Protein AF-A0A1V8SED3-F1 (afdb_monomer_lite)

Structure (mmCIF, N/CA/C/O backbone):
data_AF-A0A1V8SED3-F1
#
_entry.id   AF-A0A1V8SED3-F1
#
loop_
_atom_site.group_PDB
_atom_site.id
_atom_site.type_symbol
_atom_site.label_atom_id
_atom_site.label_alt_id
_atom_site.label_comp_id
_atom_site.label_asym_id
_atom_site.label_entity_id
_atom_site.label_seq_id
_atom_site.pdbx_PDB_ins_code
_atom_site.Cartn_x
_atom_site.Cartn_y
_atom_site.Cartn_z
_atom_site.occupancy
_atom_site.B_iso_or_equiv
_atom_site.auth_seq_id
_atom_site.auth_comp_id
_atom_site.auth_asym_id
_atom_site.auth_atom_id
_atom_site.pdbx_PDB_model_num
ATOM 1 N N . MET A 1 1 ? -6.937 -21.856 57.385 1.00 34.22 1 MET A N 1
ATOM 2 C CA . MET A 1 1 ? -5.603 -21.225 57.491 1.00 34.22 1 MET A CA 1
ATOM 3 C C . MET A 1 1 ? -5.571 -20.063 56.517 1.00 34.22 1 MET A C 1
ATOM 5 O O . MET A 1 1 ? -5.797 -20.292 55.337 1.00 34.22 1 MET A O 1
ATOM 9 N N . ALA A 1 2 ? -5.394 -18.839 57.015 1.00 28.59 2 ALA A N 1
ATOM 10 C CA . ALA A 1 2 ? -5.194 -17.654 56.182 1.00 28.59 2 ALA A CA 1
ATOM 11 C C . ALA A 1 2 ? -3.873 -17.773 55.390 1.00 28.59 2 ALA A C 1
ATOM 13 O O . ALA A 1 2 ? -2.951 -18.430 55.886 1.00 28.59 2 ALA A O 1
ATOM 14 N N . PRO A 1 3 ? -3.753 -17.172 54.192 1.00 34.12 3 PRO A N 1
ATOM 15 C CA . PRO A 1 3 ? -2.490 -17.154 53.467 1.00 34.12 3 PRO A CA 1
ATOM 16 C C . PRO A 1 3 ? -1.471 -16.344 54.273 1.00 34.12 3 PRO A C 1
ATOM 18 O O . PRO A 1 3 ? -1.683 -15.171 54.575 1.00 34.12 3 PRO A O 1
ATOM 21 N N . SER A 1 4 ? -0.378 -16.997 54.662 1.00 31.09 4 SER A N 1
ATOM 22 C CA . SER A 1 4 ? 0.747 -16.358 55.333 1.00 31.09 4 SER A CA 1
ATOM 23 C C . SER A 1 4 ? 1.368 -15.319 54.405 1.00 31.09 4 SER A C 1
ATOM 25 O O . SER A 1 4 ? 1.839 -15.659 53.319 1.00 31.09 4 SER A O 1
ATOM 27 N N . THR A 1 5 ? 1.408 -14.069 54.849 1.00 36.16 5 THR A N 1
ATOM 28 C CA . THR A 1 5 ? 2.258 -13.021 54.292 1.00 36.16 5 THR A CA 1
ATOM 29 C C . THR A 1 5 ? 3.719 -13.459 54.405 1.00 36.16 5 THR A C 1
ATOM 31 O O . THR A 1 5 ? 4.318 -13.410 55.476 1.00 36.16 5 THR A O 1
ATOM 34 N N . THR A 1 6 ? 4.306 -13.933 53.305 1.00 38.16 6 THR A N 1
ATOM 35 C CA . THR A 1 6 ? 5.754 -14.146 53.219 1.00 38.16 6 THR A CA 1
ATOM 36 C C . THR A 1 6 ? 6.444 -12.791 53.220 1.00 38.16 6 THR A C 1
ATOM 38 O O . THR A 1 6 ? 6.346 -12.032 52.256 1.00 38.16 6 THR A O 1
ATOM 41 N N . THR A 1 7 ? 7.126 -12.485 54.319 1.00 43.09 7 THR A N 1
ATOM 42 C CA . THR A 1 7 ? 8.085 -11.386 54.438 1.00 43.09 7 THR A CA 1
ATOM 43 C C . THR A 1 7 ? 9.087 -11.463 53.276 1.00 43.09 7 THR A C 1
ATOM 45 O O . THR A 1 7 ? 9.544 -12.568 52.966 1.00 43.09 7 THR A O 1
ATOM 48 N N . PRO A 1 8 ? 9.441 -10.347 52.609 1.00 48.38 8 PRO A N 1
ATOM 49 C CA . PRO A 1 8 ? 10.437 -10.368 51.543 1.00 48.38 8 PRO A CA 1
ATOM 50 C C . PRO A 1 8 ? 11.747 -10.954 52.075 1.00 48.38 8 PRO A C 1
ATOM 52 O O . PRO A 1 8 ? 12.270 -10.500 53.093 1.00 48.38 8 PRO A O 1
ATOM 55 N N . SER A 1 9 ? 12.260 -11.984 51.401 1.00 56.59 9 SER A N 1
ATOM 56 C CA . SER A 1 9 ? 13.536 -12.607 51.741 1.00 56.59 9 SER A CA 1
ATOM 57 C C . SER A 1 9 ? 14.649 -11.575 51.579 1.00 56.59 9 SER A C 1
ATOM 59 O O . SER A 1 9 ? 14.993 -11.195 50.459 1.00 56.59 9 SER A O 1
ATOM 61 N N . ILE A 1 10 ? 15.187 -11.092 52.696 1.00 76.75 10 ILE A N 1
ATOM 62 C CA . ILE A 1 10 ? 16.344 -10.200 52.704 1.00 76.75 10 ILE A CA 1
ATOM 63 C C . ILE A 1 10 ? 17.543 -11.016 52.219 1.00 76.75 10 ILE A C 1
ATOM 65 O O . ILE A 1 10 ? 17.863 -12.054 52.799 1.00 76.75 10 ILE A O 1
ATOM 69 N N . ILE A 1 11 ? 18.182 -10.566 51.139 1.00 86.12 11 ILE A N 1
ATOM 70 C CA . ILE A 1 11 ? 19.407 -11.190 50.638 1.00 86.12 11 ILE A CA 1
ATOM 71 C C . ILE A 1 11 ? 20.515 -10.956 51.679 1.00 86.12 11 ILE A C 1
ATOM 73 O O . ILE A 1 11 ? 20.723 -9.808 52.075 1.00 86.12 11 ILE A O 1
ATOM 77 N N . PRO A 1 12 ? 21.206 -12.009 52.149 1.00 89.75 12 PRO A N 1
ATOM 78 C CA . PRO A 1 12 ? 22.238 -11.891 53.169 1.00 89.75 12 PRO A CA 1
ATOM 79 C C . PRO A 1 12 ? 23.362 -10.934 52.778 1.00 89.75 12 PRO A C 1
ATOM 81 O O . PRO A 1 12 ? 23.795 -10.905 51.624 1.00 89.75 12 PRO A O 1
ATOM 84 N N . LEU A 1 13 ? 23.887 -10.232 53.787 1.00 89.62 13 LEU A N 1
ATOM 85 C CA . LEU A 1 13 ? 24.954 -9.244 53.636 1.00 89.62 13 LEU A CA 1
ATOM 86 C C . LEU A 1 13 ? 26.168 -9.751 52.829 1.00 89.62 13 LEU A C 1
ATOM 88 O O . LEU A 1 13 ? 26.624 -9.000 51.968 1.00 89.62 13 LEU A O 1
ATOM 92 N N . PRO A 1 14 ? 26.669 -10.994 53.014 1.00 91.94 14 PRO A N 1
ATOM 93 C CA . PRO A 1 14 ? 27.806 -11.487 52.235 1.00 91.94 14 PRO A CA 1
ATOM 94 C C . PRO A 1 14 ? 27.554 -11.494 50.722 1.00 91.94 14 PRO A C 1
ATOM 96 O O . PRO A 1 14 ? 28.423 -11.090 49.957 1.00 91.94 14 PRO A O 1
ATOM 99 N N . TYR A 1 15 ? 26.351 -11.878 50.282 1.00 93.00 15 TYR A N 1
ATOM 100 C CA . TYR A 1 15 ? 26.000 -11.900 48.860 1.00 93.00 15 TYR A CA 1
ATOM 101 C C . TYR A 1 15 ? 25.788 -10.498 48.306 1.00 93.00 15 TYR A C 1
ATOM 103 O O . TYR A 1 15 ? 26.232 -10.202 47.202 1.00 93.00 15 TYR A O 1
ATOM 111 N N . THR A 1 16 ? 25.145 -9.613 49.072 1.00 91.12 16 THR A N 1
ATOM 112 C CA . THR A 1 16 ? 24.988 -8.220 48.640 1.00 91.12 16 THR A CA 1
ATOM 113 C C . THR A 1 16 ? 26.326 -7.495 48.573 1.00 91.12 16 THR A C 1
ATOM 115 O O . THR A 1 16 ? 26.546 -6.726 47.648 1.00 91.12 16 THR A O 1
ATOM 118 N N . LEU A 1 17 ? 27.235 -7.744 49.521 1.00 92.50 17 LEU A N 1
ATOM 119 C CA . LEU A 1 17 ? 28.557 -7.128 49.530 1.00 92.50 17 LEU A CA 1
ATOM 120 C C . LEU A 1 17 ? 29.380 -7.614 48.331 1.00 92.50 17 LEU A C 1
ATOM 122 O O . LEU A 1 17 ? 29.975 -6.803 47.626 1.00 92.50 17 LEU A O 1
ATOM 126 N N . PHE A 1 18 ? 29.358 -8.922 48.072 1.00 93.75 18 PHE A N 1
ATOM 127 C CA . PHE A 1 18 ? 30.119 -9.520 46.985 1.00 93.75 18 PHE A CA 1
ATOM 128 C C . PHE A 1 18 ? 29.592 -9.108 45.601 1.00 93.75 18 PHE A C 1
ATOM 130 O O . PHE A 1 18 ? 30.297 -8.414 44.873 1.00 93.75 18 PHE A O 1
ATOM 137 N N . PHE A 1 19 ? 28.336 -9.441 45.277 1.00 93.44 19 PHE A N 1
ATOM 138 C CA . PHE A 1 19 ? 27.779 -9.260 43.927 1.00 93.44 19 PHE A CA 1
ATOM 139 C C . PHE A 1 19 ? 27.471 -7.807 43.568 1.00 93.44 19 PHE A C 1
ATOM 141 O O . PHE A 1 19 ? 27.462 -7.443 42.398 1.00 93.44 19 PHE A O 1
ATOM 148 N N . LEU A 1 20 ? 27.183 -6.946 44.551 1.00 92.00 20 LEU A N 1
ATOM 149 C CA . LEU A 1 20 ? 26.861 -5.553 44.235 1.00 92.00 20 LEU A CA 1
ATOM 150 C C . LEU A 1 20 ? 28.100 -4.663 44.232 1.00 92.00 20 LEU A C 1
ATOM 152 O O . LEU A 1 20 ? 28.108 -3.680 43.493 1.00 92.00 20 LEU A O 1
ATOM 156 N N . TYR A 1 21 ? 29.120 -4.956 45.040 1.00 91.00 21 TYR A N 1
ATOM 157 C CA . TYR A 1 21 ? 30.227 -4.020 45.260 1.00 91.00 21 TYR A CA 1
ATOM 158 C C . TYR A 1 21 ? 31.587 -4.605 44.906 1.00 91.00 21 TYR A C 1
ATOM 160 O O . TYR A 1 21 ? 32.299 -4.001 44.110 1.00 91.00 21 TYR A O 1
ATOM 168 N N . ILE A 1 22 ? 31.949 -5.752 45.481 1.00 92.62 22 ILE A N 1
ATOM 169 C CA . ILE A 1 22 ? 33.295 -6.313 45.315 1.00 92.62 22 ILE A CA 1
ATOM 170 C C . ILE A 1 22 ? 33.513 -6.729 43.855 1.00 92.62 22 ILE A C 1
ATOM 172 O O . ILE A 1 22 ? 34.468 -6.290 43.222 1.00 92.62 22 ILE A O 1
ATOM 176 N N . GLU A 1 23 ? 32.609 -7.517 43.286 1.00 92.75 23 GLU A N 1
ATOM 177 C CA . GLU A 1 23 ? 32.775 -8.060 41.938 1.00 92.75 23 GLU A CA 1
ATOM 178 C C . GLU A 1 23 ? 32.668 -7.031 40.810 1.00 92.75 23 GLU A C 1
ATOM 180 O O . GLU A 1 23 ? 33.584 -6.990 39.981 1.00 92.75 23 GLU A O 1
ATOM 185 N N . PRO A 1 24 ? 31.684 -6.116 40.803 1.00 92.69 24 PRO A N 1
ATOM 186 C CA . PRO A 1 24 ? 31.667 -5.040 39.818 1.00 92.69 24 PRO A CA 1
ATOM 187 C C . PRO A 1 24 ? 32.920 -4.157 39.873 1.00 92.69 24 PRO A C 1
ATOM 189 O O . PRO A 1 24 ? 33.395 -3.711 38.831 1.00 92.69 24 PRO A O 1
ATOM 192 N N . PHE A 1 25 ? 33.494 -3.931 41.062 1.00 91.94 25 PHE A N 1
ATOM 193 C CA . PHE A 1 25 ? 34.724 -3.150 41.209 1.00 91.94 25 PHE A CA 1
ATOM 194 C C . PHE A 1 25 ? 35.937 -3.856 40.590 1.00 91.94 25 PHE A C 1
ATOM 196 O O . PHE A 1 25 ? 36.631 -3.264 39.763 1.00 91.94 25 PHE A O 1
ATOM 203 N N . PHE A 1 26 ? 36.188 -5.120 40.945 1.00 90.06 26 PHE A N 1
ATOM 204 C CA . PHE A 1 26 ? 37.331 -5.867 40.405 1.00 90.06 26 PHE A CA 1
ATOM 205 C C . PHE A 1 26 ? 37.177 -6.174 38.909 1.00 90.06 26 PHE A C 1
ATOM 207 O O . PHE A 1 26 ? 38.161 -6.138 38.172 1.00 90.06 26 PHE A O 1
ATOM 214 N N . THR A 1 27 ? 35.947 -6.366 38.430 1.00 90.69 27 THR A N 1
ATOM 215 C CA . THR A 1 27 ? 35.654 -6.512 36.998 1.00 90.69 27 THR A CA 1
ATOM 216 C C . THR A 1 27 ? 35.943 -5.218 36.232 1.00 90.69 27 THR A C 1
ATOM 218 O O . THR A 1 27 ? 36.595 -5.244 35.187 1.00 90.69 27 THR A O 1
ATOM 221 N N . ALA A 1 28 ? 35.518 -4.065 36.761 1.00 90.75 28 ALA A N 1
ATOM 222 C CA . ALA A 1 28 ? 35.834 -2.768 36.165 1.00 90.75 28 ALA A CA 1
ATOM 223 C C . ALA A 1 28 ? 37.346 -2.485 36.180 1.00 90.75 28 ALA A C 1
ATOM 225 O O . ALA A 1 28 ? 37.878 -1.936 35.216 1.00 90.75 28 ALA A O 1
ATOM 226 N N . LEU A 1 29 ? 38.058 -2.911 37.228 1.00 89.38 29 LEU A N 1
ATOM 227 C CA . LEU A 1 29 ? 39.518 -2.846 37.268 1.00 89.38 29 LEU A CA 1
ATOM 228 C C . LEU A 1 29 ? 40.141 -3.704 36.154 1.00 89.38 29 LEU A C 1
ATOM 230 O O . LEU A 1 29 ? 41.034 -3.231 35.456 1.00 89.38 29 LEU A O 1
ATOM 234 N N . GLY A 1 30 ? 39.622 -4.911 35.913 1.00 87.69 30 GLY A N 1
ATOM 235 C CA . GLY A 1 30 ? 40.016 -5.748 34.775 1.00 87.69 30 GLY A CA 1
ATOM 236 C C . GLY A 1 30 ? 39.813 -5.055 33.422 1.00 87.69 30 GLY A C 1
ATOM 237 O O . GLY A 1 30 ? 40.700 -5.102 32.570 1.00 87.69 30 GLY A O 1
ATOM 238 N N . ALA A 1 31 ? 38.699 -4.334 33.244 1.00 91.88 31 ALA A N 1
ATOM 239 C CA . ALA A 1 31 ? 38.448 -3.531 32.044 1.00 91.88 31 ALA A CA 1
ATOM 240 C C . ALA A 1 31 ? 39.487 -2.410 31.863 1.00 91.88 31 ALA A C 1
ATOM 242 O O . ALA A 1 31 ? 39.986 -2.197 30.759 1.00 91.88 31 ALA A O 1
ATOM 243 N N . VAL A 1 32 ? 39.859 -1.723 32.950 1.00 91.44 32 VAL A N 1
ATOM 244 C CA . VAL A 1 32 ? 40.895 -0.679 32.925 1.00 91.44 32 VAL A CA 1
ATOM 245 C C . VAL A 1 32 ? 42.243 -1.256 32.508 1.00 91.44 32 VAL A C 1
ATOM 247 O O . VAL A 1 32 ? 42.910 -0.671 31.656 1.00 91.44 32 VAL A O 1
ATOM 250 N N . TYR A 1 33 ? 42.635 -2.410 33.054 1.00 88.19 33 TYR A N 1
ATOM 251 C CA . TYR A 1 33 ? 43.904 -3.030 32.683 1.00 88.19 33 TYR A CA 1
ATOM 252 C C . TYR A 1 33 ? 43.917 -3.504 31.224 1.00 88.19 33 TYR A C 1
ATOM 254 O O . TYR A 1 33 ? 44.889 -3.257 30.511 1.00 88.19 33 TYR A O 1
ATOM 262 N N . ALA A 1 34 ? 42.825 -4.113 30.756 1.00 89.38 34 ALA A N 1
ATOM 263 C CA . ALA A 1 34 ? 42.698 -4.578 29.378 1.00 89.38 34 ALA A CA 1
ATOM 264 C C . ALA A 1 34 ? 42.614 -3.430 28.350 1.00 89.38 34 ALA A C 1
ATOM 266 O O . ALA A 1 34 ? 42.947 -3.637 27.188 1.00 89.38 34 ALA A O 1
ATOM 267 N N . PHE A 1 35 ? 42.206 -2.219 28.747 1.00 92.94 35 PHE A N 1
ATOM 268 C CA . PHE A 1 35 ? 42.123 -1.070 27.835 1.00 92.94 35 PHE A CA 1
ATOM 269 C C . PHE A 1 35 ? 43.340 -0.142 27.920 1.00 92.94 35 PHE A C 1
ATOM 271 O O . PHE A 1 35 ? 43.992 0.124 26.915 1.00 92.94 35 PHE A O 1
ATOM 278 N N . PHE A 1 36 ? 43.664 0.352 29.118 1.00 91.06 36 PHE A N 1
ATOM 279 C CA . PHE A 1 36 ? 44.671 1.401 29.317 1.00 91.06 36 PHE A CA 1
ATOM 280 C C . PHE A 1 36 ? 46.074 0.859 29.601 1.00 91.06 36 PHE A C 1
ATOM 282 O O . PHE A 1 36 ? 47.053 1.567 29.381 1.00 91.06 36 PHE A O 1
ATOM 289 N N . LEU A 1 37 ? 46.181 -0.378 30.091 1.00 89.62 37 LEU A N 1
ATOM 290 C CA . LEU A 1 37 ? 47.429 -0.972 30.586 1.00 89.62 37 LEU A CA 1
ATOM 291 C C . LEU A 1 37 ? 47.754 -2.287 29.859 1.00 89.62 37 LEU A C 1
ATOM 293 O O . LEU A 1 37 ? 48.246 -3.241 30.458 1.00 89.62 37 LEU A O 1
ATOM 297 N N . GLN A 1 38 ? 47.487 -2.344 28.550 1.00 88.56 38 GLN A N 1
ATOM 298 C CA . GLN A 1 38 ? 47.598 -3.563 27.735 1.00 88.56 38 GLN A CA 1
ATOM 299 C C . GLN A 1 38 ? 48.959 -4.281 27.823 1.00 88.56 38 GLN A C 1
ATOM 301 O O . GLN A 1 38 ? 48.959 -5.499 28.007 1.00 88.56 38 GLN A O 1
ATOM 306 N N . PRO A 1 39 ? 50.122 -3.594 27.757 1.00 83.62 39 PRO A N 1
ATOM 307 C CA . PRO A 1 39 ? 51.416 -4.268 27.885 1.00 83.62 39 PRO A CA 1
ATOM 308 C C . PRO A 1 39 ? 51.610 -4.909 29.264 1.00 83.62 39 PRO A C 1
ATOM 310 O O . PRO A 1 39 ? 52.153 -6.008 29.369 1.00 83.62 39 PRO A O 1
ATOM 313 N N . GLN A 1 40 ? 51.126 -4.256 30.326 1.00 83.12 40 GLN A N 1
ATOM 314 C CA . GLN A 1 40 ? 51.170 -4.803 31.683 1.00 83.12 40 GLN A CA 1
ATOM 315 C C . GLN A 1 40 ? 50.191 -5.969 31.830 1.00 83.12 40 GLN A C 1
ATOM 317 O O . GLN A 1 40 ? 50.562 -6.993 32.391 1.00 83.12 40 GLN A O 1
ATOM 322 N N . TYR A 1 41 ? 48.984 -5.859 31.270 1.00 84.00 41 TYR A N 1
ATOM 323 C CA . TYR A 1 41 ? 47.994 -6.936 31.261 1.00 84.00 41 TYR A CA 1
ATOM 324 C C . TYR A 1 41 ? 48.542 -8.206 30.592 1.00 84.00 41 TYR A C 1
ATOM 326 O O . TYR A 1 41 ? 48.415 -9.293 31.152 1.00 84.00 41 TYR A O 1
ATOM 334 N N . LEU A 1 42 ? 49.228 -8.069 29.451 1.00 82.31 42 LEU A N 1
ATOM 335 C CA . LEU A 1 42 ? 49.868 -9.184 28.742 1.00 82.31 42 LEU A CA 1
ATOM 336 C C . LEU A 1 42 ? 51.078 -9.759 29.486 1.00 82.31 42 LEU A C 1
ATOM 338 O O . LEU A 1 42 ? 51.218 -10.974 29.581 1.00 82.31 42 LEU A O 1
ATOM 342 N N . THR A 1 43 ? 51.927 -8.901 30.060 1.00 77.44 43 THR A N 1
ATOM 343 C CA . THR A 1 43 ? 53.099 -9.345 30.845 1.00 77.44 43 THR A CA 1
ATOM 344 C C . THR A 1 43 ? 52.683 -10.141 32.076 1.00 77.44 43 THR A C 1
ATOM 346 O O . THR A 1 43 ? 53.377 -11.060 32.494 1.00 77.44 43 THR A O 1
ATOM 349 N N . LEU A 1 44 ? 51.541 -9.795 32.666 1.00 76.38 44 LEU A N 1
ATOM 350 C CA . LEU A 1 44 ? 51.029 -10.493 33.834 1.00 76.38 44 LEU A CA 1
ATOM 351 C C . LEU A 1 44 ? 50.265 -11.781 33.478 1.00 76.38 44 LEU A C 1
ATOM 353 O O . LEU A 1 44 ? 50.133 -12.647 34.338 1.00 76.38 44 LEU A O 1
ATOM 357 N N . THR A 1 45 ? 49.771 -11.926 32.242 1.00 74.56 45 THR A N 1
ATOM 358 C CA . THR A 1 45 ? 49.025 -13.117 31.787 1.00 74.56 45 THR A CA 1
ATOM 359 C C . THR A 1 45 ? 49.897 -14.189 31.134 1.00 74.56 45 THR A C 1
ATOM 361 O O . THR A 1 45 ? 49.450 -15.329 31.050 1.00 74.56 45 THR A O 1
ATOM 364 N N . VAL A 1 46 ? 51.118 -13.874 30.684 1.00 66.44 46 VAL A N 1
ATOM 365 C CA . VAL A 1 46 ? 52.028 -14.845 30.050 1.00 66.44 46 VAL A CA 1
ATOM 366 C C . VAL A 1 46 ? 53.444 -14.710 30.639 1.00 66.44 46 VAL A C 1
ATOM 368 O O . VAL A 1 46 ? 53.962 -13.600 30.703 1.00 66.44 46 VAL A O 1
ATOM 371 N N . PRO A 1 47 ? 54.120 -15.809 31.032 1.00 56.75 47 PRO A N 1
ATOM 372 C CA . PRO A 1 47 ? 55.396 -15.764 31.764 1.00 56.75 47 PRO A CA 1
ATOM 373 C C . PRO A 1 47 ? 56.627 -15.278 30.967 1.00 56.75 47 PRO A C 1
ATOM 375 O O . PRO A 1 47 ? 57.720 -15.187 31.524 1.00 56.75 47 PRO A O 1
ATOM 378 N N . SER A 1 48 ? 56.496 -14.968 29.675 1.00 60.78 48 SER A N 1
ATOM 379 C CA . SER A 1 48 ? 57.594 -14.498 28.816 1.00 60.78 48 SER A CA 1
ATOM 380 C C . SER A 1 48 ? 57.475 -13.004 28.534 1.00 60.78 48 SER A C 1
ATOM 382 O O . SER A 1 48 ? 56.389 -12.594 28.146 1.00 60.78 48 SER A O 1
ATOM 384 N N . ASN A 1 49 ? 58.577 -12.238 28.628 1.00 60.22 49 ASN A N 1
ATOM 385 C CA . ASN A 1 49 ? 58.669 -10.812 28.253 1.00 60.22 49 ASN A CA 1
ATOM 386 C C . ASN A 1 49 ? 57.960 -10.541 26.912 1.00 60.22 49 ASN A C 1
ATOM 388 O O . ASN A 1 49 ? 58.561 -10.788 25.858 1.00 60.22 49 ASN A O 1
ATOM 392 N N . PRO A 1 50 ? 56.701 -10.071 26.914 1.00 64.38 50 PRO A N 1
ATOM 393 C CA . PRO A 1 50 ? 55.960 -9.970 25.676 1.00 64.38 50 PRO A CA 1
ATOM 394 C C . PRO A 1 50 ? 56.469 -8.757 24.902 1.00 64.38 50 PRO A C 1
ATOM 396 O O . PRO A 1 50 ? 56.760 -7.700 25.470 1.00 64.38 50 PRO A O 1
ATOM 399 N N . LEU A 1 51 ? 56.574 -8.903 23.581 1.00 70.81 51 LEU A N 1
ATOM 400 C CA . LEU A 1 51 ? 56.672 -7.744 22.699 1.00 70.81 51 LEU A CA 1
ATOM 401 C C . LEU A 1 51 ? 55.424 -6.860 22.902 1.00 70.81 51 LEU A C 1
ATOM 403 O O . LEU A 1 51 ? 54.382 -7.365 23.330 1.00 70.81 51 LEU A O 1
ATOM 407 N N . PRO A 1 52 ? 55.487 -5.551 22.597 1.00 76.75 52 PRO A N 1
ATOM 408 C CA . PRO A 1 52 ? 54.295 -4.710 22.600 1.00 76.75 52 PRO A CA 1
ATOM 409 C C . PRO A 1 52 ? 53.168 -5.351 21.769 1.00 76.75 52 PRO A C 1
ATOM 411 O O . PRO A 1 52 ? 53.465 -5.905 20.705 1.00 76.75 52 PRO A O 1
ATOM 414 N N . PRO A 1 53 ? 51.898 -5.275 22.213 1.00 80.44 53 PRO A N 1
ATOM 415 C CA . PRO A 1 53 ? 50.793 -5.927 21.520 1.00 80.44 53 PRO A CA 1
ATOM 416 C C . PRO A 1 53 ? 50.693 -5.445 20.074 1.00 80.44 53 PRO A C 1
ATOM 418 O O . PRO A 1 53 ? 50.655 -4.241 19.802 1.00 80.44 53 PRO A O 1
ATOM 421 N N . SER A 1 54 ? 50.606 -6.387 19.141 1.00 85.75 54 SER A N 1
ATOM 422 C CA . SER A 1 54 ? 50.275 -6.122 17.745 1.00 85.75 54 SER A CA 1
ATOM 423 C C . SER A 1 54 ? 48.894 -5.473 17.628 1.00 85.75 54 SER A C 1
ATOM 425 O O . SER A 1 54 ? 48.039 -5.624 18.500 1.00 85.75 54 SER A O 1
ATOM 427 N N . LEU A 1 55 ? 48.617 -4.800 16.506 1.00 84.31 55 LEU A N 1
ATOM 428 C CA . LEU A 1 55 ? 47.317 -4.153 16.277 1.00 84.31 55 LEU A CA 1
ATOM 429 C C . LEU A 1 55 ? 46.129 -5.121 16.449 1.00 84.31 55 LEU A C 1
ATOM 431 O O . LEU A 1 55 ? 45.074 -4.727 16.937 1.00 84.31 55 LEU A O 1
ATOM 435 N N . ARG A 1 56 ? 46.302 -6.400 16.091 1.00 83.94 56 ARG A N 1
ATOM 436 C CA . ARG A 1 56 ? 45.266 -7.430 16.276 1.00 83.94 56 ARG A CA 1
ATOM 437 C C . ARG A 1 56 ? 45.024 -7.736 17.753 1.00 83.94 56 ARG A C 1
ATOM 439 O O . ARG A 1 56 ? 43.873 -7.828 18.165 1.00 83.94 56 ARG A O 1
ATOM 446 N N . GLU A 1 57 ? 46.084 -7.851 18.546 1.00 85.00 57 GLU A N 1
ATOM 447 C CA . GLU A 1 57 ? 45.986 -8.091 19.991 1.00 85.00 57 GLU A CA 1
ATOM 448 C C . GLU A 1 57 ? 45.378 -6.887 20.712 1.00 85.00 57 GLU A C 1
ATOM 450 O O . GLU A 1 57 ? 44.521 -7.069 21.570 1.00 85.00 57 GLU A O 1
ATOM 455 N N . GLN A 1 58 ? 45.723 -5.662 20.302 1.00 86.69 58 GLN A N 1
ATOM 456 C CA . GLN A 1 58 ? 45.114 -4.443 20.846 1.00 86.69 58 GLN A CA 1
ATOM 457 C C . GLN A 1 58 ? 43.598 -4.406 20.605 1.00 86.69 58 GLN A C 1
ATOM 459 O O . GLN A 1 58 ? 42.836 -4.055 21.504 1.00 86.69 58 GLN A O 1
ATOM 464 N N . VAL A 1 59 ? 43.134 -4.807 19.413 1.00 90.62 59 VAL A N 1
ATOM 465 C CA . VAL A 1 59 ? 41.694 -4.894 19.108 1.00 90.62 59 VAL A CA 1
ATOM 466 C C . VAL A 1 59 ? 41.002 -5.935 19.992 1.00 90.62 59 VAL A C 1
ATOM 468 O O . VAL A 1 59 ? 39.937 -5.647 20.536 1.00 90.62 59 VAL A O 1
ATOM 471 N N . VAL A 1 60 ? 41.606 -7.110 20.187 1.00 90.62 60 VAL A N 1
ATOM 472 C CA . VAL A 1 60 ? 41.047 -8.164 21.053 1.00 90.62 60 VAL A CA 1
ATOM 473 C C . VAL A 1 60 ? 41.008 -7.720 22.518 1.00 90.62 60 VAL A C 1
ATOM 475 O O . VAL A 1 60 ? 39.993 -7.914 23.184 1.00 90.62 60 VAL A O 1
ATOM 478 N N . LEU A 1 61 ? 42.062 -7.070 23.017 1.00 90.50 61 LEU A N 1
ATOM 479 C CA . LEU A 1 61 ? 42.113 -6.534 24.381 1.00 90.50 61 LEU A CA 1
ATOM 480 C C . LEU A 1 61 ? 41.090 -5.409 24.597 1.00 90.50 61 LEU A C 1
ATOM 482 O O . LEU A 1 61 ? 40.423 -5.382 25.629 1.00 90.50 61 LEU A O 1
ATOM 486 N N . ASN A 1 62 ? 40.871 -4.550 23.598 1.00 92.00 62 ASN A N 1
ATOM 487 C CA . ASN A 1 62 ? 39.817 -3.533 23.638 1.00 92.00 62 ASN A CA 1
ATOM 488 C C . ASN A 1 62 ? 38.410 -4.149 23.660 1.00 92.00 62 ASN A C 1
ATOM 490 O O . ASN A 1 62 ? 37.538 -3.683 24.396 1.00 92.00 62 ASN A O 1
ATOM 494 N N . GLN A 1 63 ? 38.176 -5.212 22.885 1.00 93.31 63 GLN A N 1
ATOM 495 C CA . GLN A 1 63 ? 36.910 -5.950 22.913 1.00 93.31 63 GLN A CA 1
ATOM 496 C C . GLN A 1 63 ? 36.692 -6.649 24.262 1.00 93.31 63 GLN A C 1
ATOM 498 O O . GLN A 1 63 ? 35.584 -6.603 24.800 1.00 93.31 63 GLN A O 1
ATOM 503 N N . LEU A 1 64 ? 37.746 -7.233 24.838 1.00 89.94 64 LEU A N 1
ATOM 504 C CA . LEU A 1 64 ? 37.714 -7.842 26.167 1.00 89.94 64 LEU A CA 1
ATOM 505 C C . LEU A 1 64 ? 37.423 -6.802 27.260 1.00 89.94 64 LEU A C 1
ATOM 507 O O . LEU A 1 64 ? 36.575 -7.034 28.119 1.00 89.94 64 LEU A O 1
ATOM 511 N N . ALA A 1 65 ? 38.057 -5.628 27.193 1.00 93.50 65 ALA A N 1
ATOM 512 C CA . ALA A 1 65 ? 37.795 -4.528 28.114 1.00 93.50 65 ALA A CA 1
ATOM 513 C C . ALA A 1 65 ? 36.339 -4.049 28.045 1.00 93.50 65 ALA A C 1
ATOM 515 O O . ALA A 1 65 ? 35.703 -3.841 29.078 1.00 93.50 65 ALA A O 1
ATOM 516 N N . ASN A 1 66 ? 35.790 -3.924 26.833 1.00 94.50 66 ASN A N 1
ATOM 517 C CA . ASN A 1 66 ? 34.390 -3.562 26.639 1.00 94.50 66 ASN A CA 1
ATOM 518 C C . ASN A 1 66 ? 33.443 -4.622 27.229 1.00 94.50 66 ASN A C 1
ATOM 520 O O . ASN A 1 66 ? 32.449 -4.278 27.866 1.00 94.50 66 ASN A O 1
ATOM 524 N N . LEU A 1 67 ? 33.773 -5.910 27.083 1.00 91.06 67 LEU A N 1
ATOM 525 C CA . LEU A 1 67 ? 32.995 -6.999 27.674 1.00 91.06 67 LEU A CA 1
ATOM 526 C C . LEU A 1 67 ? 33.012 -6.948 29.209 1.00 91.06 67 LEU A C 1
ATOM 528 O O . LEU A 1 67 ? 31.952 -7.048 29.825 1.00 91.06 67 LEU A O 1
ATOM 532 N N . TYR A 1 68 ? 34.180 -6.734 29.827 1.00 91.31 68 TYR A N 1
ATOM 533 C CA . TYR A 1 68 ? 34.292 -6.560 31.279 1.00 91.31 68 TYR A CA 1
ATOM 534 C C . TYR A 1 68 ? 33.521 -5.335 31.779 1.00 91.31 68 TYR A C 1
ATOM 536 O O . TYR A 1 68 ? 32.831 -5.416 32.794 1.00 91.31 68 TYR A O 1
ATOM 544 N N . LEU A 1 69 ? 33.561 -4.217 31.051 1.00 93.00 69 LEU A N 1
ATOM 545 C CA . LEU A 1 69 ? 32.812 -3.017 31.419 1.00 93.00 69 LEU A CA 1
ATOM 546 C C . LEU A 1 69 ? 31.295 -3.247 31.359 1.00 93.00 69 LEU A C 1
ATOM 548 O O . LEU A 1 69 ? 30.581 -2.923 32.310 1.00 93.00 69 LEU A O 1
ATOM 552 N N . VAL A 1 70 ? 30.800 -3.840 30.268 1.00 91.94 70 VAL A N 1
ATOM 553 C CA . VAL A 1 70 ? 29.377 -4.176 30.120 1.00 91.94 70 VAL A CA 1
ATOM 554 C C . VAL A 1 70 ? 28.940 -5.167 31.193 1.00 91.94 70 VAL A C 1
ATOM 556 O O . VAL A 1 70 ? 27.853 -5.006 31.748 1.00 91.94 70 VAL A O 1
ATOM 559 N N . PHE A 1 71 ? 29.775 -6.153 31.524 1.00 88.56 71 PHE A N 1
ATOM 560 C CA . PHE A 1 71 ? 29.500 -7.098 32.601 1.00 88.56 71 PHE A CA 1
ATOM 561 C C . PHE A 1 71 ? 29.378 -6.384 33.959 1.00 88.56 71 PHE A C 1
ATOM 563 O O . PHE A 1 71 ? 28.328 -6.494 34.597 1.00 88.56 71 PHE A O 1
ATOM 570 N N . ALA A 1 72 ? 30.369 -5.572 34.346 1.00 91.31 72 ALA A N 1
ATOM 571 C CA . ALA A 1 72 ? 30.364 -4.834 35.611 1.00 91.31 72 ALA A CA 1
ATOM 572 C C . ALA A 1 72 ? 29.129 -3.924 35.754 1.00 91.31 72 ALA A C 1
ATOM 574 O O . ALA A 1 72 ? 28.484 -3.900 36.804 1.00 91.31 72 ALA A O 1
ATOM 575 N N . VAL A 1 73 ? 28.765 -3.202 34.687 1.00 89.81 73 VAL A N 1
ATOM 576 C CA . VAL A 1 73 ? 27.587 -2.320 34.673 1.00 89.81 73 VAL A CA 1
ATOM 577 C C . VAL A 1 73 ? 26.292 -3.130 34.727 1.00 89.81 73 VAL A C 1
ATOM 579 O O . VAL A 1 73 ? 25.397 -2.805 35.506 1.00 89.81 73 VAL A O 1
ATOM 582 N N . SER A 1 74 ? 26.186 -4.201 33.940 1.00 86.31 74 SER A N 1
ATOM 583 C CA . SER A 1 74 ? 24.971 -5.020 33.871 1.00 86.31 74 SER A CA 1
ATOM 584 C C . SER A 1 74 ? 24.682 -5.706 35.201 1.00 86.31 74 SER A C 1
ATOM 586 O O . SER A 1 74 ? 23.553 -5.642 35.684 1.00 86.31 74 SER A O 1
ATOM 588 N N . GLU A 1 75 ? 25.691 -6.305 35.834 1.00 87.50 75 GLU A N 1
ATOM 589 C CA . GLU A 1 75 ? 25.547 -6.909 37.159 1.00 87.50 75 GLU A CA 1
ATOM 590 C C . GLU A 1 75 ? 25.166 -5.866 38.209 1.00 87.50 75 GLU A C 1
ATOM 592 O O . GLU A 1 75 ? 24.187 -6.043 38.944 1.00 87.50 75 GLU A O 1
ATOM 597 N N . ALA A 1 76 ? 25.870 -4.732 38.218 1.00 85.12 76 ALA A N 1
ATOM 598 C CA . ALA A 1 76 ? 25.607 -3.666 39.164 1.00 85.12 76 ALA A CA 1
ATOM 599 C C . ALA A 1 76 ? 24.186 -3.100 39.036 1.00 85.12 76 ALA A C 1
ATOM 601 O O . ALA A 1 76 ? 23.548 -2.854 40.063 1.00 85.12 76 ALA A O 1
ATOM 602 N N . CYS A 1 77 ? 23.690 -2.893 37.815 1.00 88.06 77 CYS A N 1
ATOM 603 C CA . CYS A 1 77 ? 22.373 -2.322 37.552 1.00 88.06 77 CYS A CA 1
ATOM 604 C C . CYS A 1 77 ? 21.245 -3.337 37.766 1.00 88.06 77 CYS A C 1
ATOM 606 O O . CYS A 1 77 ? 20.282 -3.030 38.471 1.00 88.06 77 CYS A O 1
ATOM 608 N N . VAL A 1 78 ? 21.355 -4.547 37.206 1.00 88.69 78 VAL A N 1
ATOM 609 C CA . VAL A 1 78 ? 20.283 -5.557 37.251 1.00 88.69 78 VAL A CA 1
ATOM 610 C C . VAL A 1 78 ? 20.031 -6.024 38.681 1.00 88.69 78 VAL A C 1
ATOM 612 O O . VAL A 1 78 ? 18.881 -6.047 39.122 1.00 88.69 78 VAL A O 1
ATOM 615 N N . LEU A 1 79 ? 21.086 -6.339 39.440 1.00 90.19 79 LEU A N 1
ATOM 616 C CA . LEU A 1 79 ? 20.930 -6.845 40.805 1.00 90.19 79 LEU A CA 1
ATOM 617 C C . LEU A 1 79 ? 20.531 -5.748 41.808 1.00 90.19 79 LEU A C 1
ATOM 619 O O . LEU A 1 79 ? 19.914 -6.054 42.828 1.00 90.19 79 LEU A O 1
ATOM 623 N N . ARG A 1 80 ? 20.794 -4.464 41.514 1.00 90.62 80 ARG A N 1
ATOM 624 C CA . ARG A 1 80 ? 20.274 -3.327 42.305 1.00 90.62 80 ARG A CA 1
ATOM 625 C C . ARG A 1 80 ? 18.825 -2.977 41.978 1.00 90.62 80 ARG A C 1
ATOM 627 O O . ARG A 1 80 ? 18.111 -2.496 42.856 1.00 90.62 80 ARG A O 1
ATOM 634 N N . ALA A 1 81 ? 18.386 -3.216 40.744 1.00 88.25 81 ALA A N 1
ATOM 635 C CA . ALA A 1 81 ? 17.039 -2.879 40.292 1.00 88.25 81 ALA A CA 1
ATOM 636 C C . ALA A 1 81 ? 15.948 -3.778 40.900 1.00 88.25 81 ALA A C 1
ATOM 638 O O . ALA A 1 81 ? 14.767 -3.435 40.843 1.00 88.25 81 ALA A O 1
ATOM 639 N N . THR A 1 82 ? 16.308 -4.924 41.489 1.00 87.81 82 THR A N 1
ATOM 640 C CA . THR A 1 82 ? 15.333 -5.864 42.050 1.00 87.81 82 THR A CA 1
ATOM 641 C C . THR A 1 82 ? 15.838 -6.601 43.285 1.00 87.81 82 THR A C 1
ATOM 643 O O . THR A 1 82 ? 17.012 -6.939 43.408 1.00 87.81 82 THR A O 1
ATOM 646 N N . LYS A 1 83 ? 14.906 -6.910 44.191 1.00 82.56 83 LYS A N 1
ATOM 647 C CA . LYS A 1 83 ? 15.118 -7.805 45.340 1.00 82.56 83 LYS A CA 1
ATOM 648 C C . LYS A 1 83 ? 14.486 -9.191 45.127 1.00 82.56 83 LYS A C 1
ATOM 650 O O . LYS A 1 83 ? 14.471 -9.995 46.056 1.00 82.56 83 LYS A O 1
ATOM 655 N N . ASP A 1 84 ? 13.932 -9.478 43.940 1.00 88.19 84 ASP A N 1
ATOM 656 C CA . ASP A 1 84 ? 13.359 -10.797 43.632 1.00 88.19 84 ASP A CA 1
ATOM 657 C C . ASP A 1 84 ? 14.484 -11.829 43.461 1.00 88.19 84 ASP A C 1
ATOM 659 O O . ASP A 1 84 ? 15.269 -11.787 42.508 1.00 88.19 84 ASP A O 1
ATOM 663 N N . VAL A 1 85 ? 14.530 -12.795 44.380 1.00 86.31 85 VAL A N 1
ATOM 664 C CA . VAL A 1 85 ? 15.516 -13.882 44.394 1.00 86.31 85 VAL A CA 1
ATOM 665 C C . VAL A 1 85 ? 15.470 -14.714 43.111 1.00 86.31 85 VAL A C 1
ATOM 667 O O . VAL A 1 85 ? 16.495 -15.254 42.709 1.00 86.31 85 VAL A O 1
ATOM 670 N N . ARG A 1 86 ? 14.327 -14.816 42.420 1.00 87.44 86 ARG A N 1
ATOM 671 C CA . ARG A 1 86 ? 14.247 -15.529 41.134 1.00 87.44 86 ARG A CA 1
ATOM 672 C C . ARG A 1 86 ? 15.052 -14.824 40.052 1.00 87.44 86 ARG A C 1
ATOM 674 O O . ARG A 1 86 ? 15.737 -15.502 39.293 1.00 87.44 86 ARG A O 1
ATOM 681 N N . VAL A 1 87 ? 15.017 -13.492 40.016 1.00 89.62 87 VAL A N 1
ATOM 682 C CA . VAL A 1 87 ? 15.818 -12.712 39.063 1.00 89.62 87 VAL A CA 1
ATOM 683 C C . VAL A 1 87 ? 17.301 -12.854 39.388 1.00 89.62 87 VAL A C 1
ATOM 685 O O . VAL A 1 87 ? 18.087 -13.148 38.493 1.00 89.62 87 VAL A O 1
ATOM 688 N N . TRP A 1 88 ? 17.666 -12.771 40.672 1.00 93.44 88 TRP A N 1
ATOM 689 C CA . TRP A 1 88 ? 19.038 -13.023 41.122 1.00 93.44 88 TRP A CA 1
ATOM 690 C C . TRP A 1 88 ? 19.520 -14.423 40.727 1.00 93.44 88 TRP A C 1
ATOM 692 O O . TRP A 1 88 ? 20.604 -14.563 40.181 1.00 93.44 88 TRP A O 1
ATOM 702 N N . LYS A 1 89 ? 18.707 -15.467 40.926 1.00 92.94 89 LYS A N 1
ATOM 703 C CA . LYS A 1 89 ? 19.074 -16.838 40.541 1.00 92.94 89 LYS A CA 1
ATOM 704 C C . LYS A 1 89 ? 19.306 -16.978 39.038 1.00 92.94 89 LYS A C 1
ATOM 706 O O . LYS A 1 89 ? 20.301 -17.570 38.646 1.00 92.94 89 LYS A O 1
ATOM 711 N N . ILE A 1 90 ? 18.414 -16.440 38.204 1.00 93.94 90 ILE A N 1
ATOM 712 C CA . ILE A 1 90 ? 18.554 -16.522 36.741 1.00 93.94 90 ILE A CA 1
ATOM 713 C C . ILE A 1 90 ? 19.821 -15.795 36.284 1.00 93.94 90 ILE A C 1
ATOM 715 O O . ILE A 1 90 ? 20.592 -16.340 35.498 1.00 93.94 90 ILE A O 1
ATOM 719 N N . PHE A 1 91 ? 20.056 -14.596 36.814 1.00 93.31 91 PHE A N 1
ATOM 720 C CA . PHE A 1 91 ? 21.228 -13.802 36.470 1.00 93.31 91 PHE A CA 1
ATOM 721 C C . PHE A 1 91 ? 22.533 -14.494 36.902 1.00 93.31 91 PHE A C 1
ATOM 723 O O . PHE A 1 91 ? 23.435 -14.674 36.088 1.00 93.31 91 PHE A O 1
ATOM 730 N N . LEU A 1 92 ? 22.601 -14.991 38.143 1.00 94.00 92 LEU A N 1
ATOM 731 C CA . LEU A 1 92 ? 23.783 -15.681 38.671 1.00 94.00 92 LEU A CA 1
ATOM 732 C C . LEU A 1 92 ? 24.045 -17.045 38.008 1.00 94.00 92 LEU A C 1
ATOM 734 O O . LEU A 1 92 ? 25.195 -17.468 37.967 1.00 94.00 92 LEU A O 1
ATOM 738 N N . ILE A 1 93 ? 23.030 -17.723 37.453 1.00 95.69 93 ILE A N 1
ATOM 739 C CA . ILE A 1 93 ? 23.237 -18.923 36.617 1.00 95.69 93 ILE A CA 1
ATOM 740 C C . ILE A 1 93 ? 24.002 -18.564 35.342 1.00 95.69 93 ILE A C 1
ATOM 742 O O . ILE A 1 93 ? 24.942 -19.268 34.981 1.00 95.69 93 ILE A O 1
ATOM 746 N N . GLY A 1 94 ? 23.618 -17.474 34.670 1.00 92.56 94 GLY A N 1
ATOM 747 C CA . GLY A 1 94 ? 24.317 -17.009 33.471 1.00 92.56 94 GLY A CA 1
ATOM 748 C C . GLY A 1 94 ? 25.786 -16.695 33.753 1.00 92.56 94 GLY A C 1
ATOM 749 O O . GLY A 1 94 ? 26.662 -17.106 32.996 1.00 92.56 94 GLY A O 1
ATOM 750 N N . LEU A 1 95 ? 26.057 -16.049 34.887 1.00 92.06 95 LEU A N 1
ATOM 751 C CA . LEU A 1 95 ? 27.421 -15.726 35.303 1.00 92.06 95 LEU A CA 1
ATOM 752 C C . LEU A 1 95 ? 28.227 -16.953 35.729 1.00 92.06 95 LEU A C 1
ATOM 754 O O . LEU A 1 95 ? 29.387 -17.063 35.359 1.00 92.06 95 LEU A O 1
ATOM 758 N N . LEU A 1 96 ? 27.610 -17.929 36.400 1.00 95.44 96 LEU A N 1
ATOM 759 C CA . LEU A 1 96 ? 28.292 -19.175 36.753 1.00 95.44 96 LEU A CA 1
ATOM 760 C C . LEU A 1 96 ? 28.753 -19.953 35.506 1.00 95.44 96 LEU A C 1
ATOM 762 O O . LEU A 1 96 ? 29.813 -20.572 35.514 1.00 95.44 96 LEU A O 1
ATOM 766 N N . ILE A 1 97 ? 27.981 -19.911 34.415 1.00 94.94 97 ILE A N 1
ATOM 767 C CA . ILE A 1 97 ? 28.399 -20.494 33.129 1.00 94.94 97 ILE A CA 1
ATOM 768 C C . ILE A 1 97 ? 29.618 -19.744 32.573 1.00 94.94 97 ILE A C 1
ATOM 770 O O . ILE A 1 97 ? 30.551 -20.379 32.079 1.00 94.94 97 ILE A O 1
ATOM 774 N N . ALA A 1 98 ? 29.626 -18.412 32.672 1.00 89.88 98 ALA A N 1
ATOM 775 C CA . ALA A 1 98 ? 30.758 -17.594 32.249 1.00 89.88 98 ALA A CA 1
ATOM 776 C C . ALA A 1 98 ? 32.013 -17.858 33.099 1.00 89.88 98 ALA A C 1
ATOM 778 O O . ALA A 1 98 ? 33.096 -17.950 32.530 1.00 89.88 98 ALA A O 1
ATOM 779 N N . ASP A 1 99 ? 31.871 -18.077 34.412 1.00 92.06 99 ASP A N 1
ATOM 780 C CA . ASP A 1 99 ? 32.978 -18.437 35.309 1.00 92.06 99 ASP A CA 1
ATOM 781 C C . ASP A 1 99 ? 33.667 -19.731 34.843 1.00 92.06 99 ASP A C 1
ATOM 783 O O . ASP A 1 99 ? 34.889 -19.780 34.696 1.00 92.06 99 ASP A O 1
ATOM 787 N N . PHE A 1 100 ? 32.892 -20.776 34.526 1.00 93.25 100 PHE A N 1
ATOM 788 C CA . PHE A 1 100 ? 33.449 -22.022 33.987 1.00 93.25 100 PHE A CA 1
ATOM 789 C C . PHE A 1 100 ? 34.089 -21.837 32.608 1.00 93.25 100 PHE A C 1
ATOM 791 O O . PHE A 1 100 ? 35.122 -22.448 32.332 1.00 93.25 100 PHE A O 1
ATOM 798 N N . GLY A 1 101 ? 33.502 -20.997 31.752 1.00 90.38 101 GLY A N 1
ATOM 799 C CA . GLY A 1 101 ? 34.086 -20.639 30.459 1.00 90.38 101 GLY A CA 1
ATOM 800 C C . GLY A 1 101 ? 35.423 -19.905 30.601 1.00 90.38 101 GLY A C 1
ATOM 801 O O . GLY A 1 101 ? 36.375 -20.227 29.891 1.00 90.38 101 GLY A O 1
ATOM 802 N N . HIS A 1 102 ? 35.518 -18.970 31.551 1.00 88.81 102 HIS A N 1
ATOM 803 C CA . HIS A 1 102 ? 36.745 -18.235 31.847 1.00 88.81 102 HIS A CA 1
ATOM 804 C C . HIS A 1 102 ? 37.837 -19.177 32.355 1.00 88.81 102 HIS A C 1
ATOM 806 O O . HIS A 1 102 ? 38.923 -19.201 31.781 1.00 88.81 102 HIS A O 1
ATOM 812 N N . LEU A 1 103 ? 37.532 -20.023 33.346 1.00 89.38 103 LEU A N 1
ATOM 813 C CA . LEU A 1 103 ? 38.463 -21.052 33.813 1.00 89.38 103 LEU A CA 1
ATOM 814 C C . LEU A 1 103 ? 38.905 -21.939 32.637 1.00 89.38 103 LEU A C 1
ATOM 816 O O . LEU A 1 103 ? 40.085 -22.013 32.327 1.00 89.38 103 LEU A O 1
ATOM 820 N N . ALA A 1 104 ? 37.987 -22.499 31.849 1.00 88.38 104 ALA A N 1
ATOM 821 C CA . ALA A 1 104 ? 38.369 -23.302 30.683 1.00 88.38 104 ALA A CA 1
ATOM 822 C C . ALA A 1 104 ? 39.323 -22.569 29.711 1.00 88.38 104 ALA A C 1
ATOM 824 O O . ALA A 1 104 ? 40.224 -23.197 29.154 1.00 88.38 104 ALA A O 1
ATOM 825 N N . SER A 1 105 ? 39.174 -21.251 29.540 1.00 84.44 105 SER A N 1
ATOM 826 C CA . SER A 1 105 ? 40.058 -20.448 28.684 1.00 84.44 105 SER A CA 1
ATOM 827 C C . SER A 1 105 ? 41.465 -20.241 29.264 1.00 84.44 105 SER A C 1
ATOM 829 O O . SER A 1 105 ? 42.445 -20.293 28.523 1.00 84.44 105 SER A O 1
ATOM 831 N N . VAL A 1 106 ? 41.589 -20.086 30.585 1.00 82.56 106 VAL A N 1
ATOM 832 C CA . VAL A 1 106 ? 42.873 -19.872 31.276 1.00 82.56 106 VAL A CA 1
ATOM 833 C C . VAL A 1 106 ? 43.700 -21.163 31.338 1.00 82.56 106 VAL A C 1
ATOM 835 O O . VAL A 1 106 ? 44.929 -21.119 31.393 1.00 82.56 106 VAL A O 1
ATOM 838 N N . PHE A 1 107 ? 43.053 -22.332 31.253 1.00 82.62 107 PHE A N 1
ATOM 839 C CA . PHE A 1 107 ? 43.735 -23.633 31.222 1.00 82.62 107 PHE A CA 1
ATOM 840 C C . PHE A 1 107 ? 44.763 -23.755 30.090 1.00 82.62 107 PHE A C 1
ATOM 842 O O . PHE A 1 107 ? 45.803 -24.386 30.272 1.00 82.62 107 PHE A O 1
ATOM 849 N N . ALA A 1 108 ? 44.505 -23.119 28.943 1.00 72.62 108 ALA A N 1
ATOM 850 C CA . ALA A 1 108 ? 45.416 -23.134 27.801 1.00 72.62 108 ALA A CA 1
ATOM 851 C C . ALA A 1 108 ? 46.773 -22.463 28.090 1.00 72.62 108 ALA A C 1
ATOM 853 O O . ALA A 1 108 ? 47.739 -22.738 27.381 1.00 72.62 108 ALA A O 1
ATOM 854 N N . VAL A 1 109 ? 46.845 -21.601 29.111 1.00 73.25 109 VAL A N 1
ATOM 855 C CA . VAL A 1 109 ? 48.039 -20.815 29.454 1.00 73.25 109 VAL A CA 1
ATOM 856 C C . VAL A 1 109 ? 48.682 -21.295 30.759 1.00 73.25 109 VAL A C 1
ATOM 858 O O . VAL A 1 109 ? 49.895 -21.457 30.811 1.00 73.25 109 VAL A O 1
ATOM 861 N N . GLU A 1 110 ? 47.883 -21.576 31.791 1.00 73.94 110 GLU A N 1
ATOM 862 C CA . GLU A 1 110 ? 48.369 -21.900 33.149 1.00 73.94 110 GLU A CA 1
ATOM 863 C C . GLU A 1 110 ? 48.569 -23.416 33.390 1.00 73.94 110 GLU A C 1
ATOM 865 O O . GLU A 1 110 ? 49.189 -23.837 34.371 1.00 73.94 110 GLU A O 1
ATOM 870 N N . GLY A 1 111 ? 48.041 -24.268 32.499 1.00 81.56 111 GLY A N 1
ATOM 871 C CA . GLY A 1 111 ? 48.103 -25.726 32.631 1.00 81.56 111 GLY A CA 1
ATOM 872 C C . GLY A 1 111 ? 47.424 -26.257 33.903 1.00 81.56 111 GLY A C 1
ATOM 873 O O . GLY A 1 111 ? 46.739 -25.536 34.619 1.00 81.56 111 GLY A O 1
ATOM 874 N N . TRP A 1 112 ? 47.588 -27.549 34.205 1.00 85.12 112 TRP A N 1
ATOM 875 C CA . TRP A 1 112 ? 46.961 -28.150 35.396 1.00 85.12 112 TRP A CA 1
ATOM 876 C C . TRP A 1 112 ? 47.573 -27.644 36.707 1.00 85.12 112 TRP A C 1
ATOM 878 O O . TRP A 1 112 ? 46.875 -27.505 37.708 1.00 85.12 112 TRP A O 1
ATOM 888 N N . GLU A 1 113 ? 48.874 -27.362 36.713 1.00 84.56 113 GLU A N 1
ATOM 889 C CA . GLU A 1 113 ? 49.594 -26.937 37.915 1.00 84.56 113 GLU A CA 1
ATOM 890 C C . GLU A 1 113 ? 49.170 -25.545 38.394 1.00 84.56 113 GLU A C 1
ATOM 892 O O . GLU A 1 113 ? 48.990 -25.348 39.599 1.00 84.56 113 GLU A O 1
ATOM 897 N N . GLY A 1 114 ? 48.886 -24.622 37.468 1.00 83.56 114 GLY A N 1
ATOM 898 C CA . GLY A 1 114 ? 48.425 -23.276 37.797 1.00 83.56 114 GLY A CA 1
ATOM 899 C C . GLY A 1 114 ? 47.074 -23.232 38.519 1.00 83.56 114 GLY A C 1
ATOM 900 O O . GLY A 1 114 ? 46.776 -22.249 39.180 1.00 83.56 114 GLY A O 1
ATOM 901 N N . TYR A 1 115 ? 46.266 -24.296 38.498 1.00 87.94 115 TYR A N 1
ATOM 902 C CA . TYR A 1 115 ? 44.939 -24.303 39.136 1.00 87.94 115 TYR A CA 1
ATOM 903 C C . TYR A 1 115 ? 44.977 -24.554 40.642 1.00 87.94 115 TYR A C 1
ATOM 905 O O . TYR A 1 115 ? 44.024 -24.189 41.336 1.00 87.94 115 TYR A O 1
ATOM 913 N N . TRP A 1 116 ? 46.040 -25.194 41.142 1.00 85.50 116 TRP A N 1
ATOM 914 C CA . TRP A 1 116 ? 46.135 -25.644 42.536 1.00 85.50 116 TRP A CA 1
ATOM 915 C C . TRP A 1 116 ? 47.420 -25.218 43.252 1.00 85.50 116 TRP A C 1
ATOM 917 O O . TRP A 1 116 ? 47.425 -25.189 44.484 1.00 85.50 116 TRP A O 1
ATOM 927 N N . LYS A 1 117 ? 48.489 -24.841 42.535 1.00 89.12 117 LYS A N 1
ATOM 928 C CA . LYS A 1 117 ? 49.718 -24.297 43.136 1.00 89.12 117 LYS A CA 1
ATOM 929 C C . LYS A 1 117 ? 49.549 -22.827 43.526 1.00 89.12 117 LYS A C 1
ATOM 931 O O . LYS A 1 117 ? 50.217 -21.937 43.013 1.00 89.12 117 LYS A O 1
ATOM 936 N N . ILE A 1 118 ? 48.645 -22.567 44.468 1.00 86.56 118 ILE A N 1
ATOM 937 C CA . ILE A 1 118 ? 48.255 -21.209 44.889 1.00 86.56 118 ILE A CA 1
ATOM 938 C C . ILE A 1 118 ? 49.458 -20.401 45.423 1.00 86.56 118 ILE A C 1
ATOM 940 O O . ILE A 1 118 ? 49.482 -19.179 45.320 1.00 86.56 118 ILE A O 1
ATOM 944 N N . TRP A 1 119 ? 50.487 -21.069 45.957 1.00 89.62 119 TRP A N 1
ATOM 945 C CA . TRP A 1 119 ? 51.729 -20.431 46.421 1.00 89.62 119 TRP A CA 1
ATOM 946 C C . TRP A 1 119 ? 52.621 -19.887 45.290 1.00 89.62 119 TRP A C 1
ATOM 948 O O . TRP A 1 119 ? 53.559 -19.150 45.578 1.00 89.62 119 TRP A O 1
ATOM 958 N N . GLU A 1 120 ? 52.335 -20.220 44.028 1.00 85.88 120 GLU A N 1
ATOM 959 C CA . GLU A 1 120 ? 53.034 -19.713 42.836 1.00 85.88 120 GLU A CA 1
ATOM 960 C C . GLU A 1 120 ? 52.227 -18.626 42.095 1.00 85.88 120 GLU A C 1
ATOM 962 O O . GLU A 1 120 ? 52.698 -18.078 41.100 1.00 85.88 120 GLU A O 1
ATOM 967 N N . TRP A 1 121 ? 51.025 -18.274 42.569 1.00 87.62 121 TRP A N 1
ATOM 968 C CA . TRP A 1 121 ? 50.155 -17.304 41.897 1.00 87.62 121 TRP A CA 1
ATOM 969 C C . TRP A 1 121 ? 50.688 -15.872 41.964 1.00 87.62 121 TRP A C 1
ATOM 971 O O . TRP A 1 121 ? 50.893 -15.310 43.043 1.00 87.62 121 TRP A O 1
ATOM 981 N N . ASN A 1 122 ? 50.815 -15.242 40.793 1.00 83.25 122 ASN A N 1
ATOM 982 C CA . ASN A 1 122 ? 51.075 -13.809 40.666 1.00 83.25 122 ASN A CA 1
ATOM 983 C C . ASN A 1 122 ? 49.763 -12.994 40.775 1.00 83.25 122 ASN A C 1
ATOM 985 O O . ASN A 1 122 ? 48.672 -13.551 40.920 1.00 83.25 122 ASN A O 1
ATOM 989 N N . SER A 1 123 ? 49.842 -11.661 40.709 1.00 79.56 123 SER A N 1
ATOM 990 C CA . SER A 1 123 ? 48.670 -10.777 40.844 1.00 79.56 123 SER A CA 1
ATOM 991 C C . SER A 1 123 ? 47.560 -11.050 39.819 1.00 79.56 123 SER A C 1
ATOM 993 O O . SER A 1 123 ? 46.383 -10.871 40.130 1.00 79.56 123 SER A O 1
ATOM 995 N N . MET A 1 124 ? 47.910 -11.515 38.622 1.00 79.25 124 MET A N 1
ATOM 996 C CA . MET A 1 124 ? 46.957 -11.851 37.569 1.00 79.25 124 MET A CA 1
ATOM 997 C C . MET A 1 124 ? 46.392 -13.257 37.730 1.00 79.25 124 MET A C 1
ATOM 999 O O . MET A 1 124 ? 45.196 -13.429 37.526 1.00 79.25 124 MET A O 1
ATOM 1003 N N . SER A 1 125 ? 47.169 -14.239 38.190 1.00 83.00 125 SER A N 1
ATOM 1004 C CA . SER A 1 125 ? 46.628 -15.553 38.565 1.00 83.00 125 SER A CA 1
ATOM 1005 C C . SER A 1 125 ? 45.622 -15.418 39.723 1.00 83.00 125 SER A C 1
ATOM 1007 O O . SER A 1 125 ? 44.556 -16.032 39.701 1.00 83.00 125 SER A O 1
ATOM 1009 N N . TRP A 1 126 ? 45.868 -14.517 40.683 1.00 85.69 126 TRP A N 1
ATOM 1010 C CA . TRP A 1 126 ? 44.879 -14.169 41.713 1.00 85.69 126 TRP A CA 1
ATOM 1011 C C . TRP A 1 126 ? 43.602 -13.534 41.143 1.00 85.69 126 TRP A C 1
ATOM 1013 O O . TRP A 1 126 ? 42.514 -13.807 41.650 1.00 85.69 126 TRP A O 1
ATOM 1023 N N . GLY A 1 127 ? 43.709 -12.727 40.084 1.00 81.44 127 GLY A N 1
ATOM 1024 C CA . GLY A 1 127 ? 42.557 -12.142 39.391 1.00 81.44 127 GLY A CA 1
ATOM 1025 C C . GLY A 1 127 ? 41.775 -13.149 38.538 1.00 81.44 127 GLY A C 1
ATOM 1026 O O . GLY A 1 127 ? 40.560 -13.241 38.661 1.00 81.44 127 GLY A O 1
ATOM 1027 N N . ASN A 1 128 ? 42.463 -13.933 37.707 1.00 81.44 128 ASN A N 1
ATOM 1028 C CA . ASN A 1 128 ? 41.851 -14.842 36.730 1.00 81.44 128 ASN A CA 1
ATOM 1029 C C . ASN A 1 128 ? 41.399 -16.180 37.333 1.00 81.44 128 ASN A C 1
ATOM 1031 O O . ASN A 1 128 ? 40.442 -16.780 36.854 1.00 81.44 128 ASN A O 1
ATOM 1035 N N . LEU A 1 129 ? 42.071 -16.664 38.382 1.00 86.94 129 LEU A N 1
ATOM 1036 C CA . LEU A 1 129 ? 41.731 -17.930 39.038 1.00 86.94 129 LEU A CA 1
ATOM 1037 C C . LEU A 1 129 ? 41.138 -17.686 40.422 1.00 86.94 129 LEU A C 1
ATOM 1039 O O . LEU A 1 129 ? 40.020 -18.111 40.696 1.00 86.94 129 LEU A O 1
ATOM 1043 N N . GLY A 1 130 ? 41.841 -16.952 41.288 1.00 88.31 130 GLY A N 1
ATOM 1044 C CA . GLY A 1 130 ? 41.404 -16.729 42.670 1.00 88.31 130 GLY A CA 1
ATOM 1045 C C . GLY A 1 130 ? 40.052 -16.018 42.780 1.00 88.31 130 GLY A C 1
ATOM 1046 O O . GLY A 1 130 ? 39.157 -16.481 43.491 1.00 88.31 130 GLY A O 1
ATOM 1047 N N . PHE A 1 131 ? 39.876 -14.916 42.050 1.00 89.19 131 PHE A N 1
ATOM 1048 C CA . PHE A 1 131 ? 38.635 -14.143 42.078 1.00 89.19 131 PHE A CA 1
ATOM 1049 C C . PHE A 1 131 ? 37.470 -14.885 41.412 1.00 89.19 131 PHE A C 1
ATOM 1051 O O . PHE A 1 131 ? 36.355 -14.877 41.932 1.00 89.19 131 PHE A O 1
ATOM 1058 N N . VAL A 1 132 ? 37.738 -15.601 40.318 1.00 91.38 132 VAL A N 1
ATOM 1059 C CA . VAL A 1 132 ? 36.733 -16.412 39.613 1.00 91.38 132 VAL A CA 1
ATOM 1060 C C . VAL A 1 132 ? 36.308 -17.618 40.453 1.00 91.38 132 VAL A C 1
ATOM 1062 O O . VAL A 1 132 ? 35.120 -17.920 40.529 1.00 91.38 132 VAL A O 1
ATOM 1065 N N . TYR A 1 133 ? 37.226 -18.259 41.186 1.00 93.31 133 TYR A N 1
ATOM 1066 C CA . TYR A 1 133 ? 36.874 -19.278 42.180 1.00 93.31 133 TYR A CA 1
ATOM 1067 C C . TYR A 1 133 ? 35.993 -18.719 43.295 1.00 93.31 133 TYR A C 1
ATOM 1069 O O . TYR A 1 133 ? 35.020 -19.370 43.687 1.00 93.31 133 TYR A O 1
ATOM 1077 N N . ALA A 1 134 ? 36.295 -17.519 43.798 1.00 93.94 134 ALA A N 1
ATOM 1078 C CA . ALA A 1 134 ? 35.458 -16.861 44.795 1.00 93.94 134 ALA A CA 1
ATOM 1079 C C . ALA A 1 134 ? 34.057 -16.552 44.235 1.00 93.94 134 ALA A C 1
ATOM 1081 O O . ALA A 1 134 ? 33.061 -16.887 44.880 1.00 93.94 134 ALA A O 1
ATOM 1082 N N . GLY A 1 135 ? 33.972 -16.005 43.018 1.00 93.88 135 GLY A N 1
ATOM 1083 C CA . GLY A 1 135 ? 32.716 -15.714 42.321 1.00 93.88 135 GLY A CA 1
ATOM 1084 C C . GLY A 1 135 ? 31.866 -16.960 42.085 1.00 93.88 135 GLY A C 1
ATOM 1085 O O . GLY A 1 135 ? 30.724 -17.031 42.549 1.00 93.88 135 GLY A O 1
ATOM 1086 N N . ALA A 1 136 ? 32.447 -17.996 41.479 1.00 95.31 136 ALA A N 1
ATOM 1087 C CA . ALA A 1 136 ? 31.779 -19.271 41.239 1.00 95.31 136 ALA A CA 1
ATOM 1088 C C . ALA A 1 136 ? 31.291 -19.913 42.548 1.00 95.31 136 ALA A C 1
ATOM 1090 O O . ALA A 1 136 ? 30.152 -20.377 42.632 1.00 95.31 136 ALA A O 1
ATOM 1091 N N . THR A 1 137 ? 32.109 -19.882 43.606 1.00 95.62 137 THR A N 1
ATOM 1092 C CA . THR A 1 137 ? 31.736 -20.420 44.925 1.00 95.62 137 THR A CA 1
ATOM 1093 C C . THR A 1 137 ? 30.565 -19.650 45.535 1.00 95.62 137 THR A C 1
ATOM 1095 O O . THR A 1 137 ? 29.601 -20.265 45.998 1.00 95.62 137 THR A O 1
ATOM 1098 N N . MET A 1 138 ? 30.595 -18.314 45.496 1.00 95.31 138 MET A N 1
ATOM 1099 C CA . MET A 1 138 ? 29.507 -17.467 45.995 1.00 95.31 138 MET A CA 1
ATOM 1100 C C . MET A 1 138 ? 28.208 -17.699 45.218 1.00 95.31 138 MET A C 1
ATOM 1102 O O . MET A 1 138 ? 27.130 -17.763 45.815 1.00 95.31 138 MET A O 1
ATOM 1106 N N . ARG A 1 139 ? 28.294 -17.890 43.897 1.00 95.19 139 ARG A N 1
ATOM 1107 C CA . ARG A 1 139 ? 27.143 -18.209 43.040 1.00 95.19 139 ARG A CA 1
ATOM 1108 C C . ARG A 1 139 ? 26.569 -19.578 43.355 1.00 95.19 139 ARG A C 1
ATOM 1110 O O . ARG A 1 139 ? 25.364 -19.686 43.568 1.00 95.19 139 ARG A O 1
ATOM 1117 N N . ILE A 1 140 ? 27.407 -20.608 43.458 1.00 96.44 140 ILE A N 1
ATOM 1118 C CA . ILE A 1 140 ? 26.982 -21.963 43.835 1.00 96.44 140 ILE A CA 1
ATOM 1119 C C . ILE A 1 140 ? 26.305 -21.944 45.209 1.00 96.44 140 ILE A C 1
ATOM 1121 O O . ILE A 1 140 ? 25.218 -22.503 45.361 1.00 96.44 140 ILE A O 1
ATOM 1125 N N . ALA A 1 141 ? 26.886 -21.248 46.189 1.00 94.50 141 ALA A N 1
ATOM 1126 C CA . ALA A 1 141 ? 26.319 -21.123 47.528 1.00 94.50 141 ALA A CA 1
ATOM 1127 C C . ALA A 1 141 ? 24.944 -20.429 47.519 1.00 94.50 141 ALA A C 1
ATOM 1129 O O . ALA A 1 141 ? 23.993 -20.925 48.135 1.00 94.50 141 ALA A O 1
ATOM 1130 N N . PHE A 1 142 ? 24.805 -19.335 46.763 1.00 94.31 142 PHE A N 1
ATOM 1131 C CA . PHE A 1 142 ? 23.537 -18.621 46.609 1.00 94.31 142 PHE A CA 1
ATOM 1132 C C . PHE A 1 142 ? 22.470 -19.484 45.920 1.00 94.31 142 PHE A C 1
ATOM 1134 O O . PHE A 1 142 ? 21.325 -19.562 46.376 1.00 94.31 142 PHE A O 1
ATOM 1141 N N . LEU A 1 143 ? 22.838 -20.171 44.834 1.00 93.25 143 LEU A N 1
ATOM 1142 C CA . LEU A 1 143 ? 21.938 -21.031 44.062 1.00 93.25 143 LEU A CA 1
ATOM 1143 C C . LEU A 1 143 ? 21.493 -22.263 44.862 1.00 93.25 143 LEU A C 1
ATOM 1145 O O . LEU A 1 143 ? 20.321 -22.642 44.788 1.00 93.25 143 LEU A O 1
ATOM 1149 N N . ALA A 1 144 ? 22.383 -22.814 45.692 1.00 92.25 144 ALA A N 1
ATOM 1150 C CA . ALA A 1 144 ? 22.090 -23.883 46.647 1.00 92.25 144 ALA A CA 1
ATOM 1151 C C . ALA A 1 144 ? 21.241 -23.419 47.849 1.00 92.25 144 ALA A C 1
ATOM 1153 O O . ALA A 1 144 ? 20.779 -24.245 48.635 1.00 92.25 144 ALA A O 1
ATOM 1154 N N . GLY A 1 145 ? 20.997 -22.112 47.993 1.00 87.81 145 GLY A N 1
ATOM 1155 C CA . GLY A 1 145 ? 20.172 -21.551 49.061 1.00 87.81 145 GLY A CA 1
ATOM 1156 C C . GLY A 1 145 ? 20.883 -21.397 50.406 1.00 87.81 145 GLY A C 1
ATOM 1157 O O . GLY A 1 145 ? 20.215 -21.197 51.421 1.00 87.81 145 GLY A O 1
ATOM 1158 N N . LEU A 1 146 ? 22.217 -21.468 50.449 1.00 88.94 146 LEU A N 1
ATOM 1159 C CA . LEU A 1 146 ? 22.979 -21.300 51.687 1.00 88.94 146 LEU A CA 1
ATOM 1160 C C . LEU A 1 146 ? 22.808 -19.872 52.218 1.00 88.94 146 LEU A C 1
ATOM 1162 O O . LEU A 1 146 ? 23.066 -18.901 51.513 1.00 88.94 146 LEU A O 1
ATOM 1166 N N . GLY A 1 147 ? 22.341 -19.726 53.458 1.00 80.00 147 GLY A N 1
ATOM 1167 C CA . GLY A 1 147 ? 22.088 -18.420 54.083 1.00 80.00 147 GLY A CA 1
ATOM 1168 C C . GLY A 1 147 ? 20.805 -17.709 53.626 1.00 80.00 147 GLY A C 1
ATOM 1169 O O . GLY A 1 147 ? 20.400 -16.741 54.264 1.00 80.00 147 GLY A O 1
ATOM 1170 N N . LEU A 1 148 ? 20.113 -18.196 52.588 1.00 80.06 148 LEU A N 1
ATOM 1171 C CA . LEU A 1 148 ? 18.792 -17.707 52.179 1.00 80.06 148 LEU A CA 1
ATOM 1172 C C . LEU A 1 148 ? 17.734 -18.390 53.058 1.00 80.06 148 LEU A C 1
ATOM 1174 O O . LEU A 1 148 ? 17.253 -19.465 52.717 1.00 80.06 148 LEU A O 1
ATOM 1178 N N . GLY A 1 149 ? 17.440 -17.807 54.227 1.00 64.31 149 GLY A N 1
ATOM 1179 C CA . GLY A 1 149 ? 16.603 -18.383 55.292 1.00 64.31 149 GLY A CA 1
ATOM 1180 C C . GLY A 1 149 ? 15.435 -19.255 54.805 1.00 64.31 149 GLY A C 1
ATOM 1181 O O . GLY A 1 149 ? 14.401 -18.749 54.374 1.00 64.31 149 GLY A O 1
ATOM 1182 N N . GLY A 1 150 ? 15.611 -20.576 54.891 1.00 48.28 150 GLY A N 1
ATOM 1183 C CA . GLY A 1 150 ? 14.605 -21.576 54.543 1.00 48.28 150 GLY A CA 1
ATOM 1184 C C . GLY A 1 150 ? 13.732 -21.927 55.746 1.00 48.28 150 GLY A C 1
ATOM 1185 O O . GLY A 1 150 ? 14.238 -22.178 56.839 1.00 48.28 150 GLY A O 1
ATOM 1186 N N . GLY A 1 151 ? 12.414 -21.938 55.540 1.00 42.16 151 GLY A N 1
ATOM 1187 C CA . GLY A 1 151 ? 11.405 -22.204 56.561 1.00 42.16 151 GLY A CA 1
ATOM 1188 C C . GLY A 1 151 ? 11.661 -23.463 57.399 1.00 42.16 151 GLY A C 1
ATOM 1189 O O . GLY A 1 151 ? 12.008 -24.531 56.896 1.00 42.16 151 GLY A O 1
ATOM 1190 N N . SER A 1 152 ? 11.437 -23.311 58.703 1.00 33.62 152 SER A N 1
ATOM 1191 C CA . SER A 1 152 ? 11.460 -24.368 59.712 1.00 33.62 152 SER A CA 1
ATOM 1192 C C . SER A 1 152 ? 10.589 -25.569 59.313 1.00 33.62 152 SER A C 1
ATOM 1194 O O . SER A 1 152 ? 9.378 -25.446 59.112 1.00 33.62 152 SER A O 1
ATOM 1196 N N . LYS A 1 153 ? 11.209 -26.756 59.265 1.00 41.28 153 LYS A N 1
ATOM 1197 C CA . LYS A 1 153 ? 10.520 -28.051 59.326 1.00 41.28 153 LYS A CA 1
ATOM 1198 C C . LYS A 1 153 ? 9.765 -28.138 60.655 1.00 41.28 153 LYS A C 1
ATOM 1200 O O . LYS A 1 153 ? 10.355 -28.414 61.699 1.00 41.28 153 LYS A O 1
ATOM 1205 N N . ARG A 1 154 ? 8.448 -27.946 60.622 1.00 32.62 154 ARG A N 1
ATOM 1206 C CA . ARG A 1 154 ? 7.591 -28.136 61.794 1.00 32.62 154 ARG A CA 1
ATOM 1207 C C . ARG A 1 154 ? 7.345 -29.636 62.010 1.00 32.62 154 ARG A C 1
ATOM 1209 O O . ARG A 1 154 ? 6.602 -30.265 61.264 1.00 32.62 154 ARG A O 1
ATOM 1216 N N . LYS A 1 155 ? 7.999 -30.201 63.033 1.00 40.25 155 LYS A N 1
ATOM 1217 C CA . LYS A 1 155 ? 7.676 -31.509 63.630 1.00 40.25 155 LYS A CA 1
ATOM 1218 C C . LYS A 1 155 ? 6.229 -31.485 64.143 1.00 40.25 155 LYS A C 1
ATOM 1220 O O . LYS A 1 155 ? 5.873 -30.595 64.913 1.00 40.25 155 LYS A O 1
ATOM 1225 N N . GLY A 1 156 ? 5.427 -32.470 63.745 1.00 29.84 156 GLY A N 1
ATOM 1226 C CA . GLY A 1 156 ? 4.077 -32.720 64.252 1.00 29.84 156 GLY A CA 1
ATOM 1227 C C . GLY A 1 156 ? 3.884 -34.214 64.507 1.00 29.84 156 GLY A C 1
ATOM 1228 O O . GLY A 1 156 ? 4.054 -35.027 63.607 1.00 29.84 156 GLY A O 1
ATOM 1229 N N . SER A 1 157 ? 3.603 -34.540 65.763 1.00 28.47 157 SER A N 1
ATOM 1230 C CA . SER A 1 157 ? 3.469 -35.870 66.358 1.00 28.47 157 SER A CA 1
ATOM 1231 C C . SER A 1 157 ? 2.151 -36.577 65.989 1.00 28.47 157 SER A C 1
ATOM 1233 O O . SER A 1 157 ? 1.093 -35.971 66.102 1.00 28.47 157 SER A O 1
ATOM 1235 N N . GLY A 1 158 ? 2.248 -37.865 65.629 1.00 28.44 158 GLY A N 1
ATOM 1236 C CA . GLY A 1 158 ? 1.385 -38.979 66.064 1.00 28.44 158 GLY A CA 1
ATOM 1237 C C . GLY A 1 158 ? -0.105 -39.038 65.682 1.00 28.44 158 GLY A C 1
ATOM 1238 O O . GLY A 1 158 ? -0.927 -38.374 66.298 1.00 28.44 158 GLY A O 1
ATOM 1239 N N . SER A 1 159 ? -0.479 -40.013 64.839 1.00 26.33 159 SER A N 1
ATOM 1240 C CA . SER A 1 159 ? -1.457 -41.062 65.203 1.00 26.33 159 SER A CA 1
ATOM 1241 C C . SER A 1 159 ? -1.448 -42.218 64.189 1.00 26.33 159 SER A C 1
ATOM 1243 O O . SER A 1 159 ? -1.307 -42.017 62.986 1.00 26.33 159 SER A O 1
ATOM 1245 N N . LYS A 1 160 ? -1.556 -43.441 64.716 1.00 32.72 160 LYS A N 1
ATOM 1246 C CA . LYS A 1 160 ? -1.431 -44.744 64.048 1.00 32.72 160 LYS A CA 1
ATOM 1247 C C . LYS A 1 160 ? -2.627 -45.066 63.141 1.00 32.72 160 LYS A C 1
ATOM 1249 O O . LYS A 1 160 ? -3.765 -44.853 63.549 1.00 32.72 160 LYS A O 1
ATOM 1254 N N . ARG A 1 161 ? -2.378 -45.801 62.048 1.00 27.69 161 ARG A N 1
ATOM 1255 C CA . ARG A 1 161 ? -3.164 -47.001 61.686 1.00 27.69 161 ARG A CA 1
ATOM 1256 C C . ARG A 1 161 ? -2.384 -47.912 60.729 1.00 27.69 161 ARG A C 1
ATOM 1258 O O . ARG A 1 161 ? -1.964 -47.490 59.660 1.00 27.69 161 ARG A O 1
ATOM 1265 N N . ASN A 1 162 ? -2.191 -49.152 61.175 1.00 29.00 162 ASN A N 1
ATOM 1266 C CA . ASN A 1 162 ? -1.722 -50.298 60.394 1.00 29.00 162 ASN A CA 1
ATOM 1267 C C . ASN A 1 162 ? -2.726 -50.640 59.280 1.00 29.00 162 ASN A C 1
ATOM 1269 O O . ASN A 1 162 ? -3.920 -50.430 59.493 1.00 29.00 162 ASN A O 1
ATOM 1273 N N . ILE A 1 163 ? -2.264 -51.276 58.193 1.00 29.28 163 ILE A N 1
ATOM 1274 C CA . ILE A 1 163 ? -2.632 -52.658 57.792 1.00 29.28 163 ILE A CA 1
ATOM 1275 C C . ILE A 1 163 ? -2.040 -53.007 56.404 1.00 29.28 163 ILE A C 1
ATOM 1277 O O . ILE A 1 163 ? -2.369 -52.385 55.403 1.00 29.28 163 ILE A O 1
ATOM 1281 N N . LEU A 1 164 ? -1.167 -54.024 56.444 1.00 27.30 164 LEU A N 1
ATOM 1282 C CA . LEU A 1 164 ? -0.936 -55.173 55.547 1.00 27.30 164 LEU A CA 1
ATOM 1283 C C . LEU A 1 164 ? -0.572 -55.052 54.052 1.00 27.30 164 LEU A C 1
ATOM 1285 O O . LEU A 1 164 ? -1.053 -54.233 53.282 1.00 27.30 164 LEU A O 1
ATOM 1289 N N . ALA A 1 165 ? 0.298 -56.004 53.707 1.00 30.69 165 ALA A N 1
ATOM 1290 C CA . ALA A 1 165 ? 0.903 -56.337 52.430 1.00 30.69 165 ALA A CA 1
ATOM 1291 C C . ALA A 1 165 ? 0.138 -57.441 51.681 1.00 30.69 165 ALA A C 1
ATOM 1293 O O . ALA A 1 165 ? -0.490 -58.269 52.330 1.00 30.69 165 ALA A O 1
ATOM 1294 N N . THR A 1 166 ? 0.326 -57.487 50.355 1.00 25.27 166 THR A N 1
ATOM 1295 C CA . THR A 1 166 ? 0.273 -58.656 49.432 1.00 25.27 166 THR A CA 1
ATOM 1296 C C . THR A 1 166 ? 0.659 -58.101 48.050 1.00 25.27 166 THR A C 1
ATOM 1298 O O . THR A 1 166 ? 0.037 -57.143 47.605 1.00 25.27 166 THR A O 1
ATOM 1301 N N . VAL A 1 167 ? 1.820 -58.384 47.442 1.00 29.70 167 VAL A N 1
ATOM 1302 C CA . VAL A 1 167 ? 2.261 -59.613 46.742 1.00 29.70 167 VAL A CA 1
ATOM 1303 C C . VAL A 1 167 ? 1.157 -60.265 45.912 1.00 29.70 167 VAL A C 1
ATOM 1305 O O . VAL A 1 167 ? 0.289 -60.900 46.489 1.00 29.70 167 VAL A O 1
ATOM 1308 N N . GLU A 1 168 ? 1.250 -60.133 44.582 1.00 24.06 168 GLU A N 1
ATOM 1309 C CA . GLU A 1 168 ? 1.195 -61.241 43.609 1.00 24.06 168 GLU A CA 1
ATOM 1310 C C . GLU A 1 168 ? 1.532 -60.739 42.182 1.00 24.06 168 GLU A C 1
ATOM 1312 O O . GLU A 1 168 ? 1.016 -59.731 41.703 1.00 24.06 168 GLU A O 1
ATOM 1317 N N . THR A 1 169 ? 2.471 -61.430 41.531 1.00 28.38 169 THR A N 1
ATOM 1318 C CA . THR A 1 169 ? 2.693 -61.491 40.067 1.00 28.38 169 THR A CA 1
ATOM 1319 C C . THR A 1 169 ? 1.809 -62.637 39.499 1.00 28.38 169 THR A C 1
ATOM 1321 O O . THR A 1 169 ? 1.026 -63.165 40.287 1.00 28.38 169 THR A O 1
ATOM 1324 N N . PRO A 1 170 ? 1.906 -63.159 38.244 1.00 50.94 170 PRO A N 1
ATOM 1325 C CA . PRO A 1 170 ? 2.668 -62.805 37.027 1.00 50.94 170 PRO A CA 1
ATOM 1326 C C . PRO A 1 170 ? 1.839 -62.955 35.703 1.00 50.94 170 PRO A C 1
ATOM 1328 O O . PRO A 1 170 ? 0.624 -63.084 35.745 1.00 50.94 170 PRO A O 1
ATOM 1331 N N . TYR A 1 171 ? 2.546 -62.975 34.553 1.00 23.62 171 TYR A N 1
ATOM 1332 C CA . TYR A 1 171 ? 2.272 -63.533 33.193 1.00 23.62 171 TYR A CA 1
ATOM 1333 C C . TYR A 1 171 ? 2.513 -62.472 32.102 1.00 23.62 171 TYR A C 1
ATOM 1335 O O . TYR A 1 171 ? 1.797 -61.484 32.033 1.00 23.62 171 TYR A O 1
ATOM 1343 N N . VAL A 1 172 ? 3.599 -62.462 31.312 1.00 27.56 172 VAL A N 1
ATOM 1344 C CA . VAL A 1 172 ? 4.277 -63.444 30.424 1.00 27.56 172 VAL A CA 1
ATOM 1345 C C . VAL A 1 172 ? 3.477 -63.816 29.175 1.00 27.56 172 VAL A C 1
ATOM 1347 O O . VAL A 1 172 ? 2.531 -64.592 29.237 1.00 27.56 172 VAL A O 1
ATOM 1350 N N . GLY A 1 173 ? 3.985 -63.363 28.021 1.00 24.97 173 GLY A N 1
ATOM 1351 C CA . GLY A 1 173 ? 3.654 -63.917 26.708 1.00 24.97 173 GLY A CA 1
ATOM 1352 C C . GLY A 1 173 ? 4.361 -63.258 25.516 1.00 24.97 173 GLY A C 1
ATOM 1353 O O . GLY A 1 173 ? 3.745 -62.470 24.819 1.00 24.97 173 GLY A O 1
ATOM 1354 N N . ARG A 1 174 ? 5.628 -63.662 25.282 1.00 24.70 174 ARG A N 1
ATOM 1355 C CA . ARG A 1 174 ? 6.207 -64.124 23.983 1.00 24.70 174 ARG A CA 1
ATOM 1356 C C . ARG A 1 174 ? 6.096 -63.183 22.756 1.00 24.70 174 ARG A C 1
ATOM 1358 O O . ARG A 1 174 ? 5.009 -62.922 22.280 1.00 24.70 174 ARG A O 1
ATOM 1365 N N . ALA A 1 175 ? 7.154 -62.619 22.159 1.00 27.95 175 ALA A N 1
ATOM 1366 C CA . ALA A 1 175 ? 8.443 -63.121 21.634 1.00 27.95 175 ALA A CA 1
ATOM 1367 C C . ALA A 1 175 ? 8.380 -63.966 20.338 1.00 27.95 175 ALA A C 1
ATOM 1369 O O . ALA A 1 175 ? 8.026 -65.137 20.389 1.00 27.95 175 ALA A O 1
ATOM 1370 N N . SER A 1 176 ? 8.869 -63.397 19.225 1.00 25.30 176 SER A N 1
ATOM 1371 C CA . SER A 1 176 ? 9.875 -63.952 18.278 1.00 25.30 176 SER A CA 1
ATOM 1372 C C . SER A 1 176 ? 10.233 -62.819 17.287 1.00 25.30 176 SER A C 1
ATOM 1374 O O . SER A 1 176 ? 9.327 -62.111 16.868 1.00 25.30 176 SER A O 1
ATOM 1376 N N . ARG A 1 177 ? 11.473 -62.345 17.082 1.00 28.77 177 ARG A N 1
ATOM 1377 C CA . ARG A 1 177 ? 12.816 -62.885 16.748 1.00 28.77 177 ARG A CA 1
ATOM 1378 C C . ARG A 1 177 ? 13.076 -63.116 15.248 1.00 28.77 177 ARG A C 1
ATOM 1380 O O . ARG A 1 177 ? 12.341 -63.853 14.610 1.00 28.77 177 ARG A O 1
ATOM 1387 N N . HIS A 1 178 ? 14.245 -62.584 14.848 1.00 27.23 178 HIS A N 1
ATOM 1388 C CA . HIS A 1 178 ? 15.111 -62.800 13.667 1.00 27.23 178 HIS A CA 1
ATOM 1389 C C . HIS A 1 178 ? 15.141 -61.631 12.662 1.00 27.23 178 HIS A C 1
ATOM 1391 O O . HIS A 1 178 ? 14.097 -61.093 12.335 1.00 27.23 178 HIS A O 1
ATOM 1397 N N . ALA A 1 179 ? 16.284 -61.164 12.139 1.00 26.03 179 ALA A N 1
ATOM 1398 C CA . ALA A 1 179 ? 17.706 -61.463 12.355 1.00 26.03 179 ALA A CA 1
ATOM 1399 C C . ALA A 1 179 ? 18.582 -60.288 11.834 1.00 26.03 179 ALA A C 1
ATOM 1401 O O . ALA A 1 179 ? 18.071 -59.346 11.239 1.00 26.03 179 ALA A O 1
ATOM 1402 N N . GLN A 1 180 ? 19.886 -60.376 12.127 1.00 26.02 180 GLN A N 1
ATOM 1403 C CA . GLN A 1 180 ? 21.036 -59.500 11.804 1.00 26.02 180 GLN A CA 1
ATOM 1404 C C . GLN A 1 180 ? 21.154 -59.170 10.289 1.00 26.02 180 GLN A C 1
ATOM 1406 O O . GLN A 1 180 ? 20.552 -59.871 9.490 1.00 26.02 180 GLN A O 1
ATOM 1411 N N . SER A 1 181 ? 21.863 -58.144 9.782 1.00 25.47 181 SER A N 1
ATOM 1412 C CA . SER A 1 181 ? 23.268 -57.718 9.995 1.00 25.47 181 SER A CA 1
ATOM 1413 C C . SER A 1 181 ? 23.507 -56.276 9.481 1.00 25.47 181 SER A C 1
ATOM 1415 O O . SER A 1 181 ? 22.971 -55.899 8.447 1.00 25.47 181 SER A O 1
ATOM 1417 N N . ALA A 1 182 ? 24.166 -55.399 10.247 1.00 26.75 182 ALA A N 1
ATOM 1418 C CA . ALA A 1 182 ? 25.555 -54.907 10.089 1.00 26.75 182 ALA A CA 1
ATOM 1419 C C . ALA A 1 182 ? 25.937 -54.219 8.750 1.00 26.75 182 ALA A C 1
ATOM 1421 O O . ALA A 1 182 ? 26.010 -54.863 7.711 1.00 26.75 182 ALA A O 1
ATOM 1422 N N . GLY A 1 183 ? 26.301 -52.927 8.824 1.00 25.30 183 GLY A N 1
ATOM 1423 C CA . GLY A 1 183 ? 26.948 -52.153 7.751 1.00 25.30 183 GLY A CA 1
ATOM 1424 C C . GLY A 1 183 ? 27.143 -50.677 8.142 1.00 25.30 183 GLY A C 1
ATOM 1425 O O . GLY A 1 183 ? 26.192 -50.022 8.541 1.00 25.30 183 GLY A O 1
ATOM 1426 N N . HIS A 1 184 ? 28.383 -50.188 8.107 1.00 27.44 184 HIS A N 1
ATOM 1427 C CA . HIS A 1 184 ? 28.886 -48.948 8.720 1.00 27.44 184 HIS A CA 1
ATOM 1428 C C . HIS A 1 184 ? 28.439 -47.630 8.044 1.00 27.44 184 HIS A C 1
ATOM 1430 O O . HIS A 1 184 ? 28.356 -47.580 6.823 1.00 27.44 184 HIS A O 1
ATOM 1436 N N . ALA A 1 185 ? 28.293 -46.555 8.845 1.00 27.05 185 ALA A N 1
ATOM 1437 C CA . ALA A 1 185 ? 29.040 -45.275 8.752 1.00 27.05 185 ALA A CA 1
ATOM 1438 C C . ALA A 1 185 ? 28.215 -44.012 9.134 1.00 27.05 185 ALA A C 1
ATOM 1440 O O . ALA A 1 185 ? 27.168 -43.726 8.569 1.00 27.05 185 ALA A O 1
ATOM 1441 N N . HIS A 1 186 ? 28.765 -43.253 10.093 1.00 29.05 186 HIS A N 1
ATOM 1442 C CA . HIS A 1 186 ? 28.547 -41.838 10.453 1.00 29.05 186 HIS A CA 1
ATOM 1443 C C . HIS A 1 186 ? 27.134 -41.302 10.789 1.00 29.05 186 HIS A C 1
ATOM 1445 O O . HIS A 1 186 ? 26.373 -40.824 9.954 1.00 29.05 186 HIS A O 1
ATOM 1451 N N . ARG A 1 187 ? 26.869 -41.235 12.103 1.00 25.59 187 ARG A N 1
ATOM 1452 C CA . ARG A 1 187 ? 25.942 -40.304 12.771 1.00 25.59 187 ARG A CA 1
ATOM 1453 C C . ARG A 1 187 ? 26.739 -39.137 13.359 1.00 25.59 187 ARG A C 1
ATOM 1455 O O . ARG A 1 187 ? 27.745 -39.409 13.995 1.00 25.59 187 ARG A O 1
ATOM 1462 N N . PHE A 1 188 ? 26.227 -37.910 13.264 1.00 25.47 188 PHE A N 1
ATOM 1463 C CA . PHE A 1 188 ? 25.964 -37.011 14.405 1.00 25.47 188 PHE A CA 1
ATOM 1464 C C . PHE A 1 188 ? 25.102 -35.827 13.925 1.00 25.47 188 PHE A C 1
ATOM 1466 O O . PHE A 1 188 ? 25.400 -35.231 12.898 1.00 25.47 188 PHE A O 1
ATOM 1473 N N . GLY A 1 189 ? 24.023 -35.512 14.659 1.00 25.39 189 GLY A N 1
ATOM 1474 C CA . GLY A 1 189 ? 23.227 -34.289 14.462 1.00 25.39 189 GLY A CA 1
ATOM 1475 C C . GLY A 1 189 ? 21.726 -34.462 14.175 1.00 25.39 189 GLY A C 1
ATOM 1476 O O . GLY A 1 189 ? 21.230 -33.923 13.195 1.00 25.39 189 GLY A O 1
ATOM 1477 N N . ARG A 1 190 ? 20.969 -35.171 15.028 1.00 25.53 190 ARG A N 1
ATOM 1478 C CA . ARG A 1 190 ? 19.505 -34.989 15.139 1.00 25.53 190 ARG A CA 1
ATOM 1479 C C . ARG A 1 190 ? 19.210 -34.267 16.452 1.00 25.53 190 ARG A C 1
ATOM 1481 O O . ARG A 1 190 ? 19.390 -34.862 17.510 1.00 25.53 190 ARG A O 1
ATOM 1488 N N . TYR A 1 191 ? 18.746 -33.020 16.379 1.00 27.34 191 TYR A N 1
ATOM 1489 C CA . TYR A 1 191 ? 18.086 -32.353 17.500 1.00 27.34 191 TYR A CA 1
ATOM 1490 C C . TYR A 1 191 ? 16.599 -32.712 17.517 1.00 27.34 191 TYR A C 1
ATOM 1492 O O . TYR A 1 191 ? 15.937 -32.787 16.481 1.00 27.34 191 TYR A O 1
ATOM 1500 N N . LEU A 1 192 ? 16.128 -33.001 18.727 1.00 25.39 192 LEU A N 1
ATOM 1501 C CA . LEU A 1 192 ? 14.782 -33.427 19.072 1.00 25.39 192 LEU A CA 1
ATOM 1502 C C . LEU A 1 192 ? 13.754 -32.311 18.863 1.00 25.39 192 LEU A C 1
ATOM 1504 O O . LEU A 1 192 ? 13.905 -31.199 19.361 1.00 25.39 192 LEU A O 1
ATOM 1508 N N . TYR A 1 193 ? 12.669 -32.687 18.192 1.00 24.12 193 TYR A N 1
ATOM 1509 C CA . TYR A 1 193 ? 11.361 -32.055 18.283 1.00 24.12 193 TYR A CA 1
ATOM 1510 C C . TYR A 1 193 ? 10.769 -32.302 19.678 1.00 24.12 193 TYR A C 1
ATOM 1512 O O . TYR A 1 193 ? 10.747 -33.442 20.142 1.00 24.12 193 TYR A O 1
ATOM 1520 N N . VAL A 1 194 ? 10.225 -31.257 20.304 1.00 24.98 194 VAL A N 1
ATOM 1521 C CA . VAL A 1 194 ? 9.248 -31.380 21.393 1.00 24.98 194 VAL A CA 1
ATOM 1522 C C . VAL A 1 194 ? 7.991 -30.628 20.966 1.00 24.98 194 VAL A C 1
ATOM 1524 O O . VAL A 1 194 ? 8.025 -29.437 20.668 1.00 24.98 194 VAL A O 1
ATOM 1527 N N . THR A 1 195 ? 6.894 -31.371 20.880 1.00 25.39 195 THR A N 1
ATOM 1528 C CA . THR A 1 195 ? 5.528 -30.914 20.606 1.00 25.39 195 THR A CA 1
ATOM 1529 C C . THR A 1 195 ? 4.960 -30.091 21.772 1.00 25.39 195 THR A C 1
ATOM 1531 O O . THR A 1 195 ? 5.275 -30.403 22.922 1.00 25.39 195 THR A O 1
ATOM 1534 N N . PRO A 1 196 ? 4.075 -29.103 21.535 1.00 27.62 196 PRO A N 1
ATOM 1535 C CA . PRO A 1 196 ? 3.398 -28.384 22.611 1.00 27.62 196 PRO A CA 1
ATOM 1536 C C . PRO A 1 196 ? 2.317 -29.258 23.259 1.00 27.62 196 PRO A C 1
ATOM 1538 O O . PRO A 1 196 ? 1.458 -29.808 22.573 1.00 27.62 196 PRO A O 1
ATOM 1541 N N . LEU A 1 197 ? 2.367 -29.366 24.585 1.00 23.20 197 LEU A N 1
ATOM 1542 C CA . LEU A 1 197 ? 1.332 -29.971 25.416 1.00 23.20 197 LEU A CA 1
ATOM 1543 C C . LEU A 1 197 ? 0.197 -28.950 25.619 1.00 23.20 197 LEU A C 1
ATOM 1545 O O . LEU A 1 197 ? 0.437 -27.849 26.119 1.00 23.20 197 LEU A O 1
ATOM 1549 N N . GLU A 1 198 ? -1.029 -29.314 25.250 1.00 25.34 198 GLU A N 1
ATOM 1550 C CA . GLU A 1 198 ? -2.249 -28.602 25.635 1.00 25.34 198 GLU A CA 1
ATOM 1551 C C . GLU A 1 198 ? -2.441 -28.691 27.158 1.00 25.34 198 GLU A C 1
ATOM 1553 O O . GLU A 1 198 ? -2.496 -29.783 27.724 1.00 25.34 198 GLU A O 1
ATOM 1558 N N . ILE A 1 199 ? -2.564 -27.544 27.834 1.00 24.75 199 ILE A N 1
ATOM 1559 C CA . ILE A 1 199 ? -3.018 -27.480 29.228 1.00 24.75 199 ILE A CA 1
ATOM 1560 C C . ILE A 1 199 ? -4.425 -26.889 29.247 1.00 24.75 199 ILE A C 1
ATOM 1562 O O . ILE A 1 199 ? -4.637 -25.684 29.110 1.00 24.75 199 ILE A O 1
ATOM 1566 N N . THR A 1 200 ? -5.387 -27.779 29.454 1.00 23.75 200 THR A N 1
ATOM 1567 C CA . THR A 1 200 ? -6.781 -27.503 29.790 1.00 23.75 200 THR A CA 1
ATOM 1568 C C . THR A 1 200 ? -6.857 -26.858 31.177 1.00 23.75 200 THR A C 1
ATOM 1570 O O . THR A 1 200 ? -6.588 -27.508 32.186 1.00 23.75 200 THR A O 1
ATOM 1573 N N . LEU A 1 201 ? -7.243 -25.582 31.262 1.00 25.05 201 LEU A N 1
ATOM 1574 C CA . LEU A 1 201 ? -7.554 -24.930 32.539 1.00 25.05 201 LEU A CA 1
ATOM 1575 C C . LEU A 1 201 ? -9.021 -25.173 32.913 1.00 25.05 201 LEU A C 1
ATOM 1577 O O . LEU A 1 201 ? -9.932 -24.505 32.423 1.00 25.05 201 LEU A O 1
ATOM 1581 N N . ALA A 1 202 ? -9.234 -26.115 33.830 1.00 23.08 202 ALA A N 1
ATOM 1582 C CA . ALA A 1 202 ? -10.472 -26.250 34.583 1.00 23.08 202 ALA A CA 1
ATOM 1583 C C . ALA A 1 202 ? -10.621 -25.061 35.554 1.00 23.08 202 ALA A C 1
ATOM 1585 O O . ALA A 1 202 ? -9.813 -24.876 36.464 1.00 23.08 202 ALA A O 1
ATOM 1586 N N . ARG A 1 203 ? -11.664 -24.243 35.368 1.00 26.41 203 ARG A N 1
ATOM 1587 C CA . ARG A 1 203 ? -12.095 -23.230 36.343 1.00 26.41 203 ARG A CA 1
ATOM 1588 C C . ARG A 1 203 ? -12.951 -23.903 37.419 1.00 26.41 203 ARG A C 1
ATOM 1590 O O . ARG A 1 203 ? -14.086 -24.276 37.143 1.00 26.41 203 ARG A O 1
ATOM 1597 N N . GLN A 1 204 ? -12.437 -24.004 38.644 1.00 24.52 204 GLN A N 1
ATOM 1598 C CA . GLN A 1 204 ? -13.260 -24.181 39.842 1.00 24.52 204 GLN A CA 1
ATOM 1599 C C . GLN A 1 204 ? -13.522 -22.817 40.483 1.00 24.52 204 GLN A C 1
ATOM 1601 O O . GLN A 1 204 ? -12.605 -22.045 40.758 1.00 24.52 204 GLN A O 1
ATOM 1606 N N . ALA A 1 205 ? -14.806 -22.530 40.673 1.00 25.73 205 ALA A N 1
ATOM 1607 C CA . ALA A 1 205 ? -15.323 -21.373 41.375 1.00 25.73 205 ALA A CA 1
ATOM 1608 C C . ALA A 1 205 ? -15.033 -21.465 42.880 1.00 25.73 205 ALA A C 1
ATOM 1610 O O . ALA A 1 205 ? -15.160 -22.535 43.471 1.00 25.73 205 ALA A O 1
ATOM 1611 N N . ASN A 1 206 ? -14.740 -20.326 43.509 1.00 24.30 206 ASN A N 1
ATOM 1612 C CA . ASN A 1 206 ? -15.093 -20.117 44.906 1.00 24.30 206 ASN A CA 1
ATOM 1613 C C . ASN A 1 206 ? -15.536 -18.664 45.114 1.00 24.30 206 ASN A C 1
ATOM 1615 O O . ASN A 1 206 ? -14.822 -17.711 44.812 1.00 24.30 206 ASN A O 1
ATOM 1619 N N . THR A 1 207 ? -16.780 -18.549 45.557 1.00 27.55 207 THR A N 1
ATOM 1620 C CA . THR A 1 207 ? -17.571 -17.350 45.826 1.00 27.55 207 THR A CA 1
ATOM 1621 C C . THR A 1 207 ? -17.215 -16.703 47.164 1.00 27.55 207 THR A C 1
ATOM 1623 O O . THR A 1 207 ? -16.969 -17.401 48.143 1.00 27.55 207 THR A O 1
ATOM 1626 N N . GLY A 1 208 ? -17.293 -15.369 47.214 1.00 24.78 208 GLY A N 1
ATOM 1627 C CA . GLY A 1 208 ? -17.178 -14.546 48.423 1.00 24.78 208 GLY A CA 1
ATOM 1628 C C . GLY A 1 208 ? -17.864 -13.181 48.264 1.00 24.78 208 GLY A C 1
ATOM 1629 O O . GLY A 1 208 ? -17.196 -12.171 48.117 1.00 24.78 208 GLY A O 1
ATOM 1630 N N . ILE A 1 209 ? -19.200 -13.218 48.195 1.00 27.02 209 ILE A N 1
ATOM 1631 C CA . ILE A 1 209 ? -20.224 -12.276 48.705 1.00 27.02 209 ILE A CA 1
ATOM 1632 C C . ILE A 1 209 ? -19.828 -10.793 48.898 1.00 27.02 209 ILE A C 1
ATOM 1634 O O . ILE A 1 209 ? -19.183 -10.479 49.889 1.00 27.02 209 ILE A O 1
ATOM 1638 N N . ILE A 1 210 ? -20.397 -9.890 48.078 1.00 27.73 210 ILE A N 1
ATOM 1639 C CA . ILE A 1 210 ? -21.279 -8.774 48.511 1.00 27.73 210 ILE A CA 1
ATOM 1640 C C . ILE A 1 210 ? -22.366 -8.614 47.431 1.00 27.73 210 ILE A C 1
ATOM 1642 O O . ILE A 1 210 ? -22.062 -8.545 46.241 1.00 27.73 210 ILE A O 1
ATOM 1646 N N . GLY A 1 211 ? -23.634 -8.662 47.844 1.00 24.72 211 GLY A N 1
ATOM 1647 C CA . GLY A 1 211 ? -24.793 -8.801 46.965 1.00 24.72 211 GLY A CA 1
ATOM 1648 C C . GLY A 1 211 ? -25.361 -7.495 46.410 1.00 24.72 211 GLY A C 1
ATOM 1649 O O . GLY A 1 211 ? -25.306 -6.452 47.052 1.00 24.72 211 GLY A O 1
ATOM 1650 N N . LEU A 1 212 ? -25.996 -7.613 45.244 1.00 26.77 212 LEU A N 1
ATOM 1651 C CA . LEU A 1 212 ? -27.164 -6.831 44.842 1.00 26.77 212 LEU A CA 1
ATOM 1652 C C . LEU A 1 212 ? -27.976 -7.681 43.856 1.00 26.77 212 LEU A C 1
ATOM 1654 O O . LEU A 1 212 ? -27.446 -8.240 42.897 1.00 26.77 212 LEU A O 1
ATOM 1658 N N . ALA A 1 213 ? -29.248 -7.864 44.193 1.00 27.41 213 ALA A N 1
ATOM 1659 C CA . ALA A 1 213 ? -30.168 -8.803 43.575 1.00 27.41 213 ALA A CA 1
ATOM 1660 C C . ALA A 1 213 ? -30.452 -8.467 42.102 1.00 27.41 213 ALA A C 1
ATOM 1662 O O . ALA A 1 213 ? -30.796 -7.335 41.772 1.00 27.41 213 ALA A O 1
ATOM 1663 N N . SER A 1 214 ? -30.402 -9.480 41.236 1.00 25.30 214 SER A N 1
ATOM 1664 C CA . SER A 1 214 ? -31.113 -9.470 39.957 1.00 25.30 214 SER A CA 1
ATOM 1665 C C . SER A 1 214 ? -32.058 -10.669 39.927 1.00 25.30 214 SER A C 1
ATOM 1667 O O . SER A 1 214 ? -31.642 -11.826 39.963 1.00 25.30 214 SER A O 1
ATOM 1669 N N . PHE A 1 215 ? -33.357 -10.375 39.939 1.00 25.92 215 PHE A N 1
ATOM 1670 C CA . PHE A 1 215 ? -34.401 -11.339 39.624 1.00 25.92 215 PHE A CA 1
ATOM 1671 C C . PHE A 1 215 ? -34.292 -11.679 38.134 1.00 25.92 215 PHE A C 1
ATOM 1673 O O . PHE A 1 215 ? -34.412 -10.804 37.279 1.00 25.92 215 PHE A O 1
ATOM 1680 N N . VAL A 1 216 ? -34.045 -12.951 37.827 1.00 26.56 216 VAL A N 1
ATOM 1681 C CA . VAL A 1 216 ? -34.079 -13.482 36.463 1.00 26.56 216 VAL A CA 1
ATOM 1682 C C . VAL A 1 216 ? -35.522 -13.846 36.141 1.00 26.56 216 VAL A C 1
ATOM 1684 O O . VAL A 1 216 ? -36.052 -14.800 36.706 1.00 26.56 216 VAL A O 1
ATOM 1687 N N . ASN A 1 217 ? -36.134 -13.120 35.206 1.00 23.62 217 ASN A N 1
ATOM 1688 C CA . ASN A 1 217 ? -37.292 -13.612 34.472 1.00 23.62 217 ASN A CA 1
ATOM 1689 C C . ASN A 1 217 ? -36.784 -14.178 33.138 1.00 23.62 217 ASN A C 1
ATOM 1691 O O . ASN A 1 217 ? -36.105 -13.488 32.378 1.00 23.62 217 ASN A O 1
ATOM 1695 N N . ARG A 1 218 ? -37.027 -15.469 32.905 1.00 29.00 218 ARG A N 1
ATOM 1696 C CA . ARG A 1 218 ? -36.620 -16.189 31.694 1.00 29.00 218 ARG A CA 1
ATOM 1697 C C . ARG A 1 218 ? -37.579 -15.856 30.553 1.00 29.00 218 ARG A C 1
ATOM 1699 O O . ARG A 1 218 ? -38.605 -16.507 30.490 1.00 29.00 218 ARG A O 1
ATOM 1706 N N . GLU A 1 219 ? -37.202 -14.964 29.636 1.00 27.62 219 GLU A N 1
ATOM 1707 C CA . GLU A 1 219 ? -37.592 -15.008 28.213 1.00 27.62 219 GLU A CA 1
ATOM 1708 C C . GLU A 1 219 ? -36.525 -14.288 27.353 1.00 27.62 219 GLU A C 1
ATOM 1710 O O . GLU A 1 219 ? -36.021 -13.238 27.735 1.00 27.62 219 GLU A O 1
ATOM 1715 N N . ALA A 1 220 ? -36.162 -14.891 26.210 1.00 29.08 220 ALA A N 1
ATOM 1716 C CA . ALA A 1 220 ? -35.265 -14.398 25.147 1.00 29.08 220 ALA A CA 1
ATOM 1717 C C . ALA A 1 220 ? -33.831 -13.955 25.547 1.00 29.08 220 ALA A C 1
ATOM 1719 O O . ALA A 1 220 ? -33.558 -12.811 25.905 1.00 29.08 220 ALA A O 1
ATOM 1720 N N . GLY A 1 221 ? -32.863 -14.864 25.378 1.00 26.12 221 GLY A N 1
ATOM 1721 C CA . GLY A 1 221 ? -31.437 -14.602 25.585 1.00 26.12 221 GLY A CA 1
ATOM 1722 C C . GLY A 1 221 ? -30.830 -13.630 24.568 1.00 26.12 221 GLY A C 1
ATOM 1723 O O . GLY A 1 221 ? -30.306 -14.048 23.539 1.00 26.12 221 GLY A O 1
ATOM 1724 N N . TYR A 1 222 ? -30.819 -12.342 24.907 1.00 29.42 222 TYR A N 1
ATOM 1725 C CA . TYR A 1 222 ? -29.876 -11.360 24.378 1.00 29.42 222 TYR A CA 1
ATOM 1726 C C . TYR A 1 222 ? -28.803 -11.112 25.443 1.00 29.42 222 TYR A C 1
ATOM 1728 O O . TYR A 1 222 ? -29.071 -10.487 26.467 1.00 29.42 222 TYR A O 1
ATOM 1736 N N . TYR A 1 223 ? -27.573 -11.587 25.226 1.00 29.58 223 TYR A N 1
ATOM 1737 C CA . TYR A 1 223 ? -26.439 -11.130 26.032 1.00 29.58 223 TYR A CA 1
ATOM 1738 C C . TYR A 1 223 ? -26.242 -9.633 25.764 1.00 29.58 223 TYR A C 1
ATOM 1740 O O . TYR A 1 223 ? -25.809 -9.242 24.679 1.00 29.58 223 TYR A O 1
ATOM 1748 N N . SER A 1 224 ? -26.569 -8.781 26.737 1.00 34.50 224 SER A N 1
ATOM 1749 C CA . SER A 1 224 ? -26.239 -7.361 26.675 1.00 34.50 224 SER A CA 1
ATOM 1750 C C . SER A 1 224 ? -24.724 -7.210 26.816 1.00 34.50 224 SER A C 1
ATOM 1752 O O . SER A 1 224 ? -24.190 -7.186 27.924 1.00 34.50 224 SER A O 1
ATOM 1754 N N . VAL A 1 225 ? -24.010 -7.139 25.695 1.00 49.09 225 VAL A N 1
ATOM 1755 C CA . VAL A 1 225 ? -22.594 -6.761 25.696 1.00 49.09 225 VAL A CA 1
ATOM 1756 C C . VAL A 1 225 ? -22.527 -5.314 26.191 1.00 49.09 225 VAL A C 1
ATOM 1758 O O . VAL A 1 225 ? -23.082 -4.413 25.558 1.00 49.09 225 VAL A O 1
ATOM 1761 N N . LEU A 1 226 ? -21.926 -5.088 27.361 1.00 57.25 226 LEU A N 1
ATOM 1762 C CA . LEU A 1 226 ? -21.641 -3.737 27.844 1.00 57.25 226 LEU A CA 1
ATOM 1763 C C . LEU A 1 226 ? -20.597 -3.109 26.914 1.00 57.25 226 LEU A C 1
ATOM 1765 O O . LEU A 1 226 ? -19.655 -3.779 26.498 1.00 57.25 226 LEU A O 1
ATOM 1769 N N . ALA A 1 227 ? -20.787 -1.841 26.550 1.00 61.81 227 ALA A N 1
ATOM 1770 C CA . ALA A 1 227 ? -19.780 -1.120 25.781 1.00 61.81 227 ALA A CA 1
ATOM 1771 C C . ALA A 1 227 ? -18.501 -0.980 26.620 1.00 61.81 227 ALA A C 1
ATOM 1773 O O . ALA A 1 227 ? -18.580 -0.684 27.812 1.00 61.81 227 ALA A O 1
ATOM 1774 N N . ASP A 1 228 ? -17.347 -1.185 25.990 1.00 77.19 228 ASP A N 1
ATOM 1775 C CA . ASP A 1 228 ? -16.029 -1.005 26.596 1.00 77.19 228 ASP A CA 1
ATOM 1776 C C . ASP A 1 228 ? -15.123 -0.247 25.616 1.00 77.19 228 ASP A C 1
ATOM 1778 O O . ASP A 1 228 ? -15.222 -0.398 24.395 1.00 77.19 228 ASP A O 1
ATOM 1782 N N . TYR A 1 229 ? -14.238 0.579 26.165 1.00 78.06 229 TYR A N 1
ATOM 1783 C CA . TYR A 1 229 ? -13.159 1.236 25.444 1.00 78.06 229 TYR A CA 1
ATOM 1784 C C . TYR A 1 229 ? -12.221 0.227 24.790 1.00 78.06 229 TYR A C 1
ATOM 1786 O O . TYR A 1 229 ? -11.782 0.446 23.665 1.00 78.06 229 TYR A O 1
ATOM 1794 N N . SER A 1 230 ? -11.981 -0.912 25.449 1.00 79.19 230 SER A N 1
ATOM 1795 C CA . SER A 1 230 ? -11.184 -2.002 24.874 1.00 79.19 230 SER A CA 1
ATOM 1796 C C . SER A 1 230 ? -11.831 -2.639 23.634 1.00 79.19 230 SER A C 1
ATOM 1798 O O . SER A 1 230 ? -11.141 -3.266 22.833 1.00 79.19 230 SER A O 1
ATOM 1800 N N . GLY A 1 231 ? -13.143 -2.443 23.441 1.00 83.06 231 GLY A N 1
ATOM 1801 C CA . GLY A 1 231 ? -13.867 -2.883 22.250 1.00 83.06 231 GLY A CA 1
ATOM 1802 C C . GLY A 1 231 ? -13.548 -2.063 20.998 1.00 83.06 231 GLY A C 1
ATOM 1803 O O . GLY A 1 231 ? -13.849 -2.519 19.899 1.00 83.06 231 GLY A O 1
ATOM 1804 N N . ASN A 1 232 ? -12.940 -0.880 21.146 1.00 91.69 232 ASN A N 1
ATOM 1805 C CA . ASN A 1 232 ? -12.460 -0.060 20.039 1.00 91.69 232 ASN A CA 1
ATOM 1806 C C . ASN A 1 232 ? -10.937 -0.165 19.937 1.00 91.69 232 ASN A C 1
ATOM 1808 O O . ASN A 1 232 ? -10.199 0.341 20.784 1.00 91.69 232 ASN A O 1
ATOM 1812 N N . ILE A 1 233 ? -10.473 -0.805 18.868 1.00 89.38 233 ILE A N 1
ATOM 1813 C CA . ILE A 1 233 ? -9.065 -1.162 18.670 1.00 89.38 233 ILE A CA 1
ATOM 1814 C C . ILE A 1 233 ? -8.180 0.091 18.587 1.00 89.38 233 ILE A C 1
ATOM 1816 O O . ILE A 1 233 ? -7.011 0.027 18.947 1.00 89.38 233 ILE A O 1
ATOM 1820 N N . ASN A 1 234 ? -8.743 1.249 18.226 1.00 87.88 234 ASN A N 1
ATOM 1821 C CA . ASN A 1 234 ? -8.000 2.507 18.147 1.00 87.88 234 ASN A CA 1
ATOM 1822 C C . ASN A 1 234 ? -7.504 3.036 19.511 1.00 87.88 234 ASN A C 1
ATOM 1824 O O . ASN A 1 234 ? -6.609 3.873 19.525 1.00 87.88 234 ASN A O 1
ATOM 1828 N N . TYR A 1 235 ? -8.033 2.569 20.655 1.00 84.00 235 TYR A N 1
ATOM 1829 C CA . TYR A 1 235 ? -7.427 2.874 21.969 1.00 84.00 235 TYR A CA 1
ATOM 1830 C C . TYR A 1 235 ? -6.274 1.948 22.340 1.00 84.00 235 TYR A C 1
ATOM 1832 O O . TYR A 1 235 ? -5.528 2.236 23.283 1.00 84.00 235 TYR A O 1
ATOM 1840 N N . GLY A 1 236 ? -6.173 0.813 21.650 1.00 74.56 236 GLY A N 1
ATOM 1841 C CA . GLY A 1 236 ? -5.083 -0.120 21.829 1.00 74.56 236 GLY A CA 1
ATOM 1842 C C . GLY A 1 236 ? -3.751 0.583 21.618 1.00 74.56 236 GLY A C 1
ATOM 1843 O O . GLY A 1 236 ? -3.626 1.515 20.826 1.00 74.56 236 GLY A O 1
ATOM 1844 N N . SER A 1 237 ? -2.746 0.127 22.357 1.00 63.41 237 SER A N 1
ATOM 1845 C CA . SER A 1 237 ? -1.375 0.468 22.012 1.00 63.41 237 SER A CA 1
ATOM 1846 C C . SER A 1 237 ? -1.105 0.038 20.590 1.00 63.41 237 SER A C 1
ATOM 1848 O O . SER A 1 237 ? -1.476 -1.091 20.261 1.00 63.41 237 SER A O 1
ATOM 1850 N N . PRO A 1 238 ? -0.363 0.837 19.804 1.00 54.44 238 PRO A N 1
ATOM 1851 C CA . PRO A 1 238 ? 0.204 0.310 18.601 1.00 54.44 238 PRO A CA 1
ATOM 1852 C C . PRO A 1 238 ? 1.180 -0.847 18.888 1.00 54.44 238 PRO A C 1
ATOM 1854 O O . PRO A 1 238 ? 1.590 -1.559 17.976 1.00 54.44 238 PRO A O 1
ATOM 1857 N N . SER A 1 239 ? 1.530 -1.058 20.171 1.00 48.75 239 SER A N 1
ATOM 1858 C CA . SER A 1 239 ? 2.254 -2.229 20.631 1.00 48.75 239 SER A CA 1
ATOM 1859 C C . SER A 1 239 ? 1.754 -2.916 21.946 1.00 48.75 239 SER A C 1
ATOM 1861 O O . SER A 1 239 ? 1.794 -2.329 23.025 1.00 48.75 239 SER A O 1
ATOM 1863 N N . LEU A 1 240 ? 1.375 -4.202 21.917 1.00 47.50 240 LEU A N 1
ATOM 1864 C CA . LEU A 1 240 ? 1.072 -5.123 23.022 1.00 47.50 240 LEU A CA 1
ATOM 1865 C C . LEU A 1 240 ? 2.210 -5.296 24.050 1.00 47.50 240 LEU A C 1
ATOM 1867 O O . LEU A 1 240 ? 1.882 -5.332 25.240 1.00 47.50 240 LEU A O 1
ATOM 1871 N N . ARG A 1 241 ? 3.502 -5.394 23.670 1.00 38.69 241 ARG A N 1
ATOM 1872 C CA . ARG A 1 241 ? 4.626 -5.442 24.648 1.00 38.69 241 ARG A CA 1
ATOM 1873 C C . ARG A 1 241 ? 4.765 -4.145 25.431 1.00 38.69 241 ARG A C 1
ATOM 1875 O O . ARG A 1 241 ? 5.098 -4.149 26.614 1.00 38.69 241 ARG A O 1
ATOM 1882 N N . HIS A 1 242 ? 4.433 -3.041 24.785 1.00 50.28 242 HIS A N 1
ATOM 1883 C CA . HIS A 1 242 ? 4.425 -1.721 25.387 1.00 50.28 242 HIS A CA 1
ATOM 1884 C C . HIS A 1 242 ? 2.982 -1.261 25.571 1.00 50.28 242 HIS A C 1
ATOM 1886 O O . HIS A 1 242 ? 2.538 -0.313 24.926 1.00 50.28 242 HIS A O 1
ATOM 1892 N N . ARG A 1 243 ? 2.227 -1.911 26.473 1.00 55.47 243 ARG A N 1
ATOM 1893 C CA . ARG A 1 243 ? 0.856 -1.469 26.818 1.00 55.47 243 ARG A CA 1
ATOM 1894 C C . ARG A 1 243 ? 0.781 0.029 27.150 1.00 55.47 243 ARG A C 1
ATOM 1896 O O . ARG A 1 243 ? -0.265 0.635 26.957 1.00 55.47 243 ARG A O 1
ATOM 1903 N N . GLY A 1 244 ? 1.888 0.612 27.620 1.00 51.88 244 GLY A N 1
ATOM 1904 C CA . GLY A 1 244 ? 2.036 2.041 27.894 1.00 51.88 244 GLY A CA 1
ATOM 1905 C C . GLY A 1 244 ? 2.115 2.964 26.671 1.00 51.88 244 GLY A C 1
ATOM 1906 O O . GLY A 1 244 ? 2.105 4.166 26.883 1.00 51.88 244 GLY A O 1
ATOM 1907 N N . LEU A 1 245 ? 2.182 2.447 25.434 1.00 54.44 245 LEU A N 1
ATOM 1908 C CA . LEU A 1 245 ? 1.945 3.239 24.213 1.00 54.44 245 LEU A CA 1
ATOM 1909 C C . LEU A 1 245 ? 0.473 3.157 23.780 1.00 54.44 245 LEU A C 1
ATOM 1911 O O . LEU A 1 245 ? 0.096 3.658 22.737 1.00 54.44 245 LEU A O 1
ATOM 1915 N N . GLY A 1 246 ? -0.400 2.505 24.541 1.00 64.19 246 GLY A N 1
ATOM 1916 C CA . GLY A 1 246 ? -1.836 2.691 24.363 1.00 64.19 246 GLY A CA 1
ATOM 1917 C C . GLY A 1 246 ? -2.253 4.025 24.927 1.00 64.19 246 GLY A C 1
ATOM 1918 O O . GLY A 1 246 ? -1.602 4.569 25.819 1.00 64.19 246 GLY A O 1
ATOM 1919 N N . ILE A 1 247 ? -3.403 4.515 24.478 1.00 73.25 247 ILE A N 1
ATOM 1920 C CA . ILE A 1 247 ? -4.072 5.555 25.246 1.00 73.25 247 ILE A CA 1
ATOM 1921 C C . ILE A 1 247 ? -4.348 4.968 26.630 1.00 73.25 247 ILE A C 1
ATOM 1923 O O . ILE A 1 247 ? -4.939 3.892 26.757 1.00 73.25 247 ILE A O 1
ATOM 1927 N N . HIS A 1 248 ? -3.905 5.661 27.679 1.00 74.88 248 HIS A N 1
ATOM 1928 C CA . HIS A 1 248 ? -4.041 5.176 29.048 1.00 74.88 248 HIS A CA 1
ATOM 1929 C C . HIS A 1 248 ? -5.522 5.143 29.470 1.00 74.88 248 HIS A C 1
ATOM 1931 O O . HIS A 1 248 ? -6.058 6.106 30.028 1.00 74.88 248 HIS A O 1
ATOM 1937 N N . LEU A 1 249 ? -6.193 4.018 29.200 1.00 78.81 249 LEU A N 1
ATOM 1938 C CA . LEU A 1 249 ? -7.632 3.834 29.405 1.00 78.81 249 LEU A CA 1
ATOM 1939 C C . LEU A 1 249 ? -8.113 4.176 30.820 1.00 78.81 249 LEU A C 1
ATOM 1941 O O . LEU A 1 249 ? -9.141 4.843 30.925 1.00 78.81 249 LEU A O 1
ATOM 1945 N N . PRO A 1 250 ? -7.398 3.833 31.914 1.00 80.50 250 PRO A N 1
ATOM 1946 C CA . PRO A 1 250 ? -7.821 4.252 33.248 1.00 80.50 250 PRO A CA 1
ATOM 1947 C C . PRO A 1 250 ? -7.921 5.776 33.393 1.00 80.50 250 PRO A C 1
ATOM 1949 O O . PRO A 1 250 ? -8.829 6.262 34.062 1.00 80.50 250 PRO A O 1
ATOM 1952 N N . SER A 1 251 ? -7.044 6.542 32.730 1.00 76.44 251 SER A N 1
ATOM 1953 C CA . SER A 1 251 ? -7.129 8.011 32.714 1.00 76.44 251 SER A CA 1
ATOM 1954 C C . SER A 1 251 ? -8.324 8.499 31.900 1.00 76.44 251 SER A C 1
ATOM 1956 O O . SER A 1 251 ? -9.004 9.430 32.328 1.00 76.44 251 SER A O 1
ATOM 1958 N N . VAL A 1 252 ? -8.604 7.860 30.758 1.00 78.31 252 VAL A N 1
ATOM 1959 C CA . VAL A 1 252 ? -9.775 8.166 29.919 1.00 78.31 252 VAL A CA 1
ATOM 1960 C C . VAL A 1 252 ? -11.071 7.918 30.683 1.00 78.31 252 VAL A C 1
ATOM 1962 O O . VAL A 1 252 ? -11.966 8.757 30.642 1.00 78.31 252 VAL A O 1
ATOM 1965 N N . VAL A 1 253 ? -11.165 6.804 31.410 1.00 80.62 253 VAL A N 1
ATOM 1966 C CA . VAL A 1 253 ? -12.342 6.442 32.211 1.00 80.62 253 VAL A CA 1
ATOM 1967 C C . VAL A 1 253 ? -12.485 7.358 33.430 1.00 80.62 253 VAL A C 1
ATOM 1969 O O . VAL A 1 253 ? -13.578 7.848 33.693 1.00 80.62 253 VAL A O 1
ATOM 1972 N N . LYS A 1 254 ? -11.393 7.657 34.151 1.00 80.12 254 LYS A N 1
ATOM 1973 C CA . LYS A 1 254 ? -11.425 8.479 35.378 1.00 80.12 254 LYS A CA 1
ATOM 1974 C C . LYS A 1 254 ? -11.962 9.895 35.148 1.00 80.12 254 LYS A C 1
ATOM 1976 O O . LYS A 1 254 ? -12.598 10.451 36.036 1.00 80.12 254 LYS A O 1
ATOM 1981 N N . ARG A 1 255 ? -11.689 10.490 33.986 1.00 75.94 255 ARG A N 1
ATOM 1982 C CA . ARG A 1 255 ? -12.124 11.859 33.654 1.00 75.94 255 ARG A CA 1
ATOM 1983 C C . ARG A 1 255 ? -13.537 11.935 33.058 1.00 75.94 255 ARG A C 1
ATOM 1985 O O . ARG A 1 255 ? -13.982 13.021 32.696 1.00 75.94 255 ARG A O 1
ATOM 1992 N N . GLN A 1 256 ? -14.238 10.807 32.927 1.00 73.38 256 GLN A N 1
ATOM 1993 C CA . GLN A 1 256 ? -15.613 10.796 32.433 1.00 73.38 256 GLN A CA 1
ATOM 1994 C C . GLN A 1 256 ? -16.615 11.089 33.535 1.00 73.38 256 GLN A C 1
ATOM 1996 O O . GLN A 1 256 ? -16.524 10.571 34.645 1.00 73.38 256 GLN A O 1
ATOM 2001 N N . THR A 1 257 ? -17.627 11.876 33.191 1.00 60.72 257 THR A N 1
ATOM 2002 C CA . THR A 1 257 ? -18.764 12.156 34.065 1.00 60.72 257 THR A CA 1
ATOM 2003 C C . THR A 1 257 ? -19.959 11.318 33.611 1.00 60.72 257 THR A C 1
ATOM 2005 O O . THR A 1 257 ? -20.610 11.657 32.622 1.00 60.72 257 THR A O 1
ATOM 2008 N N . ALA A 1 258 ? -20.272 10.221 34.304 1.00 52.22 258 ALA A N 1
ATOM 2009 C CA . ALA A 1 258 ? -21.551 9.532 34.104 1.00 52.22 258 ALA A CA 1
ATOM 2010 C C . ALA A 1 258 ? -22.682 10.379 34.734 1.00 52.22 258 ALA A C 1
ATOM 2012 O O . ALA A 1 258 ? -22.496 10.803 35.876 1.00 52.22 258 ALA A O 1
ATOM 2013 N N . PRO A 1 259 ? -23.826 10.655 34.059 1.00 49.44 259 PRO A N 1
ATOM 2014 C CA . PRO A 1 259 ? -24.398 9.976 32.891 1.00 49.44 259 PRO A CA 1
ATOM 2015 C C . PRO A 1 259 ? -24.728 10.913 31.705 1.00 49.44 259 PRO A C 1
ATOM 2017 O O . PRO A 1 259 ? -25.706 10.683 30.997 1.00 49.44 259 PRO A O 1
ATOM 2020 N N . ALA A 1 260 ? -23.962 11.976 31.457 1.00 50.69 260 ALA A N 1
ATOM 2021 C CA . ALA A 1 260 ? -24.185 12.786 30.258 1.00 50.69 260 ALA A CA 1
ATOM 2022 C C . ALA A 1 260 ? -23.523 12.099 29.052 1.00 50.69 260 ALA A C 1
ATOM 2024 O O . ALA A 1 260 ? -22.405 12.433 28.670 1.00 50.69 260 ALA A O 1
ATOM 2025 N N . SER A 1 261 ? -24.177 11.090 28.470 1.00 57.12 261 SER A N 1
ATOM 2026 C CA . SER A 1 261 ? -23.834 10.669 27.109 1.00 57.12 261 SER A CA 1
ATOM 2027 C C . SER A 1 261 ? -23.965 11.881 26.190 1.00 57.12 261 SER A C 1
ATOM 2029 O O . SER A 1 261 ? -24.939 12.627 26.330 1.00 57.12 261 SER A O 1
ATOM 2031 N N . ALA A 1 262 ? -23.026 12.067 25.258 1.00 63.41 262 ALA A N 1
ATOM 2032 C CA . ALA A 1 262 ? -23.129 13.127 24.256 1.00 63.41 262 ALA A CA 1
ATOM 2033 C C . ALA A 1 262 ? -24.537 13.137 23.646 1.00 63.41 262 ALA A C 1
ATOM 2035 O O . ALA A 1 262 ? -25.075 12.071 23.330 1.00 63.41 262 ALA A O 1
ATOM 2036 N N . ASN A 1 263 ? -25.148 14.323 23.534 1.00 75.44 263 ASN A N 1
ATOM 2037 C CA . ASN A 1 263 ? -26.512 14.450 23.029 1.00 75.44 263 ASN A CA 1
ATOM 2038 C C . ASN A 1 263 ? -26.601 13.776 21.655 1.00 75.44 263 ASN A C 1
ATOM 2040 O O . ASN A 1 263 ? -26.000 14.251 20.691 1.00 75.44 263 ASN A O 1
ATOM 2044 N N . ALA A 1 264 ? -27.336 12.665 21.571 1.00 79.00 264 ALA A N 1
ATOM 2045 C CA . ALA A 1 264 ? -27.356 11.836 20.377 1.00 79.00 264 ALA A CA 1
ATOM 2046 C C . ALA A 1 264 ? -27.841 12.607 19.143 1.00 79.00 264 ALA A C 1
ATOM 2048 O O . ALA A 1 264 ? -27.364 12.331 18.050 1.00 79.00 264 ALA A O 1
ATOM 2049 N N . SER A 1 265 ? -28.718 13.605 19.313 1.00 78.38 265 SER A N 1
ATOM 2050 C CA . SER A 1 265 ? -29.198 14.444 18.208 1.00 78.38 265 SER A CA 1
ATOM 2051 C C . SER A 1 265 ? -28.121 15.357 17.610 1.00 78.38 265 SER A C 1
ATOM 2053 O O . SER A 1 265 ? -28.321 15.890 16.525 1.00 78.38 265 SER A O 1
ATOM 2055 N N . ALA A 1 266 ? -27.003 15.570 18.310 1.00 81.50 266 ALA A N 1
ATOM 2056 C CA . ALA A 1 266 ? -25.872 16.355 17.821 1.00 81.50 266 ALA A CA 1
ATOM 2057 C C . ALA A 1 266 ? -24.810 15.497 17.111 1.00 81.50 266 ALA A C 1
ATOM 2059 O O . ALA A 1 266 ? -23.886 16.046 16.521 1.00 81.50 266 ALA A O 1
ATOM 2060 N N . LEU A 1 267 ? -24.905 14.164 17.179 1.00 87.00 267 LEU A N 1
ATOM 2061 C CA . LEU A 1 267 ? -23.907 13.245 16.634 1.00 87.00 267 LEU A CA 1
ATOM 2062 C C . LEU A 1 267 ? -24.249 12.824 15.209 1.00 87.00 267 LEU A C 1
ATOM 2064 O O . LEU A 1 267 ? -25.387 12.463 14.933 1.00 87.00 267 LEU A O 1
ATOM 2068 N N . ASN A 1 268 ? -23.242 12.775 14.335 1.00 86.19 268 ASN A N 1
ATOM 2069 C CA . ASN A 1 268 ? -23.395 12.319 12.954 1.00 86.19 268 ASN A CA 1
ATOM 2070 C C . ASN A 1 268 ? -22.234 11.419 12.511 1.00 86.19 268 ASN A C 1
ATOM 2072 O O . ASN A 1 268 ? -21.083 11.608 12.919 1.00 86.19 268 ASN A O 1
ATOM 2076 N N . PHE A 1 269 ? -22.524 10.472 11.614 1.00 92.00 269 PHE A N 1
ATOM 2077 C CA . PHE A 1 269 ? -21.520 9.644 10.935 1.00 92.00 269 PHE A CA 1
ATOM 2078 C C . PHE A 1 269 ? -20.874 10.430 9.786 1.00 92.00 269 PHE A C 1
ATOM 2080 O O . PHE A 1 269 ? -21.212 10.272 8.616 1.00 92.00 269 PHE A O 1
ATOM 2087 N N . THR A 1 270 ? -19.974 11.338 10.158 1.00 82.69 270 THR A N 1
ATOM 2088 C CA . THR A 1 270 ? -19.477 12.437 9.309 1.00 82.69 270 THR A CA 1
ATOM 2089 C C . THR A 1 270 ? -18.635 12.005 8.106 1.00 82.69 270 THR A C 1
ATOM 2091 O O . THR A 1 270 ? -18.598 12.730 7.120 1.00 82.69 270 THR A O 1
ATOM 2094 N N . HIS A 1 271 ? -17.969 10.849 8.176 1.00 93.62 271 HIS A N 1
ATOM 2095 C CA . HIS A 1 271 ? -16.991 10.392 7.172 1.00 93.62 271 HIS A CA 1
ATOM 2096 C C . HIS A 1 271 ? -17.303 8.976 6.663 1.00 93.62 271 HIS A C 1
ATOM 2098 O O . HIS A 1 271 ? -16.409 8.203 6.317 1.00 93.62 271 HIS A O 1
ATOM 2104 N N . GLY A 1 272 ? -18.593 8.628 6.661 1.00 95.00 272 GLY A N 1
ATOM 2105 C CA . GLY A 1 272 ? -19.096 7.341 6.200 1.00 95.00 272 GLY A CA 1
ATOM 2106 C C . GLY A 1 272 ? -18.600 6.158 7.028 1.00 95.00 272 GLY A C 1
ATOM 2107 O O . GLY A 1 272 ? -18.421 6.235 8.245 1.00 95.00 272 GLY A O 1
ATOM 2108 N N . ILE A 1 273 ? -18.440 5.031 6.352 1.00 98.50 273 ILE A N 1
ATOM 2109 C CA . ILE A 1 273 ? -18.072 3.742 6.931 1.00 98.50 273 ILE A CA 1
ATOM 2110 C C . ILE A 1 273 ? -17.044 3.070 6.028 1.00 98.50 273 ILE A C 1
ATOM 2112 O O . ILE A 1 273 ? -16.960 3.388 4.844 1.00 98.50 273 ILE A O 1
ATOM 2116 N N . ALA A 1 274 ? -16.292 2.125 6.577 1.00 98.75 274 ALA A N 1
ATOM 2117 C CA . ALA A 1 274 ? -15.365 1.307 5.812 1.00 98.75 274 ALA A CA 1
ATOM 2118 C C . ALA A 1 274 ? -15.257 -0.100 6.397 1.00 98.75 274 ALA A C 1
ATOM 2120 O O . ALA A 1 274 ? -15.577 -0.319 7.570 1.00 98.75 274 ALA A O 1
ATOM 2121 N N . SER A 1 275 ? -14.790 -1.037 5.580 1.00 98.81 275 SER A N 1
ATOM 2122 C CA . SER A 1 275 ? -14.350 -2.348 6.040 1.00 98.81 275 SER A CA 1
ATOM 2123 C C . SER A 1 275 ? -13.005 -2.699 5.421 1.00 98.81 275 SER A C 1
ATOM 2125 O O . SER A 1 275 ? -12.643 -2.158 4.375 1.00 98.81 275 SER A O 1
ATOM 2127 N N . GLY A 1 276 ? -12.235 -3.566 6.064 1.00 98.25 276 GLY A N 1
ATOM 2128 C CA . GLY A 1 276 ? -10.896 -3.875 5.583 1.00 98.25 276 GLY A CA 1
ATOM 2129 C C . GLY A 1 276 ? -10.213 -4.993 6.338 1.00 98.25 276 GLY A C 1
ATOM 2130 O O . GLY A 1 276 ? -10.773 -5.556 7.283 1.00 98.25 276 GLY A O 1
ATOM 2131 N N . ASP A 1 277 ? -9.034 -5.347 5.833 1.00 97.06 277 ASP A N 1
ATOM 2132 C CA . ASP A 1 277 ? -8.272 -6.535 6.196 1.00 97.06 277 ASP A CA 1
ATOM 2133 C C . ASP A 1 277 ? -9.199 -7.749 6.403 1.00 97.06 277 ASP A C 1
ATOM 2135 O O . ASP A 1 277 ? -9.507 -8.150 7.526 1.00 97.06 277 ASP A O 1
ATOM 2139 N N . PRO A 1 278 ? -9.728 -8.354 5.340 1.00 98.00 278 PRO A N 1
ATOM 2140 C CA . PRO A 1 278 ? -10.588 -9.513 5.498 1.00 98.00 278 PRO A CA 1
ATOM 2141 C C . PRO A 1 278 ? -9.756 -10.736 5.914 1.00 98.00 278 PRO A C 1
ATOM 2143 O O . PRO A 1 278 ? -8.775 -11.093 5.268 1.00 98.00 278 PRO A O 1
ATOM 2146 N N . TYR A 1 279 ? -10.164 -11.401 6.994 1.00 97.88 279 TYR A N 1
ATOM 2147 C CA . TYR A 1 279 ? -9.740 -12.758 7.346 1.00 97.88 279 TYR A CA 1
ATOM 2148 C C . TYR A 1 279 ? -10.889 -13.735 7.109 1.00 97.88 279 TYR A C 1
ATOM 2150 O O . TYR A 1 279 ? -12.005 -13.344 6.760 1.00 97.88 279 TYR A O 1
ATOM 2158 N N . SER A 1 280 ? -10.603 -15.031 7.246 1.00 98.12 280 SER A N 1
ATOM 2159 C CA . SER A 1 280 ? -11.585 -16.070 6.928 1.00 98.12 280 SER A CA 1
ATOM 2160 C C . SER A 1 280 ? -12.781 -16.114 7.875 1.00 98.12 280 SER A C 1
ATOM 2162 O O . SER A 1 280 ? -13.840 -16.624 7.529 1.00 98.12 280 SER A O 1
ATOM 2164 N N . ASP A 1 281 ? -12.628 -15.559 9.068 1.00 98.12 281 ASP A N 1
ATOM 2165 C CA . ASP A 1 281 ? -13.630 -15.566 10.125 1.00 98.12 281 ASP A CA 1
ATOM 2166 C C . ASP A 1 281 ? -13.863 -14.183 10.742 1.00 98.12 281 ASP A C 1
ATOM 2168 O O . ASP A 1 281 ? -14.690 -14.041 11.650 1.00 98.12 281 ASP A O 1
ATOM 2172 N N . SER A 1 282 ? -13.164 -13.156 10.251 1.00 98.19 282 SER A N 1
ATOM 2173 C CA . SER A 1 282 ? -13.306 -11.797 10.750 1.00 98.19 282 SER A CA 1
ATOM 2174 C C . SER A 1 282 ? -13.032 -10.718 9.707 1.00 98.19 282 SER A C 1
ATOM 2176 O O . SER A 1 282 ? -12.371 -10.942 8.695 1.00 98.19 282 SER A O 1
ATOM 2178 N N . VAL A 1 283 ? -13.526 -9.512 9.975 1.00 98.38 283 VAL A N 1
ATOM 2179 C CA . VAL A 1 283 ? -13.227 -8.310 9.188 1.00 98.38 283 VAL A CA 1
ATOM 2180 C C . VAL A 1 283 ? -13.182 -7.084 10.096 1.00 98.38 283 VAL A C 1
ATOM 2182 O O . VAL A 1 283 ? -13.904 -7.025 11.098 1.00 98.38 283 VAL A O 1
ATOM 2185 N N . ILE A 1 284 ? -12.335 -6.107 9.766 1.00 98.06 284 ILE A N 1
ATOM 2186 C CA . ILE A 1 284 ? -12.344 -4.808 10.439 1.00 98.06 284 ILE A CA 1
ATOM 2187 C C . ILE A 1 284 ? -13.494 -3.973 9.899 1.00 98.06 284 ILE A C 1
ATOM 2189 O O . ILE A 1 284 ? -13.666 -3.853 8.690 1.00 98.06 284 ILE A O 1
ATOM 2193 N N . LEU A 1 285 ? -14.264 -3.376 10.805 1.00 98.69 285 LEU A N 1
ATOM 2194 C CA . LEU A 1 285 ? -15.274 -2.371 10.501 1.00 98.69 285 LEU A CA 1
ATOM 2195 C C . LEU A 1 285 ? -14.830 -1.038 11.094 1.00 98.69 285 LEU A C 1
ATOM 2197 O O . LEU A 1 285 ? -14.372 -0.980 12.238 1.00 98.69 285 LEU A O 1
ATOM 2201 N N . TRP A 1 286 ? -15.000 0.029 10.324 1.00 98.44 286 TRP A N 1
ATOM 2202 C CA . TRP A 1 286 ? -14.565 1.368 10.687 1.00 98.44 286 TRP A CA 1
ATOM 2203 C C . TRP A 1 286 ? -15.650 2.416 10.426 1.00 98.44 286 TRP A C 1
ATOM 2205 O O . TRP A 1 286 ? -16.394 2.328 9.447 1.00 98.44 286 TRP A O 1
ATOM 2215 N N . THR A 1 287 ? -15.723 3.432 11.284 1.00 98.06 287 THR A N 1
ATOM 2216 C CA . THR A 1 287 ? -16.477 4.671 11.044 1.00 98.06 287 THR A CA 1
ATOM 2217 C C . THR A 1 287 ? -15.949 5.814 11.919 1.00 98.06 287 THR A C 1
ATOM 2219 O O . THR A 1 287 ? -15.109 5.599 12.790 1.00 98.06 287 THR A O 1
ATOM 2222 N N . ARG A 1 288 ? -16.473 7.029 11.735 1.00 94.81 288 ARG A N 1
ATOM 2223 C CA . ARG A 1 288 ? -16.282 8.168 12.642 1.00 94.81 288 ARG A CA 1
ATOM 2224 C C . ARG A 1 288 ? -17.631 8.779 12.994 1.00 94.81 288 ARG A C 1
ATOM 2226 O O . ARG A 1 288 ? -18.366 9.195 12.097 1.00 94.81 288 ARG A O 1
ATOM 2233 N N . VAL A 1 289 ? -17.929 8.889 14.288 1.00 91.44 289 VAL A N 1
ATOM 2234 C CA . VAL A 1 289 ? -19.157 9.526 14.785 1.00 91.44 289 VAL A CA 1
ATOM 2235 C C . VAL A 1 289 ? -18.823 10.670 15.722 1.00 91.44 289 VAL A C 1
ATOM 2237 O O . VAL A 1 289 ? -18.332 10.468 16.824 1.00 91.44 289 VAL A O 1
ATOM 2240 N N . ALA A 1 290 ? -19.093 11.890 15.282 1.00 85.50 290 ALA A N 1
ATOM 2241 C CA . ALA A 1 290 ? -18.637 13.084 15.976 1.00 85.50 290 ALA A CA 1
ATOM 2242 C C . ALA A 1 290 ? -19.762 14.119 16.084 1.00 85.50 290 ALA A C 1
ATOM 2244 O O . ALA A 1 290 ? -20.648 14.147 15.223 1.00 85.50 290 ALA A O 1
ATOM 2245 N N . PRO A 1 291 ? -19.714 14.996 17.104 1.00 71.75 291 PRO A N 1
ATOM 2246 C CA . PRO A 1 291 ? -20.611 16.144 17.201 1.00 71.75 291 PRO A CA 1
ATOM 2247 C C . PRO A 1 291 ? -20.270 17.255 16.193 1.00 71.75 291 PRO A C 1
ATOM 2249 O O . PRO A 1 291 ? -20.999 18.233 16.069 1.00 71.75 291 PRO A O 1
ATOM 2252 N N . THR A 1 292 ? -19.129 17.147 15.502 1.00 69.38 292 THR A N 1
ATOM 2253 C CA . THR A 1 292 ? -18.613 18.162 14.579 1.00 69.38 292 THR A CA 1
ATOM 2254 C C . THR A 1 292 ? -17.886 17.504 13.397 1.00 69.38 292 THR A C 1
ATOM 2256 O O . THR A 1 292 ? -17.395 16.372 13.484 1.00 69.38 292 THR A O 1
ATOM 2259 N N . THR A 1 293 ? -17.821 18.218 12.271 1.00 62.03 293 THR A N 1
ATOM 2260 C CA . THR A 1 293 ? -17.016 17.840 11.097 1.00 62.03 293 THR A CA 1
ATOM 2261 C C . THR A 1 293 ? -15.547 18.264 11.213 1.00 62.03 293 THR A C 1
ATOM 2263 O O . THR A 1 293 ? -14.744 17.883 10.363 1.00 62.03 293 THR A O 1
ATOM 2266 N N . ASP A 1 294 ? -15.180 19.052 12.228 1.00 62.00 294 ASP A N 1
ATOM 2267 C CA . ASP A 1 294 ? -13.789 19.389 12.545 1.00 62.00 294 ASP A CA 1
ATOM 2268 C C . ASP A 1 294 ? -13.101 18.220 13.270 1.00 62.00 294 ASP A C 1
ATOM 2270 O O . ASP A 1 294 ? -13.762 17.347 13.849 1.00 62.00 294 ASP A O 1
ATOM 2274 N N . ASN A 1 295 ? -11.774 18.185 13.210 1.00 65.62 295 ASN A N 1
ATOM 2275 C CA . ASN A 1 295 ? -10.944 17.142 13.815 1.00 65.62 295 ASN A CA 1
ATOM 2276 C C . ASN A 1 295 ? -10.410 17.575 15.184 1.00 65.62 295 ASN A C 1
ATOM 2278 O O . ASN A 1 295 ? -10.351 18.764 15.498 1.00 65.62 295 ASN A O 1
ATOM 2282 N N . ASP A 1 296 ? -10.000 16.605 16.002 1.00 51.56 296 ASP A N 1
ATOM 2283 C CA . ASP A 1 296 ? -9.354 16.892 17.286 1.00 51.56 296 ASP A CA 1
ATOM 2284 C C . ASP A 1 296 ? -8.025 17.649 17.094 1.00 51.56 296 ASP A C 1
ATOM 2286 O O . ASP A 1 296 ? -7.095 17.128 16.476 1.00 51.56 296 ASP A O 1
ATOM 2290 N N . ARG A 1 297 ? -7.942 18.871 17.645 1.00 50.56 297 ARG A N 1
ATOM 2291 C CA . ARG A 1 297 ? -6.826 19.827 17.487 1.00 50.56 297 ARG A CA 1
ATOM 2292 C C . ARG A 1 297 ? -5.549 19.474 18.264 1.00 50.56 297 ARG A C 1
ATOM 2294 O O . ARG A 1 297 ? -4.680 20.331 18.406 1.00 50.56 297 ARG A O 1
ATOM 2301 N N . SER A 1 298 ? -5.420 18.261 18.805 1.00 48.31 298 SER A N 1
ATOM 2302 C CA . SER A 1 298 ? -4.225 17.867 19.553 1.00 48.31 298 SER A CA 1
ATOM 2303 C C . SER A 1 298 ? -2.974 17.889 18.665 1.00 48.31 298 SER A C 1
ATOM 2305 O O . SER A 1 298 ? -2.811 17.072 17.757 1.00 48.31 298 SER A O 1
ATOM 2307 N N . ASN A 1 299 ? -2.066 18.814 18.985 1.00 41.53 299 ASN A N 1
ATOM 2308 C CA . ASN A 1 299 ? -0.715 18.914 18.426 1.00 41.53 299 ASN A CA 1
ATOM 2309 C C . ASN A 1 299 ? 0.358 18.461 19.423 1.00 41.53 299 ASN A C 1
ATOM 2311 O O . ASN A 1 299 ? 1.531 18.751 19.213 1.00 41.53 299 ASN A O 1
ATOM 2315 N N . VAL A 1 300 ? -0.027 17.796 20.523 1.00 40.12 300 VAL A N 1
ATOM 2316 C CA . VAL A 1 300 ? 0.915 17.403 21.579 1.00 40.12 300 VAL A CA 1
ATOM 2317 C C . VAL A 1 300 ? 1.887 16.375 21.016 1.00 40.12 300 VAL A C 1
ATOM 2319 O O . VAL A 1 300 ? 1.566 15.198 20.852 1.00 40.12 300 VAL A O 1
ATOM 2322 N N . THR A 1 301 ? 3.081 16.858 20.703 1.00 37.34 301 THR A N 1
ATOM 2323 C CA . THR A 1 301 ? 4.239 16.053 20.357 1.00 37.34 301 THR A CA 1
ATOM 2324 C C . THR A 1 301 ? 4.847 15.470 21.624 1.00 37.34 301 THR A C 1
ATOM 2326 O O . THR A 1 301 ? 4.926 16.129 22.662 1.00 37.34 301 THR A O 1
ATOM 2329 N N . VAL A 1 302 ? 5.259 14.214 21.526 1.00 41.94 302 VAL A N 1
ATOM 2330 C CA . VAL A 1 302 ? 5.959 13.460 22.560 1.00 41.94 302 VAL A CA 1
ATOM 2331 C C . VAL A 1 302 ? 7.317 14.125 22.787 1.00 41.94 302 VAL A C 1
ATOM 2333 O O . VAL A 1 302 ? 8.028 14.429 21.833 1.00 41.94 302 VAL A O 1
ATOM 2336 N N . SER A 1 303 ? 7.704 14.354 24.038 1.00 34.75 303 SER A N 1
ATOM 2337 C CA . SER A 1 303 ? 9.087 14.694 24.371 1.00 34.75 303 SER A CA 1
ATOM 2338 C C . SER A 1 303 ? 9.609 13.746 25.450 1.00 34.75 303 SER A C 1
ATOM 2340 O O . SER A 1 303 ? 8.964 13.513 26.472 1.00 34.75 303 SER A O 1
ATOM 2342 N N . GLY A 1 304 ? 10.790 13.176 25.197 1.00 36.97 304 GLY A N 1
ATOM 2343 C CA . GLY A 1 304 ? 11.508 12.305 26.131 1.00 36.97 304 GLY A CA 1
ATOM 2344 C C . GLY A 1 304 ? 11.087 10.828 26.140 1.00 36.97 304 GLY A C 1
ATOM 2345 O O . GLY A 1 304 ? 10.181 10.392 25.437 1.00 36.97 304 GLY A O 1
ATOM 2346 N N . THR A 1 305 ? 11.781 10.041 26.965 1.00 34.16 305 THR A N 1
ATOM 2347 C CA . THR A 1 305 ? 11.647 8.579 27.136 1.00 34.16 305 THR A CA 1
ATOM 2348 C C . THR A 1 305 ? 10.518 8.161 28.102 1.00 34.16 305 THR A C 1
ATOM 2350 O O . THR A 1 305 ? 10.657 7.185 28.837 1.00 34.16 305 THR A O 1
ATOM 2353 N N . VAL A 1 306 ? 9.402 8.898 28.148 1.00 27.91 306 VAL A N 1
ATOM 2354 C CA . VAL A 1 306 ? 8.254 8.659 29.058 1.00 27.91 306 VAL A CA 1
ATOM 2355 C C . VAL A 1 306 ? 6.969 8.342 28.259 1.00 27.91 306 VAL A C 1
ATOM 2357 O O . VAL A 1 306 ? 6.909 8.679 27.079 1.00 27.91 306 VAL A O 1
ATOM 2360 N N . PRO A 1 307 ? 5.968 7.648 28.854 1.00 35.56 307 PRO A N 1
ATOM 2361 C CA . PRO A 1 307 ? 4.910 6.917 28.147 1.00 35.56 307 PRO A CA 1
ATOM 2362 C C . PRO A 1 307 ? 4.213 7.732 27.061 1.00 35.56 307 PRO A C 1
ATOM 2364 O O . PRO A 1 307 ? 3.695 8.819 27.330 1.00 35.56 307 PRO A O 1
ATOM 2367 N N . LEU A 1 308 ? 4.181 7.178 25.845 1.00 37.97 308 LEU A N 1
ATOM 2368 C CA . LEU A 1 308 ? 3.456 7.780 24.738 1.00 37.97 308 LEU A CA 1
ATOM 2369 C C . LEU A 1 308 ? 1.970 7.954 25.117 1.00 37.97 308 LEU A C 1
ATOM 2371 O O . LEU A 1 308 ? 1.354 7.070 25.705 1.00 37.97 308 LEU A O 1
ATOM 2375 N N . TYR A 1 309 ? 1.403 9.093 24.709 1.00 47.53 309 TYR A N 1
ATOM 2376 C CA . TYR A 1 309 ? -0.032 9.425 24.737 1.00 47.53 309 TYR A CA 1
ATOM 2377 C C . TYR A 1 309 ? -0.608 9.894 26.081 1.00 47.53 309 TYR A C 1
ATOM 2379 O O . TYR A 1 309 ? -1.526 9.298 26.651 1.00 47.53 309 TYR A O 1
ATOM 2387 N N . ASN A 1 310 ? -0.141 11.059 26.541 1.00 41.62 310 ASN A N 1
ATOM 2388 C CA . ASN A 1 310 ? -0.791 11.795 27.620 1.00 41.62 310 ASN A CA 1
ATOM 2389 C C . ASN A 1 310 ? -1.741 12.888 27.079 1.00 41.62 310 ASN A C 1
ATOM 2391 O O . ASN A 1 310 ? -1.295 13.912 26.575 1.00 41.62 310 ASN A O 1
ATOM 2395 N N . HIS A 1 311 ? -3.055 12.682 27.228 1.00 43.62 311 HIS A N 1
ATOM 2396 C CA . HIS A 1 311 ? -4.115 13.664 26.930 1.00 43.62 311 HIS A CA 1
ATOM 2397 C C . HIS A 1 311 ? -4.444 14.593 28.128 1.00 43.62 311 HIS A C 1
ATOM 2399 O O . HIS A 1 311 ? -5.509 15.206 28.146 1.00 43.62 311 HIS A O 1
ATOM 2405 N N . LEU A 1 312 ? -3.597 14.646 29.170 1.00 42.78 312 LEU A N 1
ATOM 2406 C CA . LEU A 1 312 ? -3.873 15.347 30.438 1.00 42.78 312 LEU A CA 1
ATOM 2407 C C . LEU A 1 312 ? -3.301 16.774 30.530 1.00 42.78 312 LEU A C 1
ATOM 2409 O O . LEU A 1 312 ? -3.419 17.384 31.588 1.00 42.78 312 LEU A O 1
ATOM 2413 N N . THR A 1 313 ? -2.674 17.318 29.484 1.00 42.78 313 THR A N 1
ATOM 2414 C CA . THR A 1 313 ? -2.202 18.712 29.502 1.00 42.78 313 THR A CA 1
ATOM 2415 C C . THR A 1 313 ? -3.281 19.646 28.947 1.00 42.78 313 THR A C 1
ATOM 2417 O O . THR A 1 313 ? -3.641 19.600 27.772 1.00 42.78 313 THR A O 1
ATOM 2420 N N . GLU A 1 314 ? -3.835 20.475 29.835 1.00 39.91 314 GLU A N 1
ATOM 2421 C CA . GLU A 1 314 ? -5.034 21.304 29.620 1.00 39.91 314 GLU A CA 1
ATOM 2422 C C . GLU A 1 314 ? -4.853 22.477 28.645 1.00 39.91 314 GLU A C 1
ATOM 2424 O O . GLU A 1 314 ? -5.830 23.135 28.297 1.00 39.91 314 GLU A O 1
ATOM 2429 N N . GLU A 1 315 ? -3.639 22.747 28.169 1.00 36.31 315 GLU A N 1
ATOM 2430 C CA . GLU A 1 315 ? -3.358 23.978 27.423 1.00 36.31 315 GLU A CA 1
ATOM 2431 C C . GLU A 1 315 ? -3.947 23.982 25.992 1.00 36.31 315 GLU A C 1
ATOM 2433 O O . GLU A 1 315 ? -4.143 25.051 25.420 1.00 36.31 315 GLU A O 1
ATOM 2438 N N . TYR A 1 316 ? -4.311 22.820 25.418 1.00 39.84 316 TYR A N 1
ATOM 2439 C CA . TYR A 1 316 ? -4.613 22.733 23.975 1.00 39.84 316 TYR A CA 1
ATOM 2440 C C . TYR A 1 316 ? -5.925 22.027 23.586 1.00 39.84 316 TYR A C 1
ATOM 2442 O O . TYR A 1 316 ? -6.507 22.374 22.557 1.00 39.84 316 TYR A O 1
ATOM 2450 N N . VAL A 1 317 ? -6.437 21.075 24.383 1.00 46.31 317 VAL A N 1
ATOM 2451 C CA . VAL A 1 317 ? -7.775 20.472 24.193 1.00 46.31 317 VAL A CA 1
ATOM 2452 C C . VAL A 1 317 ? -8.372 20.084 25.543 1.00 46.31 317 VAL A C 1
ATOM 2454 O O . VAL A 1 317 ? -7.780 19.328 26.311 1.00 46.31 317 VAL A O 1
ATOM 2457 N N . ARG A 1 318 ? -9.615 20.502 25.790 1.00 50.62 318 ARG A N 1
ATOM 2458 C CA . ARG A 1 318 ? -10.437 19.919 26.852 1.00 50.62 318 ARG A CA 1
ATOM 2459 C C . ARG A 1 318 ? -10.892 18.535 26.394 1.00 50.62 318 ARG A C 1
ATOM 2461 O O . ARG A 1 318 ? -11.830 18.434 25.604 1.00 50.62 318 ARG A O 1
ATOM 2468 N N . ALA A 1 319 ? -10.211 17.482 26.845 1.00 57.94 319 ALA A N 1
ATOM 2469 C CA . ALA A 1 319 ? -10.614 16.107 26.560 1.00 57.94 319 ALA A CA 1
ATOM 2470 C C . ALA A 1 319 ? -12.111 15.932 26.861 1.00 57.94 319 ALA A C 1
ATOM 2472 O O . ALA A 1 319 ? -12.575 16.340 27.931 1.00 57.94 319 ALA A O 1
ATOM 2473 N N . SER A 1 320 ? -12.871 15.354 25.922 1.00 63.19 320 SER A N 1
ATOM 2474 C CA . SER A 1 320 ? -14.304 15.144 26.151 1.00 63.19 320 SER A CA 1
ATOM 2475 C C . SER A 1 320 ? -14.493 14.301 27.412 1.00 63.19 320 SER A C 1
ATOM 2477 O O . SER A 1 320 ? -13.941 13.203 27.527 1.00 63.19 320 SER A O 1
ATOM 2479 N N . THR A 1 321 ? -15.288 14.808 28.353 1.00 67.06 321 THR A N 1
ATOM 2480 C CA . THR A 1 321 ? -15.711 14.060 29.545 1.00 67.06 321 THR A CA 1
ATOM 2481 C C . THR A 1 321 ? -16.875 13.114 29.237 1.00 67.06 321 THR A C 1
ATOM 2483 O O . THR A 1 321 ? -17.327 12.389 30.124 1.00 67.06 321 THR A O 1
ATOM 2486 N N . GLN A 1 322 ? -17.370 13.119 27.992 1.00 73.50 322 GLN A N 1
ATOM 2487 C CA . GLN A 1 322 ? -18.540 12.365 27.558 1.00 73.50 322 GLN A CA 1
ATOM 2488 C C . GLN A 1 322 ? -18.142 11.288 26.533 1.00 73.50 322 GLN A C 1
ATOM 2490 O O . GLN A 1 322 ? -17.763 11.633 25.406 1.00 73.50 322 GLN A O 1
ATOM 2495 N N . PRO A 1 323 ? -18.218 9.991 26.888 1.00 82.06 323 PRO A N 1
ATOM 2496 C CA . PRO A 1 323 ? -18.053 8.902 25.930 1.00 82.06 323 PRO A CA 1
ATOM 2497 C C . PRO A 1 323 ? -19.174 8.906 24.885 1.00 82.06 323 PRO A C 1
ATOM 2499 O O . PRO A 1 323 ? -20.339 9.153 25.211 1.00 82.06 323 PRO A O 1
ATOM 2502 N N . ILE A 1 324 ? -18.856 8.522 23.647 1.00 87.38 324 ILE A N 1
ATOM 2503 C CA . ILE A 1 324 ? -19.859 8.157 22.642 1.00 87.38 324 ILE A CA 1
ATOM 2504 C C . ILE A 1 324 ? -19.907 6.635 22.546 1.00 87.38 324 ILE A C 1
ATOM 2506 O O . ILE A 1 324 ? -18.938 5.998 22.141 1.00 87.38 324 ILE A O 1
ATOM 2510 N N . CYS A 1 325 ? -21.039 6.045 22.924 1.00 91.62 325 CYS A N 1
ATOM 2511 C CA . CYS A 1 325 ? -21.290 4.621 22.722 1.00 91.62 325 CYS A CA 1
ATOM 2512 C C . CYS A 1 325 ? -21.806 4.375 21.307 1.00 91.62 325 CYS A C 1
ATOM 2514 O O . CYS A 1 325 ? -22.797 4.980 20.890 1.00 91.62 325 CYS A O 1
ATOM 2516 N N . VAL A 1 326 ? -21.194 3.422 20.611 1.00 94.50 326 VAL A N 1
ATOM 2517 C CA . VAL A 1 326 ? -21.597 2.992 19.272 1.00 94.50 326 VAL A CA 1
ATOM 2518 C C . VAL A 1 326 ? -21.804 1.488 19.269 1.00 94.50 326 VAL A C 1
ATOM 2520 O O . VAL A 1 326 ? -20.913 0.730 19.641 1.00 94.50 326 VAL A O 1
ATOM 2523 N N . SER A 1 327 ? -22.984 1.046 18.854 1.00 95.88 327 SER A N 1
ATOM 2524 C CA . SER A 1 327 ? -23.255 -0.355 18.533 1.00 95.88 327 SER A CA 1
ATOM 2525 C C . SER A 1 327 ? -23.030 -0.616 17.050 1.00 95.88 327 SER A C 1
ATOM 2527 O O . SER A 1 327 ? -23.315 0.256 16.231 1.00 95.88 327 SER A O 1
ATOM 2529 N N . TYR A 1 328 ? -22.591 -1.820 16.703 1.00 97.56 328 TYR A N 1
ATOM 2530 C CA . TYR A 1 328 ? -22.539 -2.300 15.327 1.00 97.56 328 TYR A CA 1
ATOM 2531 C C . TYR A 1 328 ? -23.270 -3.633 15.198 1.00 97.56 328 TYR A C 1
ATOM 2533 O O . TYR A 1 328 ? -23.332 -4.415 16.151 1.00 97.56 328 TYR A O 1
ATOM 2541 N N . VAL A 1 329 ? -23.789 -3.892 14.004 1.00 98.12 329 VAL A N 1
ATOM 2542 C CA . VAL A 1 329 ? -24.360 -5.183 13.610 1.00 98.12 329 VAL A CA 1
ATOM 2543 C C . VAL A 1 329 ? -23.770 -5.619 12.277 1.00 98.12 329 VAL A C 1
ATOM 2545 O O . VAL A 1 329 ? -23.458 -4.781 11.434 1.00 98.12 329 VAL A O 1
ATOM 2548 N N . VAL A 1 330 ? -23.646 -6.929 12.095 1.00 98.75 330 VAL A N 1
ATOM 2549 C CA . VAL A 1 330 ? -23.255 -7.604 10.856 1.00 98.75 330 VAL A CA 1
ATOM 2550 C C . VAL A 1 330 ? -24.294 -8.674 10.561 1.00 98.75 330 VAL A C 1
ATOM 2552 O O . VAL A 1 330 ? -24.604 -9.490 11.430 1.00 98.75 330 VAL A O 1
ATOM 2555 N N . ALA A 1 331 ? -24.828 -8.692 9.346 1.00 98.62 331 ALA A N 1
ATOM 2556 C CA . ALA A 1 331 ? -25.915 -9.565 8.932 1.00 98.62 331 ALA A CA 1
ATOM 2557 C C . ALA A 1 331 ? -25.669 -10.198 7.557 1.00 98.62 331 ALA A C 1
ATOM 2559 O O . ALA A 1 331 ? -24.879 -9.708 6.752 1.00 98.62 331 ALA A O 1
ATOM 2560 N N . ARG A 1 332 ? -26.377 -11.300 7.280 1.00 98.00 332 ARG A N 1
ATOM 2561 C CA . ARG A 1 332 ? -26.345 -12.009 5.981 1.00 98.00 332 ARG A CA 1
ATOM 2562 C C . ARG A 1 332 ? -27.258 -11.401 4.916 1.00 98.00 332 ARG A C 1
ATOM 2564 O O . ARG A 1 332 ? -27.412 -11.979 3.845 1.00 98.00 332 ARG A O 1
ATOM 2571 N N . ASP A 1 333 ? -27.953 -10.324 5.231 1.00 97.75 333 ASP A N 1
ATOM 2572 C CA . ASP A 1 333 ? -28.867 -9.639 4.325 1.00 97.75 333 ASP A CA 1
ATOM 2573 C C . ASP A 1 333 ? -28.802 -8.137 4.552 1.00 97.75 333 ASP A C 1
ATOM 2575 O O . ASP A 1 333 ? -28.518 -7.669 5.656 1.00 97.75 333 ASP A O 1
ATOM 2579 N N . GLU A 1 334 ? -29.100 -7.402 3.490 1.00 96.94 334 GLU A N 1
ATOM 2580 C CA . GLU A 1 334 ? -29.058 -5.945 3.449 1.00 96.94 334 GLU A CA 1
ATOM 2581 C C . GLU A 1 334 ? -30.058 -5.280 4.398 1.00 96.94 334 GLU A C 1
ATOM 2583 O O . GLU A 1 334 ? -29.805 -4.196 4.926 1.00 96.94 334 GLU A O 1
ATOM 2588 N N . ASP A 1 335 ? -31.182 -5.938 4.675 1.00 96.50 335 ASP A N 1
ATOM 2589 C CA . ASP A 1 335 ? -32.194 -5.463 5.622 1.00 96.50 335 ASP A CA 1
ATOM 2590 C C . ASP A 1 335 ? -31.773 -5.626 7.088 1.00 96.50 335 ASP A C 1
ATOM 2592 O O . ASP A 1 335 ? -32.474 -5.146 7.978 1.00 96.50 335 ASP A O 1
ATOM 2596 N N . LEU A 1 336 ? -30.625 -6.264 7.345 1.00 97.19 336 LEU A N 1
ATOM 2597 C CA . LEU A 1 336 ? -30.073 -6.525 8.674 1.00 97.19 336 LEU A CA 1
ATOM 2598 C C . LEU A 1 336 ? -30.978 -7.400 9.562 1.00 97.19 336 LEU A C 1
ATOM 2600 O O . LEU A 1 336 ? -30.938 -7.295 10.787 1.00 97.19 336 LEU A O 1
ATOM 2604 N N . LYS A 1 337 ? -31.778 -8.293 8.963 1.00 97.25 337 LYS A N 1
ATOM 2605 C CA . LYS A 1 337 ? -32.692 -9.198 9.683 1.00 97.25 337 LYS A CA 1
ATOM 2606 C C . LYS A 1 337 ? -31.969 -10.420 10.250 1.00 97.25 337 LYS A C 1
ATOM 2608 O O . LYS A 1 337 ? -32.299 -10.874 11.342 1.00 97.25 337 LYS A O 1
ATOM 2613 N N . ARG A 1 338 ? -30.973 -10.966 9.540 1.00 97.50 338 ARG A N 1
ATOM 2614 C CA . ARG A 1 338 ? -30.207 -12.153 9.973 1.00 97.50 338 ARG A CA 1
ATOM 2615 C C . ARG A 1 338 ? -28.838 -11.752 10.511 1.00 97.50 338 ARG A C 1
ATOM 2617 O O . ARG A 1 338 ? -27.817 -11.960 9.848 1.00 97.50 338 ARG A O 1
ATOM 2624 N N . VAL A 1 339 ? -28.832 -11.169 11.707 1.00 98.00 339 VAL A N 1
ATOM 2625 C CA . VAL A 1 339 ? -27.612 -10.754 12.418 1.00 98.00 339 VAL A CA 1
ATOM 2626 C C . VAL A 1 339 ? -26.771 -11.979 12.794 1.00 98.00 339 VAL A C 1
ATOM 2628 O O . VAL A 1 339 ? -27.277 -12.946 13.356 1.00 98.00 339 VAL A O 1
ATOM 2631 N N . VAL A 1 340 ? -25.478 -11.935 12.473 1.00 97.81 340 VAL A N 1
ATOM 2632 C CA . VAL A 1 340 ? -24.492 -12.992 12.762 1.00 97.81 340 VAL A CA 1
ATOM 2633 C C . VAL A 1 340 ? -23.385 -12.542 13.708 1.00 97.81 340 VAL A C 1
ATOM 2635 O O . VAL A 1 340 ? -22.740 -13.378 14.328 1.00 97.81 340 VAL A O 1
ATOM 2638 N N . SER A 1 341 ? -23.156 -11.236 13.819 1.00 97.19 341 SER A N 1
ATOM 2639 C CA . SER A 1 341 ? -22.190 -10.650 14.743 1.00 97.19 341 SER A CA 1
ATOM 2640 C C . SER A 1 341 ? -22.654 -9.246 15.111 1.00 97.19 341 SER A C 1
ATOM 2642 O O . SER A 1 341 ? -23.240 -8.542 14.291 1.00 97.19 341 SER A O 1
ATOM 2644 N N . GLN A 1 342 ? -22.459 -8.855 16.362 1.00 96.56 342 GLN A N 1
ATOM 2645 C CA . GLN A 1 342 ? -22.840 -7.544 16.870 1.00 96.56 342 GLN A CA 1
ATOM 2646 C C . GLN A 1 342 ? -21.990 -7.199 18.085 1.00 96.56 342 GLN A C 1
ATOM 2648 O O . GLN A 1 342 ? -21.502 -8.086 18.787 1.00 96.56 342 GLN A O 1
ATOM 2653 N N . GLY A 1 343 ? -21.854 -5.913 18.372 1.00 93.94 343 GLY A N 1
ATOM 2654 C CA . GLY A 1 343 ? -21.100 -5.463 19.531 1.00 93.94 343 GLY A CA 1
ATOM 2655 C C . GLY A 1 343 ? -21.297 -3.988 19.818 1.00 93.94 343 GLY A C 1
ATOM 2656 O O . GLY A 1 343 ? -22.062 -3.297 19.144 1.00 93.94 343 GLY A O 1
ATOM 2657 N N . ARG A 1 344 ? -20.611 -3.509 20.855 1.00 93.69 344 ARG A N 1
ATOM 2658 C CA . ARG A 1 344 ? -20.596 -2.100 21.252 1.00 93.69 344 ARG A CA 1
ATOM 2659 C C . ARG A 1 344 ? -19.172 -1.670 21.560 1.00 93.69 344 ARG A C 1
ATOM 2661 O O . ARG A 1 344 ? -18.388 -2.457 22.080 1.00 93.69 344 ARG A O 1
ATOM 2668 N N . ALA A 1 345 ? -18.874 -0.418 21.263 1.00 92.94 345 ALA A N 1
ATOM 2669 C CA . ALA A 1 345 ? -17.572 0.191 21.451 1.00 92.94 345 ALA A CA 1
ATOM 2670 C C . ALA A 1 345 ? -17.750 1.649 21.890 1.00 92.94 345 ALA A C 1
ATOM 2672 O O . ALA A 1 345 ? -18.700 2.314 21.466 1.00 92.94 345 ALA A O 1
ATOM 2673 N N . TYR A 1 346 ? -16.848 2.144 22.737 1.00 91.25 346 TYR A N 1
ATOM 2674 C CA . TYR A 1 346 ? -16.779 3.572 23.039 1.00 91.25 346 TYR A CA 1
ATOM 2675 C C . TYR A 1 346 ? -15.834 4.298 22.081 1.00 91.25 346 TYR A C 1
ATOM 2677 O O . TYR A 1 346 ? -14.880 3.719 21.562 1.00 91.25 346 TYR A O 1
ATOM 2685 N N . THR A 1 347 ? -16.103 5.580 21.852 1.00 89.38 347 THR A N 1
ATOM 2686 C CA . THR A 1 347 ? -15.189 6.515 21.194 1.00 89.38 347 THR A CA 1
ATOM 2687 C C . THR A 1 347 ? -15.225 7.891 21.869 1.00 89.38 347 THR A C 1
ATOM 2689 O O . THR A 1 347 ? -16.144 8.202 22.633 1.00 89.38 347 THR A O 1
ATOM 2692 N N . SER A 1 348 ? -14.197 8.701 21.629 1.00 85.25 348 SER A N 1
ATOM 2693 C CA . SER A 1 348 ? -13.961 10.020 22.222 1.00 85.25 348 SER A CA 1
ATOM 2694 C C . SER A 1 348 ? -12.964 10.811 21.373 1.00 85.25 348 SER A C 1
ATOM 2696 O O . SER A 1 348 ? -12.406 10.305 20.396 1.00 85.25 348 SER A O 1
ATOM 2698 N N . SER A 1 349 ? -12.702 12.052 21.780 1.00 80.44 349 SER A N 1
ATOM 2699 C CA . SER A 1 349 ? -11.744 12.940 21.121 1.00 80.44 349 SER A CA 1
ATOM 2700 C C . SER A 1 349 ? -10.306 12.395 21.090 1.00 80.44 349 SER A C 1
ATOM 2702 O O . SER A 1 349 ? -9.567 12.707 20.163 1.00 80.44 349 SER A O 1
ATOM 2704 N N . ASP A 1 350 ? -9.911 11.515 22.023 1.00 80.19 350 ASP A N 1
ATOM 2705 C CA . ASP A 1 350 ? -8.548 10.953 22.076 1.00 80.19 350 ASP A CA 1
ATOM 2706 C C . ASP A 1 350 ? -8.142 10.237 20.782 1.00 80.19 350 ASP A C 1
ATOM 2708 O O . ASP A 1 350 ? -6.983 10.296 20.380 1.00 80.19 350 ASP A O 1
ATOM 2712 N N . ILE A 1 351 ? -9.101 9.607 20.105 1.00 85.38 351 ILE A N 1
ATOM 2713 C CA . ILE A 1 351 ? -8.917 8.890 18.833 1.00 85.38 351 ILE A CA 1
ATOM 2714 C C . ILE A 1 351 ? -9.700 9.551 17.695 1.00 85.38 351 ILE A C 1
ATOM 2716 O O . ILE A 1 351 ? -10.144 8.886 16.760 1.00 85.38 351 ILE A O 1
ATOM 2720 N N . ASP A 1 352 ? -9.953 10.857 17.816 1.00 87.38 352 ASP A N 1
ATOM 2721 C CA . ASP A 1 352 ? -10.697 11.651 16.835 1.00 87.38 352 ASP A CA 1
ATOM 2722 C C . ASP A 1 352 ? -12.090 11.087 16.512 1.00 87.38 352 ASP A C 1
ATOM 2724 O O . ASP A 1 352 ? -12.576 11.136 15.379 1.00 87.38 352 ASP A O 1
ATOM 2728 N N . TYR A 1 353 ? -12.738 10.525 17.536 1.00 90.06 353 TYR A N 1
ATOM 2729 C CA . TYR A 1 353 ? -14.079 9.949 17.473 1.00 90.06 353 TYR A CA 1
ATOM 2730 C C . TYR A 1 353 ? -14.249 8.796 16.469 1.00 90.06 353 TYR A C 1
ATOM 2732 O O . TYR A 1 353 ? -15.362 8.471 16.035 1.00 90.06 353 TYR A O 1
ATOM 2740 N N . THR A 1 354 ? -13.141 8.168 16.081 1.00 94.56 354 THR A N 1
ATOM 2741 C CA . THR A 1 354 ? -13.145 6.992 15.214 1.00 94.56 354 THR A CA 1
ATOM 2742 C C . THR A 1 354 ? -13.594 5.753 15.988 1.00 94.56 354 THR A C 1
ATOM 2744 O O . THR A 1 354 ? -13.399 5.624 17.198 1.00 94.56 354 THR A O 1
ATOM 2747 N N . VAL A 1 355 ? -14.237 4.822 15.299 1.00 96.19 355 VAL A N 1
ATOM 2748 C CA . VAL A 1 355 ? -14.628 3.515 15.821 1.00 96.19 355 VAL A CA 1
ATOM 2749 C C . VAL A 1 355 ? -14.023 2.481 14.906 1.00 96.19 355 VAL A C 1
ATOM 2751 O O . VAL A 1 355 ? -14.365 2.448 13.728 1.00 96.19 355 VAL A O 1
ATOM 2754 N N . LYS A 1 356 ? -13.158 1.631 15.455 1.00 96.44 356 LYS A N 1
ATOM 2755 C CA . LYS A 1 356 ? -12.604 0.479 14.756 1.00 96.44 356 LYS A CA 1
ATOM 2756 C C . LYS A 1 356 ? -12.831 -0.779 15.575 1.00 96.44 356 LYS A C 1
ATOM 2758 O O . LYS A 1 356 ? -12.354 -0.891 16.703 1.00 96.44 356 LYS A O 1
ATOM 2763 N N . VAL A 1 357 ? -13.551 -1.729 14.998 1.00 96.12 357 VAL A N 1
ATOM 2764 C CA . VAL A 1 357 ? -13.911 -2.992 15.652 1.00 96.12 357 VAL A CA 1
ATOM 2765 C C . VAL A 1 357 ? -13.588 -4.161 14.735 1.00 96.12 357 VAL A C 1
ATOM 2767 O O . VAL A 1 357 ? -13.659 -4.039 13.515 1.00 96.12 357 VAL A O 1
ATOM 2770 N N . GLU A 1 358 ? -13.264 -5.311 15.317 1.00 96.06 358 GLU A N 1
ATOM 2771 C CA . GLU A 1 358 ? -13.123 -6.560 14.574 1.00 96.06 358 GLU A CA 1
ATOM 2772 C C . GLU A 1 358 ? -14.387 -7.404 14.750 1.00 96.06 358 GLU A C 1
ATOM 2774 O O . GLU A 1 358 ? -14.651 -7.929 15.835 1.00 96.06 358 GLU A O 1
ATOM 2779 N N . ALA A 1 359 ? -15.171 -7.548 13.682 1.00 97.00 359 ALA A N 1
ATOM 2780 C CA . ALA A 1 359 ? -16.329 -8.430 13.673 1.00 97.00 359 ALA A CA 1
ATOM 2781 C C . ALA A 1 359 ? -15.861 -9.872 13.456 1.00 97.00 359 ALA A C 1
ATOM 2783 O O . ALA A 1 359 ? -15.369 -10.197 12.380 1.00 97.00 359 ALA A O 1
ATOM 2784 N N . LYS A 1 360 ? -15.998 -10.725 14.478 1.00 96.38 360 LYS A N 1
ATOM 2785 C CA . LYS A 1 360 ? -15.545 -12.132 14.485 1.00 96.38 360 LYS A CA 1
ATOM 2786 C C . LYS A 1 360 ? -16.701 -13.119 14.315 1.00 96.38 360 LYS A C 1
ATOM 2788 O O . LYS A 1 360 ? -17.868 -12.735 14.406 1.00 96.38 360 LYS A O 1
ATOM 2793 N N . GLY A 1 361 ? -16.358 -14.399 14.140 1.00 96.88 361 GLY A N 1
ATOM 2794 C CA . GLY A 1 361 ? -17.313 -15.511 14.059 1.00 96.88 361 GLY A CA 1
ATOM 2795 C C . GLY A 1 361 ? -18.022 -15.607 12.708 1.00 96.88 361 GLY A C 1
ATOM 2796 O O . GLY A 1 361 ? -19.106 -16.183 12.606 1.00 96.88 361 GLY A O 1
ATOM 2797 N N . LEU A 1 362 ? -17.434 -15.012 11.673 1.00 98.50 362 LEU A N 1
ATOM 2798 C CA . LEU A 1 362 ? -17.988 -14.980 10.330 1.00 98.50 362 LEU A CA 1
ATOM 2799 C C . LEU A 1 362 ? -17.626 -16.264 9.568 1.00 98.50 362 LEU A C 1
ATOM 2801 O O . LEU A 1 362 ? -16.649 -16.946 9.866 1.00 98.50 362 LEU A O 1
ATOM 2805 N N . LYS A 1 363 ? -18.438 -16.622 8.572 1.00 98.50 363 LYS A N 1
ATOM 2806 C CA . LYS A 1 363 ? -18.078 -17.674 7.609 1.00 98.50 363 LYS A CA 1
ATOM 2807 C C . LYS A 1 363 ? -17.094 -17.136 6.574 1.00 98.50 363 LYS A C 1
ATOM 2809 O O . LYS A 1 363 ? -17.226 -15.981 6.172 1.00 98.50 363 LYS A O 1
ATOM 2814 N N . ALA A 1 364 ? -16.190 -17.999 6.120 1.00 98.50 364 ALA A N 1
ATOM 2815 C CA . ALA A 1 364 ? -15.211 -17.702 5.080 1.00 98.50 364 ALA A CA 1
ATOM 2816 C C . ALA A 1 364 ? -15.868 -17.408 3.731 1.00 98.50 364 ALA A C 1
ATOM 2818 O O . ALA A 1 364 ? -16.969 -17.889 3.453 1.00 98.50 364 ALA A O 1
ATOM 2819 N N . PHE A 1 365 ? -15.190 -16.588 2.931 1.00 98.19 365 PHE A N 1
ATOM 2820 C CA . PHE A 1 365 ? -15.565 -16.184 1.576 1.00 98.19 365 PHE A CA 1
ATOM 2821 C C . PHE A 1 365 ? -17.046 -15.811 1.414 1.00 98.19 365 PHE A C 1
ATOM 2823 O O . PHE A 1 365 ? -17.714 -16.193 0.457 1.00 98.19 365 PHE A O 1
ATOM 2830 N N . THR A 1 366 ? -17.588 -15.086 2.392 1.00 98.50 366 THR A N 1
ATOM 2831 C CA . THR A 1 366 ? -19.017 -14.770 2.476 1.00 98.50 366 THR A CA 1
ATOM 2832 C C . THR A 1 366 ? -19.218 -13.261 2.508 1.00 98.50 366 THR A C 1
ATOM 2834 O O . THR A 1 366 ? -18.540 -12.553 3.253 1.00 98.50 366 THR A O 1
ATOM 2837 N N . GLN A 1 367 ? -20.177 -12.775 1.717 1.00 98.62 367 GLN A N 1
ATOM 2838 C CA . GLN A 1 367 ? -20.610 -11.381 1.740 1.00 98.62 367 GLN A CA 1
ATOM 2839 C C . GLN A 1 367 ? -21.528 -11.113 2.942 1.00 98.62 367 GLN A C 1
ATOM 2841 O O . GLN A 1 367 ? -22.433 -11.898 3.235 1.00 98.62 367 GLN A O 1
ATOM 2846 N N . TYR A 1 368 ? -21.320 -9.979 3.605 1.00 98.81 368 TYR A N 1
ATOM 2847 C CA . TYR A 1 368 ? -22.123 -9.494 4.723 1.00 98.81 368 TYR A CA 1
ATOM 2848 C C . TYR A 1 368 ? -22.486 -8.024 4.545 1.00 98.81 368 TYR A C 1
ATOM 2850 O O . TYR A 1 368 ? -21.802 -7.282 3.842 1.00 98.81 368 TYR A O 1
ATOM 2858 N N . TRP A 1 369 ? -23.527 -7.604 5.258 1.00 98.81 369 TRP A N 1
ATOM 2859 C CA . TRP A 1 369 ? -23.907 -6.207 5.419 1.00 98.81 369 TRP A CA 1
ATOM 2860 C C . TRP A 1 369 ? -23.709 -5.784 6.863 1.00 98.81 369 TRP A C 1
ATOM 2862 O O . TRP A 1 369 ? -23.896 -6.588 7.776 1.00 98.81 369 TRP A O 1
ATOM 2872 N N . TYR A 1 370 ? -23.332 -4.531 7.083 1.00 98.81 370 TYR A N 1
ATOM 2873 C CA . TYR A 1 370 ? -23.089 -4.003 8.418 1.00 98.81 370 TYR A CA 1
ATOM 2874 C C . TYR A 1 370 ? -23.581 -2.566 8.564 1.00 98.81 370 TYR A C 1
ATOM 2876 O O . TYR A 1 370 ? -23.716 -1.830 7.587 1.00 98.81 370 TYR A O 1
ATOM 2884 N N . GLN A 1 371 ? -23.865 -2.162 9.799 1.00 98.50 371 GLN A N 1
ATOM 2885 C CA . GLN A 1 371 ? -24.276 -0.797 10.117 1.00 98.50 371 GLN A CA 1
ATOM 2886 C C . GLN A 1 371 ? -23.897 -0.449 11.556 1.00 98.50 371 GLN A C 1
ATOM 2888 O O . GLN A 1 371 ? -23.949 -1.302 12.446 1.00 98.50 371 GLN A O 1
ATOM 2893 N N . PHE A 1 372 ? -23.548 0.815 11.783 1.00 98.38 372 PHE A N 1
ATOM 2894 C CA . PHE A 1 372 ? -23.323 1.382 13.104 1.00 98.38 372 PHE A CA 1
ATOM 2895 C C . PHE A 1 372 ? -24.532 2.195 13.566 1.00 98.38 372 PHE A C 1
ATOM 2897 O O . PHE A 1 372 ? -25.285 2.756 12.769 1.00 98.38 372 PHE A O 1
ATOM 2904 N N . ARG A 1 373 ? -24.700 2.293 14.881 1.00 96.62 373 ARG A N 1
ATOM 2905 C CA . ARG A 1 373 ? -25.752 3.075 15.531 1.00 96.62 373 ARG A CA 1
ATOM 2906 C C . ARG A 1 373 ? -25.222 3.688 16.817 1.00 96.62 373 ARG A C 1
ATOM 2908 O O . ARG A 1 373 ? -24.564 2.998 17.595 1.00 96.62 373 ARG A O 1
ATOM 2915 N N . VAL A 1 374 ? -25.541 4.953 17.068 1.00 94.56 374 VAL A N 1
ATOM 2916 C CA . VAL A 1 374 ? -25.308 5.572 18.379 1.00 94.56 374 VAL A CA 1
ATOM 2917 C C . VAL A 1 374 ? -26.206 4.880 19.406 1.00 94.56 374 VAL A C 1
ATOM 2919 O O . VAL A 1 374 ? -27.419 4.781 19.228 1.00 94.56 374 VAL A O 1
ATOM 2922 N N . CYS A 1 375 ? -25.617 4.359 20.479 1.00 90.62 375 CYS A N 1
ATOM 2923 C CA . CYS A 1 375 ? -26.359 3.575 21.460 1.00 90.62 375 CYS A CA 1
ATOM 2924 C C . CYS A 1 375 ? -27.536 4.361 22.054 1.00 90.62 375 CYS A C 1
ATOM 2926 O O . CYS A 1 375 ? -27.372 5.506 22.461 1.00 90.62 375 CYS A O 1
ATOM 2928 N N . GLY A 1 376 ? -28.701 3.718 22.164 1.00 88.38 376 GLY A N 1
ATOM 2929 C CA . GLY A 1 376 ? -29.892 4.341 22.750 1.00 88.38 376 GLY A CA 1
ATOM 2930 C C . GLY A 1 376 ? -30.535 5.431 21.885 1.00 88.38 376 GLY A C 1
ATOM 2931 O O . GLY A 1 376 ? -31.400 6.143 22.380 1.00 88.38 376 GLY A O 1
ATOM 2932 N N . SER A 1 377 ? -30.145 5.570 20.612 1.00 91.19 377 SER A N 1
ATOM 2933 C CA . SER A 1 377 ? -30.729 6.548 19.689 1.00 91.19 377 SER A CA 1
ATOM 2934 C C . SER A 1 377 ? -31.098 5.932 18.333 1.00 91.19 377 SER A C 1
ATOM 2936 O O . SER A 1 377 ? -30.798 4.770 18.051 1.00 91.19 377 SER A O 1
ATOM 2938 N N . GLN A 1 378 ? -31.763 6.727 17.489 1.00 91.38 378 GLN A N 1
ATOM 2939 C CA . GLN A 1 378 ? -32.093 6.376 16.100 1.00 91.38 378 GLN A CA 1
ATOM 2940 C C . GLN A 1 378 ? -31.028 6.839 15.092 1.00 91.38 378 GLN A C 1
ATOM 2942 O O . GLN A 1 378 ? -31.192 6.648 13.890 1.00 91.38 378 GLN A O 1
ATOM 2947 N N . VAL A 1 379 ? -29.929 7.442 15.557 1.00 93.69 379 VAL A N 1
ATOM 2948 C CA . VAL A 1 379 ? -28.849 7.903 14.680 1.00 93.69 379 VAL A CA 1
ATOM 2949 C C . VAL A 1 379 ? -28.038 6.698 14.216 1.00 93.69 379 VAL A C 1
ATOM 2951 O O . VAL A 1 379 ? -27.344 6.051 15.007 1.00 93.69 379 VAL A O 1
ATOM 2954 N N . VAL A 1 380 ? -28.128 6.401 12.922 1.00 95.94 380 VAL A N 1
ATOM 2955 C CA . VAL A 1 380 ? -27.474 5.266 12.261 1.00 95.94 380 VAL A CA 1
ATOM 2956 C C . VAL A 1 380 ? -26.522 5.735 11.168 1.00 95.94 380 VAL A C 1
ATOM 2958 O O . VAL A 1 380 ? -26.720 6.788 10.564 1.00 95.94 380 VAL A O 1
ATOM 2961 N N . SER A 1 381 ? -25.480 4.949 10.911 1.00 97.44 381 SER A N 1
ATOM 2962 C CA . SER A 1 381 ? -24.595 5.160 9.768 1.00 97.44 381 SER A CA 1
ATOM 2963 C C . SER A 1 381 ? -25.293 4.746 8.469 1.00 97.44 381 SER A C 1
ATOM 2965 O O . SER A 1 381 ? -26.308 4.039 8.514 1.00 97.44 381 SER A O 1
ATOM 2967 N N . PRO A 1 382 ? -24.723 5.061 7.293 1.00 95.81 382 PRO A N 1
ATOM 2968 C CA . PRO A 1 382 ? -25.025 4.307 6.079 1.00 95.81 382 PRO A CA 1
ATOM 2969 C C . PRO A 1 382 ? -24.862 2.795 6.308 1.00 95.81 382 PRO A C 1
ATOM 2971 O O . PRO A 1 382 ? -24.148 2.375 7.228 1.00 95.81 382 PRO A O 1
ATOM 2974 N N . LYS A 1 383 ? -25.526 1.976 5.490 1.00 97.75 383 LYS A N 1
ATOM 2975 C CA . LYS A 1 383 ? -25.278 0.529 5.453 1.00 97.75 383 LYS A CA 1
ATOM 2976 C C . LYS A 1 383 ? -24.049 0.258 4.597 1.00 97.75 383 LYS A C 1
ATOM 2978 O O . LYS A 1 383 ? -23.890 0.873 3.546 1.00 97.75 383 LYS A O 1
ATOM 2983 N N . GLY A 1 384 ? -23.205 -0.656 5.051 1.00 98.38 384 GLY A N 1
ATOM 2984 C CA . GLY A 1 384 ? -22.040 -1.118 4.311 1.00 98.38 384 GLY A CA 1
ATOM 2985 C C . GLY A 1 384 ? -22.160 -2.574 3.929 1.00 98.38 384 GLY A C 1
ATOM 2986 O O . GLY A 1 384 ? -22.957 -3.319 4.500 1.00 98.38 384 GLY A O 1
ATOM 2987 N N . ARG A 1 385 ? -21.325 -2.974 2.982 1.00 98.50 385 ARG A N 1
ATOM 2988 C CA . ARG A 1 385 ? -21.142 -4.335 2.506 1.00 98.50 385 ARG A CA 1
ATOM 2989 C C . ARG A 1 385 ? -19.667 -4.697 2.626 1.00 98.50 385 ARG A C 1
ATOM 2991 O O . ARG A 1 385 ? -18.789 -3.859 2.454 1.00 98.50 385 ARG A O 1
ATOM 2998 N N . THR A 1 386 ? -19.398 -5.946 2.963 1.00 98.75 386 THR A N 1
ATOM 2999 C CA . THR A 1 386 ? -18.043 -6.471 3.124 1.00 98.75 386 THR A CA 1
ATOM 3000 C C . THR A 1 386 ? -18.003 -7.946 2.741 1.00 98.75 386 THR A C 1
ATOM 3002 O O . THR A 1 386 ? -19.052 -8.588 2.654 1.00 98.75 386 THR A O 1
ATOM 3005 N N . LYS A 1 387 ? -16.811 -8.502 2.523 1.00 98.62 387 LYS A N 1
ATOM 3006 C CA . LYS A 1 387 ? -16.608 -9.924 2.223 1.00 98.62 387 LYS A CA 1
ATOM 3007 C C . LYS A 1 387 ? -15.443 -10.449 3.055 1.00 98.62 387 LYS A C 1
ATOM 3009 O O . LYS A 1 387 ? -14.391 -9.822 3.107 1.00 98.62 387 LYS A O 1
ATOM 3014 N N . THR A 1 388 ? -15.623 -11.583 3.724 1.00 98.81 388 THR A N 1
ATOM 3015 C CA . THR A 1 388 ? -14.522 -12.281 4.411 1.00 98.81 388 THR A CA 1
ATOM 3016 C C . THR A 1 388 ? -13.582 -12.939 3.407 1.00 98.81 388 THR A C 1
ATOM 3018 O O . THR A 1 388 ? -13.977 -13.224 2.275 1.00 98.81 388 THR A O 1
ATOM 3021 N N . ALA A 1 389 ? -12.341 -13.205 3.811 1.00 98.50 389 ALA A N 1
ATOM 3022 C CA . ALA A 1 389 ? -11.409 -13.987 3.002 1.00 98.50 389 ALA A CA 1
ATOM 3023 C C . ALA A 1 389 ? -11.854 -15.463 2.944 1.00 98.50 389 ALA A C 1
ATOM 3025 O O . ALA A 1 389 ? -12.566 -15.934 3.834 1.00 98.50 389 ALA A O 1
ATOM 3026 N N . PRO A 1 390 ? -11.466 -16.237 1.926 1.00 98.44 390 PRO A N 1
ATOM 3027 C CA . PRO A 1 390 ? -11.490 -17.698 2.025 1.00 98.44 390 PRO A CA 1
ATOM 3028 C C . PRO A 1 390 ? -10.477 -18.180 3.083 1.00 98.44 390 PRO A C 1
ATOM 3030 O O . PRO A 1 390 ? -9.564 -17.448 3.473 1.00 98.44 390 PRO A O 1
ATOM 3033 N N . ARG A 1 391 ? -10.614 -19.414 3.577 1.00 98.12 391 ARG A N 1
ATOM 3034 C CA . ARG A 1 391 ? -9.560 -20.042 4.396 1.00 98.12 391 ARG A CA 1
ATOM 3035 C C . ARG A 1 391 ? -8.388 -20.408 3.500 1.00 98.12 391 ARG A C 1
ATOM 3037 O O . ARG A 1 391 ? -8.581 -20.717 2.333 1.00 98.12 391 ARG A O 1
ATOM 3044 N N . ALA A 1 392 ? -7.187 -20.498 4.065 1.00 96.62 392 ALA A N 1
ATOM 3045 C CA . ALA A 1 392 ? -5.966 -20.783 3.305 1.00 96.62 392 ALA A CA 1
ATOM 3046 C C . ALA A 1 392 ? -6.028 -22.058 2.433 1.00 96.62 392 ALA A C 1
ATOM 3048 O O . ALA A 1 392 ? -5.345 -22.132 1.421 1.00 96.62 392 ALA A O 1
ATOM 3049 N N . ASN A 1 393 ? -6.838 -23.056 2.795 1.00 96.19 393 ASN A N 1
ATOM 3050 C CA . ASN A 1 393 ? -6.940 -24.323 2.060 1.00 96.19 393 ASN A CA 1
ATOM 3051 C C . ASN A 1 393 ? -8.247 -24.473 1.269 1.00 96.19 393 ASN A C 1
ATOM 3053 O O . ASN A 1 393 ? -8.505 -25.561 0.755 1.00 96.19 393 ASN A O 1
ATOM 3057 N N . ASP A 1 394 ? -9.068 -23.426 1.180 1.00 97.81 394 ASP A N 1
ATOM 3058 C CA . ASP A 1 394 ? -10.291 -23.473 0.380 1.00 97.81 394 ASP A CA 1
ATOM 3059 C C . ASP A 1 394 ? -9.946 -23.455 -1.119 1.00 97.81 394 ASP A C 1
ATOM 3061 O O . ASP A 1 394 ? -9.010 -22.773 -1.559 1.00 97.81 394 ASP A O 1
ATOM 3065 N N . ASP A 1 395 ? -10.720 -24.206 -1.901 1.00 96.56 395 ASP A N 1
ATOM 3066 C CA . ASP A 1 395 ? -10.679 -24.167 -3.360 1.00 96.56 395 ASP A CA 1
ATOM 3067 C C . ASP A 1 395 ? -11.557 -23.007 -3.842 1.00 96.56 395 ASP A C 1
ATOM 3069 O O . ASP A 1 395 ? -12.776 -23.018 -3.676 1.00 96.56 395 ASP A O 1
ATOM 3073 N N . VAL A 1 396 ? -10.914 -21.980 -4.398 1.00 96.44 396 VAL A N 1
ATOM 3074 C CA . VAL A 1 396 ? -11.558 -20.743 -4.855 1.00 96.44 396 VAL A CA 1
ATOM 3075 C C . VAL A 1 396 ? -11.449 -20.682 -6.375 1.00 96.44 396 VAL A C 1
ATOM 3077 O O . VAL A 1 396 ? -10.352 -20.835 -6.915 1.00 96.44 396 VAL A O 1
ATOM 3080 N N . SER A 1 397 ? -12.580 -20.506 -7.060 1.00 95.75 397 SER A N 1
ATOM 3081 C CA . SER A 1 397 ? -12.649 -20.453 -8.527 1.00 95.75 397 SER A CA 1
ATOM 3082 C C . SER A 1 397 ? -12.087 -19.155 -9.087 1.00 95.75 397 SER A C 1
ATOM 3084 O O . SER A 1 397 ? -11.394 -19.170 -10.103 1.00 95.75 397 SER A O 1
ATOM 3086 N N . ASP A 1 398 ? -12.383 -18.049 -8.414 1.00 97.06 398 ASP A N 1
ATOM 3087 C CA . ASP A 1 398 ? -12.059 -16.712 -8.869 1.00 97.06 398 ASP A CA 1
ATOM 3088 C C . ASP A 1 398 ? -11.954 -15.732 -7.697 1.00 97.06 398 ASP A C 1
ATOM 3090 O O . ASP A 1 398 ? -12.634 -15.879 -6.678 1.00 97.06 398 ASP A O 1
ATOM 3094 N N . ILE A 1 399 ? -11.052 -14.760 -7.842 1.00 98.56 399 ILE A N 1
ATOM 3095 C CA . ILE A 1 399 ? -10.940 -13.585 -6.975 1.00 98.56 399 ILE A CA 1
ATOM 3096 C C . ILE A 1 399 ? -10.758 -12.358 -7.865 1.00 98.56 399 ILE A C 1
ATOM 3098 O O . ILE A 1 399 ? -9.830 -12.314 -8.679 1.00 98.56 399 ILE A O 1
ATOM 3102 N N . GLY A 1 400 ? -11.613 -11.356 -7.671 1.00 98.62 400 GLY A N 1
ATOM 3103 C CA . GLY A 1 400 ? -11.488 -10.045 -8.305 1.00 98.62 400 GLY A CA 1
ATOM 3104 C C . GLY A 1 400 ? -10.857 -9.015 -7.366 1.00 98.62 400 GLY A C 1
ATOM 3105 O O . GLY A 1 400 ? -11.291 -8.883 -6.220 1.00 98.62 400 GLY A O 1
ATOM 3106 N N . LEU A 1 401 ? -9.874 -8.249 -7.841 1.00 98.81 401 LEU A N 1
ATOM 3107 C CA . LEU A 1 401 ? -9.249 -7.149 -7.095 1.00 98.81 401 LEU A CA 1
ATOM 3108 C C . LEU A 1 401 ? -9.331 -5.850 -7.894 1.00 98.81 401 LEU A C 1
ATOM 3110 O O . LEU A 1 401 ? -8.980 -5.854 -9.067 1.00 98.81 401 LEU A O 1
ATOM 3114 N N . ALA A 1 402 ? -9.710 -4.737 -7.269 1.00 98.81 402 ALA A N 1
ATOM 3115 C CA . ALA A 1 402 ? -9.456 -3.404 -7.825 1.00 98.81 402 ALA A CA 1
ATOM 3116 C C . ALA A 1 402 ? -8.223 -2.801 -7.152 1.00 98.81 402 ALA A C 1
ATOM 3118 O O . ALA A 1 402 ? -8.128 -2.844 -5.924 1.00 98.81 402 ALA A O 1
ATOM 3119 N N . VAL A 1 403 ? -7.295 -2.247 -7.931 1.00 98.88 403 VAL A N 1
ATOM 3120 C CA . VAL A 1 403 ? -6.019 -1.732 -7.423 1.00 98.88 403 VAL A CA 1
ATOM 3121 C C . VAL A 1 403 ? -5.888 -0.236 -7.698 1.00 98.88 403 VAL A C 1
ATOM 3123 O O . VAL A 1 403 ? -6.130 0.224 -8.816 1.00 98.88 403 VAL A O 1
ATOM 3126 N N . TYR A 1 404 ? -5.495 0.512 -6.666 1.00 98.75 404 TYR A N 1
ATOM 3127 C CA . TYR A 1 404 ? -5.360 1.969 -6.690 1.00 98.75 404 TYR A CA 1
ATOM 3128 C C . TYR A 1 404 ? -4.061 2.445 -6.036 1.00 98.75 404 TYR A C 1
ATOM 3130 O O . TYR A 1 404 ? -3.522 1.784 -5.145 1.00 98.75 404 TYR A O 1
ATOM 3138 N N . SER A 1 405 ? -3.637 3.648 -6.409 1.00 98.56 405 SER A N 1
ATOM 3139 C CA . SER A 1 405 ? -2.639 4.457 -5.705 1.00 98.56 405 SER A CA 1
ATOM 3140 C C . SER A 1 405 ? -2.824 5.943 -6.045 1.00 98.56 405 SER A C 1
ATOM 3142 O O . SER A 1 405 ? -3.584 6.292 -6.957 1.00 98.56 405 SER A O 1
ATOM 3144 N N . CYS A 1 406 ? -2.125 6.823 -5.328 1.00 98.56 406 CYS A N 1
ATOM 3145 C CA . CYS A 1 406 ? -1.882 8.213 -5.737 1.00 98.56 406 CYS A CA 1
ATOM 3146 C C . CYS A 1 406 ? -3.168 9.027 -5.971 1.00 98.56 406 CYS A C 1
ATOM 3148 O O . CYS A 1 406 ? -3.603 9.319 -7.092 1.00 98.56 406 CYS A O 1
ATOM 3150 N N . SER A 1 407 ? -3.810 9.394 -4.864 1.00 97.50 407 SER A N 1
ATOM 3151 C CA . SER A 1 407 ? -5.122 10.049 -4.842 1.00 97.50 407 SER A CA 1
ATOM 3152 C C . SER A 1 407 ? -5.051 11.537 -4.507 1.00 97.50 407 SER A C 1
ATOM 3154 O O . SER A 1 407 ? -5.770 11.990 -3.626 1.00 97.50 407 SER A O 1
ATOM 3156 N N . ASN A 1 408 ? -4.209 12.337 -5.168 1.00 95.75 408 ASN A N 1
ATOM 3157 C CA . ASN A 1 408 ? -4.083 13.764 -4.843 1.00 95.75 408 ASN A CA 1
ATOM 3158 C C . ASN A 1 408 ? -5.425 14.518 -4.992 1.00 95.75 408 ASN A C 1
ATOM 3160 O O . ASN A 1 408 ? -5.885 14.808 -6.102 1.00 95.75 408 ASN A O 1
ATOM 3164 N N . PHE A 1 409 ? -6.069 14.813 -3.858 1.00 95.56 409 PHE A N 1
ATOM 3165 C CA . PHE A 1 409 ? -7.426 15.369 -3.769 1.00 95.56 409 PHE A CA 1
ATOM 3166 C C . PHE A 1 409 ? -7.601 16.702 -4.526 1.00 95.56 409 PHE A C 1
ATOM 3168 O O . PHE A 1 409 ? -8.588 16.848 -5.250 1.00 95.56 409 PHE A O 1
ATOM 3175 N N . PRO A 1 410 ? -6.662 17.661 -4.425 1.00 93.44 410 PRO A N 1
ATOM 3176 C CA . PRO A 1 410 ? -6.627 18.878 -5.237 1.00 93.44 410 PRO A CA 1
ATOM 3177 C C . PRO A 1 410 ? -6.692 18.698 -6.745 1.00 93.44 410 PRO A C 1
ATOM 3179 O O . PRO A 1 410 ? -7.251 19.569 -7.417 1.00 93.44 410 PRO A O 1
ATOM 3182 N N . ASN A 1 411 ? -6.116 17.616 -7.270 1.00 91.19 411 ASN A N 1
ATOM 3183 C CA . ASN A 1 411 ? -5.896 17.460 -8.706 1.00 91.19 411 ASN A CA 1
ATOM 3184 C C . ASN A 1 411 ? -7.152 16.996 -9.451 1.00 91.19 411 ASN A C 1
ATOM 3186 O O . ASN A 1 411 ? -7.251 17.198 -10.661 1.00 91.19 411 ASN A O 1
ATOM 3190 N N . GLY A 1 412 ? -8.130 16.405 -8.757 1.00 91.38 412 GLY A N 1
ATOM 3191 C CA . GLY A 1 412 ? -9.346 15.935 -9.409 1.00 91.38 412 GLY A CA 1
ATOM 3192 C C . GLY A 1 412 ? -10.320 15.186 -8.508 1.00 91.38 412 GLY A C 1
ATOM 3193 O O . GLY A 1 412 ? -10.055 14.915 -7.338 1.00 91.38 412 GLY A O 1
ATOM 3194 N N . PHE A 1 413 ? -11.485 14.867 -9.067 1.00 95.25 413 PHE A N 1
ATOM 3195 C CA . PHE A 1 413 ? -12.481 13.982 -8.466 1.00 95.25 413 PHE A CA 1
ATOM 3196 C C . PHE A 1 413 ? -12.038 12.525 -8.547 1.00 95.25 413 PHE A C 1
ATOM 3198 O O . PHE A 1 413 ? -11.473 12.102 -9.554 1.00 95.25 413 PHE A O 1
ATOM 3205 N N . PHE A 1 414 ? -12.331 11.735 -7.512 1.00 97.81 414 PHE A N 1
ATOM 3206 C CA . PHE A 1 414 ? -11.896 10.341 -7.447 1.00 97.81 414 PHE A CA 1
ATOM 3207 C C . PHE A 1 414 ? -12.825 9.382 -8.208 1.00 97.81 414 PHE A C 1
ATOM 3209 O O . PHE A 1 414 ? -13.267 8.357 -7.682 1.00 97.81 414 PHE A O 1
ATOM 3216 N N . ASN A 1 415 ? -13.097 9.705 -9.475 1.00 98.00 415 ASN A N 1
ATOM 3217 C CA . ASN A 1 415 ? -13.993 8.940 -10.346 1.00 98.00 415 ASN A CA 1
ATOM 3218 C C . ASN A 1 415 ? -13.575 7.460 -10.447 1.00 98.00 415 ASN A C 1
ATOM 3220 O O . ASN A 1 415 ? -14.444 6.593 -10.500 1.00 98.00 415 ASN A O 1
ATOM 3224 N N . ALA A 1 416 ? -12.269 7.163 -10.383 1.00 98.31 416 ALA A N 1
ATOM 3225 C CA . ALA A 1 416 ? -11.725 5.803 -10.393 1.00 98.31 416 ALA A CA 1
ATOM 3226 C C . ALA A 1 416 ? -12.328 4.905 -9.294 1.00 98.31 416 ALA A C 1
ATOM 3228 O O . ALA A 1 416 ? -12.818 3.817 -9.596 1.00 98.31 416 ALA A O 1
ATOM 3229 N N . TYR A 1 417 ? -12.391 5.384 -8.042 1.00 98.69 417 TYR A N 1
ATOM 3230 C CA . TYR A 1 417 ? -13.015 4.634 -6.943 1.00 98.69 417 TYR A CA 1
ATOM 3231 C C . TYR A 1 417 ? -14.492 4.362 -7.203 1.00 98.69 417 TYR A C 1
ATOM 3233 O O . TYR A 1 417 ? -14.992 3.265 -6.949 1.00 98.69 417 TYR A O 1
ATOM 3241 N N . GLY A 1 418 ? -15.196 5.372 -7.713 1.00 98.19 418 GLY A N 1
ATOM 3242 C CA . GLY A 1 418 ? -16.616 5.278 -8.000 1.00 98.19 418 GLY A CA 1
ATOM 3243 C C . GLY A 1 418 ? -16.905 4.302 -9.133 1.00 98.19 418 GLY A C 1
ATOM 3244 O O . GLY A 1 418 ? -17.874 3.554 -9.050 1.00 98.19 418 GLY A O 1
ATOM 3245 N N . ASN A 1 419 ? -16.073 4.293 -10.174 1.00 98.38 419 ASN A N 1
ATOM 3246 C CA . ASN A 1 419 ? -16.269 3.473 -11.363 1.00 98.38 419 ASN A CA 1
ATOM 3247 C C . ASN A 1 419 ? -16.216 1.978 -11.035 1.00 98.38 419 ASN A C 1
ATOM 3249 O O . ASN A 1 419 ? -17.185 1.270 -11.310 1.00 98.38 419 ASN A O 1
ATOM 3253 N N . SER A 1 420 ? -15.167 1.515 -10.350 1.00 97.56 420 SER A N 1
ATOM 3254 C CA . SER A 1 420 ? -15.097 0.115 -9.907 1.00 97.56 420 SER A CA 1
ATOM 3255 C C . SER A 1 420 ? -16.220 -0.229 -8.921 1.00 97.56 420 SER A C 1
ATOM 3257 O O . SER A 1 420 ? -16.887 -1.255 -9.046 1.00 97.56 420 SER A O 1
ATOM 3259 N N . ALA A 1 421 ? -16.531 0.673 -7.980 1.00 98.19 421 ALA A N 1
ATOM 3260 C CA . ALA A 1 421 ? -17.612 0.456 -7.019 1.00 98.19 421 ALA A CA 1
ATOM 3261 C C . ALA A 1 421 ? -19.004 0.375 -7.657 1.00 98.19 421 ALA A C 1
ATOM 3263 O O . ALA A 1 421 ? -19.876 -0.337 -7.151 1.00 98.19 421 ALA A O 1
ATOM 3264 N N . ARG A 1 422 ? -19.238 1.085 -8.762 1.00 98.00 422 ARG A N 1
ATOM 3265 C CA . ARG A 1 422 ? -20.481 1.002 -9.536 1.00 98.00 422 ARG A CA 1
ATOM 3266 C C . ARG A 1 422 ? -20.535 -0.248 -10.414 1.00 98.00 422 ARG A C 1
ATOM 3268 O O . ARG A 1 422 ? -21.613 -0.825 -10.512 1.00 98.00 422 ARG A O 1
ATOM 3275 N N . LYS A 1 423 ? -19.405 -0.684 -10.987 1.00 96.62 423 LYS A N 1
ATOM 3276 C CA . LYS A 1 423 ? -19.304 -1.956 -11.726 1.00 96.62 423 LYS A CA 1
ATOM 3277 C C . LYS A 1 423 ? -19.532 -3.179 -10.845 1.00 96.62 423 LYS A C 1
ATOM 3279 O O . LYS A 1 423 ? -20.150 -4.131 -11.304 1.00 96.62 423 LYS A O 1
ATOM 3284 N N . ASP A 1 424 ? -19.066 -3.131 -9.597 1.00 96.50 424 ASP A N 1
ATOM 3285 C CA . ASP A 1 424 ? -19.308 -4.172 -8.590 1.00 96.50 424 ASP A CA 1
ATOM 3286 C C . ASP A 1 424 ? -18.871 -5.582 -9.047 1.00 96.50 424 ASP A C 1
ATOM 3288 O O . ASP A 1 424 ? -19.579 -6.571 -8.875 1.00 96.50 424 ASP A O 1
ATOM 3292 N N . ASN A 1 425 ? -17.697 -5.654 -9.680 1.00 95.38 425 ASN A N 1
ATOM 3293 C CA . ASN A 1 425 ? -17.130 -6.845 -10.326 1.00 95.38 425 ASN A CA 1
ATOM 3294 C C . ASN A 1 425 ? -15.833 -7.346 -9.655 1.00 95.38 425 ASN A C 1
ATOM 3296 O O . ASN A 1 425 ? -15.073 -8.107 -10.258 1.00 95.38 425 ASN A O 1
ATOM 3300 N N . VAL A 1 426 ? -15.564 -6.896 -8.428 1.00 98.44 426 VAL A N 1
ATOM 3301 C CA . VAL A 1 426 ? -14.397 -7.279 -7.624 1.00 98.44 426 VAL A CA 1
ATOM 3302 C C . VAL A 1 426 ? -14.822 -7.668 -6.210 1.00 98.44 426 VAL A C 1
ATOM 3304 O O . VAL A 1 426 ? -15.868 -7.245 -5.720 1.00 98.44 426 VAL A O 1
ATOM 3307 N N . ASP A 1 427 ? -13.995 -8.460 -5.534 1.00 98.62 427 ASP A N 1
ATOM 3308 C CA . ASP A 1 427 ? -14.223 -8.892 -4.154 1.00 98.62 427 ASP A CA 1
ATOM 3309 C C . ASP A 1 427 ? -13.588 -7.948 -3.136 1.00 98.62 427 ASP A C 1
ATOM 3311 O O . ASP A 1 427 ? -14.169 -7.663 -2.082 1.00 98.62 427 ASP A O 1
ATOM 3315 N N . TYR A 1 428 ? -12.380 -7.477 -3.451 1.00 98.81 428 TYR A N 1
ATOM 3316 C CA . TYR A 1 428 ? -11.548 -6.685 -2.556 1.00 98.81 428 TYR A CA 1
ATOM 3317 C C . TYR A 1 428 ? -10.928 -5.494 -3.283 1.00 98.81 428 TYR A C 1
ATOM 3319 O O . TYR A 1 428 ? -10.739 -5.498 -4.500 1.00 98.81 428 TYR A O 1
ATOM 3327 N N . VAL A 1 429 ? -10.571 -4.482 -2.499 1.00 98.81 429 VAL A N 1
ATOM 3328 C CA . VAL A 1 429 ? -9.810 -3.323 -2.968 1.00 98.81 429 VAL A CA 1
ATOM 3329 C C . VAL A 1 429 ? -8.400 -3.389 -2.403 1.00 98.81 429 VAL A C 1
ATOM 3331 O O . VAL A 1 429 ? -8.235 -3.596 -1.203 1.00 98.81 429 VAL A O 1
ATOM 3334 N N . LEU A 1 430 ? -7.395 -3.173 -3.246 1.00 98.69 430 LEU A N 1
ATOM 3335 C CA . LEU A 1 430 ? -6.012 -2.945 -2.849 1.00 98.69 430 LEU A CA 1
ATOM 3336 C C . LEU A 1 430 ? -5.671 -1.468 -3.051 1.00 98.69 430 LEU A C 1
ATOM 3338 O O . LEU A 1 430 ? -5.955 -0.896 -4.101 1.00 98.69 430 LEU A O 1
ATOM 3342 N N . HIS A 1 431 ? -5.042 -0.858 -2.050 1.00 98.75 431 HIS A N 1
ATOM 3343 C CA . HIS A 1 431 ? -4.489 0.490 -2.167 1.00 98.75 431 HIS A CA 1
ATOM 3344 C C . HIS A 1 431 ? -2.998 0.448 -1.841 1.00 98.75 431 HIS A C 1
ATOM 3346 O O . HIS A 1 431 ? -2.636 0.057 -0.729 1.00 98.75 431 HIS A O 1
ATOM 3352 N N . LEU A 1 432 ? -2.161 0.813 -2.813 1.00 98.69 432 LEU A N 1
ATOM 3353 C CA . LEU A 1 432 ? -0.704 0.639 -2.759 1.00 98.69 432 LEU A CA 1
ATOM 3354 C C . LEU A 1 432 ? 0.048 1.829 -2.150 1.00 98.69 432 LEU A C 1
ATOM 3356 O O . LEU A 1 432 ? 1.246 1.727 -1.935 1.00 98.69 432 LEU A O 1
ATOM 3360 N N . GLY A 1 433 ? -0.667 2.905 -1.823 1.00 97.81 433 GLY A N 1
ATOM 3361 C CA . GLY A 1 433 ? -0.150 4.058 -1.086 1.00 97.81 433 GLY A CA 1
ATOM 3362 C C . GLY A 1 433 ? -0.477 5.380 -1.768 1.00 97.81 433 GLY A C 1
ATOM 3363 O O . GLY A 1 433 ? -1.183 5.386 -2.784 1.00 97.81 433 GLY A O 1
ATOM 3364 N N . ASP A 1 434 ? -0.073 6.487 -1.152 1.00 98.44 434 ASP A N 1
ATOM 3365 C CA . ASP A 1 434 ? -0.491 7.850 -1.499 1.00 98.44 434 ASP A CA 1
ATOM 3366 C C . ASP A 1 434 ? -2.010 8.048 -1.427 1.00 98.44 434 ASP A C 1
ATOM 3368 O O . ASP A 1 434 ? -2.668 8.636 -2.298 1.00 98.44 434 ASP A O 1
ATOM 3372 N N . TYR A 1 435 ? -2.605 7.513 -0.363 1.00 98.50 435 TYR A N 1
ATOM 3373 C CA . TYR A 1 435 ? -4.012 7.713 -0.039 1.00 98.50 435 TYR A CA 1
ATOM 3374 C C . TYR A 1 435 ? -4.287 9.178 0.304 1.00 98.50 435 TYR A C 1
ATOM 3376 O O . TYR A 1 435 ? -5.371 9.686 0.021 1.00 98.50 435 TYR A O 1
ATOM 3384 N N . ILE A 1 436 ? -3.306 9.854 0.908 1.00 98.38 436 ILE A N 1
ATOM 3385 C CA . ILE A 1 436 ? -3.268 11.303 1.101 1.00 98.38 436 ILE A CA 1
ATOM 3386 C C . ILE A 1 436 ? -1.977 11.886 0.532 1.00 98.38 436 ILE A C 1
ATOM 3388 O O . ILE A 1 436 ? -1.004 11.168 0.376 1.00 98.38 436 ILE A O 1
ATOM 3392 N N . TYR A 1 437 ? -1.982 13.199 0.302 1.00 97.88 437 TYR A N 1
ATOM 3393 C CA . TYR A 1 437 ? -0.781 14.020 0.130 1.00 97.88 437 TYR A CA 1
ATOM 3394 C C . TYR A 1 437 ? -0.665 15.000 1.289 1.00 97.88 437 TYR A C 1
ATOM 3396 O O . TYR A 1 437 ? -1.690 15.446 1.815 1.00 97.88 437 TYR A O 1
ATOM 3404 N N . GLU A 1 438 ? 0.558 15.355 1.668 1.00 95.81 438 GLU A N 1
ATOM 3405 C CA . GLU A 1 438 ? 0.954 16.184 2.809 1.00 95.81 438 GLU A CA 1
ATOM 3406 C C . GLU A 1 438 ? 0.994 17.686 2.495 1.00 95.81 438 GLU A C 1
ATOM 3408 O O . GLU A 1 438 ? 0.831 18.516 3.391 1.00 95.81 438 GLU A O 1
ATOM 3413 N N . TYR A 1 439 ? 1.137 18.042 1.219 1.00 94.12 439 TYR A N 1
ATOM 3414 C CA . TYR A 1 439 ? 1.406 19.404 0.759 1.00 94.12 439 TYR A CA 1
ATOM 3415 C C . TYR A 1 439 ? 0.361 20.462 1.141 1.00 94.12 439 TYR A C 1
ATOM 3417 O O . TYR A 1 439 ? -0.817 20.178 1.386 1.00 94.12 439 TYR A O 1
ATOM 3425 N N . ALA A 1 440 ? 0.796 21.724 1.143 1.00 90.12 440 ALA A N 1
ATOM 3426 C CA . ALA A 1 440 ? -0.102 22.872 1.087 1.00 90.12 440 ALA A CA 1
ATOM 3427 C C . ALA A 1 440 ? -0.748 22.979 -0.302 1.00 90.12 440 ALA A C 1
ATOM 3429 O O . ALA A 1 440 ? -0.192 22.526 -1.297 1.00 90.12 440 ALA A O 1
ATOM 3430 N N . THR A 1 441 ? -1.909 23.628 -0.394 1.00 81.62 441 THR A N 1
ATOM 3431 C CA . THR A 1 441 ? -2.564 23.866 -1.689 1.00 81.62 441 THR A CA 1
ATOM 3432 C C . THR A 1 441 ? -3.036 25.305 -1.780 1.00 81.62 441 THR A C 1
ATOM 3434 O O . THR A 1 441 ? -3.780 25.761 -0.905 1.00 81.62 441 THR A O 1
ATOM 3437 N N . SER A 1 442 ? -2.671 25.991 -2.859 1.00 69.12 442 SER A N 1
ATOM 3438 C CA . SER A 1 442 ? -3.218 27.291 -3.249 1.00 69.12 442 SER A CA 1
ATOM 3439 C C . SER A 1 442 ? -3.996 27.144 -4.561 1.00 69.12 442 SER A C 1
ATOM 3441 O O . SER A 1 442 ? -3.599 26.390 -5.442 1.00 69.12 442 SER A O 1
ATOM 3443 N N . ASN A 1 443 ? -5.134 27.835 -4.683 1.00 70.31 443 ASN A N 1
ATOM 3444 C CA . ASN A 1 443 ? -5.917 27.928 -5.926 1.00 70.31 443 ASN A CA 1
ATOM 3445 C C . ASN A 1 443 ? -6.293 26.583 -6.599 1.00 70.31 443 ASN A C 1
ATOM 3447 O O . ASN A 1 443 ? -6.349 26.503 -7.824 1.00 70.31 443 ASN A O 1
ATOM 3451 N N . SER A 1 444 ? -6.581 25.532 -5.820 1.00 79.25 444 SER A N 1
ATOM 3452 C CA . SER A 1 444 ? -7.075 24.252 -6.349 1.00 79.25 444 SER A CA 1
ATOM 3453 C C . SER A 1 444 ? -8.604 24.206 -6.439 1.00 79.25 444 SER A C 1
ATOM 3455 O O . SER A 1 444 ? -9.309 24.814 -5.631 1.00 79.25 444 SER A O 1
ATOM 3457 N N . LEU A 1 445 ? -9.127 23.424 -7.395 1.00 78.62 445 LEU A N 1
ATOM 3458 C CA . LEU A 1 445 ? -10.566 23.151 -7.535 1.00 78.62 445 LEU A CA 1
ATOM 3459 C C . LEU A 1 445 ? -11.149 22.537 -6.253 1.00 78.62 445 LEU A C 1
ATOM 3461 O O . LEU A 1 445 ? -12.289 22.805 -5.875 1.00 78.62 445 LEU A O 1
ATOM 3465 N N . ARG A 1 446 ? -10.341 21.708 -5.586 1.00 87.62 446 ARG A N 1
ATOM 3466 C CA . ARG A 1 446 ? -10.685 20.985 -4.364 1.00 87.62 446 ARG A CA 1
ATOM 3467 C C . ARG A 1 446 ? -9.635 21.279 -3.283 1.00 87.62 446 ARG A C 1
ATOM 3469 O O . ARG A 1 446 ? -8.620 20.588 -3.203 1.00 87.62 446 ARG A O 1
ATOM 3476 N N . PRO A 1 447 ? -9.814 22.326 -2.463 1.00 87.50 447 PRO A N 1
ATOM 3477 C CA . PRO A 1 447 ? -8.823 22.693 -1.456 1.00 87.50 447 PRO A CA 1
ATOM 3478 C C . PRO A 1 447 ? -8.762 21.663 -0.324 1.00 87.50 447 PRO A C 1
ATOM 3480 O O . PRO A 1 447 ? -9.801 21.246 0.191 1.00 87.50 447 PRO A O 1
ATOM 3483 N N . VAL A 1 448 ? -7.549 21.311 0.113 1.00 91.81 448 VAL A N 1
ATOM 3484 C CA . VAL A 1 448 ? -7.355 20.453 1.295 1.00 91.81 448 VAL A CA 1
ATOM 3485 C C . VAL A 1 448 ? -7.461 21.247 2.592 1.00 91.81 448 VAL A C 1
ATOM 3487 O O . VAL A 1 448 ? -7.311 22.472 2.606 1.00 91.81 448 VAL A O 1
ATOM 3490 N N . GLN A 1 449 ? -7.683 20.543 3.703 1.00 88.19 449 GLN A N 1
ATOM 3491 C CA . GLN A 1 449 ? -7.513 21.088 5.044 1.00 88.19 449 GLN A CA 1
ATOM 3492 C C . GLN A 1 449 ? -6.466 20.276 5.832 1.00 88.19 449 GLN A C 1
ATOM 3494 O O . GLN A 1 449 ? -6.397 19.058 5.670 1.00 88.19 449 GLN A O 1
ATOM 3499 N N . PRO A 1 450 ? -5.651 20.931 6.681 1.00 90.19 450 PRO A N 1
ATOM 3500 C CA . PRO A 1 450 ? -5.429 22.378 6.680 1.00 90.19 450 PRO A CA 1
ATOM 3501 C C . PRO A 1 450 ? -4.745 22.812 5.367 1.00 90.19 450 PRO A C 1
ATOM 3503 O O . PRO A 1 450 ? -4.081 22.004 4.720 1.00 90.19 450 PRO A O 1
ATOM 3506 N N . ARG A 1 451 ? -4.898 24.082 4.965 1.00 91.25 451 ARG A N 1
ATOM 3507 C CA . ARG A 1 451 ? -4.273 24.656 3.748 1.00 91.25 451 ARG A CA 1
ATOM 3508 C C . ARG A 1 451 ? -2.782 24.982 3.940 1.00 91.25 451 ARG A C 1
ATOM 3510 O O . ARG A 1 451 ? -2.328 26.073 3.617 1.00 91.25 451 ARG A O 1
ATOM 3517 N N . LYS A 1 452 ? -2.039 24.047 4.517 1.00 90.38 452 LYS A N 1
ATOM 3518 C CA . LYS A 1 452 ? -0.592 24.105 4.754 1.00 90.38 452 LYS A CA 1
ATOM 3519 C C . LYS A 1 452 ? -0.018 22.695 4.642 1.00 90.38 452 LYS A C 1
ATOM 3521 O O . LYS A 1 452 ? -0.784 21.731 4.605 1.00 90.38 452 LYS A O 1
ATOM 3526 N N . GLU A 1 453 ? 1.303 22.588 4.619 1.00 92.62 453 GLU A N 1
ATOM 3527 C CA . GLU A 1 453 ? 1.955 21.299 4.813 1.00 92.62 453 GLU A CA 1
ATOM 3528 C C . GLU A 1 453 ? 1.656 20.760 6.225 1.00 92.62 453 GLU A C 1
ATOM 3530 O O . GLU A 1 453 ? 1.517 21.532 7.185 1.00 92.62 453 GLU A O 1
ATOM 3535 N N . ILE A 1 454 ? 1.471 19.445 6.335 1.00 92.19 454 ILE A N 1
ATOM 3536 C CA . ILE A 1 454 ? 1.025 18.776 7.562 1.00 92.19 454 ILE A CA 1
ATOM 3537 C C . ILE A 1 454 ? 2.200 18.193 8.355 1.00 92.19 454 ILE A C 1
ATOM 3539 O O . ILE A 1 454 ? 3.052 17.504 7.808 1.00 92.19 454 ILE A O 1
ATOM 3543 N N . PHE A 1 455 ? 2.230 18.443 9.667 1.00 89.31 455 PHE A N 1
ATOM 3544 C CA . PHE A 1 455 ? 3.299 17.957 10.557 1.00 89.31 455 PHE A CA 1
ATOM 3545 C C . PHE A 1 455 ? 2.753 17.344 11.850 1.00 89.31 455 PHE A C 1
ATOM 3547 O O . PHE A 1 455 ? 3.262 16.336 12.348 1.00 89.31 455 PHE A O 1
ATOM 3554 N N . SER A 1 456 ? 1.717 17.964 12.415 1.00 84.88 456 SER A N 1
ATOM 3555 C CA . SER A 1 456 ? 1.110 17.548 13.679 1.00 84.88 456 SER A CA 1
ATOM 3556 C C . SER A 1 456 ? 0.058 16.454 13.491 1.00 84.88 456 SER A C 1
ATOM 3558 O O . SER A 1 456 ? -0.480 16.269 12.400 1.00 84.88 456 SER A O 1
ATOM 3560 N N . LEU A 1 457 ? -0.289 15.754 14.574 1.00 83.25 457 LEU A N 1
ATOM 3561 C CA . LEU A 1 457 ? -1.350 14.745 14.565 1.00 83.25 457 LEU A CA 1
ATOM 3562 C C . LEU A 1 457 ? -2.696 15.308 14.073 1.00 83.25 457 LEU A C 1
ATOM 3564 O O . LEU A 1 457 ? -3.359 14.666 13.255 1.00 83.25 457 LEU A O 1
ATOM 3568 N N . TYR A 1 458 ? -3.088 16.507 14.519 1.00 83.88 458 TYR A N 1
ATOM 3569 C CA . TYR A 1 458 ? -4.270 17.195 13.988 1.00 83.88 458 TYR A CA 1
ATOM 3570 C C . TYR A 1 458 ? -4.175 17.408 12.479 1.00 83.88 458 TYR A C 1
ATOM 3572 O O . TYR A 1 458 ? -5.149 17.149 11.775 1.00 83.88 458 TYR A O 1
ATOM 3580 N N . ASP A 1 459 ? -3.024 17.864 11.974 1.00 89.75 459 ASP A N 1
ATOM 3581 C CA . ASP A 1 459 ? -2.877 18.157 10.551 1.00 89.75 459 ASP A CA 1
ATOM 3582 C C . ASP A 1 459 ? -3.127 16.893 9.701 1.00 89.75 459 ASP A C 1
ATOM 3584 O O . ASP A 1 459 ? -3.892 16.957 8.736 1.00 89.75 459 ASP A O 1
ATOM 3588 N N . TYR A 1 460 ? -2.579 15.734 10.098 1.00 94.62 460 TYR A N 1
ATOM 3589 C CA . TYR A 1 460 ? -2.832 14.451 9.421 1.00 94.62 460 TYR A CA 1
ATOM 3590 C C . TYR A 1 460 ? -4.285 13.989 9.535 1.00 94.62 460 TYR A C 1
ATOM 3592 O O . TYR A 1 460 ? -4.897 13.637 8.525 1.00 94.62 460 TYR A O 1
ATOM 3600 N N . ARG A 1 461 ? -4.879 14.034 10.736 1.00 93.25 461 ARG A N 1
ATOM 3601 C CA . ARG A 1 461 ? -6.303 13.706 10.943 1.00 93.25 461 ARG A CA 1
ATOM 3602 C C . ARG A 1 461 ? -7.205 14.568 10.062 1.00 93.25 461 ARG A C 1
ATOM 3604 O O . ARG A 1 461 ? -8.122 14.067 9.412 1.00 93.25 461 ARG A O 1
ATOM 3611 N N . ARG A 1 462 ? -6.910 15.867 9.990 1.00 91.38 462 ARG A N 1
ATOM 3612 C CA . ARG A 1 462 ? -7.651 16.839 9.184 1.00 91.38 462 ARG A CA 1
ATOM 3613 C C . ARG A 1 462 ? -7.465 16.614 7.685 1.00 91.38 462 ARG A C 1
ATOM 3615 O O . ARG A 1 462 ? -8.424 16.772 6.921 1.00 91.38 462 ARG A O 1
ATOM 3622 N N . ARG A 1 463 ? -6.274 16.186 7.262 1.00 96.25 463 ARG A N 1
ATOM 3623 C CA . ARG A 1 463 ? -6.008 15.799 5.874 1.00 96.25 463 ARG A CA 1
ATOM 3624 C C . ARG A 1 463 ? -6.811 14.566 5.474 1.00 96.25 463 ARG A C 1
ATOM 3626 O O . ARG A 1 463 ? -7.551 14.627 4.495 1.00 96.25 463 ARG A O 1
ATOM 3633 N N . LEU A 1 464 ? -6.752 13.499 6.270 1.00 97.62 464 LEU A N 1
ATOM 3634 C CA . LEU A 1 464 ? -7.528 12.269 6.063 1.00 97.62 464 LEU A CA 1
ATOM 3635 C C . LEU A 1 464 ? -9.036 12.541 6.038 1.00 97.62 464 LEU A C 1
ATOM 3637 O O . LEU A 1 464 ? -9.736 12.053 5.149 1.00 97.62 464 LEU A O 1
ATOM 3641 N N . ALA A 1 465 ? -9.525 13.380 6.954 1.00 95.69 465 ALA A N 1
ATOM 3642 C CA . ALA A 1 465 ? -10.910 13.840 6.971 1.00 95.69 465 ALA A CA 1
ATOM 3643 C C . ALA A 1 465 ? -11.307 14.538 5.669 1.00 95.69 465 ALA A C 1
ATOM 3645 O O . ALA A 1 465 ? -12.350 14.223 5.103 1.00 95.69 465 ALA A O 1
ATOM 3646 N N . THR A 1 466 ? -10.451 15.430 5.157 1.00 95.19 466 THR A N 1
ATOM 3647 C CA . THR A 1 466 ? -10.701 16.121 3.884 1.00 95.19 466 THR A CA 1
ATOM 3648 C C . THR A 1 466 ? -10.839 15.129 2.735 1.00 95.19 466 THR A C 1
ATOM 3650 O O . THR A 1 466 ? -11.802 15.203 1.976 1.00 95.19 466 THR A O 1
ATOM 3653 N N . TYR A 1 467 ? -9.934 14.157 2.635 1.00 97.69 467 TYR A N 1
ATOM 3654 C CA . TYR A 1 467 ? -9.973 13.153 1.571 1.00 97.69 467 TYR A CA 1
ATOM 3655 C C . TYR A 1 467 ? -11.242 12.297 1.663 1.00 97.69 467 TYR A C 1
ATOM 3657 O O . TYR A 1 467 ? -11.927 12.087 0.663 1.00 97.69 467 TYR A O 1
ATOM 3665 N N . ARG A 1 468 ? -11.640 11.921 2.884 1.00 95.69 468 ARG A N 1
ATOM 3666 C CA . ARG A 1 468 ? -12.888 11.204 3.205 1.00 95.69 468 ARG A CA 1
ATOM 3667 C C . ARG A 1 468 ? -14.176 12.016 2.987 1.00 95.69 468 ARG A C 1
ATOM 3669 O O . ARG A 1 468 ? -15.247 11.519 3.322 1.00 95.69 468 ARG A O 1
ATOM 3676 N N . THR A 1 469 ? -14.111 13.223 2.422 1.00 93.31 469 THR A N 1
ATOM 3677 C CA . THR A 1 469 ? -15.305 13.948 1.943 1.00 93.31 469 THR A CA 1
ATOM 3678 C C . THR A 1 469 ? -15.691 13.590 0.506 1.00 93.31 469 THR A C 1
ATOM 3680 O O . THR A 1 469 ? -16.799 13.908 0.074 1.00 93.31 469 THR A O 1
ATOM 3683 N N . ASP A 1 470 ? -14.809 12.923 -0.246 1.00 96.88 470 ASP A N 1
ATOM 3684 C CA . ASP A 1 470 ? -15.100 12.500 -1.614 1.00 96.88 470 ASP A CA 1
ATOM 3685 C C . ASP A 1 470 ? -16.159 11.384 -1.642 1.00 96.88 470 ASP A C 1
ATOM 3687 O O . ASP A 1 470 ? -16.004 10.331 -1.023 1.00 96.88 470 ASP A O 1
ATOM 3691 N N . SER A 1 471 ? -17.254 11.608 -2.373 1.00 95.38 471 SER A N 1
ATOM 3692 C CA . SER A 1 471 ? -18.382 10.672 -2.407 1.00 95.38 471 SER A CA 1
ATOM 3693 C C . SER A 1 471 ? -18.063 9.342 -3.093 1.00 95.38 471 SER A C 1
ATOM 3695 O O . SER A 1 471 ? -18.658 8.331 -2.728 1.00 95.38 471 SER A O 1
ATOM 3697 N N . ASP A 1 472 ? -17.148 9.315 -4.065 1.00 98.31 472 ASP A N 1
ATOM 3698 C CA . ASP A 1 472 ? -16.761 8.082 -4.758 1.00 98.31 472 ASP A CA 1
ATOM 3699 C C . ASP A 1 472 ? -15.789 7.246 -3.917 1.00 98.31 472 ASP A C 1
ATOM 3701 O O . ASP A 1 472 ? -15.895 6.017 -3.887 1.00 98.31 472 ASP A O 1
ATOM 3705 N N . LEU A 1 473 ? -14.937 7.902 -3.126 1.00 98.56 473 LEU A N 1
ATOM 3706 C CA . LEU A 1 473 ? -14.156 7.230 -2.088 1.00 98.56 473 LEU A CA 1
ATOM 3707 C C . LEU A 1 473 ? -15.054 6.620 -1.006 1.00 98.56 473 LEU A C 1
ATOM 3709 O O . LEU A 1 473 ? -14.893 5.450 -0.654 1.00 98.56 473 LEU A O 1
ATOM 3713 N N . LEU A 1 474 ? -16.027 7.383 -0.494 1.00 97.94 474 LEU A N 1
ATOM 3714 C CA . LEU A 1 474 ? -16.994 6.880 0.487 1.00 97.94 474 LEU A CA 1
ATOM 3715 C C . LEU A 1 474 ? -17.815 5.707 -0.063 1.00 97.94 474 LEU A C 1
ATOM 3717 O O . LEU A 1 474 ? -18.030 4.728 0.653 1.00 97.94 474 LEU A O 1
ATOM 3721 N N . LEU A 1 475 ? -18.232 5.777 -1.331 1.00 98.25 475 LEU A N 1
ATOM 3722 C CA . LEU A 1 475 ? -18.947 4.694 -2.004 1.00 98.25 475 LEU A CA 1
ATOM 3723 C C . LEU A 1 475 ? -18.111 3.408 -2.030 1.00 98.25 475 LEU A C 1
ATOM 3725 O O . LEU A 1 475 ? -18.600 2.363 -1.601 1.00 98.25 475 LEU A O 1
ATOM 3729 N N . SER A 1 476 ? -16.856 3.482 -2.476 1.00 98.62 476 SER A N 1
ATOM 3730 C CA . SER A 1 476 ? -15.981 2.307 -2.554 1.00 98.62 476 SER A CA 1
ATOM 3731 C C . SER A 1 476 ? -15.683 1.703 -1.172 1.00 98.62 476 SER A C 1
ATOM 3733 O O . SER A 1 476 ? -15.804 0.489 -0.986 1.00 98.62 476 SER A O 1
ATOM 3735 N N . HIS A 1 477 ? -15.411 2.533 -0.156 1.00 98.69 477 HIS A N 1
ATOM 3736 C CA . HIS A 1 477 ? -15.241 2.069 1.232 1.00 98.69 477 HIS A CA 1
ATOM 3737 C C . HIS A 1 477 ? -16.494 1.414 1.815 1.00 98.69 477 HIS A C 1
ATOM 3739 O O . HIS A 1 477 ? -16.384 0.474 2.601 1.00 98.69 477 HIS A O 1
ATOM 3745 N N . SER A 1 478 ? -17.685 1.878 1.429 1.00 98.19 478 SER A N 1
ATOM 3746 C CA . SER A 1 478 ? -18.941 1.281 1.890 1.00 98.19 478 SER A CA 1
ATOM 3747 C C . SER A 1 478 ? -19.241 -0.080 1.260 1.00 98.19 478 SER A C 1
ATOM 3749 O O . SER A 1 478 ? -20.068 -0.812 1.796 1.00 98.19 478 SER A O 1
ATOM 3751 N N . LYS A 1 479 ? -18.607 -0.425 0.129 1.00 98.12 479 LYS A N 1
ATOM 3752 C CA . LYS A 1 479 ? -18.953 -1.608 -0.671 1.00 98.12 479 LYS A CA 1
ATOM 3753 C C . LYS A 1 479 ? -17.999 -2.787 -0.530 1.00 98.12 479 LYS A C 1
ATOM 3755 O O . LYS A 1 479 ? -18.456 -3.920 -0.710 1.00 98.12 479 LYS A O 1
ATOM 3760 N N . PHE A 1 480 ? -16.716 -2.534 -0.287 1.00 98.75 480 PHE A N 1
ATOM 3761 C CA . PHE A 1 480 ? -15.670 -3.556 -0.331 1.00 98.75 480 PHE A CA 1
ATOM 3762 C C . PHE A 1 480 ? -14.830 -3.570 0.943 1.00 98.75 480 PHE A C 1
ATOM 3764 O O . PHE A 1 480 ? -14.720 -2.566 1.649 1.00 98.75 480 PHE A O 1
ATOM 3771 N N . ALA A 1 481 ? -14.193 -4.711 1.212 1.00 98.69 481 ALA A N 1
ATOM 3772 C CA . ALA A 1 481 ? -13.106 -4.766 2.17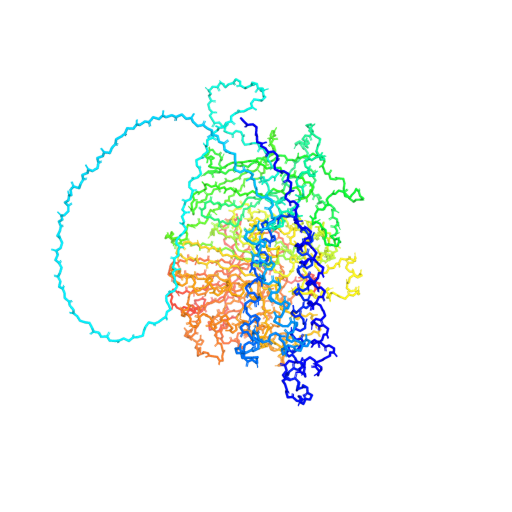8 1.00 98.69 481 ALA A CA 1
ATOM 3773 C C . ALA A 1 481 ? -11.810 -4.286 1.510 1.00 98.69 481 ALA A C 1
ATOM 3775 O O . ALA A 1 481 ? -11.408 -4.813 0.471 1.00 98.69 481 ALA A O 1
ATOM 3776 N N . TRP A 1 482 ? -11.174 -3.281 2.107 1.00 98.75 482 TRP A N 1
ATOM 3777 C CA . TRP A 1 482 ? -9.922 -2.702 1.628 1.00 98.75 482 TRP A CA 1
ATOM 3778 C C . TRP A 1 482 ? -8.707 -3.352 2.300 1.00 98.75 482 TRP A C 1
ATOM 3780 O O . TRP A 1 482 ? -8.678 -3.539 3.517 1.00 98.75 482 TRP A O 1
ATOM 3790 N N . ILE A 1 483 ? -7.684 -3.650 1.505 1.00 98.56 483 ILE A N 1
ATOM 3791 C CA . ILE A 1 483 ? -6.358 -4.100 1.923 1.00 98.56 483 ILE A CA 1
ATOM 3792 C C . ILE A 1 483 ? -5.381 -2.995 1.535 1.00 98.56 483 ILE A C 1
ATOM 3794 O O . ILE A 1 483 ? -5.065 -2.813 0.361 1.00 98.56 483 ILE A O 1
ATOM 3798 N N . THR A 1 484 ? -4.941 -2.210 2.515 1.00 96.56 484 THR A N 1
ATOM 3799 C CA . THR A 1 484 ? -4.148 -1.003 2.246 1.00 96.56 484 THR A CA 1
ATOM 3800 C C . THR A 1 484 ? -2.729 -1.110 2.771 1.00 96.56 484 THR A C 1
ATOM 3802 O O . THR A 1 484 ? -2.467 -1.761 3.789 1.00 96.56 484 THR A O 1
ATOM 3805 N N . VAL A 1 485 ? -1.824 -0.426 2.089 1.00 96.06 485 VAL A N 1
ATOM 3806 C CA . VAL A 1 485 ? -0.503 -0.074 2.589 1.00 96.06 485 VAL A CA 1
ATOM 3807 C C . VAL A 1 485 ? -0.244 1.400 2.280 1.00 96.06 485 VAL A C 1
ATOM 3809 O O . VAL A 1 485 ? -0.902 1.964 1.405 1.00 96.06 485 VAL A O 1
ATOM 3812 N N . TRP A 1 486 ? 0.614 2.044 3.064 1.00 95.88 486 TRP A N 1
ATOM 3813 C CA . TRP A 1 486 ? 1.061 3.406 2.779 1.00 95.88 486 TRP A CA 1
ATOM 3814 C C . TRP A 1 486 ? 2.210 3.401 1.778 1.00 95.88 486 TRP A C 1
ATOM 3816 O O . TRP A 1 486 ? 2.898 2.389 1.637 1.00 95.88 486 TRP A O 1
ATOM 3826 N N . ASP A 1 487 ? 2.423 4.546 1.149 1.00 97.38 487 ASP A N 1
ATOM 3827 C CA . ASP A 1 487 ? 3.659 4.910 0.481 1.00 97.38 487 ASP A CA 1
ATOM 3828 C C . ASP A 1 487 ? 4.341 6.039 1.279 1.00 97.38 487 ASP A C 1
ATOM 3830 O O . ASP A 1 487 ? 4.407 5.969 2.516 1.00 97.38 487 ASP A O 1
ATOM 3834 N N . ASP A 1 488 ? 4.917 7.041 0.625 1.00 95.75 488 ASP A N 1
ATOM 3835 C CA . ASP A 1 488 ? 5.613 8.144 1.271 1.00 95.75 488 ASP A CA 1
ATOM 3836 C C . ASP A 1 488 ? 4.663 9.274 1.657 1.00 95.75 488 ASP A C 1
ATOM 3838 O O . ASP A 1 488 ? 4.767 9.770 2.781 1.00 95.75 488 ASP A O 1
ATOM 3842 N N . HIS A 1 489 ? 3.698 9.643 0.812 1.00 98.06 489 HIS A N 1
ATOM 3843 C CA . HIS A 1 489 ? 2.847 10.813 1.037 1.00 98.06 489 HIS A CA 1
ATOM 3844 C C . HIS A 1 489 ? 1.826 10.675 2.179 1.00 98.06 489 HIS A C 1
ATOM 3846 O O . HIS A 1 489 ? 1.285 11.680 2.659 1.00 98.06 489 HIS A O 1
ATOM 3852 N N . GLU A 1 490 ? 1.623 9.471 2.725 1.00 97.44 490 GLU A N 1
ATOM 3853 C CA . GLU A 1 490 ? 1.009 9.305 4.048 1.00 97.44 490 GLU A CA 1
ATOM 3854 C C . GLU A 1 490 ? 1.799 9.990 5.176 1.00 97.44 490 GLU A C 1
ATOM 3856 O O . GLU A 1 490 ? 1.236 10.258 6.239 1.00 97.44 490 GLU A O 1
ATOM 3861 N N . PHE A 1 491 ? 3.077 10.282 4.934 1.00 95.44 491 PHE A N 1
ATOM 3862 C CA . PHE A 1 491 ? 4.025 10.940 5.822 1.00 95.44 491 PHE A CA 1
ATOM 3863 C C . PHE A 1 491 ? 4.543 12.243 5.183 1.00 95.44 491 PHE A C 1
ATOM 3865 O O . PHE A 1 491 ? 4.175 13.350 5.584 1.00 95.44 491 PHE A O 1
ATOM 3872 N N . ALA A 1 492 ? 5.430 12.110 4.202 1.00 95.56 492 ALA A N 1
ATOM 3873 C CA . ALA A 1 492 ? 5.982 13.175 3.380 1.00 95.56 492 ALA A CA 1
ATOM 3874 C C . ALA A 1 492 ? 6.783 12.572 2.220 1.00 95.56 492 ALA A C 1
ATOM 3876 O O . ALA A 1 492 ? 7.341 11.483 2.365 1.00 95.56 492 ALA A O 1
ATOM 3877 N N . ASN A 1 493 ? 6.899 13.334 1.137 1.00 95.88 493 ASN A N 1
ATOM 3878 C CA . ASN A 1 493 ? 7.583 12.966 -0.098 1.00 95.88 493 ASN A CA 1
ATOM 3879 C C . ASN A 1 493 ? 8.981 12.349 0.120 1.00 95.88 493 ASN A C 1
ATOM 3881 O O . ASN A 1 493 ? 9.802 12.880 0.885 1.00 95.88 493 ASN A O 1
ATOM 3885 N N . 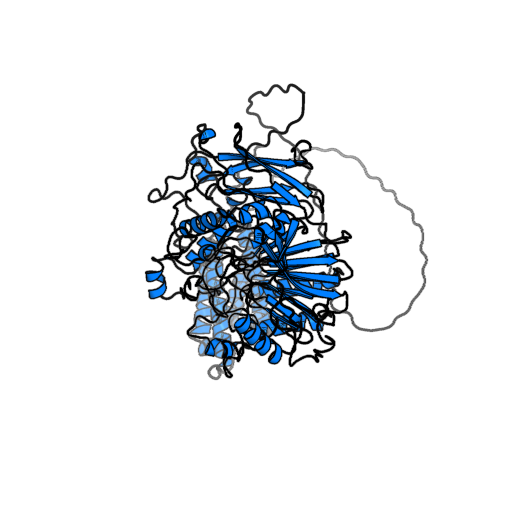ASN A 1 494 ? 9.247 11.254 -0.592 1.00 94.44 494 ASN A N 1
ATOM 3886 C CA . ASN A 1 494 ? 10.464 10.444 -0.601 1.00 94.44 494 ASN A CA 1
ATOM 3887 C C . ASN A 1 494 ? 10.954 10.051 0.803 1.00 94.44 494 ASN A C 1
ATOM 3889 O O . ASN A 1 494 ? 12.096 10.308 1.203 1.00 94.44 494 ASN A O 1
ATOM 3893 N N . GLY A 1 495 ? 10.073 9.416 1.578 1.00 93.75 495 GLY A N 1
ATOM 3894 C CA . GLY A 1 495 ? 10.397 8.913 2.911 1.00 93.75 495 GLY A CA 1
ATOM 3895 C C . GLY A 1 495 ? 11.422 7.775 2.917 1.00 93.75 495 GLY A C 1
ATOM 3896 O O . GLY A 1 495 ? 11.343 6.826 2.136 1.00 93.75 495 GLY A O 1
ATOM 3897 N N . TYR A 1 496 ? 12.367 7.853 3.854 1.00 93.81 496 TYR A N 1
ATOM 3898 C CA . TYR A 1 496 ? 13.317 6.795 4.207 1.00 93.81 496 TYR A CA 1
ATOM 3899 C C . TYR A 1 496 ? 13.465 6.716 5.733 1.00 93.81 496 TYR A C 1
ATOM 3901 O O . TYR A 1 496 ? 12.829 7.480 6.466 1.00 93.81 496 TYR A O 1
ATOM 3909 N N . ARG A 1 497 ? 14.284 5.796 6.262 1.00 90.75 497 ARG A N 1
ATOM 3910 C CA . ARG A 1 497 ? 14.395 5.567 7.717 1.00 90.75 497 ARG A CA 1
ATOM 3911 C C . ARG A 1 497 ? 14.643 6.848 8.524 1.00 90.75 497 ARG A C 1
ATOM 3913 O O . ARG A 1 497 ? 13.947 7.069 9.512 1.00 90.75 497 ARG A O 1
ATOM 3920 N N . ASP A 1 498 ? 15.540 7.713 8.058 1.00 89.56 498 ASP A N 1
ATOM 3921 C CA . ASP A 1 498 ? 16.026 8.857 8.838 1.00 89.56 498 ASP A CA 1
ATOM 3922 C C . ASP A 1 498 ? 15.501 10.221 8.333 1.00 89.56 498 ASP A C 1
ATOM 3924 O O . ASP A 1 498 ? 15.964 11.258 8.809 1.00 89.56 498 ASP A O 1
ATOM 3928 N N . GLY A 1 499 ? 14.555 10.265 7.382 1.00 93.12 499 GLY A N 1
ATOM 3929 C CA . GLY A 1 499 ? 14.054 11.539 6.851 1.00 93.12 499 GLY A CA 1
ATOM 3930 C C . GLY A 1 499 ? 13.123 11.446 5.641 1.00 93.12 499 GLY A C 1
ATOM 3931 O O . GLY A 1 499 ? 12.616 10.380 5.298 1.00 93.12 499 GLY A O 1
ATOM 3932 N N . PHE A 1 500 ? 12.920 12.606 5.019 1.00 93.50 500 PHE A N 1
ATOM 3933 C CA . PHE A 1 500 ? 12.081 12.880 3.848 1.00 93.50 500 PHE A CA 1
ATOM 3934 C C . PHE A 1 500 ? 12.745 13.974 2.990 1.00 93.50 500 PHE A C 1
ATOM 3936 O O . PHE A 1 500 ? 13.609 14.697 3.498 1.00 93.50 500 PHE A O 1
ATOM 3943 N N . SER A 1 501 ? 12.299 14.191 1.747 1.00 91.25 501 SER A N 1
ATOM 3944 C CA . SER A 1 501 ? 12.840 15.254 0.870 1.00 91.25 501 SER A CA 1
ATOM 3945 C C . SER A 1 501 ? 12.813 16.642 1.519 1.00 91.25 501 SER A C 1
ATOM 3947 O O . SER A 1 501 ? 13.788 17.388 1.448 1.00 91.25 501 SER A O 1
ATOM 3949 N N . GLY A 1 502 ? 11.718 16.981 2.207 1.00 86.62 502 GLY A N 1
ATOM 3950 C CA . GLY A 1 502 ? 11.555 18.272 2.885 1.00 86.62 502 GLY A CA 1
ATOM 3951 C C . GLY A 1 502 ? 12.108 18.333 4.314 1.00 86.62 502 GLY A C 1
ATOM 3952 O O . GLY A 1 502 ? 12.040 19.388 4.949 1.00 86.62 502 GLY A O 1
ATOM 3953 N N . MET A 1 503 ? 12.613 17.220 4.863 1.00 89.62 503 MET A N 1
ATOM 3954 C CA . MET A 1 503 ? 12.926 17.119 6.291 1.00 89.62 503 MET A CA 1
ATOM 3955 C C . MET A 1 503 ? 13.973 16.035 6.590 1.00 89.62 503 MET A C 1
ATOM 3957 O O . MET A 1 503 ? 13.671 14.845 6.591 1.00 89.62 503 MET A O 1
ATOM 3961 N N . ASN A 1 504 ? 15.200 16.455 6.903 1.00 84.44 504 ASN A N 1
ATOM 3962 C CA . ASN A 1 504 ? 16.394 15.601 6.923 1.00 84.44 504 ASN A CA 1
ATOM 3963 C C . ASN A 1 504 ? 17.169 15.638 8.257 1.00 84.44 504 ASN A C 1
ATOM 3965 O O . ASN A 1 504 ? 18.395 15.561 8.263 1.00 84.44 504 ASN A O 1
ATOM 3969 N N . ASN A 1 505 ? 16.469 15.786 9.388 1.00 82.88 505 ASN A N 1
ATOM 3970 C CA . ASN A 1 505 ? 17.056 15.783 10.740 1.00 82.88 505 ASN A CA 1
ATOM 3971 C C . ASN A 1 505 ? 18.162 16.836 10.993 1.00 82.88 505 ASN A C 1
ATOM 3973 O O . ASN A 1 505 ? 18.979 16.691 11.900 1.00 82.88 505 ASN A O 1
ATOM 3977 N N . THR A 1 506 ? 18.163 17.938 10.242 1.00 87.94 506 THR A N 1
ATOM 3978 C CA . THR A 1 506 ? 18.994 19.123 10.521 1.00 87.94 506 THR A CA 1
ATOM 3979 C C . THR A 1 506 ? 18.266 20.106 11.443 1.00 87.94 506 THR A C 1
ATOM 3981 O O . THR A 1 506 ? 17.032 20.150 11.443 1.00 87.94 506 THR A O 1
ATOM 3984 N N . GLU A 1 507 ? 19.004 20.939 12.189 1.00 88.81 507 GLU A N 1
ATOM 3985 C CA . GLU A 1 507 ? 18.422 22.010 13.026 1.00 88.81 507 GLU A CA 1
ATOM 3986 C C . GLU A 1 507 ? 17.498 22.926 12.210 1.00 88.81 507 GLU A C 1
ATOM 3988 O O . GLU A 1 507 ? 16.380 23.237 12.615 1.00 88.81 507 GLU A O 1
ATOM 3993 N N . ASP A 1 508 ? 17.944 23.292 11.015 1.00 89.31 508 ASP A N 1
ATOM 3994 C CA . ASP A 1 508 ? 17.203 24.115 10.070 1.00 89.31 508 ASP A CA 1
ATOM 3995 C C . ASP A 1 508 ? 15.874 23.457 9.634 1.00 89.31 508 ASP A C 1
ATOM 3997 O O . ASP A 1 508 ? 14.812 24.086 9.702 1.00 89.31 508 ASP A O 1
ATOM 4001 N N . SER A 1 509 ? 15.887 22.159 9.293 1.00 87.94 509 SER A N 1
ATOM 4002 C CA . SER A 1 509 ? 14.650 21.417 8.998 1.00 87.94 509 SER A CA 1
ATOM 4003 C C . SER A 1 509 ? 13.703 21.336 10.203 1.00 87.94 509 SER A C 1
ATOM 4005 O O . SER A 1 509 ? 12.491 21.482 10.042 1.00 87.94 509 SER A O 1
ATOM 4007 N N . PHE A 1 510 ? 14.241 21.183 11.417 1.00 87.19 510 PHE A N 1
ATOM 4008 C CA . PHE A 1 510 ? 13.466 21.148 12.657 1.00 87.19 510 PHE A CA 1
ATOM 4009 C C . PHE A 1 510 ? 12.786 22.493 12.946 1.00 87.19 510 PHE A C 1
ATOM 4011 O O . PHE A 1 510 ? 11.605 22.529 13.298 1.00 87.19 510 PHE A O 1
ATOM 4018 N N . ILE A 1 511 ? 13.496 23.610 12.756 1.00 86.75 511 ILE A N 1
ATOM 4019 C CA . ILE A 1 511 ? 12.941 24.959 12.934 1.00 86.75 511 ILE A CA 1
ATOM 4020 C C . ILE A 1 511 ? 11.828 25.219 11.911 1.00 86.75 511 ILE A C 1
ATOM 4022 O O . ILE A 1 511 ? 10.736 25.640 12.305 1.00 86.75 511 ILE A O 1
ATOM 4026 N N . ARG A 1 512 ? 12.056 24.916 10.623 1.00 85.62 512 ARG A N 1
ATOM 4027 C CA . ARG A 1 512 ? 11.039 25.078 9.565 1.00 85.62 512 ARG A CA 1
ATOM 4028 C C . ARG A 1 512 ? 9.790 24.232 9.795 1.00 85.62 512 ARG A C 1
ATOM 4030 O O . ARG A 1 512 ? 8.686 24.712 9.557 1.00 85.62 512 ARG A O 1
ATOM 4037 N N . ALA A 1 513 ? 9.954 23.011 10.300 1.00 83.38 513 ALA A N 1
ATOM 4038 C CA . ALA A 1 513 ? 8.859 22.097 10.622 1.00 83.38 513 ALA A CA 1
ATOM 4039 C C . ALA A 1 513 ? 8.059 22.503 11.878 1.00 83.38 513 ALA A C 1
ATOM 4041 O O . ALA A 1 513 ? 7.247 21.725 12.378 1.00 83.38 513 ALA A O 1
ATOM 4042 N N . GLY A 1 514 ? 8.294 23.697 12.437 1.00 83.50 514 GLY A N 1
ATOM 4043 C CA . GLY A 1 514 ? 7.612 24.159 13.643 1.00 83.50 514 GLY A CA 1
ATOM 4044 C C . GLY A 1 514 ? 8.059 23.412 14.899 1.00 83.50 514 GLY A C 1
ATOM 4045 O O . GLY A 1 514 ? 7.249 23.202 15.798 1.00 83.50 514 GLY A O 1
ATOM 4046 N N . ARG A 1 515 ? 9.340 23.018 14.963 1.00 85.06 515 ARG A N 1
ATOM 4047 C CA . ARG A 1 515 ? 9.947 22.249 16.066 1.00 85.06 515 ARG A CA 1
ATOM 4048 C C . ARG A 1 515 ? 9.359 20.842 16.225 1.00 85.06 515 ARG A C 1
ATOM 4050 O O . ARG A 1 515 ? 9.289 20.307 17.330 1.00 85.06 515 ARG A O 1
ATOM 4057 N N . VAL A 1 516 ? 8.962 20.232 15.111 1.00 84.94 516 VAL A N 1
ATOM 4058 C CA . VAL A 1 516 ? 8.605 18.811 15.010 1.00 84.94 516 VAL A CA 1
ATOM 4059 C C . VAL A 1 516 ? 9.824 18.061 14.466 1.00 84.94 516 VAL A C 1
ATOM 4061 O O . VAL A 1 516 ? 10.425 18.521 13.502 1.00 84.94 516 VAL A O 1
ATOM 4064 N N . SER A 1 517 ? 10.224 16.941 15.078 1.00 88.00 517 SER A N 1
ATOM 4065 C CA . SER A 1 517 ? 11.300 16.071 14.563 1.00 88.00 517 SER A CA 1
ATOM 4066 C C . SER A 1 517 ? 10.779 15.075 13.518 1.00 88.00 517 SER A C 1
ATOM 4068 O O . SER A 1 517 ? 9.568 14.864 13.417 1.00 88.00 517 SER A O 1
ATOM 4070 N N . VAL A 1 518 ? 11.675 14.440 12.749 1.00 89.31 518 VAL A N 1
ATOM 4071 C CA . VAL A 1 518 ? 11.298 13.415 11.752 1.00 89.31 518 VAL A CA 1
ATOM 4072 C C . VAL A 1 518 ? 10.514 12.287 12.419 1.00 89.31 518 VAL A C 1
ATOM 4074 O O . VAL A 1 518 ? 9.405 11.971 11.988 1.00 89.31 518 VAL A O 1
ATOM 4077 N N . ASP A 1 519 ? 11.034 11.749 13.523 1.00 85.81 519 ASP A N 1
ATOM 4078 C CA . ASP A 1 519 ? 10.381 10.674 14.276 1.00 85.81 519 ASP A CA 1
ATOM 4079 C C . ASP A 1 519 ? 9.002 11.099 14.777 1.00 85.81 519 ASP A C 1
ATOM 4081 O O . ASP A 1 519 ? 8.032 10.345 14.696 1.00 85.81 519 ASP A O 1
ATOM 4085 N N . GLN A 1 520 ? 8.874 12.343 15.240 1.00 81.81 520 GLN A N 1
ATOM 4086 C CA . GLN A 1 520 ? 7.596 12.854 15.707 1.00 81.81 520 GLN A CA 1
ATOM 4087 C C . GLN A 1 520 ? 6.580 12.995 14.568 1.00 81.81 520 GLN A C 1
ATOM 4089 O O . GLN A 1 520 ? 5.410 12.643 14.751 1.00 81.81 520 GLN A O 1
ATOM 4094 N N . ARG A 1 521 ? 7.004 13.478 13.393 1.00 88.81 521 ARG A N 1
ATOM 4095 C CA . ARG A 1 521 ? 6.156 13.540 12.194 1.00 88.81 521 ARG A CA 1
ATOM 4096 C C . ARG A 1 521 ? 5.715 12.134 11.777 1.00 88.81 521 ARG A C 1
ATOM 4098 O O . ARG A 1 521 ? 4.526 11.942 11.527 1.00 88.81 521 ARG A O 1
ATOM 4105 N N . LYS A 1 522 ? 6.626 11.150 11.795 1.00 87.06 522 LYS A N 1
ATOM 4106 C CA . LYS A 1 522 ? 6.313 9.736 11.528 1.00 87.06 522 LYS A CA 1
ATOM 4107 C C . LYS A 1 522 ? 5.269 9.180 12.482 1.00 87.06 522 LYS A C 1
ATOM 4109 O O . LYS A 1 522 ? 4.264 8.632 12.042 1.00 87.06 522 LYS A O 1
ATOM 4114 N N . MET A 1 523 ? 5.449 9.382 13.784 1.00 83.31 523 MET A N 1
ATOM 4115 C CA . MET A 1 523 ? 4.493 8.893 14.779 1.00 83.31 523 MET A CA 1
ATOM 4116 C C . MET A 1 523 ? 3.117 9.563 14.661 1.00 83.31 523 MET A C 1
ATOM 4118 O O . MET A 1 523 ? 2.098 8.906 14.889 1.00 83.31 523 MET A O 1
ATOM 4122 N N . ASN A 1 524 ? 3.067 10.844 14.278 1.00 85.06 524 ASN A N 1
ATOM 4123 C CA . ASN A 1 524 ? 1.812 11.548 14.007 1.00 85.06 524 ASN A CA 1
ATOM 4124 C C . ASN A 1 524 ? 1.076 10.948 12.798 1.00 85.06 524 ASN A C 1
ATOM 4126 O O . ASN A 1 524 ? -0.120 10.665 12.899 1.00 85.06 524 ASN A O 1
ATOM 4130 N N . ALA A 1 525 ? 1.795 10.721 11.695 1.00 90.75 525 ALA A N 1
ATOM 4131 C CA . ALA A 1 525 ? 1.271 10.116 10.472 1.00 90.75 525 ALA A CA 1
ATOM 4132 C C . ALA A 1 525 ? 0.735 8.699 10.720 1.00 90.75 525 ALA A C 1
ATOM 4134 O O . ALA A 1 525 ? -0.432 8.416 10.452 1.00 90.75 525 ALA A O 1
ATOM 4135 N N . VAL A 1 526 ? 1.557 7.839 11.332 1.00 88.19 526 VAL A N 1
ATOM 4136 C CA . VAL A 1 526 ? 1.222 6.447 11.677 1.00 88.19 526 VAL A CA 1
ATOM 4137 C C . VAL A 1 526 ? -0.046 6.390 12.512 1.00 88.19 526 VAL A C 1
ATOM 4139 O O . VAL A 1 526 ? -0.980 5.662 12.177 1.00 88.19 526 VAL A O 1
ATOM 4142 N N . ARG A 1 527 ? -0.117 7.191 13.582 1.00 84.75 527 ARG A N 1
ATOM 4143 C CA . ARG A 1 527 ? -1.298 7.224 14.447 1.00 84.75 527 ARG A CA 1
ATOM 4144 C C . ARG A 1 527 ? -2.541 7.635 13.670 1.00 84.75 527 ARG A C 1
ATOM 4146 O O . ARG A 1 527 ? -3.556 6.952 13.766 1.00 84.75 527 ARG A O 1
ATOM 4153 N N . ALA A 1 528 ? -2.473 8.721 12.904 1.00 90.00 528 ALA A N 1
ATOM 4154 C CA . ALA A 1 528 ? -3.616 9.180 12.127 1.00 90.00 528 ALA A CA 1
ATOM 4155 C C . ALA A 1 528 ? -4.060 8.121 11.102 1.00 90.00 528 ALA A C 1
ATOM 4157 O O . ALA A 1 528 ? -5.252 7.839 10.994 1.00 90.00 528 ALA A O 1
ATOM 4158 N N . TYR A 1 529 ? -3.117 7.472 10.413 1.00 93.00 529 TYR A N 1
ATOM 4159 C CA . TYR A 1 529 ? -3.407 6.420 9.441 1.00 93.00 529 TYR A CA 1
ATOM 4160 C C . TYR A 1 529 ? -4.081 5.206 10.096 1.00 93.00 529 TYR A C 1
ATOM 4162 O O . TYR A 1 529 ? -5.142 4.766 9.645 1.00 93.00 529 TYR A O 1
ATOM 4170 N N . PHE A 1 530 ? -3.547 4.709 11.218 1.00 89.75 530 PHE A N 1
ATOM 4171 C CA . PHE A 1 530 ? -4.181 3.630 11.979 1.00 89.75 530 PHE A CA 1
ATOM 4172 C C . PHE A 1 530 ? -5.534 4.040 12.567 1.00 89.75 530 PHE A C 1
ATOM 4174 O O . PHE A 1 530 ? -6.416 3.197 12.661 1.00 89.75 530 PHE A O 1
ATOM 4181 N N . GLU A 1 531 ? -5.763 5.297 12.935 1.00 91.00 531 GLU A N 1
ATOM 4182 C CA . GLU A 1 531 ? -7.079 5.733 13.414 1.00 91.00 531 GLU A CA 1
ATOM 4183 C C . GLU A 1 531 ? -8.125 5.763 12.288 1.00 91.00 531 GLU A C 1
ATOM 4185 O O . GLU A 1 531 ? -9.279 5.404 12.528 1.00 91.00 531 GLU A O 1
ATOM 4190 N N . TRP A 1 532 ? -7.730 6.148 11.069 1.00 95.44 532 TRP A N 1
ATOM 4191 C CA . TRP A 1 532 ? -8.630 6.502 9.958 1.00 95.44 532 TRP A CA 1
ATOM 4192 C C . TRP A 1 532 ? -8.796 5.446 8.857 1.00 95.44 532 TRP A C 1
ATOM 4194 O O . TRP A 1 532 ? -9.687 5.571 8.010 1.00 95.44 532 TRP A O 1
ATOM 4204 N N . MET A 1 533 ? -7.961 4.410 8.845 1.00 95.75 533 MET A N 1
ATOM 4205 C CA . MET A 1 533 ? -7.997 3.365 7.820 1.00 95.75 533 MET A CA 1
ATOM 4206 C C . MET A 1 533 ? -8.500 2.032 8.385 1.00 95.75 533 MET A C 1
ATOM 4208 O O . MET A 1 533 ? -8.193 1.706 9.533 1.00 95.75 533 MET A O 1
ATOM 4212 N N . PRO A 1 534 ? -9.251 1.215 7.619 1.00 96.44 534 PRO A N 1
ATOM 4213 C CA . PRO A 1 534 ? -9.874 -0.016 8.113 1.00 96.44 534 PRO A CA 1
ATOM 4214 C C . PRO A 1 534 ? -8.903 -1.214 8.168 1.00 96.44 534 PRO A C 1
ATOM 4216 O O . PRO A 1 534 ? -9.270 -2.327 7.815 1.00 96.44 534 PRO A O 1
ATOM 4219 N N . LEU A 1 535 ? -7.664 -1.000 8.611 1.00 91.56 535 LEU A N 1
ATOM 4220 C CA . LEU A 1 535 ? -6.648 -2.050 8.733 1.00 91.56 535 LEU A CA 1
ATOM 4221 C C . LEU A 1 535 ? -6.437 -2.514 10.175 1.00 91.56 535 LEU A C 1
ATOM 4223 O O . LEU A 1 535 ? -6.684 -1.765 11.134 1.00 91.56 535 LEU A O 1
ATOM 4227 N N . ARG A 1 536 ? -5.962 -3.755 10.307 1.00 88.06 536 ARG A N 1
ATOM 4228 C CA . ARG A 1 536 ? -5.473 -4.320 11.562 1.00 88.06 536 ARG A CA 1
ATOM 4229 C C . ARG A 1 536 ? -4.094 -3.783 11.869 1.00 88.06 536 ARG A C 1
ATOM 4231 O O . ARG A 1 536 ? -3.268 -3.563 10.991 1.00 88.06 536 ARG A O 1
ATOM 4238 N N . GLN A 1 537 ? -3.816 -3.711 13.155 1.00 77.69 537 GLN A N 1
ATOM 4239 C CA . GLN A 1 537 ? -2.443 -3.734 13.599 1.00 77.69 537 GLN A CA 1
ATOM 4240 C C . GLN A 1 537 ? -1.843 -5.115 13.347 1.00 77.69 537 GLN A C 1
ATOM 4242 O O . GLN A 1 537 ? -2.426 -6.124 13.745 1.00 77.69 537 GLN A O 1
ATOM 4247 N N . VAL A 1 538 ? -0.717 -5.158 12.640 1.00 72.62 538 VAL A N 1
ATOM 4248 C CA . VAL A 1 538 ? -0.145 -6.415 12.142 1.00 72.62 538 VAL A CA 1
ATOM 4249 C C . VAL A 1 538 ? 0.659 -7.124 13.210 1.00 72.62 538 VAL A C 1
ATOM 4251 O O . VAL A 1 538 ? 0.428 -8.292 13.510 1.00 72.62 538 VAL A O 1
ATOM 4254 N N . ASP A 1 539 ? 1.627 -6.406 13.755 1.00 64.69 539 ASP A N 1
ATOM 4255 C CA . ASP A 1 539 ? 2.430 -6.863 14.860 1.00 64.69 539 ASP A CA 1
ATOM 4256 C C . ASP A 1 539 ? 2.342 -5.782 15.900 1.00 64.69 539 ASP A C 1
ATOM 4258 O O . ASP A 1 539 ? 2.758 -4.642 15.709 1.00 64.69 539 ASP A O 1
ATOM 4262 N N . MET A 1 540 ? 1.749 -6.164 17.008 1.00 51.09 540 MET A N 1
ATOM 4263 C CA . MET A 1 540 ? 1.610 -5.271 18.117 1.00 51.09 540 MET A CA 1
ATOM 4264 C C . MET A 1 540 ? 2.947 -5.134 18.851 1.00 51.09 540 MET A C 1
ATOM 4266 O O . MET A 1 540 ? 2.953 -4.859 20.024 1.00 51.09 540 MET A O 1
ATOM 4270 N N . ASP A 1 541 ? 4.105 -5.379 18.275 1.00 47.72 541 ASP A N 1
ATOM 4271 C CA . ASP A 1 541 ? 5.374 -5.028 18.913 1.00 47.72 541 ASP A CA 1
ATOM 4272 C C . ASP A 1 541 ? 6.242 -4.159 18.008 1.00 47.72 541 ASP A C 1
ATOM 4274 O O . ASP A 1 541 ? 7.382 -3.847 18.345 1.00 47.72 541 ASP A O 1
ATOM 4278 N N . ASP A 1 542 ? 5.671 -3.748 16.878 1.00 67.69 542 ASP A N 1
ATOM 4279 C CA . ASP A 1 542 ? 6.334 -3.023 15.817 1.00 67.69 542 ASP A CA 1
ATOM 4280 C C . ASP A 1 542 ? 5.416 -1.893 15.329 1.00 67.69 542 ASP A C 1
ATOM 4282 O O . ASP A 1 542 ? 4.497 -2.086 14.532 1.00 67.69 542 ASP A O 1
ATOM 4286 N N . GLY A 1 543 ? 5.641 -0.694 15.874 1.00 64.81 543 GLY A N 1
ATOM 4287 C CA . GLY A 1 543 ? 4.761 0.461 15.679 1.00 64.81 543 GLY A CA 1
ATOM 4288 C C . GLY A 1 543 ? 4.737 1.007 14.251 1.00 64.81 543 GLY A C 1
ATOM 4289 O O . GLY A 1 543 ? 3.786 1.695 13.891 1.00 64.81 543 GLY A O 1
ATOM 4290 N N . LEU A 1 544 ? 5.744 0.679 13.438 1.00 77.62 544 LEU A N 1
ATOM 4291 C CA . LEU A 1 544 ? 5.786 1.023 12.019 1.00 77.62 544 LEU A CA 1
ATOM 4292 C C . LEU A 1 544 ? 5.304 -0.137 11.144 1.00 77.62 544 LEU A C 1
ATOM 4294 O O . LEU A 1 544 ? 5.341 -0.025 9.925 1.00 77.62 544 LEU A O 1
ATOM 4298 N N . ARG A 1 545 ? 4.807 -1.241 11.723 1.00 85.25 545 ARG A N 1
ATOM 4299 C CA . ARG A 1 545 ? 4.424 -2.407 10.933 1.00 85.25 545 ARG A CA 1
ATOM 4300 C C . ARG A 1 545 ? 3.084 -2.332 10.239 1.00 85.25 545 ARG A C 1
ATOM 4302 O O . ARG A 1 545 ? 2.036 -2.532 10.854 1.00 85.25 545 ARG A O 1
ATOM 4309 N N . VAL A 1 546 ? 3.152 -2.206 8.914 1.00 90.44 546 VAL A N 1
ATOM 4310 C CA . VAL A 1 546 ? 2.000 -2.301 8.006 1.00 90.44 546 VAL A CA 1
ATOM 4311 C C . VAL A 1 546 ? 2.066 -3.502 7.049 1.00 90.44 546 VAL A C 1
ATOM 4313 O O . VAL A 1 546 ? 1.019 -4.002 6.625 1.00 90.44 546 VAL A O 1
ATOM 4316 N N . TRP A 1 547 ? 3.260 -4.018 6.732 1.00 93.88 547 TRP A N 1
ATOM 4317 C CA . TRP A 1 547 ? 3.433 -5.140 5.799 1.00 93.88 547 TRP A CA 1
ATOM 4318 C C . TRP A 1 547 ? 2.921 -6.449 6.404 1.00 93.88 547 TRP A C 1
ATOM 4320 O O . TRP A 1 547 ? 3.221 -6.811 7.549 1.00 93.88 547 TRP A O 1
ATOM 4330 N N . ARG A 1 548 ? 2.120 -7.171 5.619 1.00 95.56 548 ARG A N 1
ATOM 4331 C CA . ARG A 1 548 ? 1.379 -8.372 6.033 1.00 95.56 548 ARG A CA 1
ATOM 4332 C C . ARG A 1 548 ? 0.988 -9.213 4.824 1.00 95.56 548 ARG A C 1
ATOM 4334 O O . ARG A 1 548 ? 1.136 -8.778 3.687 1.00 95.56 548 ARG A O 1
ATOM 4341 N N . SER A 1 549 ? 0.488 -10.419 5.066 1.00 96.81 549 SER A N 1
ATOM 4342 C CA . SER A 1 549 ? 0.100 -11.349 4.004 1.00 96.81 549 SER A CA 1
ATOM 4343 C C . SER A 1 549 ? -1.279 -11.958 4.240 1.00 96.81 549 SER A C 1
ATOM 4345 O O . SER A 1 549 ? -1.687 -12.159 5.385 1.00 96.81 549 SER A O 1
ATOM 4347 N N . PHE A 1 550 ? -1.966 -12.305 3.154 1.00 97.81 550 PHE A N 1
ATOM 4348 C CA . PHE A 1 550 ? -3.281 -12.938 3.149 1.00 97.81 550 PHE A CA 1
ATOM 4349 C C . PHE A 1 550 ? -3.239 -14.199 2.285 1.00 97.81 550 PHE A C 1
ATOM 4351 O O . PHE A 1 550 ? -2.918 -14.135 1.100 1.00 97.81 550 PHE A O 1
ATOM 4358 N N . ALA A 1 551 ? -3.598 -15.339 2.872 1.00 97.50 551 ALA A N 1
ATOM 4359 C CA . ALA A 1 551 ? -3.782 -16.587 2.140 1.00 97.50 551 ALA A CA 1
ATOM 4360 C C . ALA A 1 551 ? -5.237 -16.677 1.667 1.00 97.50 551 ALA A C 1
ATOM 4362 O O . ALA A 1 551 ? -6.112 -17.147 2.401 1.00 97.50 551 ALA A O 1
ATOM 4363 N N . LEU A 1 552 ? -5.503 -16.199 0.453 1.00 98.31 552 LEU A N 1
ATOM 4364 C CA . LEU A 1 552 ? -6.830 -16.207 -0.147 1.00 98.31 552 LEU A CA 1
ATOM 4365 C C . LEU A 1 552 ? -7.063 -17.548 -0.869 1.00 98.31 552 LEU A C 1
ATOM 4367 O O . LEU A 1 552 ? -7.021 -17.655 -2.098 1.00 98.31 552 LEU A O 1
ATOM 4371 N N . GLY A 1 553 ? -7.288 -18.596 -0.073 1.00 97.81 553 GLY A N 1
ATOM 4372 C CA . GLY A 1 553 ? -7.469 -19.951 -0.580 1.00 97.81 553 GLY A CA 1
ATOM 4373 C C . GLY A 1 553 ? -6.153 -20.588 -1.005 1.00 97.81 553 GLY A C 1
ATOM 4374 O O . GLY A 1 553 ? -5.048 -20.121 -0.693 1.00 97.81 553 GLY A O 1
ATOM 4375 N N . LYS A 1 554 ? -6.273 -21.665 -1.778 1.00 97.69 554 LYS A N 1
ATOM 4376 C CA . LYS A 1 554 ? -5.149 -22.197 -2.562 1.00 97.69 554 LYS A CA 1
ATOM 4377 C C . LYS A 1 554 ? -4.837 -21.326 -3.786 1.00 97.69 554 LYS A C 1
ATOM 4379 O O . LYS A 1 554 ? -3.824 -21.549 -4.441 1.00 97.69 554 LYS A O 1
ATOM 4384 N N . LEU A 1 555 ? -5.699 -20.358 -4.108 1.00 98.62 555 LEU A N 1
ATOM 4385 C CA . LEU A 1 555 ? -5.597 -19.567 -5.328 1.00 98.62 555 LEU A CA 1
ATOM 4386 C C . LEU A 1 555 ? -4.544 -18.458 -5.220 1.00 98.62 555 LEU A C 1
ATOM 4388 O O . LEU A 1 555 ? -3.657 -18.397 -6.065 1.00 98.62 555 LEU A O 1
ATOM 4392 N N . VAL A 1 556 ? -4.611 -17.608 -4.193 1.00 98.69 556 VAL A N 1
ATOM 4393 C CA . VAL A 1 556 ? -3.716 -16.446 -4.066 1.00 98.69 556 VAL A CA 1
ATOM 4394 C C . VAL A 1 556 ? -3.049 -16.413 -2.697 1.00 98.69 556 VAL A C 1
ATOM 4396 O O . VAL A 1 556 ? -3.721 -16.461 -1.670 1.00 98.69 556 VAL A O 1
ATOM 4399 N N . ASP A 1 557 ? -1.728 -16.254 -2.681 1.00 98.62 557 ASP A N 1
ATOM 4400 C CA . ASP A 1 557 ? -1.018 -15.634 -1.563 1.00 98.62 557 ASP A CA 1
ATOM 4401 C C . ASP A 1 557 ? -0.740 -14.171 -1.905 1.00 98.62 557 ASP A C 1
ATOM 4403 O O . ASP A 1 557 ? 0.061 -13.883 -2.794 1.00 98.62 557 ASP A O 1
ATOM 4407 N N . LEU A 1 558 ? -1.405 -13.254 -1.204 1.00 98.81 558 LEU A N 1
ATOM 4408 C CA . LEU A 1 558 ? -1.176 -11.817 -1.319 1.00 98.81 558 LEU A CA 1
ATOM 4409 C C . LEU A 1 558 ? -0.164 -11.383 -0.257 1.00 98.81 558 LEU A C 1
ATOM 4411 O O . LEU A 1 558 ? -0.385 -11.610 0.933 1.00 98.81 558 LEU A O 1
ATOM 4415 N N . VAL A 1 559 ? 0.918 -10.732 -0.668 1.00 98.62 559 VAL A N 1
ATOM 4416 C CA . VAL A 1 559 ? 1.968 -10.197 0.202 1.00 98.62 559 VAL A CA 1
ATOM 4417 C C . VAL A 1 559 ? 2.049 -8.688 -0.002 1.00 98.62 559 VAL A C 1
ATOM 4419 O O . VAL A 1 559 ? 2.405 -8.236 -1.082 1.00 98.62 559 VAL A O 1
ATOM 4422 N N . MET A 1 560 ? 1.720 -7.911 1.027 1.00 98.25 560 MET A N 1
ATOM 4423 C CA . MET A 1 560 ? 1.795 -6.447 1.009 1.00 98.25 560 MET A CA 1
ATOM 4424 C C . MET A 1 560 ? 3.092 -6.005 1.684 1.00 98.25 560 MET A C 1
ATOM 4426 O O . MET A 1 560 ? 3.300 -6.342 2.852 1.00 98.25 560 MET A O 1
ATOM 4430 N N . LEU A 1 561 ? 3.943 -5.276 0.964 1.00 98.25 561 LEU A N 1
ATOM 4431 C CA . LEU A 1 561 ? 5.239 -4.766 1.417 1.00 98.25 561 LEU A CA 1
ATOM 4432 C C . LEU A 1 561 ? 5.135 -3.306 1.873 1.00 98.25 561 LEU A C 1
ATOM 4434 O O . LEU A 1 561 ? 4.262 -2.582 1.419 1.00 98.25 561 LEU A O 1
ATOM 4438 N N . ASP A 1 562 ? 6.041 -2.883 2.751 1.00 96.50 562 ASP A N 1
ATOM 4439 C CA . ASP A 1 562 ? 6.416 -1.482 2.987 1.00 96.50 562 ASP A CA 1
ATOM 4440 C C . ASP A 1 562 ? 7.806 -1.241 2.390 1.00 96.50 562 ASP A C 1
ATOM 4442 O O . ASP A 1 562 ? 8.777 -1.882 2.796 1.00 96.50 562 ASP A O 1
ATOM 4446 N N . THR A 1 563 ? 7.907 -0.362 1.400 1.00 96.50 563 THR A N 1
ATOM 4447 C CA . THR A 1 563 ? 9.180 0.016 0.770 1.00 96.50 563 THR A CA 1
ATOM 4448 C C . THR A 1 563 ? 9.525 1.482 1.023 1.00 96.50 563 THR A C 1
ATOM 4450 O O . THR A 1 563 ? 10.134 2.124 0.166 1.00 96.50 563 THR A O 1
ATOM 4453 N N . ARG A 1 564 ? 9.108 2.049 2.163 1.00 93.75 564 ARG A N 1
ATOM 4454 C CA . ARG A 1 564 ? 9.331 3.462 2.510 1.00 93.75 564 ARG A CA 1
ATOM 4455 C C . ARG A 1 564 ? 9.854 3.667 3.915 1.00 93.75 564 ARG A C 1
ATOM 4457 O O . ARG A 1 564 ? 11.002 4.051 4.103 1.00 93.75 564 ARG A O 1
ATOM 4464 N N . ASN A 1 565 ? 9.000 3.487 4.915 1.00 87.56 565 ASN A N 1
ATOM 4465 C CA . ASN A 1 565 ? 9.189 4.182 6.188 1.00 87.56 565 ASN A CA 1
ATOM 4466 C C . ASN A 1 565 ? 9.770 3.300 7.289 1.00 87.56 565 ASN A C 1
ATOM 4468 O O . ASN A 1 565 ? 10.240 3.846 8.291 1.00 87.56 565 ASN A O 1
ATOM 4472 N N . TYR A 1 566 ? 9.770 1.979 7.091 1.00 88.31 566 TYR A N 1
ATOM 4473 C CA . TYR A 1 566 ? 10.238 1.033 8.094 1.00 88.31 566 TYR A CA 1
ATOM 4474 C C . TYR A 1 566 ? 11.757 1.088 8.311 1.00 88.31 566 TYR A C 1
ATOM 4476 O O . TYR A 1 566 ? 12.211 1.491 9.378 1.00 88.31 566 TYR A O 1
ATOM 4484 N N . ASP A 1 567 ? 12.549 0.716 7.302 1.00 90.94 567 ASP A N 1
ATOM 4485 C CA . ASP A 1 567 ? 14.016 0.619 7.427 1.00 90.94 567 ASP A CA 1
ATOM 4486 C C . ASP A 1 567 ? 14.728 0.835 6.074 1.00 90.94 567 ASP A C 1
ATOM 4488 O O . ASP A 1 567 ? 15.806 0.309 5.801 1.00 90.94 567 ASP A O 1
ATOM 4492 N N . ARG A 1 568 ? 14.100 1.607 5.179 1.00 94.88 568 ARG A N 1
ATOM 4493 C CA . ARG A 1 568 ? 14.655 1.954 3.865 1.00 94.88 568 ARG A CA 1
ATOM 4494 C C . ARG A 1 568 ? 15.912 2.815 4.014 1.00 94.88 568 ARG A C 1
ATOM 4496 O O . ARG A 1 568 ? 15.891 3.843 4.695 1.00 94.88 568 ARG A O 1
ATOM 4503 N N . SER A 1 569 ? 16.985 2.436 3.317 1.00 95.94 569 SER A N 1
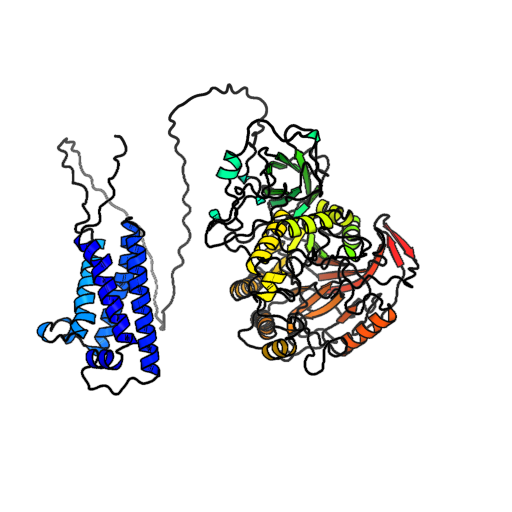ATOM 4504 C CA . SER A 1 569 ? 18.201 3.259 3.183 1.00 95.94 569 SER A CA 1
ATOM 4505 C C . SER A 1 569 ? 17.898 4.556 2.428 1.00 95.94 569 SER A C 1
ATOM 4507 O O . SER A 1 569 ? 16.957 4.585 1.645 1.00 95.94 569 SER A O 1
ATOM 4509 N N . ILE A 1 570 ? 18.699 5.612 2.608 1.00 95.25 570 ILE A N 1
ATOM 4510 C CA . ILE A 1 570 ? 18.472 6.927 1.973 1.00 95.25 570 ILE A CA 1
ATOM 4511 C C . ILE A 1 570 ? 18.124 6.827 0.478 1.00 95.25 570 ILE A C 1
ATOM 4513 O O . ILE A 1 570 ? 18.795 6.112 -0.268 1.00 95.25 570 ILE A O 1
ATOM 4517 N N . THR A 1 571 ? 17.075 7.533 0.061 1.00 95.38 571 THR A N 1
ATOM 4518 C CA . THR A 1 571 ? 16.622 7.623 -1.337 1.00 95.38 571 THR A CA 1
ATOM 4519 C C . THR A 1 571 ? 17.083 8.935 -1.988 1.00 95.38 571 THR A C 1
ATOM 4521 O O . THR A 1 571 ? 17.794 9.717 -1.349 1.00 95.38 571 THR A O 1
ATOM 4524 N N . THR A 1 572 ? 16.729 9.184 -3.252 1.00 92.88 572 THR A N 1
ATOM 4525 C CA . THR A 1 572 ? 16.955 10.500 -3.864 1.00 92.88 572 THR A CA 1
ATOM 4526 C C . THR A 1 572 ? 16.060 11.559 -3.215 1.00 92.88 572 THR A C 1
ATOM 4528 O O . THR A 1 572 ? 14.867 11.359 -3.016 1.00 92.88 572 THR A O 1
ATOM 4531 N N . LEU A 1 573 ? 16.658 12.691 -2.861 1.00 92.12 573 LEU A N 1
ATOM 4532 C CA . LEU A 1 573 ? 16.054 13.840 -2.188 1.00 92.12 573 LEU A CA 1
ATOM 4533 C C . LEU A 1 573 ? 16.251 15.110 -3.033 1.00 92.12 573 LEU A C 1
ATOM 4535 O O . LEU A 1 573 ? 16.423 16.202 -2.495 1.00 92.12 573 LEU A O 1
ATOM 4539 N N . ASN A 1 574 ? 16.302 14.959 -4.360 1.00 85.44 574 ASN A N 1
ATOM 4540 C CA . ASN A 1 574 ? 16.600 15.982 -5.376 1.00 85.44 574 ASN A CA 1
ATOM 4541 C C . ASN A 1 574 ? 18.062 16.460 -5.458 1.00 85.44 574 ASN A C 1
ATOM 4543 O O . ASN A 1 574 ? 18.498 16.854 -6.535 1.00 85.44 574 ASN A O 1
ATOM 4547 N N . TRP A 1 575 ? 18.835 16.430 -4.369 1.00 90.06 575 TRP A N 1
ATOM 4548 C CA . TRP A 1 575 ? 20.223 16.931 -4.345 1.00 90.06 575 TRP A CA 1
ATOM 4549 C C . TRP A 1 575 ? 21.300 15.834 -4.311 1.00 90.06 575 TRP A C 1
ATOM 4551 O O . TRP A 1 575 ? 22.479 16.140 -4.456 1.00 90.06 575 TRP A O 1
ATOM 4561 N N . ASN A 1 576 ? 20.923 14.568 -4.106 1.00 93.81 576 ASN A N 1
ATOM 4562 C CA . ASN A 1 576 ? 21.841 13.434 -3.917 1.00 93.81 576 ASN A CA 1
ATOM 4563 C C . ASN A 1 576 ? 21.646 12.300 -4.938 1.00 93.81 576 ASN A C 1
ATOM 4565 O O . ASN A 1 576 ? 22.058 11.176 -4.658 1.00 93.81 576 ASN A O 1
ATOM 4569 N N . THR A 1 577 ? 21.004 12.552 -6.083 1.00 92.50 577 THR A N 1
ATOM 4570 C CA . THR A 1 577 ? 20.718 11.500 -7.077 1.00 92.50 577 THR A CA 1
ATOM 4571 C C . THR A 1 577 ? 21.985 10.762 -7.512 1.00 92.50 577 THR A C 1
ATOM 4573 O O . THR A 1 577 ? 22.001 9.540 -7.434 1.00 92.50 577 THR A O 1
ATOM 4576 N N . ASP A 1 578 ? 23.062 11.478 -7.850 1.00 94.75 578 ASP A N 1
ATOM 4577 C CA . ASP A 1 578 ? 24.331 10.864 -8.281 1.00 94.75 578 ASP A CA 1
ATOM 4578 C C . ASP A 1 578 ? 24.901 9.916 -7.216 1.00 94.75 578 ASP A C 1
ATOM 4580 O O . ASP A 1 578 ? 25.286 8.786 -7.512 1.00 94.75 578 ASP A O 1
ATOM 4584 N N . TYR A 1 579 ? 24.874 10.345 -5.949 1.00 95.56 579 TYR A N 1
ATOM 4585 C CA . TYR A 1 579 ? 25.306 9.522 -4.819 1.00 95.56 579 TYR A CA 1
ATOM 4586 C C . TYR A 1 579 ? 24.444 8.266 -4.671 1.00 95.56 579 TYR A C 1
ATOM 4588 O O . TYR A 1 579 ? 24.968 7.178 -4.446 1.00 95.56 579 TYR A O 1
ATOM 4596 N N . VAL A 1 580 ? 23.120 8.396 -4.801 1.00 96.12 580 VAL A N 1
ATOM 4597 C CA . VAL A 1 580 ? 22.196 7.258 -4.699 1.00 96.12 580 VAL A CA 1
ATOM 4598 C C . VAL A 1 580 ? 22.420 6.260 -5.834 1.00 96.12 580 VAL A C 1
ATOM 4600 O O . VAL A 1 580 ? 22.428 5.055 -5.575 1.00 96.12 580 VAL A O 1
ATOM 4603 N N . THR A 1 581 ? 22.653 6.742 -7.055 1.00 94.25 581 THR A N 1
ATOM 4604 C CA . THR A 1 581 ? 23.007 5.900 -8.202 1.00 94.25 581 THR A CA 1
ATOM 4605 C C . THR A 1 581 ? 24.310 5.143 -7.949 1.00 94.25 581 THR A C 1
ATOM 4607 O O . THR A 1 581 ? 24.343 3.926 -8.145 1.00 94.25 581 THR A O 1
ATOM 4610 N N . GLU A 1 582 ? 25.351 5.817 -7.446 1.00 95.62 582 GLU A N 1
ATOM 4611 C CA . GLU A 1 582 ? 26.657 5.214 -7.138 1.00 95.62 582 GLU A CA 1
ATOM 4612 C C . GLU A 1 582 ? 26.533 4.046 -6.145 1.00 95.62 582 GLU A C 1
ATOM 4614 O O . GLU A 1 582 ? 27.106 2.976 -6.356 1.00 95.62 582 GLU A O 1
ATOM 4619 N N . ILE A 1 583 ? 25.726 4.210 -5.092 1.00 96.19 583 ILE A N 1
ATOM 4620 C CA . ILE A 1 583 ? 25.551 3.185 -4.049 1.00 96.19 583 ILE A CA 1
ATOM 4621 C C . ILE A 1 583 ? 24.409 2.200 -4.327 1.00 96.19 583 ILE A C 1
ATOM 4623 O O . ILE A 1 583 ? 24.136 1.335 -3.493 1.00 96.19 583 ILE A O 1
ATOM 4627 N N . SER A 1 584 ? 23.710 2.313 -5.460 1.00 95.31 584 SER A N 1
ATOM 4628 C CA . SER A 1 584 ? 22.487 1.542 -5.754 1.00 95.31 584 SER A CA 1
ATOM 4629 C C . SER A 1 584 ? 22.678 0.021 -5.641 1.00 95.31 584 SER A C 1
ATOM 4631 O O . SER A 1 584 ? 21.775 -0.692 -5.190 1.00 95.31 584 SER A O 1
ATOM 4633 N N . ASN A 1 585 ? 23.871 -0.476 -5.986 1.00 95.50 585 ASN A N 1
ATOM 4634 C CA . ASN A 1 585 ? 24.249 -1.889 -5.918 1.00 95.50 585 ASN A CA 1
ATOM 4635 C C . ASN A 1 585 ? 25.166 -2.239 -4.724 1.00 95.50 585 ASN A C 1
ATOM 4637 O O . ASN A 1 585 ? 25.734 -3.331 -4.688 1.00 95.50 585 ASN A O 1
ATOM 4641 N N . ASP A 1 586 ? 25.317 -1.348 -3.737 1.00 96.81 586 ASP A N 1
ATOM 4642 C CA . ASP A 1 586 ? 26.024 -1.666 -2.491 1.00 96.81 586 ASP A CA 1
ATOM 4643 C C . ASP A 1 586 ? 25.303 -2.814 -1.761 1.00 96.81 586 ASP A C 1
ATOM 4645 O O . ASP A 1 586 ? 24.092 -2.771 -1.523 1.00 96.81 586 ASP A O 1
ATOM 4649 N N . ALA A 1 587 ? 26.055 -3.849 -1.379 1.00 94.12 587 ALA A N 1
ATOM 4650 C CA . ALA A 1 587 ? 25.533 -5.040 -0.716 1.00 94.12 587 ALA A CA 1
ATOM 4651 C C . ALA A 1 587 ? 24.744 -4.730 0.570 1.00 94.12 587 ALA A C 1
ATOM 4653 O O . ALA A 1 587 ? 23.776 -5.436 0.873 1.00 94.12 587 ALA A O 1
ATOM 4654 N N . GLY A 1 588 ? 25.139 -3.688 1.310 1.00 91.75 588 GLY A N 1
ATOM 4655 C CA . GLY A 1 588 ? 24.494 -3.255 2.550 1.00 91.75 588 GLY A CA 1
ATOM 4656 C C . GLY A 1 588 ? 23.210 -2.451 2.344 1.00 91.75 588 GLY A C 1
ATOM 4657 O O . GLY A 1 588 ? 22.453 -2.256 3.296 1.00 91.75 588 GLY A O 1
ATOM 4658 N N . ARG A 1 589 ? 22.930 -2.000 1.116 1.00 94.62 589 ARG A N 1
ATOM 4659 C CA . ARG A 1 589 ? 21.753 -1.187 0.814 1.00 94.62 589 ARG A CA 1
ATOM 4660 C C . ARG A 1 589 ? 20.477 -2.027 0.895 1.00 94.62 589 ARG A C 1
ATOM 4662 O O . ARG A 1 589 ? 20.399 -3.165 0.414 1.00 94.62 589 ARG A O 1
ATOM 4669 N N . THR A 1 590 ? 19.454 -1.461 1.529 1.00 95.38 590 THR A N 1
ATOM 4670 C CA . THR A 1 590 ? 18.174 -2.141 1.758 1.00 95.38 590 THR A CA 1
ATOM 4671 C C . THR A 1 590 ? 16.988 -1.211 1.540 1.00 95.38 590 THR A C 1
ATOM 4673 O O . THR A 1 590 ? 17.026 -0.037 1.913 1.00 95.38 590 THR A O 1
ATOM 4676 N N . LEU A 1 591 ? 15.940 -1.749 0.917 1.00 96.75 591 LEU A N 1
ATOM 4677 C CA . LEU A 1 591 ? 14.673 -1.063 0.663 1.00 96.75 591 LEU A CA 1
ATOM 4678 C C . LEU A 1 591 ? 13.643 -1.336 1.771 1.00 96.75 591 LEU A C 1
ATOM 4680 O O . LEU A 1 591 ? 12.804 -0.491 2.058 1.00 96.75 591 LEU A O 1
ATOM 4684 N N . MET A 1 592 ? 13.719 -2.514 2.393 1.00 94.38 592 MET A N 1
ATOM 4685 C CA . MET A 1 592 ? 12.732 -3.013 3.361 1.00 94.38 592 MET A CA 1
ATOM 4686 C C . MET A 1 592 ? 13.310 -3.239 4.767 1.00 94.38 592 MET A C 1
ATOM 4688 O O . MET A 1 592 ? 12.561 -3.480 5.707 1.00 94.38 592 MET A O 1
ATOM 4692 N N . GLY A 1 593 ? 14.634 -3.236 4.925 1.00 94.12 593 GLY A N 1
ATOM 4693 C CA . GLY A 1 593 ? 15.301 -3.710 6.137 1.00 94.12 593 GLY A CA 1
ATOM 4694 C C . GLY A 1 593 ? 15.357 -5.231 6.253 1.00 94.12 593 GLY A C 1
ATOM 4695 O O . GLY A 1 593 ? 14.578 -5.976 5.650 1.00 94.12 593 GLY A O 1
ATOM 4696 N N . GLY A 1 594 ? 16.273 -5.719 7.093 1.00 93.88 594 GLY A N 1
ATOM 4697 C CA . GLY A 1 594 ? 16.550 -7.156 7.215 1.00 93.88 594 GLY A CA 1
ATOM 4698 C C . GLY A 1 594 ? 15.371 -7.985 7.744 1.00 93.88 594 GLY A C 1
ATOM 4699 O O . GLY A 1 594 ? 15.203 -9.146 7.352 1.00 93.88 594 GLY A O 1
ATOM 4700 N N . LEU A 1 595 ? 14.529 -7.404 8.608 1.00 93.25 595 LEU A N 1
ATOM 4701 C CA . LEU A 1 595 ? 13.377 -8.092 9.205 1.00 93.25 595 LEU A CA 1
ATOM 4702 C C . LEU A 1 595 ? 12.281 -8.376 8.175 1.00 93.25 595 LEU A C 1
ATOM 4704 O O . LEU A 1 595 ? 11.847 -9.527 8.040 1.00 93.25 595 LEU A O 1
ATOM 4708 N N . GLN A 1 596 ? 11.851 -7.347 7.442 1.00 96.12 596 GLN A N 1
ATOM 4709 C CA . GLN A 1 596 ? 10.840 -7.489 6.402 1.00 96.12 596 GLN A CA 1
ATOM 4710 C C . GLN A 1 596 ? 11.381 -8.275 5.211 1.00 96.12 596 GLN A C 1
ATOM 4712 O O . GLN A 1 596 ? 10.676 -9.156 4.728 1.00 96.12 596 GLN A O 1
ATOM 4717 N N . GLU A 1 597 ? 12.628 -8.045 4.788 1.00 96.19 597 GLU A N 1
ATOM 4718 C CA . GLU A 1 597 ? 13.249 -8.793 3.690 1.00 96.19 597 GLU A CA 1
ATOM 4719 C C . GLU A 1 597 ? 13.261 -10.304 3.986 1.00 96.19 597 GLU A C 1
ATOM 4721 O O . GLU A 1 597 ? 12.741 -11.116 3.216 1.00 96.19 597 GLU A O 1
ATOM 4726 N N . SER A 1 598 ? 13.742 -10.692 5.171 1.00 97.00 598 SER A N 1
ATOM 4727 C CA . SER A 1 598 ? 13.749 -12.098 5.587 1.00 97.00 598 SER A CA 1
ATOM 4728 C C . SER A 1 598 ? 12.336 -12.675 5.715 1.00 97.00 598 SER A C 1
ATOM 4730 O O . SER A 1 598 ? 12.108 -13.852 5.427 1.00 97.00 598 SER A O 1
ATOM 4732 N N . TRP A 1 599 ? 11.371 -11.879 6.187 1.00 97.56 599 TRP A N 1
ATOM 4733 C CA . TRP A 1 599 ? 9.969 -12.290 6.252 1.00 97.56 599 TRP A CA 1
ATOM 4734 C C . TRP A 1 599 ? 9.378 -12.507 4.857 1.00 97.56 599 TRP A C 1
ATOM 4736 O O . TRP A 1 599 ? 8.736 -13.536 4.646 1.00 97.56 599 TRP A O 1
ATOM 4746 N N . PHE A 1 600 ? 9.636 -11.601 3.916 1.00 98.50 600 PHE A N 1
ATOM 4747 C CA . PHE A 1 600 ? 9.128 -11.650 2.550 1.00 98.50 600 PHE A CA 1
ATOM 4748 C C . PHE A 1 600 ? 9.607 -12.908 1.826 1.00 98.50 600 PHE A C 1
ATOM 4750 O O . PHE A 1 600 ? 8.792 -13.682 1.323 1.00 98.50 600 PHE A O 1
ATOM 4757 N N . TYR A 1 601 ? 10.909 -13.194 1.875 1.00 98.56 601 TYR A N 1
ATOM 4758 C CA . TYR A 1 601 ? 11.471 -14.398 1.260 1.00 98.56 601 TYR A CA 1
ATOM 4759 C C . TYR A 1 601 ? 10.886 -15.678 1.862 1.00 98.56 601 TYR A C 1
ATOM 4761 O O . TYR A 1 601 ? 10.547 -16.615 1.137 1.00 98.56 601 TYR A O 1
ATOM 4769 N N . ARG A 1 602 ? 10.659 -15.706 3.184 1.00 98.50 602 ARG A N 1
ATOM 4770 C CA . ARG A 1 602 ? 9.945 -16.821 3.820 1.00 98.50 602 ARG A CA 1
ATOM 4771 C C . ARG A 1 602 ? 8.502 -16.941 3.337 1.00 98.50 602 ARG A C 1
ATOM 4773 O O . ARG A 1 602 ? 8.059 -18.071 3.150 1.00 98.50 602 ARG A O 1
ATOM 4780 N N . GLN A 1 603 ? 7.774 -15.840 3.128 1.00 98.44 603 GLN A N 1
ATOM 4781 C CA . GLN A 1 603 ? 6.411 -15.901 2.582 1.00 98.44 603 GLN A CA 1
ATOM 4782 C C . GLN A 1 603 ? 6.400 -16.514 1.181 1.00 98.44 603 GLN A C 1
ATOM 4784 O O . GLN A 1 603 ? 5.617 -17.427 0.932 1.00 98.44 603 GLN A O 1
ATOM 4789 N N . LEU A 1 604 ? 7.311 -16.097 0.298 1.00 98.62 604 LEU A N 1
ATOM 4790 C CA . LEU A 1 604 ? 7.420 -16.643 -1.059 1.00 98.62 604 LEU A CA 1
ATOM 4791 C C . LEU A 1 604 ? 7.718 -18.152 -1.048 1.00 98.62 604 LEU A C 1
ATOM 4793 O O . LEU A 1 604 ? 7.011 -18.940 -1.683 1.00 98.62 604 LEU A O 1
ATOM 4797 N N . ILE A 1 605 ? 8.715 -18.571 -0.261 1.00 98.69 605 ILE A N 1
ATOM 4798 C CA . ILE A 1 605 ? 9.108 -19.982 -0.126 1.00 98.69 605 ILE A CA 1
ATOM 4799 C C . ILE A 1 605 ? 7.968 -20.812 0.480 1.00 98.69 605 ILE A C 1
ATOM 4801 O O . ILE A 1 605 ? 7.659 -21.902 -0.007 1.00 98.69 605 ILE A O 1
ATOM 4805 N N . ASN A 1 606 ? 7.317 -20.315 1.534 1.00 98.25 606 ASN A N 1
ATOM 4806 C CA . ASN A 1 606 ? 6.202 -21.013 2.174 1.00 98.25 606 ASN A CA 1
ATOM 4807 C C . ASN A 1 606 ? 4.987 -21.107 1.248 1.00 98.25 606 ASN A C 1
ATOM 4809 O O . ASN A 1 606 ? 4.344 -22.152 1.206 1.00 98.25 606 ASN A O 1
ATOM 4813 N N . SER A 1 607 ? 4.717 -20.064 0.466 1.00 98.25 607 SER A N 1
ATOM 4814 C CA . SER A 1 607 ? 3.672 -20.064 -0.554 1.00 98.25 607 SER A CA 1
ATOM 4815 C C . SER A 1 607 ? 3.899 -21.164 -1.594 1.00 98.25 607 SER A C 1
ATOM 4817 O O . SER A 1 607 ? 2.975 -21.916 -1.914 1.00 98.25 607 SER A O 1
ATOM 4819 N N . LYS A 1 608 ? 5.133 -21.307 -2.110 1.00 97.06 608 LYS A N 1
ATOM 4820 C CA . LYS A 1 608 ? 5.498 -22.393 -3.044 1.00 97.06 608 LYS A CA 1
ATOM 4821 C C . LYS A 1 608 ? 5.325 -23.761 -2.392 1.00 97.06 608 LYS A C 1
ATOM 4823 O O . LYS A 1 608 ? 4.691 -24.630 -2.982 1.00 97.06 608 LYS A O 1
ATOM 4828 N N . LYS A 1 609 ? 5.800 -23.937 -1.155 1.00 97.25 609 LYS A N 1
ATOM 4829 C CA . LYS A 1 609 ? 5.638 -25.191 -0.390 1.00 97.25 609 LYS A CA 1
ATOM 4830 C C . LYS A 1 609 ? 4.174 -25.557 -0.142 1.00 97.25 609 LYS A C 1
ATOM 4832 O O . LYS A 1 609 ? 3.831 -26.733 -0.166 1.00 97.25 609 LYS A O 1
ATOM 4837 N N . ARG A 1 610 ? 3.313 -24.561 0.080 1.00 95.75 610 ARG A N 1
ATOM 4838 C CA . ARG A 1 610 ? 1.863 -24.730 0.256 1.00 95.75 610 ARG A CA 1
ATOM 4839 C C . ARG A 1 610 ? 1.129 -25.018 -1.061 1.00 95.75 610 ARG A C 1
ATOM 4841 O O . ARG A 1 610 ? -0.056 -25.330 -1.026 1.00 95.75 610 ARG A O 1
ATOM 4848 N N . ALA A 1 611 ? 1.821 -24.920 -2.198 1.00 95.94 611 ALA A N 1
ATOM 4849 C CA . ALA A 1 611 ? 1.256 -25.025 -3.538 1.00 95.94 611 ALA A CA 1
ATOM 4850 C C . ALA A 1 611 ? 0.147 -23.992 -3.814 1.00 95.94 611 ALA A C 1
ATOM 4852 O O . ALA A 1 611 ? -0.819 -24.286 -4.517 1.00 95.94 611 ALA A O 1
ATOM 4853 N N . ALA A 1 612 ? 0.292 -22.771 -3.281 1.00 97.25 612 ALA A N 1
ATOM 4854 C CA . ALA A 1 612 ? -0.566 -21.666 -3.695 1.00 97.25 612 ALA A CA 1
ATOM 4855 C C . ALA A 1 612 ? -0.321 -21.341 -5.174 1.00 97.25 612 ALA A C 1
ATOM 4857 O O . ALA A 1 612 ? 0.832 -21.335 -5.635 1.00 97.25 612 ALA A O 1
ATOM 4858 N N . LYS A 1 613 ? -1.407 -21.090 -5.908 1.00 98.12 613 LYS A N 1
ATOM 4859 C CA . LYS A 1 613 ? -1.373 -20.979 -7.365 1.00 98.12 613 LYS A CA 1
ATOM 4860 C C . LYS A 1 613 ? -0.666 -19.716 -7.838 1.00 98.12 613 LYS A C 1
ATOM 4862 O O . LYS A 1 613 ? 0.225 -19.814 -8.678 1.00 98.12 613 LYS A O 1
ATOM 4867 N N . TRP A 1 614 ? -1.028 -18.578 -7.257 1.00 98.75 614 TRP A N 1
ATOM 4868 C CA . TRP A 1 614 ? -0.493 -17.260 -7.578 1.00 98.75 614 TRP A CA 1
ATOM 4869 C C . TRP A 1 614 ? 0.103 -16.594 -6.343 1.00 98.75 614 TRP A C 1
ATOM 4871 O O . TRP A 1 614 ? -0.442 -16.699 -5.241 1.00 98.75 614 TRP A O 1
ATOM 4881 N N . ARG A 1 615 ? 1.210 -15.879 -6.543 1.00 98.75 615 ARG A N 1
ATOM 4882 C CA . ARG A 1 615 ? 1.813 -14.975 -5.558 1.00 98.75 615 ARG A CA 1
ATOM 4883 C C . ARG A 1 615 ? 1.594 -13.563 -6.056 1.00 98.75 615 ARG A C 1
ATOM 4885 O O . ARG A 1 615 ? 2.125 -13.206 -7.100 1.00 98.75 615 ARG A O 1
ATOM 4892 N N . LEU A 1 616 ? 0.797 -12.787 -5.339 1.00 98.88 616 LEU A N 1
ATOM 4893 C CA . LEU A 1 616 ? 0.581 -11.377 -5.635 1.00 98.88 616 LEU A CA 1
ATOM 4894 C C . LEU A 1 616 ? 1.399 -10.553 -4.644 1.00 98.88 616 LEU A C 1
ATOM 4896 O O . LEU A 1 616 ? 1.235 -10.713 -3.437 1.00 98.88 616 LEU A O 1
ATOM 4900 N N . ILE A 1 617 ? 2.284 -9.695 -5.141 1.00 98.88 617 ILE A N 1
ATOM 4901 C CA . ILE A 1 617 ? 3.178 -8.871 -4.331 1.00 98.88 617 ILE A CA 1
ATOM 4902 C C . ILE A 1 617 ? 2.763 -7.414 -4.515 1.00 98.88 617 ILE A C 1
ATOM 4904 O O . ILE A 1 617 ? 3.013 -6.830 -5.564 1.00 98.88 617 ILE A O 1
ATOM 4908 N N . GLY A 1 618 ? 2.109 -6.841 -3.506 1.00 98.50 618 GLY A N 1
ATOM 4909 C CA . GLY A 1 618 ? 1.822 -5.412 -3.443 1.00 98.50 618 GLY A CA 1
ATOM 4910 C C . GLY A 1 618 ? 3.052 -4.649 -2.959 1.00 98.50 618 GLY A C 1
ATOM 4911 O O . GLY A 1 618 ? 3.490 -4.852 -1.826 1.00 98.50 618 GLY A O 1
ATOM 4912 N N . SER A 1 619 ? 3.583 -3.791 -3.821 1.00 97.00 619 SER A N 1
ATOM 4913 C CA . SER A 1 619 ? 4.691 -2.862 -3.597 1.00 97.00 619 SER A CA 1
ATOM 4914 C C . SER A 1 619 ? 4.197 -1.441 -3.868 1.00 97.00 619 SER A C 1
ATOM 4916 O O . SER A 1 619 ? 3.222 -1.241 -4.589 1.00 97.00 619 SER A O 1
ATOM 4918 N N . GLN A 1 620 ? 4.855 -0.446 -3.292 1.00 98.06 620 GLN A N 1
ATOM 4919 C CA . GLN A 1 620 ? 4.565 0.960 -3.551 1.00 98.06 620 GLN A CA 1
ATOM 4920 C C . GLN A 1 620 ? 5.106 1.371 -4.924 1.00 98.06 620 GLN A C 1
ATOM 4922 O O . GLN A 1 620 ? 4.389 1.908 -5.758 1.00 98.06 620 GLN A O 1
ATOM 4927 N N . ILE A 1 621 ? 6.368 1.022 -5.170 1.00 98.06 621 ILE A N 1
ATOM 4928 C CA . ILE A 1 621 ? 7.192 1.489 -6.289 1.00 98.06 621 ILE A CA 1
ATOM 4929 C C . ILE A 1 621 ? 7.480 0.372 -7.292 1.00 98.06 621 ILE A C 1
ATOM 4931 O O . ILE A 1 621 ? 7.541 -0.804 -6.913 1.00 98.06 621 ILE A O 1
ATOM 4935 N N . VAL A 1 622 ? 7.696 0.760 -8.556 1.00 98.00 622 VAL A N 1
ATOM 4936 C CA . VAL A 1 622 ? 7.967 -0.139 -9.693 1.00 98.00 622 VAL A CA 1
ATOM 4937 C C . VAL A 1 622 ? 9.183 -1.031 -9.427 1.00 98.00 622 VAL A C 1
ATOM 4939 O O . VAL A 1 622 ? 10.260 -0.545 -9.071 1.00 98.00 622 VAL A O 1
ATOM 4942 N N . PHE A 1 623 ? 8.992 -2.340 -9.597 1.00 98.25 623 PHE A N 1
ATOM 4943 C CA . PHE A 1 623 ? 9.982 -3.391 -9.376 1.00 98.25 623 PHE A CA 1
ATOM 4944 C C . PHE A 1 623 ? 10.846 -3.662 -10.606 1.00 98.25 623 PHE A C 1
ATOM 4946 O O . PHE A 1 623 ? 12.057 -3.862 -10.479 1.00 98.25 623 PHE A O 1
ATOM 4953 N N . SER A 1 624 ? 10.235 -3.728 -11.789 1.00 96.56 624 SER A N 1
ATOM 4954 C CA . SER A 1 624 ? 10.904 -4.015 -13.060 1.00 96.56 624 SER A CA 1
ATOM 4955 C C . SER A 1 624 ? 11.969 -2.970 -13.337 1.00 96.56 624 SER A C 1
ATOM 4957 O O . SER A 1 624 ? 11.879 -1.839 -12.865 1.00 96.56 624 SER A O 1
ATOM 4959 N N . ARG A 1 625 ? 13.027 -3.364 -14.050 1.00 95.00 625 ARG A N 1
ATOM 4960 C CA . ARG A 1 625 ? 14.056 -2.395 -14.428 1.00 95.00 625 ARG A CA 1
ATOM 4961 C C . ARG A 1 625 ? 13.447 -1.474 -15.477 1.00 95.00 625 ARG A C 1
ATOM 4963 O O . ARG A 1 625 ? 12.770 -1.951 -16.382 1.00 95.00 625 ARG A O 1
ATOM 4970 N N . VAL A 1 626 ? 13.644 -0.170 -15.325 1.00 95.44 626 VAL A N 1
ATOM 4971 C CA . VAL A 1 626 ? 13.167 0.805 -16.308 1.00 95.44 626 VAL A CA 1
AT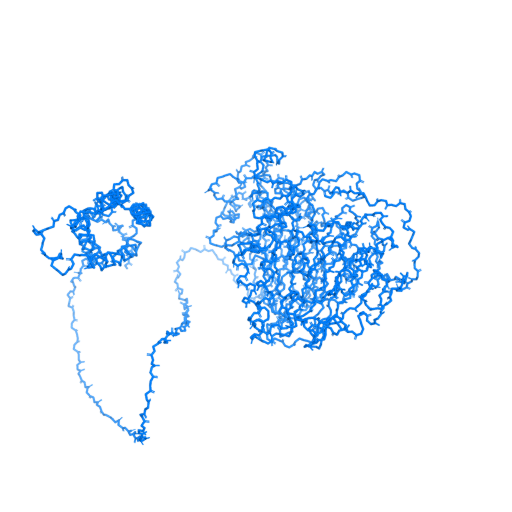OM 4972 C C . VAL A 1 626 ? 14.269 1.815 -16.570 1.00 95.44 626 VAL A C 1
ATOM 4974 O O . VAL A 1 626 ? 14.510 2.723 -15.778 1.00 95.44 626 VAL A O 1
ATOM 4977 N N . ASN A 1 627 ? 14.929 1.664 -17.712 1.00 96.56 627 ASN A N 1
ATOM 4978 C CA . ASN A 1 627 ? 15.769 2.690 -18.293 1.00 96.56 627 ASN A CA 1
ATOM 4979 C C . ASN A 1 627 ? 14.898 3.898 -18.675 1.00 96.56 627 ASN A C 1
ATOM 4981 O O . ASN A 1 627 ? 14.028 3.815 -19.546 1.00 96.56 627 ASN A O 1
ATOM 4985 N N . ILE A 1 628 ? 15.144 5.012 -17.995 1.00 95.19 628 ILE A N 1
ATOM 4986 C CA . ILE A 1 628 ? 14.434 6.285 -18.123 1.00 95.19 628 ILE A CA 1
ATOM 4987 C C . ILE A 1 628 ? 15.312 7.387 -18.735 1.00 95.19 628 ILE A C 1
ATOM 4989 O O . ILE A 1 628 ? 14.929 8.559 -18.675 1.00 95.19 628 ILE A O 1
ATOM 4993 N N . THR A 1 629 ? 16.464 7.054 -19.334 1.00 95.75 629 THR A N 1
ATOM 4994 C CA . THR A 1 629 ? 17.373 8.025 -19.977 1.00 95.75 629 THR A CA 1
ATOM 4995 C C . THR A 1 629 ? 16.654 8.886 -21.021 1.00 95.75 629 THR A C 1
ATOM 4997 O O . THR A 1 629 ? 16.943 10.069 -21.158 1.00 95.75 629 THR A O 1
ATOM 5000 N N . THR A 1 630 ? 15.660 8.341 -21.728 1.00 93.19 630 THR A N 1
ATOM 5001 C CA . THR A 1 630 ? 14.868 9.090 -22.721 1.00 93.19 630 THR A CA 1
ATOM 5002 C C . THR A 1 630 ? 13.694 9.877 -22.153 1.00 93.19 630 THR A C 1
ATOM 5004 O O . THR A 1 630 ? 12.891 10.409 -22.922 1.00 93.19 630 THR A O 1
ATOM 5007 N N . TRP A 1 631 ? 13.564 9.957 -20.830 1.00 92.44 631 TRP A N 1
ATOM 5008 C CA . TRP A 1 631 ? 12.487 10.681 -20.167 1.00 92.44 631 TRP A CA 1
ATOM 5009 C C . TRP A 1 631 ? 13.003 11.758 -19.205 1.00 92.44 631 TRP A C 1
ATOM 5011 O O . TRP A 1 631 ? 12.899 12.940 -19.525 1.00 92.44 631 TRP A O 1
ATOM 5021 N N . PHE A 1 632 ? 13.518 11.371 -18.035 1.00 90.19 632 PHE A N 1
ATOM 5022 C CA . PHE A 1 632 ? 14.088 12.304 -17.046 1.00 90.19 632 PHE A CA 1
ATOM 5023 C C . PHE A 1 632 ? 15.429 11.840 -16.464 1.00 90.19 632 PHE A C 1
ATOM 5025 O O . PHE A 1 632 ? 16.012 12.555 -15.650 1.00 90.19 632 PHE A O 1
ATOM 5032 N N . GLY A 1 633 ? 15.909 10.657 -16.855 1.00 91.12 633 GLY A N 1
ATOM 5033 C CA . GLY A 1 633 ? 17.242 10.176 -16.501 1.00 91.12 633 GLY A CA 1
ATOM 5034 C C . GLY A 1 633 ? 18.335 10.782 -17.383 1.00 91.12 633 GLY A C 1
ATOM 5035 O O . GLY A 1 633 ? 18.067 11.546 -18.310 1.00 91.12 633 GLY A O 1
ATOM 5036 N N . THR A 1 634 ? 19.576 10.390 -17.116 1.00 93.00 634 THR A N 1
ATOM 5037 C CA . THR A 1 634 ? 20.746 10.699 -17.957 1.00 93.00 634 THR A CA 1
ATOM 5038 C C . THR A 1 634 ? 21.476 9.408 -18.334 1.00 93.00 634 THR A C 1
ATOM 5040 O O . THR A 1 634 ? 21.007 8.317 -18.003 1.00 93.00 634 THR A O 1
ATOM 5043 N N . GLU A 1 635 ? 22.588 9.489 -19.066 1.00 92.12 635 GLU A N 1
ATOM 5044 C CA . GLU A 1 635 ? 23.432 8.308 -19.309 1.00 92.12 635 GLU A CA 1
ATOM 5045 C C . GLU A 1 635 ? 24.130 7.852 -18.018 1.00 92.12 635 GLU A C 1
ATOM 5047 O O . GLU A 1 635 ? 24.282 6.655 -17.781 1.00 92.12 635 GLU A O 1
ATOM 5052 N N . GLU A 1 636 ? 24.492 8.802 -17.154 1.00 92.06 636 GLU A N 1
ATOM 5053 C CA . GLU A 1 636 ? 25.093 8.561 -15.841 1.00 92.06 636 GLU A CA 1
ATOM 5054 C C . GLU A 1 636 ? 24.063 8.050 -14.825 1.00 92.06 636 GLU A C 1
ATOM 5056 O O . GLU A 1 636 ? 24.377 7.190 -14.005 1.00 92.06 636 GLU A O 1
ATOM 5061 N N . ASN A 1 637 ? 22.821 8.539 -14.912 1.00 92.25 637 ASN A N 1
ATOM 5062 C CA . ASN A 1 637 ? 21.705 8.171 -14.040 1.00 92.25 637 ASN A CA 1
ATOM 5063 C C . ASN A 1 637 ? 20.521 7.618 -14.856 1.00 92.25 637 ASN A C 1
ATOM 5065 O O . ASN A 1 637 ? 19.491 8.289 -14.991 1.00 92.25 637 ASN A O 1
ATOM 5069 N N . PRO A 1 638 ? 20.636 6.404 -15.417 1.00 94.75 638 PRO A N 1
ATOM 5070 C CA . PRO A 1 638 ? 19.638 5.873 -16.343 1.00 94.75 638 PRO A CA 1
ATOM 5071 C C . PRO A 1 638 ? 18.383 5.308 -15.665 1.00 94.75 638 PRO A C 1
ATOM 5073 O O . PRO A 1 638 ? 17.441 4.954 -16.368 1.00 94.75 638 PRO A O 1
ATOM 5076 N N . TYR A 1 639 ? 18.335 5.209 -14.332 1.00 95.56 639 TYR A N 1
ATOM 5077 C CA . TYR A 1 639 ? 17.225 4.584 -13.598 1.00 95.56 639 TYR A CA 1
ATOM 5078 C C . TYR A 1 639 ? 16.592 5.512 -12.562 1.00 95.56 639 TYR A C 1
ATOM 5080 O O . TYR A 1 639 ? 17.233 6.431 -12.049 1.00 95.56 639 TYR A O 1
ATOM 5088 N N . ASN A 1 640 ? 15.338 5.225 -12.194 1.00 94.88 640 ASN A N 1
ATOM 5089 C CA . ASN A 1 640 ? 14.688 5.912 -11.082 1.00 94.88 640 ASN A CA 1
ATOM 5090 C C . ASN A 1 640 ? 15.295 5.454 -9.742 1.00 94.88 640 ASN A C 1
ATOM 5092 O O . ASN A 1 640 ? 14.980 4.378 -9.232 1.00 94.88 640 ASN A O 1
ATOM 5096 N N . SER A 1 641 ? 16.127 6.316 -9.157 1.00 94.31 641 SER A N 1
ATOM 5097 C CA . SER A 1 641 ? 16.786 6.106 -7.860 1.00 94.31 641 SER A CA 1
ATOM 5098 C C . SER A 1 641 ? 15.829 6.013 -6.664 1.00 94.31 641 SER A C 1
ATOM 5100 O O . SER A 1 641 ? 16.236 5.571 -5.588 1.00 94.31 641 SER A O 1
ATOM 5102 N N . ASP A 1 642 ? 14.572 6.422 -6.834 1.00 95.69 642 ASP A N 1
ATOM 5103 C CA . ASP A 1 642 ? 13.528 6.266 -5.824 1.00 95.69 642 ASP A CA 1
ATOM 5104 C C . ASP A 1 642 ? 12.733 4.950 -5.961 1.00 95.69 642 ASP A C 1
ATOM 5106 O O . ASP A 1 642 ? 12.062 4.527 -5.019 1.00 95.69 642 ASP A O 1
ATOM 5110 N N . ALA A 1 643 ? 12.859 4.254 -7.094 1.00 96.56 643 ALA A N 1
ATOM 5111 C CA . ALA A 1 643 ? 12.236 2.954 -7.338 1.00 96.56 643 ALA A CA 1
ATOM 5112 C C . ALA A 1 643 ? 13.147 1.783 -6.905 1.00 96.56 643 ALA A C 1
ATOM 5114 O O . ALA A 1 643 ? 14.220 1.982 -6.331 1.00 96.56 643 ALA A O 1
ATOM 5115 N N . TRP A 1 644 ? 12.755 0.533 -7.202 1.00 97.75 644 TRP A N 1
ATOM 5116 C CA . TRP A 1 644 ? 13.586 -0.645 -6.897 1.00 97.75 644 TRP A CA 1
ATOM 5117 C C . TRP A 1 644 ? 14.957 -0.619 -7.591 1.00 97.75 644 TRP A C 1
ATOM 5119 O O . TRP A 1 644 ? 15.899 -1.231 -7.085 1.00 97.75 644 TRP A O 1
ATOM 5129 N N . ASP A 1 645 ? 15.094 0.101 -8.708 1.00 95.88 645 ASP A N 1
ATOM 5130 C CA . ASP A 1 645 ? 16.380 0.291 -9.391 1.00 95.88 645 ASP A CA 1
ATOM 5131 C C . ASP A 1 645 ? 17.369 1.148 -8.580 1.00 95.88 645 ASP A C 1
ATOM 5133 O O . ASP A 1 645 ? 18.577 0.974 -8.699 1.00 95.88 645 ASP A O 1
ATOM 5137 N N . GLY A 1 646 ? 16.898 1.987 -7.652 1.00 96.12 646 GLY A N 1
ATOM 5138 C CA . GLY A 1 646 ? 17.763 2.639 -6.663 1.00 96.12 646 GLY A CA 1
ATOM 5139 C C . GLY A 1 646 ? 18.313 1.690 -5.590 1.00 96.12 646 GLY A C 1
ATOM 5140 O O . GLY A 1 646 ? 19.106 2.108 -4.747 1.00 96.12 646 GLY A O 1
ATOM 5141 N N . TYR A 1 647 ? 17.878 0.424 -5.578 1.00 97.50 647 TYR A N 1
ATOM 5142 C CA . TYR A 1 647 ? 18.193 -0.591 -4.567 1.00 97.50 647 TYR A CA 1
ATOM 5143 C C . TYR A 1 647 ? 18.512 -1.944 -5.230 1.00 97.50 647 TYR A C 1
ATOM 5145 O O . TYR A 1 647 ? 18.041 -2.997 -4.778 1.00 97.50 647 TYR A O 1
ATOM 5153 N N . PHE A 1 648 ? 19.330 -1.929 -6.293 1.00 95.94 648 PHE A N 1
ATOM 5154 C CA . PHE A 1 648 ? 19.711 -3.108 -7.082 1.00 95.94 648 PHE A CA 1
ATOM 5155 C C . PHE A 1 648 ? 20.156 -4.298 -6.234 1.00 95.94 648 PHE A C 1
ATOM 5157 O O . PHE A 1 648 ? 19.732 -5.421 -6.503 1.00 95.94 648 PHE A O 1
ATOM 5164 N N . ALA A 1 649 ? 20.930 -4.083 -5.167 1.00 96.00 649 ALA A N 1
ATOM 5165 C CA . ALA A 1 649 ? 21.355 -5.178 -4.297 1.00 96.00 649 ALA A CA 1
ATOM 5166 C C . ALA A 1 649 ? 20.158 -5.909 -3.654 1.00 96.00 649 ALA A C 1
ATOM 5168 O O . ALA A 1 649 ? 20.110 -7.142 -3.635 1.00 96.00 649 ALA A O 1
ATOM 5169 N N . ASN A 1 650 ? 19.151 -5.172 -3.173 1.00 97.06 650 ASN A N 1
ATOM 5170 C CA . ASN A 1 650 ? 17.945 -5.755 -2.581 1.00 97.06 650 ASN A CA 1
ATOM 5171 C C . ASN A 1 650 ? 17.041 -6.405 -3.647 1.00 97.06 650 ASN A C 1
ATOM 5173 O O . ASN A 1 650 ? 16.471 -7.475 -3.399 1.00 97.06 650 ASN A O 1
ATOM 5177 N N . LYS A 1 651 ? 16.936 -5.793 -4.835 1.00 97.38 651 LYS A N 1
ATOM 5178 C CA . LYS A 1 651 ? 16.225 -6.343 -6.003 1.00 97.38 651 LYS A CA 1
ATOM 5179 C C . LYS A 1 651 ? 16.838 -7.671 -6.458 1.00 97.38 651 LYS A C 1
ATOM 5181 O O . LYS A 1 651 ? 16.124 -8.663 -6.600 1.00 97.38 651 LYS A O 1
ATOM 5186 N N . ASN A 1 652 ? 18.164 -7.731 -6.573 1.00 97.00 652 ASN A N 1
ATOM 5187 C CA . ASN A 1 652 ? 18.912 -8.933 -6.938 1.00 97.00 652 ASN A CA 1
ATOM 5188 C C . ASN A 1 652 ? 18.719 -10.056 -5.915 1.00 97.00 652 ASN A C 1
ATOM 5190 O O . ASN A 1 652 ? 18.480 -11.193 -6.307 1.00 97.00 652 ASN A O 1
ATOM 5194 N N . ARG A 1 653 ? 18.729 -9.767 -4.605 1.00 97.50 653 ARG A N 1
ATOM 5195 C CA . ARG A 1 653 ? 18.418 -10.779 -3.573 1.00 97.50 653 ARG A CA 1
ATOM 5196 C C . ARG A 1 653 ? 16.985 -11.314 -3.681 1.00 97.50 653 ARG A C 1
ATOM 5198 O O . ARG A 1 653 ? 16.760 -12.507 -3.455 1.00 97.50 653 ARG A O 1
ATOM 5205 N N . THR A 1 654 ? 16.036 -10.469 -4.087 1.00 98.06 654 THR A N 1
ATOM 5206 C CA . THR A 1 654 ? 14.644 -10.876 -4.332 1.00 98.06 654 THR A CA 1
ATOM 5207 C C . THR A 1 654 ? 14.547 -11.809 -5.536 1.00 98.06 654 THR A C 1
ATOM 5209 O O . THR A 1 654 ? 14.033 -12.921 -5.408 1.00 98.06 654 THR A O 1
ATOM 5212 N N . LEU A 1 655 ? 15.100 -11.407 -6.684 1.00 98.19 655 LEU A N 1
ATOM 5213 C CA . LEU A 1 655 ? 15.123 -12.225 -7.901 1.00 98.19 655 LEU A CA 1
ATOM 5214 C C . LEU A 1 655 ? 15.876 -13.539 -7.678 1.00 98.19 655 LEU A C 1
ATOM 5216 O O . LEU A 1 655 ? 15.362 -14.603 -8.021 1.00 98.19 655 LEU A O 1
ATOM 5220 N N . LYS A 1 656 ? 17.028 -13.491 -7.003 1.00 97.62 656 LYS A N 1
ATOM 5221 C CA . LYS A 1 656 ? 17.793 -14.675 -6.599 1.00 97.62 656 LYS A CA 1
ATOM 5222 C C . LYS A 1 656 ? 16.955 -15.644 -5.779 1.00 97.62 656 LYS A C 1
ATOM 5224 O O . LYS A 1 656 ? 16.960 -16.836 -6.057 1.00 97.62 656 LYS A O 1
ATOM 5229 N N . THR A 1 657 ? 16.204 -15.141 -4.799 1.00 98.44 657 THR A N 1
ATOM 5230 C CA . THR A 1 657 ? 15.318 -15.975 -3.977 1.00 98.44 657 THR A CA 1
ATOM 5231 C C . THR A 1 657 ? 14.258 -16.671 -4.827 1.00 98.44 657 THR A C 1
ATOM 5233 O O . THR A 1 657 ? 14.016 -17.862 -4.626 1.00 98.44 657 THR A O 1
ATOM 5236 N N . LEU A 1 658 ? 13.643 -15.961 -5.778 1.00 98.38 658 LEU A N 1
ATOM 5237 C CA . LEU A 1 658 ? 12.651 -16.543 -6.682 1.00 98.38 658 LEU A CA 1
ATOM 5238 C C . LEU A 1 658 ? 13.269 -17.624 -7.581 1.00 98.38 658 LEU A C 1
ATOM 5240 O O . LEU A 1 658 ? 12.720 -18.720 -7.667 1.00 98.38 658 LEU A O 1
ATOM 5244 N N . TYR A 1 659 ? 14.428 -17.350 -8.187 1.00 96.81 659 TYR A N 1
ATOM 5245 C CA . TYR A 1 659 ? 15.129 -18.293 -9.062 1.00 96.81 659 TYR A CA 1
ATOM 5246 C C . TYR A 1 659 ? 15.639 -19.535 -8.325 1.00 96.81 659 TYR A C 1
ATOM 5248 O O . TYR A 1 659 ? 15.344 -20.653 -8.742 1.00 96.81 659 TYR A O 1
ATOM 5256 N N . ASP A 1 660 ? 16.366 -19.364 -7.218 1.00 97.25 660 ASP A N 1
ATOM 5257 C CA . ASP A 1 660 ? 16.981 -20.471 -6.470 1.00 97.25 660 ASP A CA 1
ATOM 5258 C C . ASP A 1 660 ? 15.947 -21.453 -5.902 1.00 97.25 660 ASP A C 1
ATOM 5260 O O . ASP A 1 660 ? 16.262 -22.614 -5.641 1.00 97.25 660 ASP A O 1
ATOM 5264 N N . ASN A 1 661 ? 14.715 -20.986 -5.685 1.00 98.06 661 ASN A N 1
ATOM 5265 C CA . ASN A 1 661 ? 13.626 -21.779 -5.120 1.00 98.06 661 ASN A CA 1
ATOM 5266 C C . ASN A 1 661 ? 12.558 -22.169 -6.160 1.00 98.06 661 ASN A C 1
ATOM 5268 O O . ASN A 1 661 ? 11.502 -22.669 -5.764 1.00 98.06 661 ASN A O 1
ATOM 5272 N N . ASP A 1 662 ? 12.806 -21.943 -7.458 1.00 96.44 662 ASP A N 1
ATOM 5273 C CA . ASP A 1 662 ? 11.864 -22.241 -8.550 1.00 96.44 662 ASP A CA 1
ATOM 5274 C C . ASP A 1 662 ? 10.458 -21.647 -8.298 1.00 96.44 662 ASP A C 1
ATOM 5276 O O . ASP A 1 662 ? 9.417 -22.309 -8.361 1.00 96.44 662 ASP A O 1
ATOM 5280 N N . ILE A 1 663 ? 10.398 -20.376 -7.911 1.00 98.19 663 ILE A N 1
ATOM 5281 C CA . ILE A 1 663 ? 9.142 -19.706 -7.569 1.00 98.19 663 ILE A CA 1
ATOM 5282 C C . ILE A 1 663 ? 8.633 -18.948 -8.796 1.00 98.19 663 ILE A C 1
ATOM 5284 O O . ILE A 1 663 ? 9.087 -17.842 -9.067 1.00 98.19 663 ILE A O 1
ATOM 5288 N N . GLY A 1 664 ? 7.668 -19.536 -9.509 1.00 97.00 664 GLY A N 1
ATOM 5289 C CA . GLY A 1 664 ? 6.902 -18.895 -10.590 1.00 97.00 664 GLY A CA 1
ATOM 5290 C C . GLY A 1 664 ? 5.516 -18.393 -10.153 1.00 97.00 664 GLY A C 1
ATOM 5291 O O . GLY A 1 664 ? 5.170 -18.419 -8.965 1.00 97.00 664 GLY A O 1
ATOM 5292 N N . ASN A 1 665 ? 4.700 -17.991 -11.132 1.00 98.38 665 ASN A N 1
ATOM 5293 C CA . ASN A 1 665 ? 3.362 -17.409 -10.991 1.00 98.38 665 ASN A CA 1
ATOM 5294 C C . ASN A 1 665 ? 3.351 -16.184 -10.058 1.00 98.38 665 ASN A C 1
ATOM 5296 O O . ASN A 1 665 ? 2.482 -16.052 -9.188 1.00 98.38 665 ASN A O 1
ATOM 5300 N N . ASN A 1 666 ? 4.345 -15.309 -10.217 1.00 98.75 666 ASN A N 1
ATOM 5301 C CA . ASN A 1 666 ? 4.461 -14.075 -9.446 1.00 98.75 666 ASN A CA 1
ATOM 5302 C C . ASN A 1 666 ? 3.818 -12.914 -10.207 1.00 98.75 666 ASN A C 1
ATOM 5304 O O . ASN A 1 666 ? 4.076 -12.726 -11.393 1.00 98.75 666 ASN A O 1
ATOM 5308 N N . ILE A 1 667 ? 3.006 -12.123 -9.518 1.00 98.88 667 ILE A N 1
ATOM 5309 C CA . ILE A 1 667 ? 2.424 -10.886 -10.028 1.00 98.88 667 ILE A CA 1
ATOM 5310 C C . ILE A 1 667 ? 2.838 -9.768 -9.079 1.00 98.88 667 ILE A C 1
ATOM 5312 O O . ILE A 1 667 ? 2.345 -9.700 -7.953 1.00 98.88 667 ILE A O 1
ATOM 5316 N N . PHE A 1 668 ? 3.761 -8.917 -9.512 1.00 98.81 668 PHE A N 1
ATOM 5317 C CA . PHE A 1 668 ? 4.081 -7.680 -8.806 1.00 98.81 668 PHE A CA 1
ATOM 5318 C C . PHE A 1 668 ? 3.053 -6.607 -9.161 1.00 98.81 668 PHE A C 1
ATOM 5320 O O . PHE A 1 668 ? 2.590 -6.526 -10.298 1.00 98.81 668 PHE A O 1
ATOM 5327 N N . MET A 1 669 ? 2.675 -5.810 -8.172 1.00 98.69 669 MET A N 1
ATOM 5328 C CA . MET A 1 669 ? 1.724 -4.715 -8.308 1.00 98.69 669 MET A CA 1
ATOM 5329 C C . MET A 1 669 ? 2.326 -3.474 -7.674 1.00 98.69 669 MET A C 1
ATOM 5331 O O . MET A 1 669 ? 2.728 -3.541 -6.511 1.00 98.69 669 MET A O 1
ATOM 5335 N N . SER A 1 670 ? 2.339 -2.370 -8.417 1.00 98.25 670 SER A N 1
ATOM 5336 C CA . SER A 1 670 ? 2.987 -1.126 -7.987 1.00 98.25 670 SER A CA 1
ATOM 5337 C C . SER A 1 670 ? 2.139 0.110 -8.310 1.00 98.25 670 SER A C 1
ATOM 5339 O O . SER A 1 670 ? 1.268 0.068 -9.186 1.00 98.25 670 SER A O 1
ATOM 5341 N N . GLY A 1 671 ? 2.375 1.190 -7.570 1.00 97.25 671 GLY A N 1
ATOM 5342 C CA . GLY A 1 671 ? 1.797 2.522 -7.743 1.00 97.25 671 GLY A CA 1
ATOM 5343 C C . GLY A 1 671 ? 2.897 3.562 -7.981 1.00 97.25 671 GLY A C 1
ATOM 5344 O O . GLY A 1 671 ? 3.708 3.365 -8.885 1.00 97.25 671 GLY A O 1
ATOM 5345 N N . ASP A 1 672 ? 2.910 4.631 -7.169 1.00 97.88 672 ASP A N 1
ATOM 5346 C CA . ASP A 1 672 ? 3.901 5.732 -7.114 1.00 97.88 672 ASP A CA 1
ATOM 5347 C C . ASP A 1 672 ? 4.042 6.562 -8.400 1.00 97.88 672 ASP A C 1
ATOM 5349 O O . ASP A 1 672 ? 3.784 7.759 -8.423 1.00 97.88 672 ASP A O 1
ATOM 5353 N N . SER A 1 673 ? 4.364 5.934 -9.526 1.00 96.56 673 SER A N 1
ATOM 5354 C CA . SER A 1 673 ? 4.867 6.639 -10.702 1.00 96.56 673 SER A CA 1
ATOM 5355 C C . SER A 1 673 ? 3.800 7.450 -11.454 1.00 96.56 673 SER A C 1
ATOM 5357 O O . SER A 1 673 ? 4.105 8.066 -12.471 1.00 96.56 673 SER A O 1
ATOM 5359 N N . HIS A 1 674 ? 2.526 7.342 -11.067 1.00 97.75 674 HIS A N 1
ATOM 5360 C CA . HIS A 1 674 ? 1.344 7.898 -11.744 1.00 97.75 674 HIS A CA 1
ATOM 5361 C C . HIS A 1 674 ? 1.164 7.479 -13.220 1.00 97.75 674 HIS A C 1
ATOM 5363 O O . HIS A 1 674 ? 0.435 8.134 -13.975 1.00 97.75 674 HIS A O 1
ATOM 5369 N N . LEU A 1 675 ? 1.768 6.372 -13.651 1.00 97.38 675 LEU A N 1
ATOM 5370 C CA . LEU A 1 675 ? 1.737 5.875 -15.033 1.00 97.38 675 LEU A CA 1
ATOM 5371 C C . LEU A 1 675 ? 1.321 4.397 -15.043 1.00 97.38 675 LEU A C 1
ATOM 5373 O O . LEU A 1 675 ? 1.482 3.703 -14.045 1.00 97.38 675 LEU A O 1
ATOM 5377 N N . ASN A 1 676 ? 0.771 3.920 -16.156 1.00 98.44 676 ASN A N 1
ATOM 5378 C CA . ASN A 1 676 ? 0.443 2.509 -16.329 1.00 98.44 676 ASN A CA 1
ATOM 5379 C C . ASN A 1 676 ? 1.620 1.763 -16.966 1.00 98.44 676 ASN A C 1
ATOM 5381 O O . ASN A 1 676 ? 2.189 2.231 -17.958 1.00 98.44 676 ASN A O 1
ATOM 5385 N N . TRP A 1 677 ? 1.932 0.583 -16.429 1.00 98.06 677 TRP A N 1
ATOM 5386 C CA . TRP A 1 677 ? 3.005 -0.283 -16.917 1.00 98.06 677 TRP A CA 1
ATOM 5387 C C . TRP A 1 677 ? 2.576 -1.744 -16.876 1.00 98.06 677 TRP A C 1
ATOM 5389 O O . TRP A 1 677 ? 1.993 -2.195 -15.887 1.00 98.06 677 TRP A O 1
ATOM 5399 N N . ALA A 1 678 ? 2.928 -2.488 -17.919 1.00 98.56 678 ALA A N 1
ATOM 5400 C CA . ALA A 1 678 ? 2.885 -3.942 -17.909 1.00 98.56 678 ALA A CA 1
ATOM 5401 C C . ALA A 1 678 ? 4.238 -4.484 -18.377 1.00 98.56 678 ALA A C 1
ATOM 5403 O O . ALA A 1 678 ? 4.627 -4.262 -19.526 1.00 98.56 678 ALA A O 1
ATOM 5404 N N . SER A 1 679 ? 4.935 -5.198 -17.496 1.00 98.56 679 SER A N 1
ATOM 5405 C CA . SER A 1 679 ? 6.285 -5.715 -17.743 1.00 98.56 679 SER A CA 1
ATOM 5406 C C . SER A 1 679 ? 6.371 -7.202 -17.429 1.00 98.56 679 SER A C 1
ATOM 5408 O O . SER A 1 679 ? 5.715 -7.694 -16.512 1.00 98.56 679 SER A O 1
ATOM 5410 N N . ASP A 1 680 ? 7.212 -7.924 -18.163 1.00 98.50 680 ASP A N 1
ATOM 5411 C CA . ASP A 1 680 ? 7.642 -9.255 -17.738 1.00 98.50 680 ASP A CA 1
ATOM 5412 C C . ASP A 1 680 ? 8.616 -9.133 -16.555 1.00 98.50 680 ASP A C 1
ATOM 5414 O O . ASP A 1 680 ? 9.499 -8.276 -16.537 1.00 98.50 680 ASP A O 1
ATOM 5418 N N . LEU A 1 681 ? 8.504 -10.030 -15.574 1.00 97.69 681 LEU A N 1
ATOM 5419 C CA . LEU A 1 681 ? 9.394 -10.044 -14.413 1.00 97.69 681 LEU A CA 1
ATOM 5420 C C . LEU A 1 681 ? 10.695 -10.783 -14.751 1.00 97.69 681 LEU A C 1
ATOM 5422 O O . LEU A 1 681 ? 10.700 -12.015 -14.819 1.00 97.69 681 LEU A O 1
ATOM 5426 N N . VAL A 1 682 ? 11.793 -10.060 -14.973 1.00 97.56 682 VAL A N 1
ATOM 5427 C CA . VAL A 1 682 ? 13.058 -10.627 -15.479 1.00 97.56 682 VAL A CA 1
ATOM 5428 C C . VAL A 1 682 ? 14.262 -10.254 -14.614 1.00 97.56 682 VAL A C 1
ATOM 5430 O O . VAL A 1 682 ? 14.300 -9.190 -13.998 1.00 97.56 682 VAL A O 1
ATOM 5433 N N . TRP A 1 683 ? 15.271 -11.132 -14.583 1.00 96.69 683 TRP A N 1
ATOM 5434 C CA . TRP A 1 683 ? 16.564 -10.852 -13.952 1.00 96.69 683 TRP A CA 1
ATOM 5435 C C . TRP A 1 683 ? 17.620 -10.628 -15.024 1.00 96.69 683 TRP A C 1
ATOM 5437 O O . TRP A 1 683 ? 18.371 -11.532 -15.390 1.00 96.69 683 TRP A O 1
ATOM 5447 N N . LEU A 1 684 ? 17.591 -9.412 -15.566 1.00 93.25 684 LEU A N 1
ATOM 5448 C CA . LEU A 1 684 ? 18.526 -8.968 -16.592 1.00 93.25 684 LEU A CA 1
ATOM 5449 C C . LEU A 1 684 ? 19.973 -9.107 -16.118 1.00 93.25 684 LEU A C 1
ATOM 5451 O O . LEU A 1 684 ? 20.248 -9.051 -14.921 1.00 93.25 684 LEU A O 1
ATOM 5455 N N . ASP A 1 685 ? 20.870 -9.309 -17.079 1.00 89.81 685 ASP A N 1
ATOM 5456 C CA . ASP A 1 685 ? 22.316 -9.513 -16.907 1.00 89.81 685 ASP A CA 1
ATOM 5457 C C . ASP A 1 685 ? 22.725 -10.806 -16.165 1.00 89.81 685 ASP A C 1
ATOM 5459 O O . ASP A 1 685 ? 23.873 -11.228 -16.265 1.00 89.81 685 ASP A O 1
ATOM 5463 N N . GLU A 1 686 ? 21.785 -11.500 -15.512 1.00 95.62 686 GLU A N 1
ATOM 5464 C CA . GLU A 1 686 ? 22.025 -12.749 -14.767 1.00 95.62 686 GLU A CA 1
ATOM 5465 C C . GLU A 1 686 ? 21.352 -13.977 -15.399 1.00 95.62 686 GLU A C 1
ATOM 5467 O O . GLU A 1 686 ? 21.837 -15.110 -15.284 1.00 95.62 686 GLU A O 1
ATOM 5472 N N . LYS A 1 687 ? 20.204 -13.786 -16.063 1.00 95.56 687 LYS A N 1
ATOM 5473 C CA . LYS A 1 687 ? 19.425 -14.854 -16.705 1.00 95.56 687 LYS A CA 1
ATOM 5474 C C . LYS A 1 687 ? 19.038 -14.469 -18.126 1.00 95.56 687 LYS A C 1
ATOM 5476 O O . LYS A 1 687 ? 18.765 -13.310 -18.425 1.00 95.56 687 LYS A O 1
ATOM 5481 N N . SER A 1 688 ? 19.009 -15.462 -19.015 1.00 95.62 688 SER A N 1
ATOM 5482 C CA . SER A 1 688 ? 18.577 -15.254 -20.394 1.00 95.62 688 SER A CA 1
ATOM 5483 C C . SER A 1 688 ? 17.091 -14.913 -20.444 1.00 95.62 688 SER A C 1
ATOM 5485 O O . SER A 1 688 ? 16.274 -15.537 -19.771 1.00 95.62 688 SER A O 1
ATOM 5487 N N . TYR A 1 689 ? 16.747 -13.943 -21.285 1.00 97.00 689 TYR A N 1
ATOM 5488 C CA . TYR A 1 689 ? 15.376 -13.514 -21.517 1.00 97.00 689 TYR A CA 1
ATOM 5489 C C . TYR A 1 689 ? 15.129 -13.338 -23.014 1.00 97.00 689 TYR A C 1
ATOM 5491 O O . TYR A 1 689 ? 15.970 -12.800 -23.735 1.00 97.00 689 TYR A O 1
ATOM 5499 N N . ASN A 1 690 ? 13.978 -13.809 -23.491 1.00 96.31 690 ASN A N 1
ATOM 5500 C CA . ASN A 1 690 ? 13.537 -13.607 -24.864 1.00 96.31 690 ASN A CA 1
ATOM 5501 C C . ASN A 1 690 ? 12.246 -12.769 -24.888 1.00 96.31 690 ASN A C 1
ATOM 5503 O O . ASN A 1 690 ? 11.168 -13.329 -24.662 1.00 96.31 690 ASN A O 1
ATOM 5507 N N . PRO A 1 691 ? 12.311 -11.477 -25.256 1.00 93.88 691 PRO A N 1
ATOM 5508 C CA . PRO A 1 691 ? 11.160 -10.573 -25.191 1.00 93.88 691 PRO A CA 1
ATOM 5509 C C . PRO A 1 691 ? 10.014 -10.945 -26.139 1.00 93.88 691 PRO A C 1
ATOM 5511 O O . PRO A 1 691 ? 8.847 -10.711 -25.826 1.00 93.88 691 PRO A O 1
ATOM 5514 N N . LYS A 1 692 ? 10.314 -11.614 -27.261 1.00 93.12 692 LYS A N 1
ATOM 5515 C CA . LYS A 1 692 ? 9.298 -12.041 -28.239 1.00 93.12 692 LYS A CA 1
ATOM 5516 C C . LYS A 1 692 ? 8.427 -13.188 -27.731 1.00 93.12 692 LYS A C 1
ATOM 5518 O O . LYS A 1 692 ? 7.309 -13.367 -28.200 1.00 93.12 692 LYS A O 1
ATOM 5523 N N . THR A 1 693 ? 8.952 -13.998 -26.813 1.00 95.31 693 THR A N 1
ATOM 5524 C CA . THR A 1 693 ? 8.270 -15.208 -26.315 1.00 95.31 693 THR A CA 1
ATOM 5525 C C . THR A 1 693 ? 7.923 -15.140 -24.831 1.00 95.31 693 THR A C 1
ATOM 5527 O O . THR A 1 693 ? 7.040 -15.870 -24.396 1.00 95.31 693 THR A O 1
ATOM 5530 N N . GLY A 1 694 ? 8.611 -14.297 -24.057 1.00 96.62 694 GLY A N 1
ATOM 5531 C CA . GLY A 1 694 ? 8.536 -14.259 -22.595 1.00 96.62 694 GLY A CA 1
ATOM 5532 C C . GLY A 1 694 ? 9.413 -15.290 -21.884 1.00 96.62 694 GLY A C 1
ATOM 5533 O O . GLY A 1 694 ? 9.466 -15.302 -20.656 1.00 96.62 694 GLY A O 1
ATOM 5534 N N . ALA A 1 695 ? 10.106 -16.166 -22.622 1.00 96.69 695 ALA A N 1
ATOM 5535 C CA . ALA A 1 695 ? 10.943 -17.200 -22.022 1.00 96.69 695 ALA A CA 1
ATOM 5536 C C . ALA A 1 695 ? 12.049 -16.572 -21.159 1.00 96.69 695 ALA A C 1
ATOM 5538 O O . ALA A 1 695 ? 12.749 -15.667 -21.614 1.00 96.69 695 ALA A O 1
ATOM 5539 N N . GLY A 1 696 ? 12.202 -17.067 -19.928 1.00 94.94 696 GLY A N 1
ATOM 5540 C CA . GLY A 1 696 ? 13.117 -16.506 -18.928 1.00 94.94 696 GLY A CA 1
ATOM 5541 C C . GLY A 1 696 ? 12.465 -15.537 -17.938 1.00 94.94 696 GLY A C 1
ATOM 5542 O O . GLY A 1 696 ? 13.148 -15.025 -17.059 1.00 94.94 696 GLY A O 1
ATOM 5543 N N . SER A 1 697 ? 11.159 -15.281 -18.042 1.00 97.62 697 SER A N 1
ATOM 5544 C CA . SER A 1 697 ? 10.433 -14.501 -17.040 1.00 97.62 697 SER A CA 1
ATOM 5545 C C . SER A 1 697 ? 9.933 -15.363 -15.866 1.00 97.62 697 SER A C 1
ATOM 5547 O O . SER A 1 697 ? 9.693 -16.565 -16.001 1.00 97.62 697 SER A O 1
ATOM 5549 N N . LEU A 1 698 ? 9.811 -14.744 -14.689 1.00 97.38 698 LEU A N 1
ATOM 5550 C CA . LEU A 1 698 ? 9.316 -15.337 -13.439 1.00 97.38 698 LEU A CA 1
ATOM 5551 C C . LEU A 1 698 ? 7.854 -14.972 -13.132 1.00 97.38 698 LEU A C 1
ATOM 5553 O O . LEU A 1 698 ? 7.308 -15.382 -12.100 1.00 97.38 698 LEU A O 1
ATOM 5557 N N . GLY A 1 699 ? 7.228 -14.156 -13.972 1.00 98.00 699 GLY A N 1
ATOM 5558 C CA . GLY A 1 699 ? 5.939 -13.548 -13.700 1.00 98.00 699 GLY A CA 1
ATOM 5559 C C . GLY A 1 699 ? 5.709 -12.272 -14.502 1.00 98.00 699 GLY A C 1
ATOM 5560 O O . GLY A 1 699 ? 6.315 -12.050 -15.542 1.00 98.00 699 GLY A O 1
ATOM 5561 N N . ALA A 1 700 ? 4.851 -11.403 -13.987 1.00 98.62 700 ALA A N 1
ATOM 5562 C CA . ALA A 1 700 ? 4.637 -10.078 -14.557 1.00 98.62 700 ALA A CA 1
ATOM 5563 C C . ALA A 1 700 ? 4.584 -9.019 -13.458 1.00 98.62 700 ALA A C 1
ATOM 5565 O O . ALA A 1 700 ? 4.265 -9.320 -12.306 1.00 98.62 700 ALA A O 1
ATOM 5566 N N . GLU A 1 701 ? 4.858 -7.777 -13.827 1.00 98.81 701 GLU A N 1
ATOM 5567 C CA . GLU A 1 701 ? 4.500 -6.608 -13.042 1.00 98.81 701 GLU A CA 1
ATOM 5568 C C . GLU A 1 701 ? 3.374 -5.840 -13.734 1.00 98.81 701 GLU A C 1
ATOM 5570 O O . GLU A 1 701 ? 3.460 -5.513 -14.919 1.00 98.81 701 GLU A O 1
ATOM 5575 N N . PHE A 1 702 ? 2.338 -5.530 -12.960 1.00 98.88 702 PHE A N 1
ATOM 5576 C CA . PHE A 1 702 ? 1.251 -4.640 -13.335 1.00 98.88 702 PHE A CA 1
ATOM 5577 C C . PHE A 1 702 ? 1.286 -3.415 -12.426 1.00 98.88 702 PHE A C 1
ATOM 5579 O O . PHE A 1 702 ? 0.838 -3.462 -11.282 1.00 98.88 702 PHE A O 1
ATOM 5586 N N . ALA A 1 703 ? 1.832 -2.310 -12.925 1.00 98.31 703 ALA A N 1
ATOM 5587 C CA . ALA A 1 703 ? 1.864 -1.051 -12.192 1.00 98.31 703 ALA A CA 1
ATOM 5588 C C . ALA A 1 703 ? 0.788 -0.096 -12.725 1.00 98.31 703 ALA A C 1
ATOM 5590 O O . ALA A 1 703 ? 0.543 -0.035 -13.935 1.00 98.31 703 ALA A O 1
ATOM 5591 N N . GLY A 1 704 ? 0.092 0.580 -11.813 1.00 97.75 704 GLY A N 1
ATOM 5592 C CA . GLY A 1 704 ? -1.082 1.396 -12.113 1.00 97.75 704 GLY A CA 1
ATOM 5593 C C . GLY A 1 704 ? -0.803 2.892 -12.094 1.00 97.75 704 GLY A C 1
ATOM 5594 O O . GLY A 1 704 ? -0.016 3.388 -11.292 1.00 97.75 704 GLY A O 1
ATOM 5595 N N . THR A 1 705 ? -1.523 3.624 -12.943 1.00 98.19 705 THR A N 1
ATOM 5596 C CA . THR A 1 705 ? -1.582 5.084 -12.864 1.00 98.19 705 THR A CA 1
ATOM 5597 C C . THR A 1 705 ? -2.258 5.553 -11.572 1.00 98.19 705 THR A C 1
ATOM 5599 O O . THR A 1 705 ? -2.885 4.791 -10.838 1.00 98.19 705 THR A O 1
ATOM 5602 N N . ALA A 1 706 ? -2.169 6.853 -11.326 1.00 98.12 706 ALA A N 1
ATOM 5603 C CA . ALA A 1 706 ? -2.794 7.510 -10.200 1.00 98.12 706 ALA A CA 1
ATOM 5604 C C . ALA A 1 706 ? -4.320 7.607 -10.343 1.00 98.12 706 ALA A C 1
ATOM 5606 O O . ALA A 1 706 ? -4.846 7.813 -11.442 1.00 98.12 706 ALA A O 1
ATOM 5607 N N . VAL A 1 707 ? -5.021 7.584 -9.207 1.00 98.56 707 VAL A N 1
ATOM 5608 C CA . VAL A 1 707 ? -6.452 7.921 -9.121 1.00 98.56 707 VAL A CA 1
ATOM 5609 C C . VAL A 1 707 ? -6.696 9.359 -9.585 1.00 98.56 707 VAL A C 1
ATOM 5611 O O . VAL A 1 707 ? -7.655 9.621 -10.316 1.00 98.56 707 VAL A O 1
ATOM 5614 N N . SER A 1 708 ? -5.832 10.295 -9.181 1.00 96.38 708 SER A N 1
ATOM 5615 C CA . SER A 1 708 ? -5.942 11.705 -9.585 1.00 96.38 708 SER A CA 1
ATOM 5616 C C . SER A 1 708 ? -4.626 12.485 -9.635 1.00 96.38 708 SER A C 1
ATOM 5618 O O . SER A 1 708 ? -4.608 13.564 -10.229 1.00 96.38 708 SER A O 1
ATOM 5620 N N . SER A 1 709 ? -3.535 11.989 -9.041 1.00 94.88 709 SER A N 1
ATOM 5621 C CA . SER A 1 709 ? -2.223 12.657 -9.078 1.00 94.88 709 SER A CA 1
ATOM 5622 C C . SER A 1 709 ? -1.717 12.859 -10.508 1.00 94.88 709 SER A C 1
ATOM 5624 O O . SER A 1 709 ? -1.951 12.030 -11.378 1.00 94.88 709 SER A O 1
ATOM 5626 N N . SER A 1 710 ? -1.057 13.986 -10.780 1.00 92.06 710 SER A N 1
ATOM 5627 C CA . SER A 1 710 ? -0.711 14.396 -12.149 1.00 92.06 710 SER A CA 1
ATOM 5628 C C . SER A 1 710 ? 0.330 13.481 -12.794 1.00 92.06 710 SER A C 1
ATOM 5630 O O . SER A 1 710 ? 1.240 13.006 -12.122 1.00 92.06 710 SER A O 1
ATOM 5632 N N . SER A 1 711 ? 0.244 13.302 -14.117 1.00 93.00 711 SER A N 1
ATOM 5633 C CA . SER A 1 711 ? 1.270 12.567 -14.866 1.00 93.00 711 SER A CA 1
ATOM 5634 C C . SER A 1 711 ? 2.627 13.266 -14.767 1.00 93.00 711 SER A C 1
ATOM 5636 O O . SER A 1 711 ? 2.703 14.468 -15.058 1.00 93.00 711 SER A O 1
ATOM 5638 N N . PRO A 1 712 ? 3.709 12.533 -14.469 1.00 91.06 712 PRO A N 1
ATOM 5639 C CA . PRO A 1 712 ? 5.059 13.076 -14.507 1.00 91.06 712 PRO A CA 1
ATOM 5640 C C . PRO A 1 712 ? 5.582 13.243 -15.951 1.00 91.06 712 PRO A C 1
ATOM 5642 O O . PRO A 1 712 ? 6.622 13.860 -16.153 1.00 91.06 712 PRO A O 1
ATOM 5645 N N . PHE A 1 713 ? 4.839 12.814 -16.987 1.00 90.69 713 PHE A N 1
ATOM 5646 C CA . PHE A 1 713 ? 5.075 13.254 -18.380 1.00 90.69 713 PHE A CA 1
ATOM 5647 C C . PHE A 1 713 ? 4.668 14.715 -18.622 1.00 90.69 713 PHE A C 1
ATOM 5649 O O . PHE A 1 713 ? 4.811 15.227 -19.733 1.00 90.69 713 PHE A O 1
ATOM 5656 N N . GLY A 1 714 ? 4.129 15.386 -17.604 1.00 82.38 714 GLY A N 1
ATOM 5657 C CA . GLY A 1 714 ? 3.659 16.759 -17.656 1.00 82.38 714 GLY A CA 1
ATOM 5658 C C . GLY A 1 714 ? 2.137 16.830 -17.602 1.00 82.38 714 GLY A C 1
ATOM 5659 O O . GLY A 1 714 ? 1.427 16.256 -18.426 1.00 82.38 714 GLY A O 1
ATOM 5660 N N . ALA A 1 715 ? 1.628 17.615 -16.655 1.00 74.56 715 ALA A N 1
ATOM 5661 C CA . ALA A 1 715 ? 0.198 17.809 -16.413 1.00 74.56 715 ALA A CA 1
ATOM 5662 C C . ALA A 1 715 ? -0.596 18.355 -17.618 1.00 74.56 715 ALA A C 1
ATOM 5664 O O . ALA A 1 715 ? -1.812 18.195 -17.672 1.00 74.56 715 ALA A O 1
ATOM 5665 N N . SER A 1 716 ? 0.078 19.023 -18.560 1.00 78.44 716 SER A N 1
ATOM 5666 C CA . SER A 1 716 ? -0.530 19.625 -19.760 1.00 78.44 716 SER A CA 1
ATOM 5667 C C . SER A 1 716 ? -0.134 18.915 -21.059 1.00 78.44 716 SER A C 1
ATOM 5669 O O . SER A 1 716 ? -0.426 19.413 -22.146 1.00 78.44 716 SER A O 1
ATOM 5671 N N . SER A 1 717 ? 0.549 17.771 -20.967 1.00 85.38 717 SER A N 1
ATOM 5672 C CA . SER A 1 717 ? 1.005 17.024 -22.136 1.00 85.38 717 SER A CA 1
ATOM 5673 C C . SER A 1 717 ? -0.178 16.425 -22.892 1.00 85.38 717 SER A C 1
ATOM 5675 O O . SER A 1 717 ? -1.080 15.823 -22.312 1.00 85.38 717 SER A O 1
ATOM 5677 N N . SER A 1 718 ? -0.179 16.585 -24.214 1.00 88.94 718 SER A N 1
ATOM 5678 C CA . SER A 1 718 ? -1.203 16.003 -25.082 1.00 88.94 718 SER A CA 1
ATOM 5679 C C . SER A 1 718 ? -1.098 14.475 -25.143 1.00 88.94 718 SER A C 1
ATOM 5681 O O . SER A 1 718 ? -0.036 13.887 -24.914 1.00 88.94 718 SER A O 1
ATOM 5683 N N . LEU A 1 719 ? -2.188 13.824 -25.556 1.00 88.19 719 LEU A N 1
ATOM 5684 C CA . LEU A 1 719 ? -2.220 12.382 -25.829 1.00 88.19 719 LEU A CA 1
ATOM 5685 C C . LEU A 1 719 ? -1.094 11.953 -26.789 1.00 88.19 719 LEU A C 1
ATOM 5687 O O . LEU A 1 719 ? -0.423 10.949 -26.584 1.00 88.19 719 LEU A O 1
ATOM 5691 N N . ARG A 1 720 ? -0.827 12.760 -27.824 1.00 90.19 720 ARG A N 1
ATOM 5692 C CA . ARG A 1 720 ? 0.233 12.476 -28.801 1.00 90.19 720 ARG A CA 1
ATOM 5693 C C . ARG A 1 720 ? 1.627 12.531 -28.176 1.00 90.19 720 ARG A C 1
ATOM 5695 O O . ARG A 1 720 ? 2.459 11.687 -28.487 1.00 90.19 720 ARG A O 1
ATOM 5702 N N . GLN A 1 721 ? 1.894 13.533 -27.337 1.00 92.38 721 GLN A N 1
ATOM 5703 C CA . GLN A 1 721 ? 3.193 13.690 -26.671 1.00 92.38 721 GLN A CA 1
ATOM 5704 C C . GLN A 1 721 ? 3.449 12.551 -25.686 1.00 92.38 721 GLN A C 1
ATOM 5706 O O . GLN A 1 721 ? 4.527 11.967 -25.701 1.00 92.38 721 GLN A O 1
ATOM 5711 N N . THR A 1 722 ? 2.440 12.202 -24.887 1.00 93.75 722 THR A N 1
ATOM 5712 C CA . THR A 1 722 ? 2.535 11.093 -23.930 1.00 93.75 722 THR A CA 1
ATOM 5713 C C . THR A 1 722 ? 2.753 9.751 -24.633 1.00 93.75 722 THR A C 1
ATOM 5715 O O . THR A 1 722 ? 3.681 9.049 -24.259 1.00 93.75 722 THR A O 1
ATOM 5718 N N . ASN A 1 723 ? 2.032 9.441 -25.719 1.00 94.31 723 ASN A N 1
ATOM 5719 C CA . ASN A 1 723 ? 2.264 8.206 -26.490 1.00 94.31 723 ASN A CA 1
ATOM 5720 C C . ASN A 1 723 ? 3.643 8.167 -27.172 1.00 94.31 723 ASN A C 1
ATOM 5722 O O . ASN A 1 723 ? 4.248 7.101 -27.300 1.00 94.31 723 ASN A O 1
ATOM 5726 N N . ASN A 1 724 ? 4.165 9.320 -27.606 1.00 95.44 724 ASN A N 1
ATOM 5727 C CA . ASN A 1 724 ? 5.528 9.397 -28.131 1.00 95.44 724 ASN A CA 1
ATOM 5728 C C . ASN A 1 724 ? 6.556 9.071 -27.037 1.00 95.44 724 ASN A C 1
ATOM 5730 O O . ASN A 1 724 ? 7.464 8.281 -27.275 1.00 95.44 724 ASN A O 1
ATOM 5734 N N . GLN A 1 725 ? 6.372 9.609 -25.826 1.00 96.31 725 GLN A N 1
ATOM 5735 C CA . GLN A 1 725 ? 7.217 9.272 -24.678 1.00 96.31 725 GLN A CA 1
ATOM 5736 C C . GLN A 1 725 ? 7.111 7.785 -24.305 1.00 96.31 725 GLN A C 1
ATOM 5738 O O . GLN A 1 725 ? 8.135 7.140 -24.086 1.00 96.31 725 GLN A O 1
ATOM 5743 N N . SER A 1 726 ? 5.899 7.218 -24.308 1.00 97.50 726 SER A N 1
ATOM 5744 C CA . SER A 1 726 ? 5.673 5.780 -24.112 1.00 97.50 726 SER A CA 1
ATOM 5745 C C . SER A 1 726 ? 6.464 4.939 -25.113 1.00 97.50 726 SER A C 1
ATOM 5747 O O . SER A 1 726 ? 7.074 3.943 -24.740 1.00 97.50 726 SER A O 1
ATOM 5749 N N . SER A 1 727 ? 6.493 5.358 -26.382 1.00 97.00 727 SER A N 1
ATOM 5750 C CA . SER A 1 727 ? 7.196 4.636 -27.450 1.00 97.00 727 SER A CA 1
ATOM 5751 C C . SER A 1 727 ? 8.715 4.626 -27.249 1.00 97.00 727 SER A C 1
ATOM 5753 O O . SER A 1 727 ? 9.363 3.630 -27.563 1.00 97.00 727 SER A O 1
ATOM 5755 N N . LEU A 1 728 ? 9.286 5.707 -26.704 1.00 97.38 728 LEU A N 1
ATOM 5756 C CA . LEU A 1 728 ? 10.711 5.769 -26.362 1.00 97.38 728 LEU A CA 1
ATOM 5757 C C . LEU A 1 728 ? 11.050 4.824 -25.204 1.00 97.38 728 LEU A C 1
ATOM 5759 O O . LEU A 1 728 ? 12.001 4.057 -25.312 1.00 97.38 728 LEU A O 1
ATOM 5763 N N . LEU A 1 729 ? 10.231 4.811 -24.148 1.00 97.50 729 LEU A N 1
ATOM 5764 C CA . LEU A 1 729 ? 10.432 3.902 -23.015 1.00 97.50 729 LEU A CA 1
ATOM 5765 C C . LEU A 1 729 ? 10.327 2.434 -23.438 1.00 97.50 729 LEU A C 1
ATOM 5767 O O . LEU A 1 729 ? 11.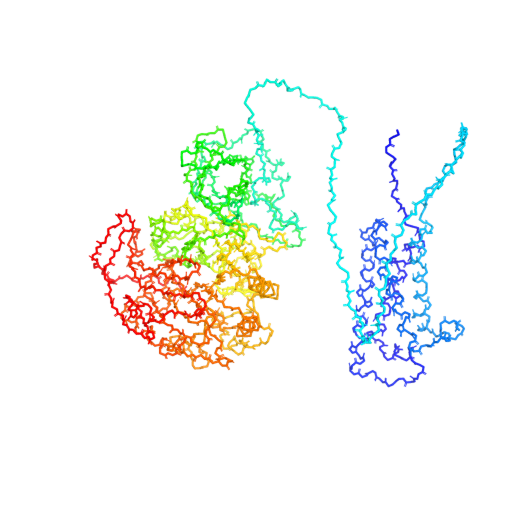159 1.631 -23.036 1.00 97.50 729 LEU A O 1
ATOM 5771 N N . ILE A 1 730 ? 9.348 2.087 -24.274 1.00 97.19 730 ILE A N 1
ATOM 5772 C CA . ILE A 1 730 ? 9.196 0.733 -24.827 1.00 97.19 730 ILE A CA 1
ATOM 5773 C C . ILE A 1 730 ? 10.432 0.336 -25.647 1.00 97.19 730 ILE A C 1
ATOM 5775 O O . ILE A 1 730 ? 11.001 -0.732 -25.444 1.00 97.19 730 ILE A O 1
ATOM 5779 N N . ARG A 1 731 ? 10.916 1.226 -26.523 1.00 96.31 731 ARG A N 1
ATOM 5780 C CA . ARG A 1 731 ? 12.120 0.979 -27.333 1.00 96.31 731 ARG A CA 1
ATOM 5781 C C . ARG A 1 731 ? 13.351 0.671 -26.473 1.00 96.31 731 ARG A C 1
ATOM 5783 O O . ARG A 1 731 ? 14.148 -0.184 -26.852 1.00 96.31 731 ARG A O 1
ATOM 5790 N N . ASP A 1 732 ? 13.508 1.376 -25.356 1.00 95.88 732 ASP A N 1
ATOM 5791 C CA . ASP A 1 732 ? 14.708 1.302 -24.517 1.00 95.88 732 ASP A CA 1
ATOM 5792 C C . ASP A 1 732 ? 14.651 0.180 -23.463 1.00 95.88 732 ASP A C 1
ATOM 5794 O O . ASP A 1 732 ? 15.660 -0.095 -22.813 1.00 95.88 732 ASP A O 1
ATOM 5798 N N . ASN A 1 733 ? 13.501 -0.489 -23.300 1.00 97.06 733 ASN A N 1
ATOM 5799 C CA . ASN A 1 733 ? 13.266 -1.492 -22.258 1.00 97.06 733 ASN A CA 1
ATOM 5800 C C . ASN A 1 733 ? 12.626 -2.759 -22.836 1.00 97.06 733 ASN A C 1
ATOM 5802 O O . ASN A 1 733 ? 11.424 -2.819 -23.071 1.00 97.06 733 ASN A O 1
ATOM 5806 N N . SER A 1 734 ? 13.427 -3.807 -23.028 1.00 95.06 734 SER A N 1
ATOM 5807 C CA . SER A 1 734 ? 13.002 -5.036 -23.720 1.00 95.06 734 SER A CA 1
ATOM 5808 C C . SER A 1 734 ? 11.875 -5.818 -23.029 1.00 95.06 734 SER A C 1
ATOM 5810 O O . SER A 1 734 ? 11.103 -6.524 -23.678 1.00 95.06 734 SER A O 1
ATOM 5812 N N . GLU A 1 735 ? 11.807 -5.720 -21.708 1.00 95.88 735 GLU A N 1
ATOM 5813 C CA . GLU A 1 735 ? 10.878 -6.405 -20.819 1.00 95.88 735 GLU A CA 1
ATOM 5814 C C . GLU A 1 735 ? 9.584 -5.620 -20.592 1.00 95.88 735 GLU A C 1
ATOM 5816 O O . GLU A 1 735 ? 8.576 -6.219 -20.203 1.00 95.88 735 GLU A O 1
ATOM 5821 N N . LEU A 1 736 ? 9.587 -4.314 -20.880 1.00 97.75 736 LEU A N 1
ATOM 5822 C CA . LEU A 1 736 ? 8.417 -3.449 -20.789 1.00 97.75 736 LEU A CA 1
ATOM 5823 C C . LEU A 1 736 ? 7.509 -3.724 -21.991 1.00 97.75 736 LEU A C 1
ATOM 5825 O O . LEU A 1 736 ? 7.838 -3.413 -23.129 1.00 97.75 736 LEU A O 1
ATOM 5829 N N . GLN A 1 737 ? 6.354 -4.338 -21.744 1.00 97.94 737 GLN A N 1
ATOM 5830 C CA . GLN A 1 737 ? 5.446 -4.778 -22.807 1.00 97.94 737 GLN A CA 1
ATOM 5831 C C . GLN A 1 737 ? 4.415 -3.707 -23.174 1.00 97.94 737 GLN A C 1
ATOM 5833 O O . GLN A 1 737 ? 3.962 -3.652 -24.320 1.00 97.94 737 GLN A O 1
ATOM 5838 N N . TRP A 1 738 ? 4.037 -2.862 -22.211 1.00 98.50 738 TRP A N 1
ATOM 5839 C CA . TRP A 1 738 ? 3.129 -1.736 -22.413 1.00 98.50 738 TRP A CA 1
ATOM 5840 C C . TRP A 1 738 ? 3.419 -0.592 -21.443 1.00 98.50 738 TRP A C 1
ATOM 5842 O O . TRP A 1 738 ? 3.664 -0.828 -20.258 1.00 98.50 738 TRP A O 1
ATOM 5852 N N . GLN A 1 739 ? 3.326 0.641 -21.941 1.00 98.06 739 GLN A N 1
ATOM 5853 C CA . GLN A 1 739 ? 3.431 1.860 -21.143 1.00 98.06 739 GLN A CA 1
ATOM 5854 C C . GLN A 1 739 ? 2.375 2.868 -21.591 1.00 98.06 739 GLN A C 1
ATOM 5856 O O . GLN A 1 739 ? 2.214 3.105 -22.789 1.00 98.06 739 GLN A O 1
ATOM 5861 N N . GLU A 1 740 ? 1.666 3.478 -20.642 1.00 97.56 740 GLU A N 1
ATOM 5862 C CA . GLU A 1 740 ? 0.677 4.520 -20.921 1.00 97.56 740 GLU A CA 1
ATOM 5863 C C . GLU A 1 740 ? 0.711 5.600 -19.839 1.00 97.56 740 GLU A C 1
ATOM 5865 O O . GLU A 1 740 ? 0.694 5.308 -18.644 1.00 97.56 740 GLU A O 1
ATOM 5870 N N . GLY A 1 741 ? 0.788 6.866 -20.263 1.00 94.88 741 GLY A N 1
ATOM 5871 C CA . GLY A 1 741 ? 1.041 7.976 -19.345 1.00 94.88 741 GLY A CA 1
ATOM 5872 C C . GLY A 1 741 ? 0.036 9.118 -19.341 1.00 94.88 741 GLY A C 1
ATOM 5873 O O . GLY A 1 741 ? 0.229 10.099 -18.612 1.00 94.88 741 GLY A O 1
ATOM 5874 N N . TYR A 1 742 ? -1.026 9.034 -20.136 1.00 94.62 742 TYR A N 1
ATOM 5875 C CA . TYR A 1 742 ? -1.987 10.116 -20.294 1.00 94.62 742 TYR A CA 1
ATOM 5876 C C . TYR A 1 742 ? -3.112 10.041 -19.266 1.00 94.62 742 TYR A C 1
ATOM 5878 O O . TYR A 1 742 ? -3.334 11.003 -18.523 1.00 94.62 742 TYR A O 1
ATOM 5886 N N . TYR A 1 743 ? -3.805 8.905 -19.208 1.00 95.31 743 TYR A N 1
ATOM 5887 C CA . TYR A 1 743 ? -4.996 8.755 -18.386 1.00 95.31 743 TYR A CA 1
ATOM 5888 C C . TYR A 1 743 ? -4.648 8.506 -16.922 1.00 95.31 743 TYR A C 1
ATOM 5890 O O . TYR A 1 743 ? -3.697 7.807 -16.588 1.00 95.31 743 TYR A O 1
ATOM 5898 N N . ARG A 1 744 ? -5.464 9.086 -16.043 1.00 97.12 744 ARG A N 1
ATOM 5899 C CA . ARG A 1 744 ? -5.593 8.677 -14.640 1.00 97.12 744 ARG A CA 1
ATOM 5900 C C . ARG A 1 744 ? -6.656 7.598 -14.548 1.00 97.12 744 ARG A C 1
ATOM 5902 O O . ARG A 1 744 ? -7.478 7.493 -15.457 1.00 97.12 744 ARG A O 1
ATOM 5909 N N . GLY A 1 745 ? -6.690 6.820 -13.479 1.00 97.94 745 GLY A N 1
ATOM 5910 C CA . GLY A 1 745 ? -7.620 5.704 -13.399 1.00 97.94 745 GLY A CA 1
ATOM 5911 C C . GLY A 1 745 ? -7.205 4.639 -12.405 1.00 97.94 745 GLY A C 1
ATOM 5912 O O . GLY A 1 745 ? -6.843 4.951 -11.276 1.00 97.94 745 GLY A O 1
ATOM 5913 N N . TYR A 1 746 ? -7.372 3.386 -12.812 1.00 98.62 746 TYR A N 1
ATOM 5914 C CA . TYR A 1 746 ? -7.165 2.205 -11.981 1.00 98.62 746 TYR A CA 1
ATOM 5915 C C . TYR A 1 746 ? -7.087 0.960 -12.865 1.00 98.62 746 TYR A C 1
ATOM 5917 O O . TYR A 1 746 ? -7.318 1.023 -14.078 1.00 98.62 746 TYR A O 1
ATOM 5925 N N . TYR A 1 747 ? -6.810 -0.187 -12.257 1.00 98.81 747 TYR A N 1
ATOM 5926 C CA . TYR A 1 747 ? -6.934 -1.468 -12.936 1.00 98.81 747 TYR A CA 1
ATOM 5927 C C . TYR A 1 747 ? -7.591 -2.513 -12.042 1.00 98.81 747 TYR A C 1
ATOM 5929 O O . TYR A 1 747 ? -7.605 -2.401 -10.814 1.00 98.81 747 TYR A O 1
ATOM 5937 N N . GLU A 1 748 ? -8.166 -3.527 -12.678 1.00 98.81 748 GLU A N 1
ATOM 5938 C CA . GLU A 1 748 ? -8.769 -4.674 -12.006 1.00 98.81 748 GLU A CA 1
ATOM 5939 C C . GLU A 1 748 ? -8.012 -5.949 -12.375 1.00 98.81 748 GLU A C 1
ATOM 5941 O O . GLU A 1 748 ? -7.648 -6.151 -13.533 1.00 98.81 748 GLU A O 1
ATOM 5946 N N . LEU A 1 749 ? -7.783 -6.817 -11.391 1.00 98.81 749 LEU A N 1
ATOM 5947 C CA . LEU A 1 749 ? -7.248 -8.158 -11.587 1.00 98.81 749 LEU A CA 1
ATOM 5948 C C . LEU A 1 749 ? -8.375 -9.176 -11.447 1.00 98.81 749 LEU A C 1
ATOM 5950 O O . LEU A 1 749 ? -9.027 -9.241 -10.409 1.00 98.81 749 LEU A O 1
ATOM 5954 N N . GLN A 1 750 ? -8.556 -10.002 -12.472 1.00 98.69 750 GLN A N 1
ATOM 5955 C CA . GLN A 1 750 ? -9.442 -11.163 -12.451 1.00 98.69 750 GLN A CA 1
ATOM 5956 C C . GLN A 1 750 ? -8.576 -12.420 -12.392 1.00 98.69 750 GLN A C 1
ATOM 5958 O O . GLN A 1 750 ? -7.857 -12.738 -13.344 1.00 98.69 750 GLN A O 1
ATOM 5963 N N . ILE A 1 751 ? -8.590 -13.102 -11.248 1.00 98.81 751 ILE A N 1
ATOM 5964 C CA . ILE A 1 751 ? -7.631 -14.160 -10.921 1.00 98.81 751 ILE A CA 1
ATOM 5965 C C . ILE A 1 751 ? -8.366 -15.487 -10.844 1.00 98.81 751 ILE A C 1
ATOM 5967 O O . ILE A 1 751 ? -9.320 -15.616 -10.093 1.00 98.81 751 ILE A O 1
ATOM 5971 N N . SER A 1 752 ? -7.893 -16.483 -11.586 1.00 98.69 752 SER A N 1
ATOM 5972 C CA . SER A 1 752 ? -8.433 -17.847 -11.629 1.00 98.69 752 SER A CA 1
ATOM 5973 C C . SER A 1 752 ? -7.292 -18.865 -11.578 1.00 98.69 752 SER A C 1
ATOM 5975 O O . SER A 1 752 ? -6.137 -18.492 -11.816 1.00 98.69 752 SER A O 1
ATOM 5977 N N . PRO A 1 753 ? -7.550 -20.160 -11.324 1.00 98.38 753 PRO A N 1
ATOM 5978 C CA . PRO A 1 753 ? -6.496 -21.166 -11.355 1.00 98.38 753 PRO A CA 1
ATOM 5979 C C . PRO A 1 753 ? -5.733 -21.230 -12.685 1.00 98.38 753 PRO A C 1
ATOM 5981 O O . PRO A 1 753 ? -4.584 -21.653 -12.699 1.00 98.38 753 PRO A O 1
ATOM 5984 N N . GLN A 1 754 ? -6.355 -20.826 -13.795 1.00 98.38 754 GLN A N 1
ATOM 5985 C CA . GLN A 1 754 ? -5.776 -20.921 -15.136 1.00 98.38 754 GLN A CA 1
ATOM 5986 C C . GLN A 1 754 ? -5.012 -19.663 -15.549 1.00 98.38 754 GLN A C 1
ATOM 5988 O O . GLN A 1 754 ? -4.091 -19.753 -16.361 1.00 98.38 754 GLN A O 1
ATOM 5993 N N . LYS A 1 755 ? -5.415 -18.488 -15.056 1.00 98.62 755 LYS A N 1
ATOM 5994 C CA . LYS A 1 755 ? -4.850 -17.204 -15.486 1.00 98.62 755 LYS A CA 1
ATOM 5995 C C . LYS A 1 755 ? -5.161 -16.051 -14.537 1.00 98.62 755 LYS A C 1
ATOM 5997 O O . LYS A 1 755 ? -6.180 -16.072 -13.844 1.00 98.62 755 LYS A O 1
ATOM 6002 N N . VAL A 1 756 ? -4.333 -15.016 -14.621 1.00 98.88 756 VAL A N 1
ATOM 6003 C CA . VAL A 1 756 ? -4.585 -13.660 -14.117 1.00 98.88 756 VAL A CA 1
ATOM 6004 C C . VAL A 1 756 ? -4.816 -12.742 -15.310 1.00 98.88 756 VAL A C 1
ATOM 6006 O O . VAL A 1 756 ? -4.042 -12.782 -16.264 1.00 98.88 756 VAL A O 1
ATOM 6009 N N . VAL A 1 757 ? -5.864 -11.920 -15.270 1.00 98.75 757 VAL A N 1
ATOM 6010 C CA . VAL A 1 757 ? -6.129 -10.886 -16.280 1.00 98.75 757 VAL A CA 1
ATOM 6011 C C . VAL A 1 757 ? -6.123 -9.518 -15.611 1.00 98.75 757 VAL A C 1
ATOM 6013 O O . VAL A 1 757 ? -6.951 -9.277 -14.738 1.00 98.75 757 VAL A O 1
ATOM 6016 N N . ALA A 1 758 ? -5.218 -8.635 -16.029 1.00 98.81 758 ALA A N 1
ATOM 6017 C CA . ALA A 1 758 ? -5.170 -7.236 -15.626 1.00 98.81 758 ALA A CA 1
ATOM 6018 C C . ALA A 1 758 ? -5.891 -6.359 -16.652 1.00 98.81 758 ALA A C 1
ATOM 6020 O O . ALA A 1 758 ? -5.527 -6.358 -17.827 1.00 98.81 758 ALA A O 1
ATOM 6021 N N . GLN A 1 759 ? -6.911 -5.627 -16.212 1.00 98.75 759 GLN A N 1
ATOM 6022 C CA . GLN A 1 759 ? -7.749 -4.767 -17.045 1.00 98.75 759 GLN A CA 1
ATOM 6023 C C . GLN A 1 759 ? -7.567 -3.314 -16.620 1.00 98.75 759 GLN A C 1
ATOM 6025 O O . GLN A 1 759 ? -7.950 -2.945 -15.512 1.00 98.75 759 GLN A O 1
ATOM 6030 N N . TYR A 1 760 ? -6.981 -2.496 -17.489 1.00 98.75 760 TYR A N 1
ATOM 6031 C CA . TYR A 1 760 ? -6.672 -1.098 -17.199 1.00 98.75 760 TYR A CA 1
ATOM 6032 C C . TYR A 1 760 ? -7.779 -0.169 -17.687 1.00 98.75 760 TYR A C 1
ATOM 6034 O O . TYR A 1 760 ? -8.215 -0.262 -18.839 1.00 98.75 760 TYR A O 1
ATOM 6042 N N . PHE A 1 761 ? -8.189 0.768 -16.833 1.00 98.38 761 PHE A N 1
ATOM 6043 C CA . PHE A 1 761 ? -9.262 1.718 -17.108 1.00 98.38 761 PHE A CA 1
ATOM 6044 C C . PHE A 1 761 ? -8.785 3.159 -16.919 1.00 98.38 761 PHE A C 1
ATOM 6046 O O . PHE A 1 761 ? -8.212 3.509 -15.889 1.00 98.38 761 PHE A O 1
ATOM 6053 N N . GLY A 1 762 ? -9.067 4.010 -17.904 1.00 97.00 762 GLY A N 1
ATOM 6054 C CA . GLY A 1 762 ? -8.780 5.441 -17.880 1.00 97.00 762 GLY A CA 1
ATOM 6055 C C . GLY A 1 762 ? -10.026 6.268 -17.577 1.00 97.00 762 GLY A C 1
ATOM 6056 O O . GLY A 1 762 ? -11.089 6.030 -18.143 1.00 97.00 762 GLY A O 1
ATOM 6057 N N . CYS A 1 763 ? -9.897 7.271 -16.715 1.00 95.50 763 CYS A N 1
ATOM 6058 C CA . CYS A 1 763 ? -10.908 8.283 -16.428 1.00 95.50 763 CYS A CA 1
ATOM 6059 C C . CYS A 1 763 ? -10.664 9.499 -17.339 1.00 95.50 763 CYS A C 1
ATOM 6061 O O . CYS A 1 763 ? -9.676 10.211 -17.148 1.00 95.50 763 CYS A O 1
ATOM 6063 N N . PRO A 1 764 ? -11.532 9.765 -18.331 1.00 91.06 764 PRO A N 1
ATOM 6064 C CA . PRO A 1 764 ? -11.276 10.796 -19.334 1.00 91.06 764 PRO A CA 1
ATOM 6065 C C . PRO A 1 764 ? -11.476 12.231 -18.831 1.00 91.06 764 PRO A C 1
ATOM 6067 O O . PRO A 1 764 ? -11.005 13.161 -19.474 1.00 91.06 764 PRO A O 1
ATOM 6070 N N . ASP A 1 765 ? -12.164 12.443 -17.707 1.00 88.62 765 ASP A N 1
ATOM 6071 C CA . ASP A 1 765 ? -12.304 13.767 -17.097 1.00 88.62 765 ASP A CA 1
ATOM 6072 C C . ASP A 1 765 ? -12.311 13.656 -15.573 1.00 88.62 765 ASP A C 1
ATOM 6074 O O . ASP A 1 765 ? -13.171 12.987 -14.996 1.00 88.62 765 ASP A O 1
ATOM 6078 N N . LEU A 1 766 ? -11.366 14.339 -14.926 1.00 90.75 766 LEU A N 1
ATOM 6079 C CA . LEU A 1 766 ? -11.256 14.424 -13.470 1.00 90.75 766 LEU A CA 1
ATOM 6080 C C . LEU A 1 766 ? -11.771 15.748 -12.893 1.00 90.75 766 LEU A C 1
ATOM 6082 O O . LEU A 1 766 ? -11.803 15.911 -11.676 1.00 90.75 766 LEU A O 1
ATOM 6086 N N . ARG A 1 767 ? -12.173 16.714 -13.725 1.00 88.06 767 ARG A N 1
ATOM 6087 C CA . ARG A 1 767 ? -12.608 18.051 -13.271 1.00 88.06 767 ARG A CA 1
ATOM 6088 C C . ARG A 1 767 ? -14.002 18.038 -12.664 1.00 88.06 767 ARG A C 1
ATOM 6090 O O . ARG A 1 767 ? -14.381 18.962 -11.956 1.00 88.06 767 ARG A O 1
ATOM 6097 N N . THR A 1 768 ? -14.785 17.011 -12.963 1.00 90.12 768 THR A N 1
ATOM 6098 C CA . THR A 1 768 ? -16.132 16.827 -12.431 1.00 90.12 768 THR A CA 1
ATOM 6099 C C . THR A 1 768 ? -16.283 15.412 -11.909 1.00 90.12 768 THR A C 1
ATOM 6101 O O . THR A 1 768 ? -15.657 14.483 -12.425 1.00 90.12 768 THR A O 1
ATOM 6104 N N . ARG A 1 769 ? -17.143 15.235 -10.904 1.00 93.69 769 ARG A N 1
ATOM 6105 C CA . ARG A 1 769 ? -17.564 13.899 -10.493 1.00 93.69 769 ARG A CA 1
ATOM 6106 C C . ARG A 1 769 ? -18.428 13.281 -11.592 1.00 93.69 769 ARG A C 1
ATOM 6108 O O . ARG A 1 769 ? -19.473 13.838 -11.926 1.00 93.69 769 ARG A O 1
ATOM 6115 N N . ASN A 1 770 ? -18.017 12.142 -12.135 1.00 94.81 770 ASN A N 1
ATOM 6116 C CA . ASN A 1 770 ? -18.725 11.437 -13.203 1.00 94.81 770 ASN A CA 1
ATOM 6117 C C . ASN A 1 770 ? -18.444 9.921 -13.158 1.00 94.81 770 ASN A C 1
ATOM 6119 O O . ASN A 1 770 ? -17.660 9.447 -12.342 1.00 94.81 770 ASN A O 1
ATOM 6123 N N . GLY A 1 771 ? -19.142 9.156 -14.003 1.00 96.19 771 GLY A N 1
ATOM 6124 C CA . GLY A 1 771 ? -18.985 7.699 -14.108 1.00 96.19 771 GLY A CA 1
ATOM 6125 C C . GLY A 1 771 ? -18.192 7.236 -15.321 1.00 96.19 771 GLY A C 1
ATOM 6126 O O . GLY A 1 771 ? -18.315 6.075 -15.697 1.00 96.19 771 GLY A O 1
ATOM 6127 N N . TYR A 1 772 ? -17.475 8.134 -15.993 1.00 96.69 772 TYR A N 1
ATOM 6128 C CA . TYR A 1 772 ? -16.896 7.851 -17.296 1.00 96.69 772 TYR A CA 1
ATOM 6129 C C . TYR A 1 772 ? -15.601 7.056 -17.169 1.00 96.69 772 TYR A C 1
ATOM 6131 O O . TYR A 1 772 ? -14.709 7.428 -16.407 1.00 96.69 772 TYR A O 1
ATOM 6139 N N . GLU A 1 773 ? -15.485 5.991 -17.954 1.00 95.00 773 GLU A N 1
ATOM 6140 C CA . GLU A 1 773 ? -14.249 5.231 -18.101 1.00 95.00 773 GLU A CA 1
ATOM 6141 C C . GLU A 1 773 ? -14.026 4.736 -19.529 1.00 95.00 773 GLU A C 1
ATOM 6143 O O . GLU A 1 773 ? -14.965 4.526 -20.300 1.00 95.00 773 GLU A O 1
ATOM 6148 N N . ILE A 1 774 ? -12.755 4.539 -19.860 1.00 95.62 774 ILE A N 1
ATOM 6149 C CA . ILE A 1 774 ? -12.270 4.006 -21.127 1.00 95.62 774 ILE A CA 1
ATOM 6150 C C . ILE A 1 774 ? -11.441 2.759 -20.823 1.00 95.62 774 ILE A C 1
ATOM 6152 O O . ILE A 1 774 ? -10.553 2.801 -19.976 1.00 95.62 774 ILE A O 1
ATOM 6156 N N . SER A 1 775 ? -11.703 1.658 -21.526 1.00 96.19 775 SER A N 1
ATOM 6157 C CA . SER A 1 775 ? -10.851 0.465 -21.464 1.00 96.19 775 SER A CA 1
ATOM 6158 C C . SER A 1 775 ? -9.538 0.738 -22.198 1.00 96.19 775 SER A C 1
ATOM 6160 O O . SER A 1 775 ? -9.559 0.994 -23.401 1.00 96.19 775 SER A O 1
ATOM 6162 N N . LEU A 1 776 ? -8.408 0.675 -21.494 1.00 97.25 776 LEU A N 1
ATOM 6163 C CA . LEU A 1 776 ? -7.087 0.998 -22.043 1.00 97.25 776 LEU A CA 1
ATOM 6164 C C . LEU A 1 776 ? -6.373 -0.227 -22.616 1.00 97.25 776 LEU A C 1
ATOM 6166 O O . LEU A 1 776 ? -5.858 -0.173 -23.731 1.00 97.25 776 LEU A O 1
ATOM 6170 N N . GLY A 1 777 ? -6.370 -1.337 -21.881 1.00 96.62 777 GLY A N 1
ATOM 6171 C CA . GLY A 1 777 ? -5.675 -2.560 -22.275 1.00 96.62 777 GLY A CA 1
ATOM 6172 C C . GLY A 1 777 ? -5.939 -3.708 -21.306 1.00 96.62 777 GLY A C 1
ATOM 6173 O O . GLY A 1 777 ? -6.188 -3.477 -20.123 1.00 96.62 777 GLY A O 1
ATOM 6174 N N . ASN A 1 778 ? -5.892 -4.939 -21.823 1.00 97.81 778 ASN A N 1
ATOM 6175 C CA . ASN A 1 778 ? -6.109 -6.164 -21.054 1.00 97.81 778 ASN A CA 1
ATOM 6176 C C . ASN A 1 778 ? -4.908 -7.100 -21.208 1.00 97.81 778 ASN A C 1
ATOM 6178 O O . ASN A 1 778 ? -4.637 -7.576 -22.307 1.00 97.81 778 ASN A O 1
ATOM 6182 N N . PHE A 1 779 ? -4.229 -7.425 -20.115 1.00 98.62 779 PHE A N 1
ATOM 6183 C CA . PHE A 1 779 ? -3.022 -8.251 -20.123 1.00 98.62 779 PHE A CA 1
ATOM 6184 C C . PHE A 1 779 ? -3.280 -9.545 -19.370 1.00 98.62 779 PHE A C 1
ATOM 6186 O O . PHE A 1 779 ? -3.839 -9.531 -18.280 1.00 98.62 779 PHE A O 1
ATOM 6193 N N . THR A 1 780 ? -2.906 -10.677 -19.957 1.00 98.69 780 THR A N 1
ATOM 6194 C CA . THR A 1 780 ? -3.156 -11.998 -19.367 1.00 98.69 780 THR A CA 1
ATOM 6195 C C . THR A 1 780 ? -1.837 -12.657 -19.006 1.00 98.69 780 THR A C 1
ATOM 6197 O O . THR A 1 780 ? -0.920 -12.627 -19.811 1.00 98.69 780 THR A O 1
ATOM 6200 N N . VAL A 1 781 ? -1.745 -13.295 -17.844 1.00 98.75 781 VAL A N 1
ATOM 6201 C CA . VAL A 1 781 ? -0.670 -14.237 -17.499 1.00 98.75 781 VAL A CA 1
ATOM 6202 C C . VAL A 1 781 ? -1.321 -15.591 -17.280 1.00 98.75 781 VAL A C 1
ATOM 6204 O O . VAL A 1 781 ? -2.206 -15.725 -16.435 1.00 98.75 781 VAL A O 1
ATOM 6207 N N . THR A 1 782 ? -0.926 -16.596 -18.056 1.00 98.38 782 THR A N 1
ATOM 6208 C CA . THR A 1 782 ? -1.428 -17.965 -17.893 1.00 98.38 782 THR A CA 1
ATOM 6209 C C . THR A 1 782 ? -0.611 -18.711 -16.852 1.00 98.38 782 THR A C 1
ATOM 6211 O O . THR A 1 782 ? 0.587 -18.474 -16.699 1.00 98.38 782 THR A O 1
ATOM 6214 N N . ASP A 1 783 ? -1.250 -19.637 -16.151 1.00 97.94 783 ASP A N 1
ATOM 6215 C CA . ASP A 1 783 ? -0.585 -20.523 -15.203 1.00 97.94 783 ASP A CA 1
ATOM 6216 C C . ASP A 1 783 ? 0.616 -21.241 -15.836 1.00 97.94 783 ASP A C 1
ATOM 6218 O O . ASP A 1 783 ? 0.510 -21.803 -16.926 1.00 97.94 783 ASP A O 1
ATOM 6222 N N . GLY A 1 784 ? 1.766 -21.186 -15.161 1.00 95.56 784 GLY A N 1
ATOM 6223 C CA . GLY A 1 784 ? 3.019 -21.772 -15.637 1.00 95.56 784 GLY A CA 1
ATOM 6224 C C . GLY A 1 784 ? 3.659 -21.030 -16.815 1.00 95.56 784 GLY A C 1
ATOM 6225 O O . GLY A 1 784 ? 4.792 -21.339 -17.169 1.00 95.56 784 GLY A O 1
ATOM 6226 N N . GLY A 1 785 ? 2.973 -20.039 -17.398 1.00 96.06 785 GLY A N 1
ATOM 6227 C CA . GLY A 1 785 ? 3.503 -19.204 -18.475 1.00 96.06 785 GLY A CA 1
ATOM 6228 C C . GLY A 1 785 ? 4.532 -18.187 -17.985 1.00 96.06 785 GLY A C 1
ATOM 6229 O O . GLY A 1 785 ? 5.450 -17.863 -18.728 1.00 96.06 785 GLY A O 1
ATOM 6230 N N . ASN A 1 786 ? 4.399 -17.721 -16.734 1.00 97.56 786 ASN A N 1
ATOM 6231 C CA . ASN A 1 786 ? 5.328 -16.805 -16.053 1.00 97.56 786 ASN A CA 1
ATOM 6232 C C . ASN A 1 786 ? 5.693 -15.537 -16.840 1.00 97.56 786 ASN A C 1
ATOM 6234 O O . ASN A 1 786 ? 6.738 -14.959 -16.594 1.00 97.56 786 ASN A O 1
ATOM 6238 N N . ALA A 1 787 ? 4.857 -15.112 -17.779 1.00 98.00 787 ALA A N 1
ATOM 6239 C CA . ALA A 1 787 ? 5.085 -13.940 -18.606 1.00 98.00 787 ALA A CA 1
ATOM 6240 C C . ALA A 1 787 ? 3.736 -13.433 -19.129 1.00 98.00 787 ALA A C 1
ATOM 6242 O O . ALA A 1 787 ? 2.749 -14.181 -19.154 1.00 98.00 787 ALA A O 1
ATOM 6243 N N . ILE A 1 788 ? 3.684 -12.182 -19.581 1.00 98.38 788 ILE A N 1
ATOM 6244 C CA . ILE A 1 788 ? 2.486 -11.638 -20.226 1.00 98.38 788 ILE A CA 1
ATOM 6245 C C . ILE A 1 788 ? 2.211 -12.436 -21.511 1.00 98.38 788 ILE A C 1
ATOM 6247 O O . ILE A 1 788 ? 3.109 -12.733 -22.290 1.00 98.38 788 ILE A O 1
ATOM 6251 N N . GLN A 1 789 ? 0.966 -12.833 -21.746 1.00 97.44 789 GLN A N 1
ATOM 6252 C CA . GLN A 1 789 ? 0.576 -13.641 -22.893 1.00 97.44 789 GLN A CA 1
ATOM 6253 C C . GLN A 1 789 ? 0.779 -12.863 -24.196 1.00 97.44 789 GLN A C 1
ATOM 6255 O O . GLN A 1 789 ? 0.397 -11.697 -24.305 1.00 97.44 789 GLN A O 1
ATOM 6260 N N . ARG A 1 790 ? 1.343 -13.541 -25.202 1.00 95.56 790 ARG A N 1
ATOM 6261 C CA . ARG A 1 790 ? 1.530 -13.013 -26.558 1.00 95.56 790 ARG A CA 1
ATOM 6262 C C . ARG A 1 790 ? 0.380 -13.463 -27.476 1.00 95.56 790 ARG A C 1
ATOM 6264 O O . ARG A 1 790 ? -0.063 -14.606 -27.337 1.00 95.56 790 ARG A O 1
ATOM 6271 N N . PRO A 1 791 ? -0.074 -12.629 -28.432 1.00 95.56 791 PRO A N 1
ATOM 6272 C CA . PRO A 1 791 ? 0.328 -11.233 -28.640 1.00 95.56 791 PRO A CA 1
ATOM 6273 C C . PRO A 1 791 ? -0.082 -10.340 -27.458 1.00 95.56 791 PRO A C 1
ATOM 6275 O O . PRO A 1 791 ? -1.159 -10.520 -26.886 1.00 95.56 791 PRO A O 1
ATOM 6278 N N . ILE A 1 792 ? 0.789 -9.396 -27.084 1.00 96.25 792 ILE A N 1
ATOM 6279 C CA . ILE A 1 792 ? 0.601 -8.531 -25.910 1.00 96.25 792 ILE A CA 1
ATOM 6280 C C . ILE A 1 792 ? -0.696 -7.737 -26.060 1.00 96.25 792 ILE A C 1
ATOM 6282 O O . ILE A 1 792 ? -0.942 -7.134 -27.101 1.00 96.25 792 ILE A O 1
ATOM 6286 N N . GLY A 1 793 ? -1.555 -7.753 -25.039 1.00 93.88 793 GLY A N 1
ATOM 6287 C CA . GLY A 1 793 ? -2.835 -7.040 -25.094 1.00 93.88 793 GLY A CA 1
ATOM 6288 C C . GLY A 1 793 ? -3.822 -7.588 -26.135 1.00 93.88 793 GLY A C 1
ATOM 6289 O O . GLY A 1 793 ? -4.774 -6.905 -26.491 1.00 93.88 793 GLY A O 1
ATOM 6290 N N . GLY A 1 794 ? -3.586 -8.783 -26.694 1.00 95.12 794 GLY A N 1
ATOM 6291 C CA . GLY A 1 794 ? -4.301 -9.252 -27.887 1.00 95.12 794 GLY A CA 1
ATOM 6292 C C . GLY A 1 794 ? -3.842 -8.574 -29.187 1.00 95.12 794 GLY A C 1
ATOM 6293 O O . GLY A 1 794 ? -4.514 -8.696 -30.207 1.00 95.12 794 GLY A O 1
ATOM 6294 N N . GLY A 1 795 ? -2.708 -7.867 -29.160 1.00 95.69 795 GLY A N 1
ATOM 6295 C CA . GLY A 1 795 ? -2.127 -7.124 -30.281 1.00 95.69 795 GLY A CA 1
ATOM 6296 C C . GLY A 1 795 ? -2.621 -5.682 -30.410 1.00 95.69 795 GLY A C 1
ATOM 6297 O O . GLY A 1 795 ? -2.159 -4.969 -31.302 1.00 95.69 795 GLY A O 1
ATOM 6298 N N . VAL A 1 796 ? -3.539 -5.238 -29.544 1.00 95.81 796 VAL A N 1
ATOM 6299 C CA . VAL A 1 796 ? -4.117 -3.893 -29.602 1.00 95.81 796 VAL A CA 1
ATOM 6300 C C . VAL A 1 796 ? -4.384 -3.312 -28.215 1.00 95.81 796 VAL A C 1
ATOM 6302 O O . VAL A 1 796 ? -4.928 -3.976 -27.338 1.00 95.81 796 VAL A O 1
ATOM 6305 N N . VAL A 1 797 ? -4.043 -2.039 -28.033 1.00 96.75 797 VAL A N 1
ATOM 6306 C CA . VAL A 1 797 ? -4.419 -1.231 -26.860 1.00 96.75 797 VAL A CA 1
ATOM 6307 C C . VAL A 1 797 ? -5.034 0.085 -27.310 1.00 96.75 797 VAL A C 1
ATOM 6309 O O . VAL A 1 797 ? -4.815 0.534 -28.435 1.00 96.75 797 VAL A O 1
ATOM 6312 N N . ALA A 1 798 ? -5.796 0.726 -26.428 1.00 94.81 798 ALA A N 1
ATOM 6313 C CA . ALA A 1 798 ? -6.448 1.988 -26.742 1.00 94.81 798 ALA A CA 1
ATOM 6314 C C . ALA A 1 798 ? -5.530 3.209 -26.595 1.00 94.81 798 ALA A C 1
ATOM 6316 O O . ALA A 1 798 ? -5.812 4.252 -27.182 1.00 94.81 798 ALA A O 1
ATOM 6317 N N . ASN A 1 799 ? -4.455 3.116 -25.804 1.00 94.25 799 ASN A N 1
ATOM 6318 C CA . ASN A 1 799 ? -3.519 4.222 -25.611 1.00 94.25 799 ASN A CA 1
ATOM 6319 C C . ASN A 1 799 ? -2.108 3.755 -25.207 1.00 94.25 799 ASN A C 1
ATOM 6321 O O . ASN A 1 799 ? -1.917 2.586 -24.865 1.00 94.25 799 ASN A O 1
ATOM 6325 N N . GLY A 1 800 ? -1.136 4.674 -25.221 1.00 95.75 800 GLY A N 1
ATOM 6326 C CA . GLY A 1 800 ? 0.246 4.409 -24.825 1.00 95.75 800 GLY A CA 1
ATOM 6327 C C . GLY A 1 800 ? 1.097 3.875 -25.974 1.00 95.75 800 GLY A C 1
ATOM 6328 O O . GLY A 1 800 ? 0.973 4.346 -27.105 1.00 95.75 800 GLY A O 1
ATOM 6329 N N . ALA A 1 801 ? 1.953 2.898 -25.679 1.00 97.19 801 ALA A N 1
ATOM 6330 C CA . ALA A 1 801 ? 2.755 2.158 -26.651 1.00 97.19 801 ALA A CA 1
ATOM 6331 C C . ALA A 1 801 ? 2.916 0.686 -26.232 1.00 97.19 801 ALA A C 1
ATOM 6333 O O . ALA A 1 801 ? 2.980 0.385 -25.041 1.00 97.19 801 ALA A O 1
ATOM 6334 N N . LEU A 1 802 ? 2.975 -0.216 -27.217 1.00 95.62 802 LEU A N 1
ATOM 6335 C CA . LEU A 1 802 ? 3.204 -1.656 -27.051 1.00 95.62 802 LEU A CA 1
ATOM 6336 C C . LEU A 1 802 ? 4.559 -2.049 -27.635 1.00 95.62 802 LEU A C 1
ATOM 6338 O O . LEU A 1 802 ? 4.946 -1.499 -28.665 1.00 95.62 802 LEU A O 1
ATOM 6342 N N . GLN A 1 803 ? 5.204 -3.053 -27.037 1.00 92.69 803 GLN A N 1
ATOM 6343 C CA . GLN A 1 803 ? 6.414 -3.669 -27.596 1.00 92.69 803 GLN A CA 1
ATOM 6344 C C . GLN A 1 803 ? 6.153 -4.269 -28.984 1.00 92.69 803 GLN A C 1
ATOM 6346 O O . GLN A 1 803 ? 6.889 -4.005 -29.928 1.00 92.69 803 GLN A O 1
ATOM 6351 N N . ASP A 1 804 ? 5.058 -5.024 -29.110 1.00 87.38 804 ASP A N 1
ATOM 6352 C CA . ASP A 1 804 ? 4.569 -5.601 -30.361 1.00 87.38 804 ASP A CA 1
ATOM 6353 C C . ASP A 1 804 ? 3.043 -5.415 -30.432 1.00 87.38 804 ASP A C 1
ATOM 6355 O O . ASP A 1 804 ? 2.309 -5.918 -29.577 1.00 87.38 804 ASP A O 1
ATOM 6359 N N . GLY A 1 805 ? 2.545 -4.700 -31.445 1.00 91.19 805 GLY A N 1
ATOM 6360 C CA . GLY A 1 805 ? 1.109 -4.477 -31.645 1.00 91.19 805 GLY A CA 1
ATOM 6361 C C . GLY A 1 805 ? 0.770 -3.084 -32.167 1.00 91.19 805 GLY A C 1
ATOM 6362 O O . GLY A 1 805 ? 1.613 -2.390 -32.733 1.00 91.19 805 GLY A O 1
ATOM 6363 N N . GLN A 1 806 ? -0.491 -2.682 -32.002 1.00 93.75 806 GLN A N 1
ATOM 6364 C CA . GLN A 1 806 ? -0.996 -1.385 -32.452 1.00 93.75 806 GLN A CA 1
ATOM 6365 C C . GLN A 1 806 ? -1.718 -0.627 -31.339 1.00 93.75 806 GLN A C 1
ATOM 6367 O O . GLN A 1 806 ? -2.389 -1.206 -30.487 1.00 93.75 806 GLN A O 1
ATOM 6372 N N . VAL A 1 807 ? -1.618 0.698 -31.390 1.00 93.44 807 VAL A N 1
ATOM 6373 C CA . VAL A 1 807 ? -2.373 1.601 -30.520 1.00 93.44 807 VAL A CA 1
ATOM 6374 C C . VAL A 1 807 ? -3.532 2.164 -31.332 1.00 93.44 807 VAL A C 1
ATOM 6376 O O . VAL A 1 807 ? -3.326 2.956 -32.253 1.00 93.44 807 VAL A O 1
ATOM 6379 N N . VAL A 1 808 ? -4.751 1.738 -31.012 1.00 92.50 808 VAL A N 1
ATOM 6380 C CA . VAL A 1 808 ? -5.977 2.159 -31.697 1.00 92.50 808 VAL A CA 1
ATOM 6381 C C . VAL A 1 808 ? -6.807 2.990 -30.729 1.00 92.50 808 VAL A C 1
ATOM 6383 O O . VAL A 1 808 ? -7.569 2.460 -29.923 1.00 92.50 808 VAL A O 1
ATOM 6386 N N . GLY A 1 809 ? -6.635 4.310 -30.816 1.00 88.12 809 GLY A N 1
ATOM 6387 C CA . GLY A 1 809 ? -7.342 5.278 -29.979 1.00 88.12 809 GLY A CA 1
ATOM 6388 C C . GLY A 1 809 ? -8.853 5.055 -29.966 1.00 88.12 809 GLY A C 1
ATOM 6389 O O . GLY A 1 809 ? -9.465 4.828 -31.010 1.00 88.12 809 GLY A O 1
ATOM 6390 N N . THR A 1 810 ? -9.465 5.169 -28.787 1.00 88.12 810 THR A N 1
ATOM 6391 C CA . THR A 1 810 ? -10.917 5.062 -28.627 1.00 88.12 810 THR A CA 1
ATOM 6392 C C . THR A 1 810 ? -11.480 6.227 -27.829 1.00 88.12 810 THR A C 1
ATOM 6394 O O . THR A 1 810 ? -10.879 6.717 -26.876 1.00 88.12 810 THR A O 1
ATOM 6397 N N . ASN A 1 811 ? -12.670 6.662 -28.222 1.00 86.62 811 ASN A N 1
ATOM 6398 C CA . ASN A 1 811 ? -13.516 7.580 -27.464 1.00 86.62 811 ASN A CA 1
ATOM 6399 C C . ASN A 1 811 ? -14.792 6.881 -26.959 1.00 86.62 811 ASN A C 1
ATOM 6401 O O . ASN A 1 811 ? -15.699 7.532 -26.424 1.00 86.62 811 ASN A O 1
ATOM 6405 N N . LEU A 1 812 ? -14.865 5.556 -27.138 1.00 93.38 812 LEU A N 1
ATOM 6406 C CA . LEU A 1 812 ? -15.932 4.724 -26.617 1.00 93.38 812 LEU A CA 1
ATOM 6407 C C . LEU A 1 812 ? -15.797 4.666 -25.096 1.00 93.38 812 LEU A C 1
ATOM 6409 O O . LEU A 1 812 ? -14.867 4.077 -24.552 1.00 93.38 812 LEU A O 1
ATOM 6413 N N . THR A 1 813 ? -16.737 5.318 -24.429 1.00 95.69 813 THR A N 1
ATOM 6414 C CA . THR A 1 813 ? -16.713 5.544 -22.990 1.00 95.69 813 THR A CA 1
ATOM 6415 C C . THR A 1 813 ? -17.894 4.831 -22.352 1.00 95.69 813 THR A C 1
ATOM 6417 O O . THR A 1 813 ? -19.031 4.992 -22.809 1.00 95.69 813 THR A O 1
ATOM 6420 N N . LEU A 1 814 ? -17.646 4.082 -21.281 1.00 96.88 814 LEU A N 1
ATOM 6421 C CA . LEU A 1 814 ? -18.692 3.546 -20.418 1.00 96.88 814 LEU A CA 1
ATOM 6422 C C . LEU A 1 814 ? -19.054 4.592 -19.367 1.00 96.88 814 LEU A C 1
ATOM 6424 O O . LEU A 1 814 ? -18.175 5.132 -18.706 1.00 96.88 814 LEU A O 1
ATOM 6428 N N . ASP A 1 815 ? -20.344 4.865 -19.188 1.00 97.38 815 ASP A N 1
ATOM 6429 C CA . ASP A 1 815 ? -20.836 5.551 -17.996 1.00 97.38 815 ASP A CA 1
ATOM 6430 C C . ASP A 1 815 ? -21.285 4.520 -16.960 1.00 97.38 815 ASP A C 1
ATOM 6432 O O . ASP A 1 815 ? -22.387 3.972 -17.039 1.00 97.38 815 ASP A O 1
ATOM 6436 N N . THR A 1 816 ? -20.439 4.272 -15.966 1.00 97.19 816 THR A N 1
ATOM 6437 C CA . THR A 1 816 ? -20.682 3.310 -14.886 1.00 97.19 816 THR A CA 1
ATOM 6438 C C . THR A 1 816 ? -21.885 3.669 -14.010 1.00 97.19 816 THR A C 1
ATOM 6440 O O . THR A 1 816 ? -22.398 2.797 -13.317 1.00 97.19 816 THR A O 1
ATOM 6443 N N . ASN A 1 817 ? -22.408 4.905 -14.054 1.00 95.19 817 ASN A N 1
ATOM 6444 C CA . ASN A 1 817 ? -23.665 5.230 -13.365 1.00 95.19 817 ASN A CA 1
ATOM 6445 C C . ASN A 1 817 ? -24.885 4.599 -14.043 1.00 95.19 817 ASN A C 1
ATOM 6447 O O . ASN A 1 817 ? -25.888 4.348 -13.382 1.00 95.19 817 ASN A O 1
ATOM 6451 N N . THR A 1 818 ? -24.825 4.393 -15.362 1.00 95.88 818 THR A N 1
ATOM 6452 C CA . THR A 1 818 ? -25.972 3.945 -16.170 1.00 95.88 818 THR A CA 1
ATOM 6453 C C . THR A 1 818 ? -25.739 2.610 -16.875 1.00 95.88 818 THR A C 1
ATOM 6455 O O . THR A 1 818 ? -26.689 2.031 -17.399 1.00 95.88 818 THR A O 1
ATOM 6458 N N . GLY A 1 819 ? -24.491 2.136 -16.931 1.00 95.12 819 GLY A N 1
ATOM 6459 C CA . GLY A 1 819 ? -24.083 0.957 -17.695 1.00 95.12 819 GLY A CA 1
ATOM 6460 C C . GLY A 1 819 ? -24.090 1.167 -19.214 1.00 95.12 819 GLY A C 1
ATOM 6461 O O . GLY A 1 819 ? -23.978 0.199 -19.964 1.00 95.12 819 GLY A O 1
ATOM 6462 N N . ARG A 1 820 ? -24.260 2.407 -19.696 1.00 96.44 820 ARG A N 1
ATOM 6463 C CA . ARG A 1 820 ? -24.375 2.708 -21.129 1.00 96.44 820 ARG A CA 1
ATOM 6464 C C . ARG A 1 820 ? -23.039 3.117 -21.732 1.00 96.44 820 ARG A C 1
ATOM 6466 O O . ARG A 1 820 ? -22.326 3.958 -21.186 1.00 96.44 820 ARG A O 1
ATOM 6473 N N . TRP A 1 821 ? -22.765 2.575 -22.912 1.00 96.12 821 TRP A N 1
ATOM 6474 C CA . TRP A 1 821 ? -21.635 2.954 -23.750 1.00 96.12 821 TRP A CA 1
ATOM 6475 C C . TRP A 1 821 ? -22.017 4.091 -24.698 1.00 96.12 821 TRP A C 1
ATOM 6477 O O . TRP A 1 821 ? -23.097 4.074 -25.291 1.00 96.12 821 TRP A O 1
ATOM 6487 N N . ALA A 1 822 ? -21.131 5.071 -24.857 1.00 94.69 822 ALA A N 1
ATOM 6488 C CA . ALA A 1 822 ? -21.303 6.160 -25.810 1.00 94.69 822 ALA A CA 1
ATOM 6489 C C . ALA A 1 822 ? -19.956 6.664 -26.336 1.00 94.69 822 ALA A C 1
ATOM 6491 O O . ALA A 1 822 ? -18.959 6.687 -25.615 1.00 94.69 822 ALA A O 1
ATOM 6492 N N . VAL A 1 823 ? -19.948 7.129 -27.583 1.00 90.75 823 VAL A N 1
ATOM 6493 C CA . VAL A 1 823 ? -18.834 7.888 -28.157 1.00 90.75 823 VAL A CA 1
ATOM 6494 C C . VAL A 1 823 ? -18.871 9.306 -27.588 1.00 90.75 823 VAL A C 1
ATOM 6496 O O . VAL A 1 823 ? -19.852 10.024 -27.788 1.00 90.75 823 VAL A O 1
ATOM 6499 N N . ARG A 1 824 ? -17.827 9.712 -26.857 1.00 87.31 824 ARG A N 1
ATOM 6500 C CA . ARG A 1 824 ? -17.757 11.034 -26.213 1.00 87.31 824 ARG A CA 1
ATOM 6501 C C . ARG A 1 824 ? -16.521 11.802 -26.666 1.00 87.31 824 ARG A C 1
ATOM 6503 O O . ARG A 1 824 ? -15.400 11.324 -26.543 1.00 87.31 824 ARG A O 1
ATOM 6510 N N . GLY A 1 825 ? -16.726 13.017 -27.169 1.00 76.19 825 GLY A N 1
ATOM 6511 C CA . GLY A 1 825 ? -15.639 13.963 -27.406 1.00 76.19 825 GLY A CA 1
ATOM 6512 C C . GLY A 1 825 ? -15.262 14.661 -26.105 1.00 76.19 825 GLY A C 1
ATOM 6513 O O . GLY A 1 825 ? -16.100 15.331 -25.503 1.00 76.19 825 GLY A O 1
ATOM 6514 N N . PHE A 1 826 ? -14.009 14.529 -25.681 1.00 70.94 826 PHE A N 1
ATOM 6515 C CA . PHE A 1 826 ? -13.467 15.284 -24.556 1.00 70.94 826 PHE A CA 1
ATOM 6516 C C . PHE A 1 826 ? -12.572 16.385 -25.115 1.00 70.94 826 PHE A C 1
ATOM 6518 O O . PHE A 1 826 ? -11.564 16.109 -25.764 1.00 70.94 826 PHE A O 1
ATOM 6525 N N . ASN A 1 827 ? -12.969 17.645 -24.926 1.00 52.22 827 ASN A N 1
ATOM 6526 C CA . ASN A 1 827 ? -12.139 18.767 -25.341 1.00 52.22 827 ASN A CA 1
ATOM 6527 C C . ASN A 1 827 ? -11.080 19.017 -24.260 1.00 52.22 827 ASN A C 1
ATOM 6529 O O . ASN A 1 827 ? -11.369 19.619 -23.225 1.00 52.22 827 ASN A O 1
ATOM 6533 N N . PHE A 1 828 ? -9.873 18.498 -24.481 1.00 51.88 828 PHE A N 1
ATOM 6534 C CA . PHE A 1 828 ? -8.744 18.634 -23.556 1.00 51.88 828 PHE A CA 1
ATOM 6535 C C . PHE A 1 828 ? -7.999 19.973 -23.700 1.00 51.88 828 PHE A C 1
ATOM 6537 O O . PHE A 1 828 ? -7.029 20.219 -22.987 1.00 51.88 828 PHE A O 1
ATOM 6544 N N . SER A 1 829 ? -8.428 20.858 -24.607 1.00 32.16 829 SER A N 1
ATOM 6545 C CA . SER A 1 829 ? -7.805 22.169 -24.780 1.00 32.16 829 SER A CA 1
ATOM 6546 C C . SER A 1 829 ? -8.135 23.092 -23.600 1.00 32.16 829 SER A C 1
ATOM 6548 O O . SER A 1 829 ? -9.274 23.541 -23.466 1.00 32.16 829 SER A O 1
ATOM 6550 N N . GLY A 1 830 ? -7.132 23.419 -22.779 1.00 35.22 830 GLY A N 1
ATOM 6551 C CA . GLY A 1 830 ? -7.156 24.635 -21.958 1.00 35.22 830 GLY A CA 1
ATOM 6552 C C . GLY A 1 830 ? -7.286 24.484 -20.443 1.00 35.22 830 GLY A C 1
ATOM 6553 O O . GLY A 1 830 ? -7.641 25.465 -19.798 1.00 35.22 830 GLY A O 1
ATOM 6554 N N . VAL A 1 831 ? -6.997 23.325 -19.841 1.00 35.22 831 VAL A N 1
ATOM 6555 C CA . VAL A 1 831 ? -6.950 23.226 -18.370 1.00 35.22 831 VAL A CA 1
ATOM 6556 C C . VAL A 1 831 ? -5.631 22.616 -17.924 1.00 35.22 831 VAL A C 1
ATOM 6558 O O . VAL A 1 831 ? -5.470 21.401 -17.873 1.00 35.22 831 VAL A O 1
ATOM 6561 N N . THR A 1 832 ? -4.693 23.493 -17.582 1.00 33.25 832 THR A N 1
ATOM 6562 C CA . THR A 1 832 ? -3.555 23.193 -16.719 1.00 33.25 832 THR A CA 1
ATOM 6563 C C . THR A 1 832 ? -4.117 22.556 -15.445 1.00 33.25 832 THR A C 1
ATOM 6565 O O . THR A 1 832 ? -4.802 23.236 -14.680 1.00 33.25 832 THR A O 1
ATOM 6568 N N . ILE A 1 833 ? -3.877 21.261 -15.197 1.00 38.97 833 ILE A N 1
ATOM 6569 C CA . ILE A 1 833 ? -3.947 20.770 -13.812 1.00 38.97 833 ILE A CA 1
ATOM 6570 C C . ILE A 1 833 ? -2.897 21.618 -13.094 1.00 38.97 833 ILE A C 1
ATOM 6572 O O . ILE A 1 833 ? -1.751 21.617 -13.561 1.00 38.97 833 ILE A O 1
ATOM 6576 N N . PRO A 1 834 ? -3.257 22.422 -12.074 1.00 31.8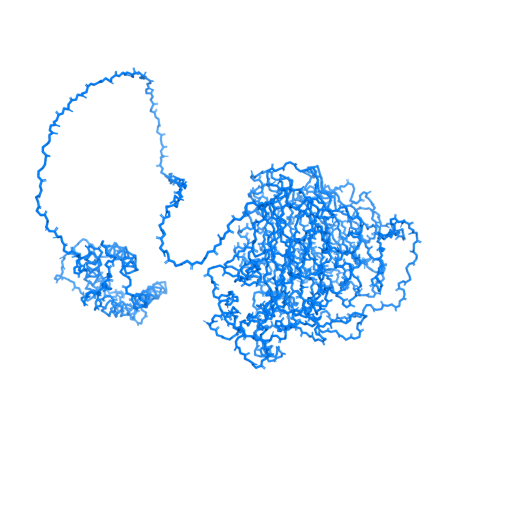8 834 PRO A N 1
ATOM 6577 C CA . PRO A 1 834 ? -2.279 23.251 -11.396 1.00 31.88 834 PRO A CA 1
ATOM 6578 C C . PRO A 1 834 ? -1.130 22.339 -10.996 1.00 31.88 834 PRO A C 1
ATOM 6580 O O . PRO A 1 834 ? -1.352 21.315 -10.349 1.00 31.88 834 PRO A O 1
ATOM 6583 N N . SER A 1 835 ? 0.076 22.668 -11.445 1.00 33.66 835 SER A N 1
ATOM 6584 C CA . SER A 1 835 ? 1.290 22.063 -10.930 1.00 33.66 835 SER A CA 1
ATOM 6585 C C . SER A 1 835 ? 1.362 22.435 -9.450 1.00 33.66 835 SER A C 1
ATOM 6587 O O . SER A 1 835 ? 1.925 23.466 -9.085 1.00 33.66 835 SER A O 1
ATOM 6589 N N . GLY A 1 836 ? 0.715 21.640 -8.596 1.00 33.41 836 GLY A N 1
ATOM 6590 C CA . GLY A 1 836 ? 1.168 21.481 -7.227 1.00 33.41 836 GLY A CA 1
ATOM 6591 C C . GLY A 1 836 ? 2.596 20.982 -7.352 1.00 33.41 836 GLY A C 1
ATOM 6592 O O . GLY A 1 836 ? 2.822 19.977 -8.019 1.00 33.41 836 GLY A O 1
ATOM 6593 N N . THR A 1 837 ? 3.529 21.792 -6.871 1.00 31.27 837 THR A N 1
ATOM 6594 C CA . THR A 1 837 ? 4.976 21.575 -6.903 1.00 31.27 837 THR A CA 1
ATOM 6595 C C . THR A 1 837 ? 5.322 20.101 -6.706 1.00 31.27 837 THR A C 1
ATOM 6597 O O . THR A 1 837 ? 4.864 19.513 -5.726 1.00 31.27 837 THR A O 1
ATOM 6600 N N . ALA A 1 838 ? 6.060 19.549 -7.675 1.00 28.66 838 ALA A N 1
ATOM 6601 C CA . ALA A 1 838 ? 6.686 18.232 -7.597 1.00 28.66 838 ALA A CA 1
ATOM 6602 C C . ALA A 1 838 ? 7.550 18.108 -6.336 1.00 28.66 838 ALA A C 1
ATOM 6604 O O . ALA A 1 838 ? 8.176 19.135 -5.969 1.00 28.66 838 ALA A O 1
#

Foldseek 3Di:
DPDDDDDQQDDDPVLCCVQQPVQLVLLLVLLCCLQVVVLVLVCQLAVDNDDPDDPVSNVVSNVSSVVSNCVSVCSNVQVVVDSPLVSVLVVLVVVLVVLVVLVVVSCVHCPPCLQPPVVPHDPVSCSSRVSSVVSNVSSVCSNVCPVRDDDDPDDDDDDDDDDDDDDDDDDDDDDDDDDDDDDDDDDDDDDDDDDDDDDDDDDDDDDDDDDDDDDDDDDDDDDPFDADQVQFCLQAALAPVPSLNGAPVVVLLVLADPDPAPDQVLKAQQLFKFWADFAQFKIKIKTAIDSDLAFQFDQDFDDDPDGHHDPPDPPTDDWDSHKWKKKKFKALDQVSPHTDFIHIYIATNSLRRMGIHMTGRHHGQGKIKMKMDGPPDPHIGDIFMETHFHHLADDDFWAKEWEAEACEQLQFALLQLQQCLLVVPGAEYEYLACLFAQAADDPGLQHAPPNHGDQGLSRLLRRLSSSSVRPSNSSNRRYYHYQYDHAPRLQHDQAAAQAHLQAHQDPVSCVVSVNHHSVRSVLSSLSSCVSRDRDDSDHSRQSPDRWDWDSRHLAEIETEAHQHHRHADHFDSPPCLLVLLVCQQPLPGDRRDPVRLVVVLVSQLVNVVSNRQAYEYRHAADLDFFQCCLPPANPSGRGRCSHNSSNVNSSVVVVCSCVVRVRARYEYEYEPQQKWWKFFAADPPPFDADLQQRPRGRAMYTYAHHSRHAFPSANLDDLVSQQVSLAVRLVVHSGTFFIGGDFHHIWMWMTGSFKIKIWHWGDLDRHDNFNKIDTFAIWMDTGVSSGTDPPGRVQEGQGHDGNGHDHNHAQFIAGSVVRDTDRDDDDSPDDRSPPPDD

Sequence (838 aa):
MAPSTTTPSIIPLPYTLFFLYIEPFFTALGAVYAFFLQPQYLTLTVPSNPLPPSLREQVVLNQLANLYLVFAVSEACVLRATKDVRVWKIFLIGLLIADFGHLASVFAVEGWEGYWKIWEWNSMSWGNLGFVYAGATMRIAFLAGLGLGGGSKRKGSGSKRNILATVETPYVGRASRHAQSAGHAHRFGRYLYVTPLEITLARQANTGIIGLASFVNREAGYYSVLADYSGNINYGSPSLRHRGLGIHLPSVVKRQTAPASANASALNFTHGIASGDPYSDSVILWTRVAPTTDNDRSNVTVSGTVPLYNHLTEEYVRASTQPICVSYVVARDEDLKRVVSQGRAYTSSDIDYTVKVEAKGLKAFTQYWYQFRVCGSQVVSPKGRTKTAPRANDDVSDIGLAVYSCSNFPNGFFNAYGNSARKDNVDYVLHLGDYIYEYATSNSLRPVQPRKEIFSLYDYRRRLATYRTDSDLLLSHSKFAWITVWDDHEFANNGYRDGFSGMNNTEDSFIRAGRVSVDQRKMNAVRAYFEWMPLRQVDMDDGLRVWRSFALGKLVDLVMLDTRNYDRSITTLNWNTDYVTEISNDAGRTLMGGLQESWFYRQLINSKKRAAKWRLIGSQIVFSRVNITTWFGTEENPYNSDAWDGYFANKNRTLKTLYDNDIGNNIFMSGDSHLNWASDLVWLDEKSYNPKTGAGSLGAEFAGTAVSSSSPFGASSSLRQTNNQSSLLIRDNSELQWQEGYYRGYYELQISPQKVVAQYFGCPDLRTRNGYEISLGNFTVTDGGNAIQRPIGGGVVANGALQDGQVVGTNLTLDTNTGRWAVRGFNFSGVTIPSGTA

Radius of gyration: 33.97 Å; chains: 1; bounding box: 96×92×99 Å

pLDDT: mean 82.66, std 22.67, range [23.08, 98.88]

Secondary structure (DSSP, 8-state):
-PPP-----PPPHHHHHIIIIIHHHHHHHHHHHHHH-HHHHHHHHSSS-PPPPPHHHHHHHHHHHHHHHHHHHHHHHHHHH---HHHHHHHHHHHHHHHHHHHHHHHHHHTTGGGT-GGG--HHHIIIIIHHHHHHHHHHHHHTTTTS-PPP--------------------------------------PPP-PPPP--------------------S--------BGGGSGGGS-S-STTGGGS--HHHHHHT--TT----GGG-EEEEEEEEE---SSEEEEEEEEESSSSPP-------SSS-S-----TTT----SS-EEEEEEEESSTTS-SEEEEEEEEE-GGGTTEEEEEEESPPTT-EEEEEEEETTSS-BPPPEEEEPPPPTT---S-EEEEEE----GGG---HHHHHHHHH---SEEEE-S-SS-----SS-SS--SSSS---SHHHHHHHHHHHTT-HHHHHHHHHSEEEE---STTT-SS-BTTBBTTB-S-HHHHHHTTS--HHHHHHHHHHHHHHHSSPPPS-TT-TT---EEEEETTTEEEEE---SSSS------SS-HHHHHHTTT-TT--SSHHHHHHHHHHHHHHHHHTT-SEEEEE-SS--S--B-TTTT--SSS-B-TTSGGGGHHHHHHHHHHHHHTT---EEEEE-SSSSEEEEE---TTTS--BTTTTBT--EEEEE---SSSPPTT-TT--HHHHHHHHHHHHHH-TTEEEEE-S-EEEEEEEE-SSEEEEEEEEES--SS---EEEEEEEEEEETTT-SBPSSGGGGEESSSEESSSEE----EEEETTTTEEEE-----TT--------

InterPro domains:
  IPR018946 PhoD-like phosphatase, metallophosphatase domain [PF09423] (401-759)
  IPR018946 PhoD-like phosphatase, metallophosphatase domain [cd07389] (401-707)
  IPR029052 Metallo-dependent phosphatase-like [SSF56300] (409-685)
  IPR032093 Phospholipase D, N-terminal [PF16655] (257-390)
  IPR038607 PhoD-like superfamily [G3DSA:3.60.21.70] (392-825)
  IPR052900 Phospholipid Metabolizing Enzymes [PTHR43606] (224-791)
  IPR056121 Domain of unknown function DUF7704 [PF24803] (9-146)

Organism: NCBI:txid1507870